Protein AF-0000000074483983 (afdb_homodimer)

pLDDT: mean 97.48, std 4.15, range [44.78, 98.94]

Foldseek 3Di:
DPQDDQEDQQWAAQRDRDAAPVNDWDFFFFQFFRDTRHIYHAYFLVSLVRLLVLQQVCQVVLLPDALLVLLVLLVQLLVLLLVCLQVLLVLLCRLQFFASVLSSVLSNQLSQLSNVLSVCLNVQDKDWDDDPDPQKTKIKHWAFQEEEEEEEESLSQRNSLSLQLRLLSSRRYAYEYEYDLSRSVSVSVSVVSSVVSPPGGSSYTYHHHDPVRSLLSLLQPLRHQEYEYEEALVVVVVSVVSNVVNPHQYFYQYAAAAEEEEEPQFPLLLSLVQLLVQCCRSQNQDRQGHQEYEYAPVCVVVNLVSNLVVLVPAAEHGSHDNRHNHTAHSADVLLVLLLVLLVQFVVVPKDWSDFRDADPPDHPRHGGRQTEIEPGDCVGCSLADRSSHRYHYYYYDHDLVRSQVSRQPYQWAFEYEYGHPDPVSCVVSVVSHQHPYYYYSHRDPDHQQDWGHTDGSSTDFTGHHSRNSSSRIDIDMDMDGHDDD/DPQDDQEDQQWAAQLDRDAAPVNDWDFFFFQFFRDTRHIYHAYFLVSLVRLLVLQQVCQVVLLPDALLVLLVLLVQLLVVLVVCLQVLLVLLCRLQFFASVLSSVLSNQLSQLSNVLSVCLNVQDKDWDDDPDPQKTKIKHWAFQEEEEEEEESLSQRNSLSLQLRLQSSRRYAYEYEYDLSRSVSVSVSVVSSVVSPPGGSSYTYHHHDPVRSLLSLLQPLRHQEYEYEEALVVVVVSVVSNVVNPHQYFYQYAAAAEEEEEPQFPLLLSLVQLLVQCCRSQNQDRQGHQEYEYAPVCVVVNLVSNLVVLVPAAEHGSHDNRHNHTFHSADVLLVLLLVLLVQFVVVPKDWSDFRDADPPDHNRHGGRQTEIEPGDCVGCSLAPRSSHRYHYYYYDHDLVRSQVSRQPYQWAFEYEYGHPDPVSCVVSVVSHQHPYYYYSHRDPDHQQDWGHTDGSSTDFTGHHSRNSSSRIDIDMDMDGHDDD

Organism: Parageobacillus thermoglucosidasius (NCBI:txid1426)

Structure (mmCIF, N/CA/C/O backbone):
data_AF-0000000074483983-model_v1
#
loop_
_entity.id
_entity.type
_entity.pdbx_description
1 polymer 'Aldehyde dehydrogenase'
#
loop_
_atom_site.group_PDB
_atom_site.id
_atom_site.type_symbol
_atom_site.label_atom_id
_atom_site.label_alt_id
_atom_site.label_comp_id
_atom_site.label_asym_id
_atom_site.label_entity_id
_atom_site.label_seq_id
_atom_site.pdbx_PDB_ins_code
_atom_site.Cartn_x
_atom_site.Cartn_y
_atom_site.Cartn_z
_atom_site.occupancy
_atom_site.B_iso_or_equiv
_atom_site.auth_seq_id
_atom_site.auth_comp_id
_atom_site.auth_asym_id
_atom_site.auth_atom_id
_atom_site.pdbx_PDB_model_num
ATOM 1 N N . MET A 1 1 ? 23.078 33.781 14.992 1 44.78 1 MET A N 1
ATOM 2 C CA . MET A 1 1 ? 22.203 33.656 13.836 1 44.78 1 MET A CA 1
ATOM 3 C C . MET A 1 1 ? 22.891 32.844 12.734 1 44.78 1 MET A C 1
ATOM 5 O O . MET A 1 1 ? 24.016 33.125 12.352 1 44.78 1 MET A O 1
ATOM 9 N N . SER A 1 2 ? 22.484 31.562 12.562 1 54.44 2 SER A N 1
ATOM 10 C CA . SER A 1 2 ? 23.219 30.766 11.586 1 54.44 2 SER A CA 1
ATOM 11 C C . SER A 1 2 ? 23.438 31.547 10.289 1 54.44 2 SER A C 1
ATOM 13 O O . SER A 1 2 ? 22.469 32.031 9.68 1 54.44 2 SER A O 1
ATOM 15 N N . LYS A 1 3 ? 24.547 32.188 10.148 1 72.56 3 LYS A N 1
ATOM 16 C CA . LYS A 1 3 ? 24.891 33 8.984 1 72.56 3 LYS A CA 1
ATOM 17 C C . LYS A 1 3 ? 25.203 32.125 7.777 1 72.56 3 LYS A C 1
ATOM 19 O O . LYS A 1 3 ? 26.141 31.297 7.824 1 72.56 3 LYS A O 1
ATOM 24 N N . PHE A 1 4 ? 24.172 31.984 6.988 1 85.19 4 PHE A N 1
ATOM 25 C CA . PHE A 1 4 ? 24.422 31.359 5.695 1 85.19 4 PHE A CA 1
ATOM 26 C C . PHE A 1 4 ? 25.281 32.25 4.816 1 85.19 4 PHE A C 1
ATOM 28 O O . PHE A 1 4 ? 25.203 33.469 4.898 1 85.19 4 PHE A O 1
ATOM 35 N N . SER A 1 5 ? 26.156 31.594 4.113 1 90.31 5 SER A N 1
ATOM 36 C CA . SER A 1 5 ? 26.875 32.312 3.08 1 90.31 5 SER A CA 1
ATOM 37 C C . SER A 1 5 ? 25.953 32.781 1.965 1 90.31 5 SER A C 1
ATOM 39 O O . SER A 1 5 ? 24.75 32.469 1.979 1 90.31 5 SER A O 1
ATOM 41 N N . GLU A 1 6 ? 26.531 33.531 1.128 1 94 6 GLU A N 1
ATOM 42 C CA . GLU A 1 6 ? 25.75 34.031 0.001 1 94 6 GLU A CA 1
ATOM 43 C C . GLU A 1 6 ? 25.219 32.906 -0.856 1 94 6 GLU A C 1
ATOM 45 O O . GLU A 1 6 ? 24.172 33.031 -1.496 1 94 6 GLU A O 1
ATOM 50 N N . TYR A 1 7 ? 25.953 31.891 -0.861 1 96.25 7 TYR A N 1
ATOM 51 C CA . TYR A 1 7 ? 25.594 30.688 -1.612 1 96.25 7 TYR A CA 1
ATOM 52 C C . TYR A 1 7 ? 25.891 29.422 -0.805 1 96.25 7 TYR A C 1
ATOM 54 O O . TYR A 1 7 ? 26.938 29.328 -0.159 1 96.25 7 TYR A O 1
ATOM 62 N N . THR A 1 8 ? 24.953 28.5 -0.777 1 97.25 8 THR A N 1
ATOM 63 C CA . THR A 1 8 ? 25.062 27.234 -0.047 1 97.25 8 THR A CA 1
ATOM 64 C C . THR A 1 8 ? 24.891 26.047 -0.99 1 97.25 8 THR A C 1
ATOM 66 O O . THR A 1 8 ? 23.859 25.906 -1.644 1 97.25 8 THR A O 1
ATOM 69 N N . LYS A 1 9 ? 25.891 25.172 -1.106 1 97.94 9 LYS A N 1
ATOM 70 C CA . LYS A 1 9 ? 25.75 23.906 -1.84 1 97.94 9 LYS A CA 1
ATOM 71 C C . LYS A 1 9 ? 24.812 22.953 -1.119 1 97.94 9 LYS A C 1
ATOM 73 O O . LYS A 1 9 ? 25.156 22.422 -0.063 1 97.94 9 LYS A O 1
ATOM 78 N N . THR A 1 10 ? 23.641 22.703 -1.785 1 98.38 10 THR A N 1
ATOM 79 C CA . THR A 1 10 ? 22.625 21.938 -1.056 1 98.38 10 THR A CA 1
ATOM 80 C C . THR A 1 10 ? 22.391 20.578 -1.707 1 98.38 10 THR A C 1
ATOM 82 O O . THR A 1 10 ? 21.484 19.844 -1.312 1 98.38 10 THR A O 1
ATOM 85 N N . ILE A 1 11 ? 23.078 20.25 -2.746 1 98.88 11 ILE A N 1
ATOM 86 C CA . ILE A 1 11 ? 23.016 18.906 -3.305 1 98.88 11 ILE A CA 1
ATOM 87 C C . ILE A 1 11 ? 24.062 18.016 -2.633 1 98.88 11 ILE A C 1
ATOM 89 O O . ILE A 1 11 ? 25.234 18.375 -2.564 1 98.88 11 ILE A O 1
ATOM 93 N N . PHE A 1 12 ? 23.641 16.953 -2.029 1 98.88 12 PHE A N 1
ATOM 94 C CA . PHE A 1 12 ? 24.5 15.992 -1.341 1 98.88 12 PHE A CA 1
ATOM 95 C C . PHE A 1 12 ? 24.375 14.609 -1.967 1 98.88 12 PHE A C 1
ATOM 97 O O . PHE A 1 12 ? 23.328 13.969 -1.875 1 98.88 12 PHE A O 1
ATOM 104 N N . ILE A 1 13 ? 25.406 14.141 -2.67 1 98.88 13 ILE A N 1
ATOM 105 C CA . ILE A 1 13 ? 25.406 12.844 -3.336 1 98.88 13 ILE A CA 1
ATOM 106 C C . ILE A 1 13 ? 26.703 12.094 -3.025 1 98.88 13 ILE A C 1
ATOM 108 O O . ILE A 1 13 ? 27.797 12.633 -3.207 1 98.88 13 ILE A O 1
ATOM 112 N N . ASP A 1 14 ? 26.578 10.93 -2.48 1 98.69 14 ASP A N 1
ATOM 113 C CA . ASP A 1 14 ? 27.703 10.039 -2.223 1 98.69 14 ASP A CA 1
ATOM 114 C C . ASP A 1 14 ? 28.719 10.695 -1.29 1 98.69 14 ASP A C 1
ATOM 116 O O . ASP A 1 14 ? 29.922 10.633 -1.532 1 98.69 14 ASP A O 1
ATOM 120 N N . GLY A 1 15 ? 28.172 11.422 -0.33 1 98.5 15 GLY A N 1
ATOM 121 C CA . GLY A 1 15 ? 29 11.992 0.715 1 98.5 15 GLY A CA 1
ATOM 122 C C . GLY A 1 15 ? 29.656 13.305 0.31 1 98.5 15 GLY A C 1
ATOM 123 O O . GLY A 1 15 ? 30.562 13.781 0.981 1 98.5 15 GLY A O 1
ATOM 124 N N . GLN A 1 16 ? 29.172 13.867 -0.784 1 98.62 16 GLN A N 1
ATOM 125 C CA . GLN A 1 16 ? 29.781 15.109 -1.256 1 98.62 16 GLN A CA 1
ATOM 126 C C . GLN A 1 16 ? 28.719 16.188 -1.488 1 98.62 16 GLN A C 1
ATOM 128 O O . GLN A 1 16 ? 27.656 15.898 -2.059 1 98.62 16 GLN A O 1
ATOM 133 N N . TRP A 1 17 ? 29 17.359 -1.001 1 98.62 17 TRP A N 1
ATOM 134 C CA . TRP A 1 17 ? 28.172 18.516 -1.295 1 98.62 17 TRP A CA 1
ATOM 135 C C . TRP A 1 17 ? 28.531 19.125 -2.65 1 98.62 17 TRP A C 1
ATOM 137 O O . TRP A 1 17 ? 29.688 19.469 -2.896 1 98.62 17 TRP A O 1
ATOM 147 N N . LEU A 1 18 ? 27.5 19.297 -3.529 1 98.31 18 LEU A N 1
ATOM 148 C CA . LEU A 1 18 ? 27.781 19.594 -4.93 1 98.31 18 LEU A CA 1
ATOM 149 C C . LEU A 1 18 ? 26.984 20.812 -5.398 1 98.31 18 LEU A C 1
ATOM 151 O O . LEU A 1 18 ? 25.938 21.141 -4.832 1 98.31 18 LEU A O 1
ATOM 155 N N . ASP A 1 19 ? 27.578 21.469 -6.41 1 97.94 19 ASP A N 1
ATOM 156 C CA . ASP A 1 19 ? 26.812 22.375 -7.254 1 97.94 19 ASP A CA 1
ATOM 157 C C . ASP A 1 19 ? 25.891 21.609 -8.211 1 97.94 19 ASP A C 1
ATOM 159 O O . ASP A 1 19 ? 26.109 20.422 -8.453 1 97.94 19 ASP A O 1
ATOM 163 N N . ALA A 1 20 ? 24.906 22.312 -8.672 1 98.25 20 ALA A N 1
ATOM 164 C CA . ALA A 1 20 ? 24.172 21.719 -9.781 1 98.25 20 ALA A CA 1
ATOM 165 C C . ALA A 1 20 ? 25.031 21.609 -11.031 1 98.25 20 ALA A C 1
ATOM 167 O O . ALA A 1 20 ? 25.844 22.5 -11.32 1 98.25 20 ALA A O 1
ATOM 168 N N . HIS A 1 21 ? 24.812 20.562 -11.742 1 97.44 21 HIS A N 1
ATOM 169 C CA . HIS A 1 21 ? 25.609 20.359 -12.938 1 97.44 21 HIS A CA 1
ATOM 170 C C . HIS A 1 21 ? 25.453 21.516 -13.914 1 97.44 21 HIS A C 1
ATOM 172 O O . HIS A 1 21 ? 26.391 21.859 -14.633 1 97.44 21 HIS A O 1
ATOM 178 N N . ASN A 1 22 ? 24.297 22.141 -13.922 1 96.81 22 ASN A N 1
ATOM 179 C CA . ASN A 1 22 ? 24 23.203 -14.867 1 96.81 22 ASN A CA 1
ATOM 180 C C . ASN A 1 22 ? 24.344 24.578 -14.289 1 96.81 22 ASN A C 1
ATOM 182 O O . ASN A 1 22 ? 24.141 25.609 -14.945 1 96.81 22 ASN A O 1
ATOM 186 N N . GLY A 1 23 ? 24.719 24.656 -13.062 1 97 23 GLY A N 1
ATOM 187 C CA . GLY A 1 23 ? 25.125 25.891 -12.406 1 97 23 GLY A CA 1
ATOM 188 C C . GLY A 1 23 ? 23.953 26.703 -11.906 1 97 23 GLY A C 1
ATOM 189 O O . GLY A 1 23 ? 24.141 27.781 -11.344 1 97 23 GLY A O 1
ATOM 190 N N . ASN A 1 24 ? 22.734 26.203 -12.062 1 97.81 24 ASN A N 1
ATOM 191 C CA . ASN A 1 24 ? 21.547 26.938 -11.641 1 97.81 24 ASN A CA 1
ATOM 192 C C . ASN A 1 24 ? 21.453 27.031 -10.125 1 97.81 24 ASN A C 1
ATOM 194 O O . ASN A 1 24 ? 21.906 26.125 -9.414 1 97.81 24 ASN A O 1
ATOM 198 N N . THR A 1 25 ? 20.906 28.141 -9.609 1 98.19 25 THR A N 1
ATOM 199 C CA . THR A 1 25 ? 20.672 28.359 -8.195 1 98.19 25 THR A CA 1
ATOM 200 C C . THR A 1 25 ? 19.25 28.906 -7.965 1 98.19 25 THR A C 1
ATOM 202 O O . THR A 1 25 ? 18.578 29.281 -8.914 1 98.19 25 THR A O 1
ATOM 205 N N . LEU A 1 26 ? 18.797 28.812 -6.77 1 98 26 LEU A N 1
ATOM 206 C CA . LEU A 1 26 ? 17.5 29.328 -6.344 1 98 26 LEU A CA 1
ATOM 207 C C . LEU A 1 26 ? 17.641 30.156 -5.074 1 98 26 LEU A C 1
ATOM 209 O O . LEU A 1 26 ? 18.219 29.703 -4.086 1 98 26 LEU A O 1
ATOM 213 N N . PRO A 1 27 ? 17.156 31.375 -5.117 1 98.12 27 PRO A N 1
ATOM 214 C CA . PRO A 1 27 ? 17.172 32.156 -3.877 1 98.12 27 PRO A CA 1
ATOM 215 C C . PRO A 1 27 ? 16.188 31.625 -2.832 1 98.12 27 PRO A C 1
ATOM 217 O O . PRO A 1 27 ? 15.078 31.219 -3.174 1 98.12 27 PRO A O 1
ATOM 220 N N . VAL A 1 28 ? 16.641 31.562 -1.575 1 98.19 28 VAL A N 1
ATOM 221 C CA . VAL A 1 28 ? 15.781 31.297 -0.43 1 98.19 28 VAL A CA 1
ATOM 222 C C . VAL A 1 28 ? 15.531 32.594 0.345 1 98.19 28 VAL A C 1
ATOM 224 O O . VAL A 1 28 ? 16.469 33.281 0.751 1 98.19 28 VAL A O 1
ATOM 227 N N . ARG A 1 29 ? 14.227 32.875 0.525 1 97.44 29 ARG A N 1
ATOM 228 C CA . ARG A 1 29 ? 13.875 34.156 1.141 1 97.44 29 ARG A CA 1
ATOM 229 C C . ARG A 1 29 ? 13.078 33.969 2.424 1 97.44 29 ARG A C 1
ATOM 231 O O . ARG A 1 29 ? 12.352 32.969 2.553 1 97.44 29 ARG A O 1
ATOM 238 N N . ASN A 1 30 ? 13.289 34.875 3.359 1 97.81 30 ASN A N 1
ATOM 239 C CA . ASN A 1 30 ? 12.445 34.938 4.551 1 97.81 30 ASN A CA 1
ATOM 240 C C . ASN A 1 30 ? 11.047 35.438 4.23 1 97.81 30 ASN A C 1
ATOM 242 O O . ASN A 1 30 ? 10.883 36.594 3.809 1 97.81 30 ASN A O 1
ATOM 246 N N . PRO A 1 31 ? 10.016 34.625 4.457 1 98.06 31 PRO A N 1
ATOM 247 C CA . PRO A 1 31 ? 8.68 35.031 4.016 1 98.06 31 PRO A CA 1
ATOM 248 C C . PRO A 1 31 ? 8.117 36.188 4.832 1 98.06 31 PRO A C 1
ATOM 250 O O . PRO A 1 31 ? 7.117 36.812 4.438 1 98.06 31 PRO A O 1
ATOM 253 N N . ALA A 1 32 ? 8.703 36.5 5.98 1 97.06 32 ALA A N 1
ATOM 254 C CA . ALA A 1 32 ? 8.266 37.625 6.801 1 97.06 32 ALA A CA 1
ATOM 255 C C . ALA A 1 32 ? 8.867 38.938 6.297 1 97.06 32 ALA A C 1
ATOM 257 O O . ALA A 1 32 ? 8.195 39.969 6.281 1 97.06 32 ALA A O 1
ATOM 258 N N . THR A 1 33 ? 10.18 38.938 5.844 1 95.88 33 THR A N 1
ATOM 259 C CA . THR A 1 33 ? 10.898 40.156 5.516 1 95.88 33 THR A CA 1
ATOM 260 C C . THR A 1 33 ? 11.172 40.219 4.02 1 95.88 33 THR A C 1
ATOM 262 O O . THR A 1 33 ? 11.516 41.312 3.502 1 95.88 33 THR A O 1
ATOM 265 N N . LEU A 1 34 ? 11.156 39.094 3.336 1 96.5 34 LEU A N 1
ATOM 266 C CA . LEU A 1 34 ? 11.422 38.938 1.909 1 96.5 34 LEU A CA 1
ATOM 267 C C . LEU A 1 34 ? 12.914 39.094 1.615 1 96.5 34 LEU A C 1
ATOM 269 O O . LEU A 1 34 ? 13.328 39.062 0.455 1 96.5 34 LEU A O 1
ATOM 273 N N . GLU A 1 35 ? 13.648 39.156 2.621 1 96.06 35 GLU A N 1
ATOM 274 C CA . GLU A 1 35 ? 15.094 39.25 2.451 1 96.06 35 GLU A CA 1
ATOM 275 C C . GLU A 1 35 ? 15.672 37.875 2.057 1 96.06 35 GLU A C 1
ATOM 277 O O . GLU A 1 35 ? 15.219 36.844 2.545 1 96.06 35 GLU A O 1
ATOM 282 N N . ARG A 1 36 ? 16.641 37.969 1.225 1 97.19 36 ARG A N 1
ATOM 283 C CA . ARG A 1 36 ? 17.328 36.719 0.824 1 97.19 36 ARG A CA 1
ATOM 284 C C . ARG A 1 36 ? 18.203 36.188 1.958 1 97.19 36 ARG A C 1
ATOM 286 O O . ARG A 1 36 ? 19.031 36.906 2.514 1 97.19 36 ARG A O 1
ATOM 293 N N . ILE A 1 37 ? 18.016 35 2.275 1 97.81 37 ILE A N 1
ATOM 294 C CA . ILE A 1 37 ? 18.828 34.312 3.275 1 97.81 37 ILE A CA 1
ATOM 295 C C . ILE A 1 37 ? 20.125 33.812 2.633 1 97.81 37 ILE A C 1
ATOM 297 O O . ILE A 1 37 ? 21.203 34.031 3.162 1 97.81 37 ILE A O 1
ATOM 301 N N . THR A 1 38 ? 19.953 33.125 1.515 1 98.12 38 THR A N 1
ATOM 302 C CA . THR A 1 38 ? 21.031 32.531 0.719 1 98.12 38 THR A CA 1
ATOM 303 C C . THR A 1 38 ? 20.516 32.094 -0.65 1 98.12 38 THR A C 1
ATOM 305 O O . THR A 1 38 ? 19.344 32.281 -0.959 1 98.12 38 THR A O 1
ATOM 308 N N . GLU A 1 39 ? 21.375 31.688 -1.494 1 98 39 GLU A N 1
ATOM 309 C CA . GLU A 1 39 ? 21.062 30.906 -2.686 1 98 39 GLU A CA 1
ATOM 310 C C . GLU A 1 39 ? 21.484 29.453 -2.514 1 98 39 GLU A C 1
ATOM 312 O O . GLU A 1 39 ? 22.469 29.156 -1.846 1 98 39 GLU A O 1
ATOM 317 N N . VAL A 1 40 ? 20.75 28.547 -3.16 1 98.44 40 VAL A N 1
ATOM 318 C CA . VAL A 1 40 ? 21.062 27.125 -3.008 1 98.44 40 VAL A CA 1
ATOM 319 C C . VAL A 1 40 ? 21.234 26.484 -4.383 1 98.44 40 VAL A C 1
ATOM 321 O O . VAL A 1 40 ? 20.75 27.016 -5.387 1 98.44 40 VAL A O 1
ATOM 324 N N . SER A 1 41 ? 21.906 25.312 -4.453 1 98.38 41 SER A N 1
ATOM 325 C CA . SER A 1 41 ? 22 24.547 -5.688 1 98.38 41 SER A CA 1
ATOM 326 C C . SER A 1 41 ? 20.625 24.172 -6.219 1 98.38 41 SER A C 1
ATOM 328 O O . SER A 1 41 ? 19.719 23.844 -5.441 1 98.38 41 SER A O 1
ATOM 330 N N . TYR A 1 42 ? 20.438 24.234 -7.516 1 98.5 42 TYR A N 1
ATOM 331 C CA . TYR A 1 42 ? 19.172 23.922 -8.164 1 98.5 42 TYR A CA 1
ATOM 332 C C . TYR A 1 42 ? 19.375 22.922 -9.297 1 98.5 42 TYR A C 1
ATOM 334 O O . TYR A 1 42 ? 19.547 23.312 -10.453 1 98.5 42 TYR A O 1
ATOM 342 N N . GLY A 1 43 ? 19.281 21.641 -8.93 1 98.5 43 GLY A N 1
ATOM 343 C CA . GLY A 1 43 ? 19.562 20.562 -9.859 1 98.5 43 GLY A CA 1
ATOM 344 C C . GLY A 1 43 ? 18.328 20.109 -10.641 1 98.5 43 GLY A C 1
ATOM 345 O O . GLY A 1 43 ? 17.344 20.844 -10.711 1 98.5 43 GLY A O 1
ATOM 346 N N . ASP A 1 44 ? 18.453 19 -11.352 1 98.38 44 ASP A N 1
ATOM 347 C CA . ASP A 1 44 ? 17.406 18.406 -12.18 1 98.38 44 ASP A CA 1
ATOM 348 C C . ASP A 1 44 ? 17.547 16.891 -12.25 1 98.38 44 ASP A C 1
ATOM 350 O O . ASP A 1 44 ? 17.922 16.25 -11.266 1 98.38 44 ASP A O 1
ATOM 354 N N . GLU A 1 45 ? 17.188 16.219 -13.328 1 98.38 45 GLU A N 1
ATOM 355 C CA . GLU A 1 45 ? 17.172 14.766 -13.484 1 98.38 45 GLU A CA 1
ATOM 356 C C . GLU A 1 45 ? 18.594 14.195 -13.414 1 98.38 45 GLU A C 1
ATOM 358 O O . GLU A 1 45 ? 18.781 13.055 -12.992 1 98.38 45 GLU A O 1
ATOM 363 N N . ILE A 1 46 ? 19.578 15.016 -13.766 1 98.62 46 ILE A N 1
ATOM 364 C CA . ILE A 1 46 ? 20.953 14.531 -13.773 1 98.62 46 ILE A CA 1
ATOM 365 C C . ILE A 1 46 ? 21.391 14.211 -12.344 1 98.62 46 ILE A C 1
ATOM 367 O O . ILE A 1 46 ? 21.875 13.109 -12.07 1 98.62 46 ILE A O 1
ATOM 371 N N . GLU A 1 47 ? 21.234 15.18 -11.445 1 98.81 47 GLU A N 1
ATOM 372 C CA . GLU A 1 47 ? 21.562 14.938 -10.039 1 98.81 47 GLU A CA 1
ATOM 373 C C . GLU A 1 47 ? 20.656 13.859 -9.445 1 98.81 47 GLU A C 1
ATOM 375 O O . GLU A 1 47 ? 21.094 13.078 -8.602 1 98.81 47 GLU A O 1
ATOM 380 N N . ALA A 1 48 ? 19.375 13.867 -9.891 1 98.88 48 ALA A N 1
ATOM 381 C CA . ALA A 1 48 ? 18.438 12.844 -9.414 1 98.88 48 ALA A CA 1
ATOM 382 C C . ALA A 1 48 ? 18.953 11.445 -9.734 1 98.88 48 ALA A C 1
ATOM 384 O O . ALA A 1 48 ? 18.938 10.562 -8.867 1 98.88 48 ALA A O 1
ATOM 385 N N . GLU A 1 49 ? 19.375 11.219 -10.914 1 98.81 49 GLU A N 1
ATOM 386 C CA . GLU A 1 49 ? 19.891 9.922 -11.344 1 98.81 49 GLU A CA 1
ATOM 387 C C . GLU A 1 49 ? 21.172 9.555 -10.609 1 98.81 49 GLU A C 1
ATOM 389 O O . GLU A 1 49 ? 21.359 8.406 -10.219 1 98.81 49 GLU A O 1
ATOM 394 N N . GLN A 1 50 ? 22.047 10.539 -10.469 1 98.88 50 GLN A N 1
ATOM 395 C CA . GLN A 1 50 ? 23.297 10.32 -9.75 1 98.88 50 GLN A CA 1
ATOM 396 C C . GLN A 1 50 ? 23.031 9.891 -8.312 1 98.88 50 GLN A C 1
ATOM 398 O O . GLN A 1 50 ? 23.719 9.016 -7.781 1 98.88 50 GLN A O 1
ATOM 403 N N . ALA A 1 51 ? 22.078 10.547 -7.719 1 98.94 51 ALA A N 1
ATOM 404 C CA . ALA A 1 51 ? 21.703 10.219 -6.344 1 98.94 51 ALA A CA 1
ATOM 405 C C . ALA A 1 51 ? 21.203 8.781 -6.234 1 98.94 51 ALA A C 1
ATOM 407 O O . ALA A 1 51 ? 21.562 8.062 -5.297 1 98.94 51 ALA A O 1
ATOM 408 N N . VAL A 1 52 ? 20.375 8.328 -7.191 1 98.94 52 VAL A N 1
ATOM 409 C CA . VAL A 1 52 ? 19.844 6.973 -7.176 1 98.94 52 VAL A CA 1
ATOM 410 C C . VAL A 1 52 ? 20.984 5.965 -7.332 1 98.94 52 VAL A C 1
ATOM 412 O O . VAL A 1 52 ? 21.031 4.953 -6.633 1 98.94 52 VAL A O 1
ATOM 415 N N . ARG A 1 53 ? 21.891 6.203 -8.242 1 98.75 53 ARG A N 1
ATOM 416 C CA . ARG A 1 53 ? 23.031 5.316 -8.445 1 98.75 53 ARG A CA 1
ATOM 417 C C . ARG A 1 53 ? 23.859 5.195 -7.172 1 98.75 53 ARG A C 1
ATOM 419 O O . ARG A 1 53 ? 24.312 4.102 -6.816 1 98.75 53 ARG A O 1
ATOM 426 N N . ALA A 1 54 ? 24.094 6.344 -6.539 1 98.94 54 ALA A N 1
ATOM 427 C CA . ALA A 1 54 ? 24.844 6.344 -5.281 1 98.94 54 ALA A CA 1
ATOM 428 C C . ALA A 1 54 ? 24.109 5.527 -4.215 1 98.94 54 ALA A C 1
ATOM 430 O O . ALA A 1 54 ? 24.734 4.738 -3.502 1 98.94 54 ALA A O 1
ATOM 431 N N . ALA A 1 55 ? 22.812 5.75 -4.078 1 98.94 55 ALA A N 1
ATOM 432 C CA . ALA A 1 55 ? 22 5.031 -3.102 1 98.94 55 ALA A CA 1
ATOM 433 C C . ALA A 1 55 ? 22.016 3.531 -3.375 1 98.94 55 ALA A C 1
ATOM 435 O O . ALA A 1 55 ? 22.125 2.727 -2.447 1 98.94 55 ALA A O 1
ATOM 436 N N . SER A 1 56 ? 21.891 3.145 -4.648 1 98.69 56 SER A N 1
ATOM 437 C CA . SER A 1 56 ? 21.906 1.741 -5.051 1 98.69 56 SER A CA 1
ATOM 438 C C . SER A 1 56 ? 23.219 1.075 -4.703 1 98.69 56 SER A C 1
ATOM 440 O O . SER A 1 56 ? 23.25 -0.064 -4.23 1 98.69 56 SER A O 1
ATOM 442 N N . ARG A 1 57 ? 24.297 1.793 -4.949 1 98.56 57 ARG A N 1
ATOM 443 C CA . ARG A 1 57 ? 25.625 1.265 -4.664 1 98.56 57 ARG A CA 1
ATOM 444 C C . ARG A 1 57 ? 25.828 1.084 -3.166 1 98.56 57 ARG A C 1
ATOM 446 O O . ARG A 1 57 ? 26.5 0.143 -2.736 1 98.56 57 ARG A O 1
ATOM 453 N N . ALA A 1 58 ? 25.25 1.927 -2.355 1 98.88 58 ALA A N 1
ATOM 454 C CA . ALA A 1 58 ? 25.438 1.925 -0.909 1 98.88 58 ALA A CA 1
ATOM 455 C C . ALA A 1 58 ? 24.547 0.893 -0.233 1 98.88 58 ALA A C 1
ATOM 457 O O . ALA A 1 58 ? 24.797 0.492 0.906 1 98.88 58 ALA A O 1
ATOM 458 N N . PHE A 1 59 ? 23.531 0.409 -0.875 1 98.56 59 PHE A N 1
ATOM 459 C CA . PHE A 1 59 ? 22.453 -0.369 -0.291 1 98.56 59 PHE A CA 1
ATOM 460 C C . PHE A 1 59 ? 22.969 -1.668 0.308 1 98.56 59 PHE A C 1
ATOM 462 O O . PHE A 1 59 ? 22.688 -1.981 1.467 1 98.56 59 PHE A O 1
ATOM 469 N N . PRO A 1 60 ? 23.781 -2.465 -0.468 1 97.19 60 PRO A N 1
ATOM 470 C CA . PRO A 1 60 ? 24.234 -3.748 0.082 1 97.19 60 PRO A CA 1
ATOM 471 C C . PRO A 1 60 ? 25.016 -3.59 1.383 1 97.19 60 PRO A C 1
ATOM 473 O O . PRO A 1 60 ? 24.828 -4.363 2.324 1 97.19 60 PRO A O 1
ATOM 476 N N . GLN A 1 61 ? 25.828 -2.576 1.465 1 97.56 61 GLN A N 1
ATOM 477 C CA . GLN A 1 61 ? 26.625 -2.365 2.674 1 97.56 61 GLN A CA 1
ATOM 478 C C . GLN A 1 61 ? 25.75 -1.887 3.826 1 97.56 61 GLN A C 1
ATOM 480 O O . GLN A 1 61 ? 25.906 -2.34 4.961 1 97.56 61 GLN A O 1
ATOM 485 N N . TRP A 1 62 ? 24.875 -1.006 3.588 1 98.56 62 TRP A N 1
ATOM 486 C CA . TRP A 1 62 ? 24.016 -0.448 4.621 1 98.56 62 TRP A CA 1
ATOM 487 C C . TRP A 1 62 ? 23.062 -1.509 5.168 1 98.56 62 TRP A C 1
ATOM 489 O O . TRP A 1 62 ? 22.938 -1.672 6.383 1 98.56 62 TRP A O 1
ATOM 499 N N . THR A 1 63 ? 22.391 -2.232 4.262 1 97.38 63 THR A N 1
ATOM 500 C CA . THR A 1 63 ? 21.453 -3.281 4.66 1 97.38 63 THR A CA 1
ATOM 501 C C . THR A 1 63 ? 22.188 -4.402 5.398 1 97.38 63 THR A C 1
ATOM 503 O O . THR A 1 63 ? 21.594 -5.105 6.215 1 97.38 63 THR A O 1
ATOM 506 N N . GLY A 1 64 ? 23.484 -4.535 5.098 1 96.5 64 GLY A N 1
ATOM 507 C CA . GLY A 1 64 ? 24.281 -5.586 5.707 1 96.5 64 GLY A CA 1
ATOM 508 C C . GLY A 1 64 ? 24.656 -5.293 7.145 1 96.5 64 GLY A C 1
ATOM 509 O O . GLY A 1 64 ? 25.062 -6.195 7.883 1 96.5 64 GLY A O 1
ATOM 510 N N . GLN A 1 65 ? 24.5 -4.008 7.582 1 97.69 65 GLN A N 1
ATOM 511 C CA . GLN A 1 65 ? 24.734 -3.668 8.984 1 97.69 65 GLN A CA 1
ATOM 512 C C . GLN A 1 65 ? 23.656 -4.27 9.875 1 97.69 65 GLN A C 1
ATOM 514 O O . GLN A 1 65 ? 22.516 -4.461 9.445 1 97.69 65 GLN A O 1
ATOM 519 N N . THR A 1 66 ? 24.047 -4.574 11.109 1 97.94 66 THR A N 1
ATOM 520 C CA . THR A 1 66 ? 23.047 -5.043 12.062 1 97.94 66 THR A CA 1
ATOM 521 C C . THR A 1 66 ? 22.078 -3.922 12.422 1 97.94 66 THR A C 1
ATOM 523 O O . THR A 1 66 ? 22.391 -2.74 12.273 1 97.94 66 THR A O 1
ATOM 526 N N . ALA A 1 67 ? 20.906 -4.281 12.875 1 98.12 67 ALA A N 1
ATOM 527 C CA . ALA A 1 67 ? 19.938 -3.299 13.328 1 98.12 67 ALA A CA 1
ATOM 528 C C . ALA A 1 67 ? 20.531 -2.385 14.391 1 98.12 67 ALA A C 1
ATOM 530 O O . ALA A 1 67 ? 20.266 -1.18 14.406 1 98.12 67 ALA A O 1
ATOM 531 N N . ARG A 1 68 ? 21.312 -2.965 15.25 1 98.44 68 ARG A N 1
ATOM 532 C CA . ARG A 1 68 ? 21.906 -2.207 16.344 1 98.44 68 ARG A CA 1
ATOM 533 C C . ARG A 1 68 ? 22.891 -1.168 15.812 1 98.44 68 ARG A C 1
ATOM 535 O O . ARG A 1 68 ? 22.953 -0.048 16.328 1 98.44 68 ARG A O 1
ATOM 542 N N . GLU A 1 69 ? 23.656 -1.498 14.781 1 98.5 69 GLU A N 1
ATOM 543 C CA . GLU A 1 69 ? 24.594 -0.55 14.172 1 98.5 69 GLU A CA 1
ATOM 544 C C . GLU A 1 69 ? 23.844 0.629 13.555 1 98.5 69 GLU A C 1
ATOM 546 O O . GLU A 1 69 ? 24.234 1.784 13.742 1 98.5 69 GLU A O 1
ATOM 551 N N . ARG A 1 70 ? 22.797 0.383 12.867 1 98.75 70 ARG A N 1
ATOM 552 C CA . ARG A 1 70 ? 21.984 1.448 12.289 1 98.75 70 ARG A CA 1
ATOM 553 C C . ARG A 1 70 ? 21.312 2.277 13.375 1 98.75 70 ARG A C 1
ATOM 555 O O . ARG A 1 70 ? 21.281 3.508 13.297 1 98.75 70 ARG A O 1
ATOM 562 N N . SER A 1 71 ? 20.844 1.553 14.398 1 98.75 71 SER A N 1
ATOM 563 C CA . SER A 1 71 ? 20.203 2.182 15.547 1 98.75 71 SER A CA 1
ATOM 564 C C . SER A 1 71 ? 21.125 3.201 16.203 1 98.75 71 SER A C 1
ATOM 566 O O . SER A 1 71 ? 20.688 4.301 16.562 1 98.75 71 SER A O 1
ATOM 568 N N . GLN A 1 72 ? 22.359 2.877 16.375 1 98.75 72 GLN A N 1
ATOM 569 C CA . GLN A 1 72 ? 23.328 3.746 17.031 1 98.75 72 GLN A CA 1
ATOM 570 C C . GLN A 1 72 ? 23.5 5.051 16.266 1 98.75 72 GLN A C 1
ATOM 572 O O . GLN A 1 72 ? 23.625 6.121 16.875 1 98.75 72 GLN A O 1
ATOM 577 N N . LEU A 1 73 ? 23.5 4.973 14.961 1 98.81 73 LEU A N 1
ATOM 578 C CA . LEU A 1 73 ? 23.625 6.172 14.133 1 98.81 73 LEU A CA 1
ATOM 579 C C . LEU A 1 73 ? 22.391 7.051 14.273 1 98.81 73 LEU A C 1
ATOM 581 O O . LEU A 1 73 ? 22.5 8.281 14.312 1 98.81 73 LEU A O 1
ATOM 585 N N . LEU A 1 74 ? 21.219 6.453 14.391 1 98.88 74 LEU A N 1
ATOM 586 C CA . LEU A 1 74 ? 19.984 7.211 14.547 1 98.88 74 LEU A CA 1
ATOM 587 C C . LEU A 1 74 ? 19.922 7.875 15.922 1 98.88 74 LEU A C 1
ATOM 589 O O . LEU A 1 74 ? 19.453 9 16.047 1 98.88 74 LEU A O 1
ATOM 593 N N . TYR A 1 75 ? 20.406 7.176 16.984 1 98.81 75 TYR A N 1
ATOM 594 C CA . TYR A 1 75 ? 20.5 7.781 18.312 1 98.81 75 TYR A CA 1
ATOM 595 C C . TYR A 1 75 ? 21.422 8.992 18.281 1 98.81 75 TYR A C 1
ATOM 597 O O . TYR A 1 75 ? 21.109 10.031 18.875 1 98.81 75 TYR A O 1
ATOM 605 N N . ALA A 1 76 ? 22.531 8.82 17.594 1 98.94 76 ALA A N 1
ATOM 606 C CA . ALA A 1 76 ? 23.484 9.922 17.484 1 98.94 76 ALA A CA 1
ATOM 607 C C . ALA A 1 76 ? 22.859 11.117 16.766 1 98.94 76 ALA A C 1
ATOM 609 O O . ALA A 1 76 ? 23.094 12.266 17.156 1 98.94 76 ALA A O 1
ATOM 610 N N . ALA A 1 77 ? 22.125 10.852 15.75 1 98.94 77 ALA A N 1
ATOM 611 C CA . ALA A 1 77 ? 21.438 11.914 15.023 1 98.94 77 ALA A CA 1
ATOM 612 C C . ALA A 1 77 ? 20.438 12.633 15.922 1 98.94 77 ALA A C 1
ATOM 614 O O . ALA A 1 77 ? 20.328 13.867 15.891 1 98.94 77 ALA A O 1
ATOM 615 N N . TYR A 1 78 ? 19.688 11.82 16.688 1 98.88 78 TYR A N 1
ATOM 616 C CA . TYR A 1 78 ? 18.734 12.375 17.656 1 98.88 78 TYR A CA 1
ATOM 617 C C . TYR A 1 78 ? 19.438 13.344 18.594 1 98.88 78 TYR A C 1
ATOM 619 O O . TYR A 1 78 ? 19.016 14.5 18.734 1 98.88 78 TYR A O 1
ATOM 627 N N . GLU A 1 79 ? 20.5 12.945 19.172 1 98.88 79 GLU A N 1
ATOM 628 C CA . GLU A 1 79 ? 21.234 13.758 20.141 1 98.88 79 GLU A CA 1
ATOM 629 C C . GLU A 1 79 ? 21.812 15.008 19.469 1 98.88 79 GLU A C 1
ATOM 631 O O . GLU A 1 79 ? 21.734 16.109 20.031 1 98.88 79 GLU A O 1
ATOM 636 N N . LYS A 1 80 ? 22.375 14.812 18.297 1 98.88 80 LYS A N 1
ATOM 637 C CA . LYS A 1 80 ? 22.984 15.93 17.594 1 98.88 80 LYS A CA 1
ATOM 638 C C . LYS A 1 80 ? 21.953 16.969 17.203 1 98.88 80 LYS A C 1
ATOM 640 O O . LYS A 1 80 ? 22.219 18.172 17.203 1 98.88 80 LYS A O 1
ATOM 645 N N . MET A 1 81 ? 20.781 16.547 16.812 1 98.81 81 MET A N 1
ATOM 646 C CA . MET A 1 81 ? 19.719 17.484 16.484 1 98.81 81 MET A CA 1
ATOM 647 C C . MET A 1 81 ? 19.312 18.312 17.703 1 98.81 81 MET A C 1
ATOM 649 O O . MET A 1 81 ? 19.109 19.516 17.594 1 98.81 81 MET A O 1
ATOM 653 N N . LEU A 1 82 ? 19.203 17.641 18.844 1 98.81 82 LEU A N 1
ATOM 654 C CA . LEU A 1 82 ? 18.844 18.359 20.062 1 98.81 82 LEU A CA 1
ATOM 655 C C . LEU A 1 82 ? 19.938 19.344 20.469 1 98.81 82 LEU A C 1
ATOM 657 O O . LEU A 1 82 ? 19.641 20.438 20.953 1 98.81 82 LEU A O 1
ATOM 661 N N . GLU A 1 83 ? 21.188 18.922 20.234 1 98.62 83 GLU A N 1
ATOM 662 C CA . GLU A 1 83 ? 22.312 19.812 20.5 1 98.62 83 GLU A CA 1
ATOM 663 C C . GLU A 1 83 ? 22.234 21.078 19.656 1 98.62 83 GLU A C 1
ATOM 665 O O . GLU A 1 83 ? 22.672 22.156 20.078 1 98.62 83 GLU A O 1
ATOM 670 N N . ASN A 1 84 ? 21.703 20.953 18.484 1 98.5 84 ASN A N 1
ATOM 671 C CA . ASN A 1 84 ? 21.625 22.062 17.547 1 98.5 84 ASN A CA 1
ATOM 672 C C . ASN A 1 84 ? 20.219 22.625 17.438 1 98.5 84 ASN A C 1
ATOM 674 O O . ASN A 1 84 ? 19.875 23.25 16.438 1 98.5 84 ASN A O 1
ATOM 678 N N . LYS A 1 85 ? 19.375 22.375 18.391 1 98.62 85 LYS A N 1
ATOM 679 C CA . LYS A 1 85 ? 17.938 22.656 18.328 1 98.62 85 LYS A CA 1
ATOM 680 C C . LYS A 1 85 ? 17.688 24.125 18 1 98.62 85 LYS A C 1
ATOM 682 O O . LYS A 1 85 ? 16.891 24.438 17.125 1 98.62 85 LYS A O 1
ATOM 687 N N . GLU A 1 86 ? 18.328 25.016 18.734 1 98.38 86 GLU A N 1
ATOM 688 C CA . GLU A 1 86 ? 18.062 26.438 18.562 1 98.38 86 GLU A CA 1
ATOM 689 C C . GLU A 1 86 ? 18.469 26.906 17.156 1 98.38 86 GLU A C 1
ATOM 691 O O . GLU A 1 86 ? 17.703 27.625 16.5 1 98.38 86 GLU A O 1
ATOM 696 N N . GLU A 1 87 ? 19.609 26.5 16.719 1 98.38 87 GLU A N 1
ATOM 697 C CA . GLU A 1 87 ? 20.062 26.844 15.383 1 98.38 87 GLU A CA 1
ATOM 698 C C . GLU A 1 87 ? 19.109 26.312 14.32 1 98.38 87 GLU A C 1
ATOM 700 O O . GLU A 1 87 ? 18.781 27.016 13.367 1 98.38 87 GLU A O 1
ATOM 705 N N . LEU A 1 88 ? 18.688 25.109 14.461 1 98.75 88 LEU A N 1
ATOM 706 C CA . LEU A 1 88 ? 17.75 24.5 13.531 1 98.75 88 LEU A CA 1
ATOM 707 C C . LEU A 1 88 ? 16.422 25.234 13.547 1 98.75 88 LEU A C 1
ATOM 709 O O . LEU A 1 88 ? 15.836 25.5 12.484 1 98.75 88 LEU A O 1
ATOM 713 N N . ALA A 1 89 ? 15.938 25.594 14.727 1 98.81 89 ALA A N 1
ATOM 714 C CA . ALA A 1 89 ? 14.664 26.281 14.867 1 98.81 89 ALA A CA 1
ATOM 715 C C . ALA A 1 89 ? 14.703 27.656 14.188 1 98.81 89 ALA A C 1
ATOM 717 O O . ALA A 1 89 ? 13.758 28.047 13.508 1 98.81 89 ALA A O 1
ATOM 718 N N . VAL A 1 90 ? 15.773 28.359 14.406 1 98.62 90 VAL A N 1
ATOM 719 C CA . VAL A 1 90 ? 15.93 29.688 13.805 1 98.62 90 VAL A CA 1
ATOM 720 C C . VAL A 1 90 ? 15.977 29.547 12.281 1 98.62 90 VAL A C 1
ATOM 722 O O . VAL A 1 90 ? 15.336 30.328 11.57 1 98.62 90 VAL A O 1
ATOM 725 N N . THR A 1 91 ? 16.766 28.578 11.781 1 98.56 91 THR A N 1
ATOM 726 C CA . THR A 1 91 ? 16.828 28.312 10.344 1 98.56 91 THR A CA 1
ATOM 727 C C . THR A 1 91 ? 15.453 28.031 9.773 1 98.56 91 THR A C 1
ATOM 729 O O . THR A 1 91 ? 15.062 28.594 8.758 1 98.56 91 THR A O 1
ATOM 732 N N . LEU A 1 92 ? 14.734 27.203 10.477 1 98.69 92 LEU A N 1
ATOM 733 C CA . LEU A 1 92 ? 13.383 26.828 10.086 1 98.69 92 LEU A CA 1
ATOM 734 C C . LEU A 1 92 ? 12.469 28.047 10.031 1 98.69 92 LEU A C 1
ATOM 736 O O . LEU A 1 92 ? 11.773 28.266 9.039 1 98.69 92 LEU A O 1
ATOM 740 N N . THR A 1 93 ? 12.492 28.875 11.047 1 98.69 93 THR A N 1
ATOM 741 C CA . THR A 1 93 ? 11.672 30.078 11.094 1 98.69 93 THR A CA 1
ATOM 742 C C . THR A 1 93 ? 12.055 31.047 9.977 1 98.69 93 THR A C 1
ATOM 744 O O . THR A 1 93 ? 11.18 31.641 9.344 1 98.69 93 THR A O 1
ATOM 747 N N . MET A 1 94 ? 13.297 31.125 9.719 1 98.31 94 MET A N 1
ATOM 748 C CA . MET A 1 94 ? 13.773 32.062 8.703 1 98.31 94 MET A CA 1
ATOM 749 C C . MET A 1 94 ? 13.25 31.688 7.324 1 98.31 94 MET A C 1
ATOM 751 O O . MET A 1 94 ? 12.797 32.531 6.566 1 98.31 94 MET A O 1
ATOM 755 N N . GLU A 1 95 ? 13.297 30.422 7.008 1 98.38 95 GLU A N 1
ATOM 756 C CA . GLU A 1 95 ? 12.945 30.062 5.637 1 98.38 95 GLU A CA 1
ATOM 757 C C . GLU A 1 95 ? 11.461 29.75 5.512 1 98.38 95 GLU A C 1
ATOM 759 O O . GLU A 1 95 ? 10.891 29.828 4.418 1 98.38 95 GLU A O 1
ATOM 764 N N . GLN A 1 96 ? 10.789 29.344 6.562 1 98.56 96 GLN A N 1
ATOM 765 C CA . GLN A 1 96 ? 9.398 28.906 6.48 1 98.56 96 GLN A CA 1
ATOM 766 C C . GLN A 1 96 ? 8.461 29.953 7.086 1 98.56 96 GLN A C 1
ATOM 768 O O . GLN A 1 96 ? 7.32 30.094 6.648 1 98.56 96 GLN A O 1
ATOM 773 N N . GLY A 1 97 ? 8.875 30.656 8.148 1 98.38 97 GLY A N 1
ATOM 774 C CA . GLY A 1 97 ? 8.125 31.797 8.641 1 98.38 97 GLY A CA 1
ATOM 775 C C . GLY A 1 97 ? 7.434 31.547 9.961 1 98.38 97 GLY A C 1
ATOM 776 O O . GLY A 1 97 ? 7.078 32.469 10.68 1 98.38 97 GLY A O 1
ATOM 777 N N . LYS A 1 98 ? 7.219 30.281 10.438 1 98.62 98 LYS A N 1
ATOM 778 C CA . LYS A 1 98 ? 6.438 30 11.641 1 98.62 98 LYS A CA 1
ATOM 779 C C . LYS A 1 98 ? 7.098 30.594 12.875 1 98.62 98 LYS A C 1
ATOM 781 O O . LYS A 1 98 ? 8.305 30.828 12.891 1 98.62 98 LYS A O 1
ATOM 786 N N . PRO A 1 99 ? 6.348 30.828 13.93 1 98.62 99 PRO A N 1
ATOM 787 C CA . PRO A 1 99 ? 6.906 31.359 15.18 1 98.62 99 PRO A CA 1
ATOM 788 C C . PRO A 1 99 ? 7.992 30.453 15.766 1 98.62 99 PRO A C 1
ATOM 790 O O . PRO A 1 99 ? 7.879 29.219 15.703 1 98.62 99 PRO A O 1
ATOM 793 N N . LEU A 1 100 ? 8.984 31.047 16.344 1 98.38 100 LEU A N 1
ATOM 794 C CA . LEU A 1 100 ? 10.148 30.344 16.875 1 98.38 100 LEU A CA 1
ATOM 795 C C . LEU A 1 100 ? 9.727 29.266 17.875 1 98.38 100 LEU A C 1
ATOM 797 O O . LEU A 1 100 ? 10.305 28.172 17.891 1 98.38 100 LEU A O 1
ATOM 801 N N . LYS A 1 101 ? 8.719 29.547 18.703 1 97.94 101 LYS A N 1
ATOM 802 C CA . LYS A 1 101 ? 8.227 28.562 19.656 1 97.94 101 LYS A CA 1
ATOM 803 C C . LYS A 1 101 ? 7.719 27.312 18.938 1 97.94 101 LYS A C 1
ATOM 805 O O . LYS A 1 101 ? 7.969 26.188 19.391 1 97.94 101 LYS A O 1
ATOM 810 N N . GLU A 1 102 ? 7.02 27.469 17.844 1 98.56 102 GLU A N 1
ATOM 811 C CA . GLU A 1 102 ? 6.527 26.344 17.047 1 98.56 102 GLU A CA 1
ATOM 812 C C . GLU A 1 102 ? 7.676 25.625 16.344 1 98.56 102 GLU A C 1
ATOM 814 O O . GLU A 1 102 ? 7.656 24.406 16.203 1 98.56 102 GLU A O 1
ATOM 819 N N . ALA A 1 103 ? 8.641 26.406 15.891 1 98.81 103 ALA A N 1
ATOM 820 C CA . ALA A 1 103 ? 9.805 25.812 15.234 1 98.81 103 ALA A CA 1
ATOM 821 C C . ALA A 1 103 ? 10.586 24.938 16.203 1 98.81 103 ALA A C 1
ATOM 823 O O . ALA A 1 103 ? 10.992 23.828 15.836 1 98.81 103 ALA A O 1
ATOM 824 N N . ARG A 1 104 ? 10.82 25.438 17.422 1 98.75 104 ARG A N 1
ATOM 825 C CA . ARG A 1 104 ? 11.5 24.641 18.438 1 98.75 104 ARG A CA 1
ATOM 826 C C . ARG A 1 104 ? 10.766 23.328 18.703 1 98.75 104 ARG A C 1
ATOM 828 O O . ARG A 1 104 ? 11.383 22.266 18.797 1 98.75 104 ARG A O 1
ATOM 835 N N . ALA A 1 105 ? 9.445 23.438 18.781 1 98.5 105 ALA A N 1
ATOM 836 C CA . ALA A 1 105 ? 8.633 22.25 19 1 98.5 105 ALA A CA 1
ATOM 837 C C . ALA A 1 105 ? 8.742 21.266 17.828 1 98.5 105 ALA A C 1
ATOM 839 O O . ALA A 1 105 ? 8.766 20.062 18.031 1 98.5 105 ALA A O 1
ATOM 840 N N . GLU A 1 106 ? 8.797 21.812 16.641 1 98.69 106 GLU A N 1
ATOM 841 C CA . GLU A 1 106 ? 8.945 20.938 15.484 1 98.69 106 GLU A CA 1
ATOM 842 C C . GLU A 1 106 ? 10.289 20.219 15.5 1 98.69 106 GLU A C 1
ATOM 844 O O . GLU A 1 106 ? 10.383 19.062 15.109 1 98.69 106 GLU A O 1
ATOM 849 N N . ILE A 1 107 ? 11.344 20.938 15.883 1 98.88 107 ILE A N 1
ATOM 850 C CA . ILE A 1 107 ? 12.656 20.297 15.945 1 98.88 107 ILE A CA 1
ATOM 851 C C . ILE A 1 107 ? 12.625 19.156 16.953 1 98.88 107 ILE A C 1
ATOM 853 O O . ILE A 1 107 ? 13.164 18.078 16.703 1 98.88 107 ILE A O 1
ATOM 857 N N . ASP A 1 108 ? 11.938 19.391 18.094 1 98.81 108 ASP A N 1
ATOM 858 C CA . ASP A 1 108 ? 11.773 18.312 19.062 1 98.81 108 ASP A CA 1
ATOM 859 C C . ASP A 1 108 ? 11.039 17.125 18.453 1 98.81 108 ASP A C 1
ATOM 861 O O . ASP A 1 108 ? 11.453 15.977 18.625 1 98.81 108 ASP A O 1
ATOM 865 N N . ALA A 1 109 ? 9.992 17.391 17.781 1 98.44 109 ALA A N 1
ATOM 866 C CA . ALA A 1 109 ? 9.203 16.344 17.141 1 98.44 109 ALA A CA 1
ATOM 867 C C . ALA A 1 109 ? 10.023 15.609 16.078 1 98.44 109 ALA A C 1
ATOM 869 O O . ALA A 1 109 ? 9.992 14.383 16 1 98.44 109 ALA A O 1
ATOM 870 N N . ALA A 1 110 ? 10.742 16.375 15.281 1 98.81 110 ALA A N 1
ATOM 871 C CA . ALA A 1 110 ? 11.586 15.80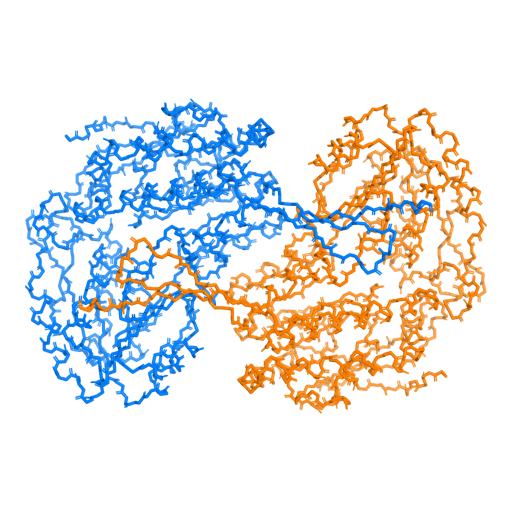5 14.242 1 98.81 110 ALA A CA 1
ATOM 872 C C . ALA A 1 110 ? 12.633 14.867 14.844 1 98.81 110 ALA A C 1
ATOM 874 O O . ALA A 1 110 ? 12.828 13.75 14.352 1 98.81 110 ALA A O 1
ATOM 875 N N . ALA A 1 111 ? 13.266 15.32 15.875 1 98.88 111 ALA A N 1
ATOM 876 C CA . ALA A 1 111 ? 14.273 14.516 16.562 1 98.88 111 ALA A CA 1
ATOM 877 C C . ALA A 1 111 ? 13.656 13.25 17.156 1 98.88 111 ALA A C 1
ATOM 879 O O . ALA A 1 111 ? 14.297 12.195 17.172 1 98.88 111 ALA A O 1
ATOM 880 N N . SER A 1 112 ? 12.445 13.359 17.594 1 98.81 112 SER A N 1
ATOM 881 C CA . SER A 1 112 ? 11.781 12.227 18.234 1 98.81 112 SER A CA 1
ATOM 882 C C . SER A 1 112 ? 11.586 11.07 17.266 1 98.81 112 SER A C 1
ATOM 884 O O . SER A 1 112 ? 11.539 9.914 17.672 1 98.81 112 SER A O 1
ATOM 886 N N . TYR A 1 113 ? 11.508 11.336 15.992 1 98.81 113 TYR A N 1
ATOM 887 C CA . TYR A 1 113 ? 11.398 10.258 15.016 1 98.81 113 TYR A CA 1
ATOM 888 C C . TYR A 1 113 ? 12.703 9.461 14.93 1 98.81 113 TYR A C 1
ATOM 890 O O . TYR A 1 113 ? 12.68 8.234 14.812 1 98.81 113 TYR A O 1
ATOM 898 N N . PHE A 1 114 ? 13.859 10.172 14.961 1 98.94 114 PHE A N 1
ATOM 899 C CA . PHE A 1 114 ? 15.125 9.453 15 1 98.94 114 PHE A CA 1
ATOM 900 C C . PHE A 1 114 ? 15.219 8.586 16.25 1 98.94 114 PHE A C 1
ATOM 902 O O . PHE A 1 114 ? 15.648 7.43 16.188 1 98.94 114 PHE A O 1
ATOM 909 N N . LEU A 1 115 ? 14.75 9.094 17.391 1 98.88 115 LEU A N 1
ATOM 910 C CA . LEU A 1 115 ? 14.773 8.328 18.625 1 98.88 115 LEU A CA 1
ATOM 911 C C . LEU A 1 115 ? 13.883 7.09 18.516 1 98.88 115 LEU A C 1
ATOM 913 O O . LEU A 1 115 ? 14.328 5.973 18.797 1 98.88 115 LEU A O 1
ATOM 917 N N . TRP A 1 116 ? 12.664 7.301 18.094 1 98.81 116 TRP A N 1
ATOM 918 C CA . TRP A 1 116 ? 11.68 6.223 18.016 1 98.81 116 TRP A CA 1
ATOM 919 C C . TRP A 1 116 ? 12.18 5.098 17.109 1 98.81 116 TRP A C 1
ATOM 921 O O . TRP A 1 116 ? 12.133 3.924 17.484 1 98.81 116 TRP A O 1
ATOM 931 N N . TYR A 1 117 ? 12.719 5.418 16.016 1 98.81 117 TYR A N 1
ATOM 932 C CA . TYR A 1 117 ? 13.062 4.379 15.055 1 98.81 117 TYR A CA 1
ATOM 933 C C . TYR A 1 117 ? 14.453 3.82 15.328 1 98.81 117 TYR A C 1
ATOM 935 O O . TYR A 1 117 ? 14.789 2.732 14.859 1 98.81 117 TYR A O 1
ATOM 943 N N . ALA A 1 118 ? 15.281 4.582 16.062 1 98.81 118 ALA A N 1
ATOM 944 C CA . ALA A 1 118 ? 16.469 3.936 16.625 1 98.81 118 ALA A CA 1
ATOM 945 C C . ALA A 1 118 ? 16.078 2.746 17.5 1 98.81 118 ALA A C 1
ATOM 947 O O . ALA A 1 118 ? 16.766 1.724 17.5 1 98.81 118 ALA A O 1
ATOM 948 N N . GLU A 1 119 ? 14.984 2.934 18.219 1 98.5 119 GLU A N 1
ATOM 949 C CA . GLU A 1 119 ? 14.477 1.879 19.078 1 98.5 119 GLU A CA 1
ATOM 950 C C . GLU A 1 119 ? 13.766 0.792 18.281 1 98.5 119 GLU A C 1
ATOM 952 O O . GLU A 1 119 ? 13.953 -0.399 18.531 1 98.5 119 GLU A O 1
ATOM 957 N N . GLU A 1 120 ? 13.023 1.182 17.281 1 98.12 120 GLU A N 1
ATOM 958 C CA . GLU A 1 120 ? 12.211 0.25 16.5 1 98.12 120 GLU A CA 1
ATOM 959 C C . GLU A 1 120 ? 13.078 -0.582 15.562 1 98.12 120 GLU A C 1
ATOM 961 O O . GLU A 1 120 ? 12.703 -1.69 15.18 1 98.12 120 GLU A O 1
ATOM 966 N N . ALA A 1 121 ? 14.242 -0.051 15.211 1 98.06 121 ALA A N 1
ATOM 967 C CA . ALA A 1 121 ? 15.133 -0.783 14.312 1 98.06 121 ALA A CA 1
ATOM 968 C C . ALA A 1 121 ? 15.383 -2.197 14.828 1 98.06 121 ALA A C 1
ATOM 970 O O . ALA A 1 121 ? 15.398 -3.154 14.047 1 98.06 121 ALA A O 1
ATOM 971 N N . ASN A 1 122 ? 15.508 -2.322 16.141 1 97.81 122 ASN A N 1
ATOM 972 C CA . ASN A 1 122 ? 15.875 -3.596 16.75 1 97.81 122 ASN A CA 1
ATOM 973 C C . ASN A 1 122 ? 14.648 -4.469 17 1 97.81 122 ASN A C 1
ATOM 975 O O . ASN A 1 122 ? 14.758 -5.555 17.578 1 97.81 122 ASN A O 1
ATOM 979 N N . ARG A 1 123 ? 13.508 -3.988 16.594 1 97.19 123 ARG A N 1
ATOM 980 C CA . ARG A 1 123 ? 12.273 -4.711 16.875 1 97.19 123 ARG A CA 1
ATOM 981 C C . ARG A 1 123 ? 11.547 -5.082 15.594 1 97.19 123 ARG A C 1
ATOM 983 O O . ARG A 1 123 ? 10.359 -5.391 15.609 1 97.19 123 ARG A O 1
ATOM 990 N N . LEU A 1 124 ? 12.203 -5.027 14.5 1 96.62 124 LEU A N 1
ATOM 991 C CA . LEU A 1 124 ? 11.625 -5.441 13.227 1 96.62 124 LEU A CA 1
ATOM 992 C C . LEU A 1 124 ? 11.516 -6.961 13.148 1 96.62 124 LEU A C 1
ATOM 994 O O . LEU A 1 124 ? 12.203 -7.59 12.336 1 96.62 124 LEU A O 1
ATOM 998 N N . TYR A 1 125 ? 10.633 -7.508 13.961 1 95.94 125 TYR A N 1
ATOM 999 C CA . TYR A 1 125 ? 10.492 -8.945 14.125 1 95.94 125 TYR A CA 1
ATOM 1000 C C . TYR A 1 125 ? 9.75 -9.562 12.945 1 95.94 125 TYR A C 1
ATOM 1002 O O . TYR A 1 125 ? 8.859 -8.938 12.367 1 95.94 125 TYR A O 1
ATOM 1010 N N . GLY A 1 126 ? 10.195 -10.805 12.555 1 96.62 126 GLY A N 1
ATOM 1011 C CA . GLY A 1 126 ? 9.391 -11.68 11.711 1 96.62 126 GLY A CA 1
ATOM 1012 C C . GLY A 1 126 ? 8.461 -12.586 12.508 1 96.62 126 GLY A C 1
ATOM 1013 O O . GLY A 1 126 ? 8.164 -12.305 13.672 1 96.62 126 GLY A O 1
ATOM 1014 N N . GLU A 1 127 ? 7.871 -13.516 11.82 1 96.94 127 GLU A N 1
ATOM 1015 C CA . GLU A 1 127 ? 6.926 -14.406 12.484 1 96.94 127 GLU A CA 1
ATOM 1016 C C . GLU A 1 127 ? 7.145 -15.859 12.062 1 96.94 127 GLU A C 1
ATOM 1018 O O . GLU A 1 127 ? 7.547 -16.125 10.922 1 96.94 127 GLU A O 1
ATOM 1023 N N . ILE A 1 128 ? 6.977 -16.734 13.047 1 98.06 128 ILE A N 1
ATOM 1024 C CA . ILE A 1 128 ? 6.836 -18.156 12.766 1 98.06 128 ILE A CA 1
ATOM 1025 C C . ILE A 1 128 ? 5.355 -18.531 12.758 1 98.06 128 ILE A C 1
ATOM 1027 O O . ILE A 1 128 ? 4.609 -18.188 13.672 1 98.06 128 ILE A O 1
ATOM 1031 N N . ILE A 1 129 ? 4.93 -19.172 11.719 1 98 129 ILE A N 1
ATOM 1032 C CA . ILE A 1 129 ? 3.521 -19.5 11.523 1 98 129 ILE A CA 1
ATOM 1033 C C . ILE A 1 129 ? 3.312 -21 11.703 1 98 129 ILE A C 1
ATOM 1035 O O . ILE A 1 129 ? 4.008 -21.812 11.086 1 98 129 ILE A O 1
ATOM 1039 N N . PRO A 1 130 ? 2.379 -21.422 12.617 1 97.31 130 PRO A N 1
ATOM 1040 C CA . PRO A 1 130 ? 2.057 -22.844 12.672 1 97.31 130 PRO A CA 1
ATOM 1041 C C . PRO A 1 130 ? 1.562 -23.391 11.328 1 97.31 130 PRO A C 1
ATOM 1043 O O . PRO A 1 130 ? 0.606 -22.859 10.758 1 97.31 130 PRO A O 1
ATOM 1046 N N . SER A 1 131 ? 2.219 -24.359 10.891 1 96.31 131 SER A N 1
ATOM 1047 C CA . SER A 1 131 ? 1.869 -24.938 9.594 1 96.31 131 SER A CA 1
ATOM 1048 C C . SER A 1 131 ? 0.756 -25.969 9.734 1 96.31 131 SER A C 1
ATOM 1050 O O . SER A 1 131 ? 0.745 -26.75 10.688 1 96.31 131 SER A O 1
ATOM 1052 N N . SER A 1 132 ? -0.156 -26.016 8.773 1 95.44 132 SER A N 1
ATOM 1053 C CA . SER A 1 132 ? -1.177 -27.047 8.711 1 95.44 132 SER A CA 1
ATOM 1054 C C . SER A 1 132 ? -0.612 -28.344 8.141 1 95.44 132 SER A C 1
ATOM 1056 O O . SER A 1 132 ? -1.3 -29.375 8.109 1 95.44 132 SER A O 1
ATOM 1058 N N . ASN A 1 133 ? 0.591 -28.312 7.637 1 95.75 133 ASN A N 1
ATOM 1059 C CA . ASN A 1 133 ? 1.33 -29.469 7.137 1 95.75 133 ASN A CA 1
ATOM 1060 C C . ASN A 1 133 ? 2.484 -29.828 8.062 1 95.75 133 ASN A C 1
ATOM 1062 O O . ASN A 1 133 ? 3.381 -29.031 8.297 1 95.75 133 ASN A O 1
ATOM 1066 N N . LYS A 1 134 ? 2.488 -31.109 8.492 1 95 134 LYS A N 1
ATOM 1067 C CA . LYS A 1 134 ? 3.455 -31.547 9.492 1 95 134 LYS A CA 1
ATOM 1068 C C . LYS A 1 134 ? 4.875 -31.531 8.93 1 95 134 LYS A C 1
ATOM 1070 O O . LYS A 1 134 ? 5.848 -31.562 9.688 1 95 134 LYS A O 1
ATOM 1075 N N . ASN A 1 135 ? 4.996 -31.469 7.617 1 96.06 135 ASN A N 1
ATOM 1076 C CA . ASN A 1 135 ? 6.309 -31.578 6.996 1 96.06 135 ASN A CA 1
ATOM 1077 C C . ASN A 1 135 ? 6.797 -30.219 6.488 1 96.06 135 ASN A C 1
ATOM 1079 O O . ASN A 1 135 ? 7.684 -30.156 5.637 1 96.06 135 ASN A O 1
ATOM 1083 N N . LYS A 1 136 ? 6.156 -29.125 6.984 1 96.88 136 LYS A N 1
ATOM 1084 C CA . LYS A 1 136 ? 6.562 -27.781 6.566 1 96.88 136 LYS A CA 1
ATOM 1085 C C . LYS A 1 136 ? 6.754 -26.859 7.77 1 96.88 136 LYS A C 1
ATOM 1087 O O . LYS A 1 136 ? 6.078 -27.016 8.789 1 96.88 136 LYS A O 1
ATOM 1092 N N . ARG A 1 137 ? 7.723 -26.016 7.762 1 97.69 137 ARG A N 1
ATOM 1093 C CA . ARG A 1 137 ? 7.879 -24.875 8.664 1 97.69 137 ARG A CA 1
ATOM 1094 C C . ARG A 1 137 ? 7.738 -23.562 7.91 1 97.69 137 ARG A C 1
ATOM 1096 O O . ARG A 1 137 ? 8.258 -23.422 6.801 1 97.69 137 ARG A O 1
ATOM 1103 N N . LEU A 1 138 ? 6.922 -22.703 8.391 1 98.5 138 LEU A N 1
ATOM 1104 C CA . LEU A 1 138 ? 6.609 -21.438 7.738 1 98.5 138 LEU A CA 1
ATOM 1105 C C . LEU A 1 138 ? 7.145 -20.266 8.547 1 98.5 138 LEU A C 1
ATOM 1107 O O . LEU A 1 138 ? 7.027 -20.25 9.781 1 98.5 138 LEU A O 1
ATOM 1111 N N . MET A 1 139 ? 7.781 -19.375 7.895 1 98.31 139 MET A N 1
ATOM 1112 C CA . MET A 1 139 ? 8.188 -18.141 8.562 1 98.31 139 MET A CA 1
ATOM 1113 C C . MET A 1 139 ? 8.039 -16.938 7.629 1 98.31 139 MET A C 1
ATOM 1115 O O . MET A 1 139 ? 7.977 -17.109 6.406 1 98.31 139 MET A O 1
ATOM 1119 N N . VAL A 1 140 ? 7.895 -15.773 8.148 1 98.56 140 VAL A N 1
ATOM 1120 C CA . VAL A 1 140 ? 7.867 -14.5 7.441 1 98.56 140 VAL A CA 1
ATOM 1121 C C . VAL A 1 140 ? 8.977 -13.594 7.973 1 98.56 140 VAL A C 1
ATOM 1123 O O . VAL A 1 140 ? 9.109 -13.406 9.188 1 98.56 140 VAL A O 1
ATOM 1126 N N . ILE A 1 141 ? 9.797 -13.062 7.094 1 97.88 141 ILE A N 1
ATOM 1127 C CA . ILE A 1 141 ? 10.891 -12.203 7.531 1 97.88 141 ILE A CA 1
ATOM 1128 C C . ILE A 1 141 ? 10.797 -10.852 6.82 1 97.88 141 ILE A C 1
ATOM 1130 O O . ILE A 1 141 ? 10.562 -10.797 5.609 1 97.88 141 ILE A O 1
ATOM 1134 N N . PRO A 1 142 ? 10.898 -9.766 7.582 1 97.94 142 PRO A N 1
ATOM 1135 C CA . PRO A 1 142 ? 10.961 -8.445 6.961 1 97.94 142 PRO A CA 1
ATOM 1136 C C . PRO A 1 142 ? 12.32 -8.141 6.34 1 97.94 142 PRO A C 1
ATOM 1138 O O . PRO A 1 142 ? 13.359 -8.453 6.938 1 97.94 142 PRO A O 1
ATOM 1141 N N . GLN A 1 143 ? 12.336 -7.617 5.156 1 98.19 143 GLN A N 1
ATOM 1142 C CA . GLN A 1 143 ? 13.539 -7.156 4.48 1 98.19 143 GLN A CA 1
ATOM 1143 C C . GLN A 1 143 ? 13.344 -5.762 3.887 1 98.19 143 GLN A C 1
ATOM 1145 O O . GLN A 1 143 ? 12.266 -5.445 3.379 1 98.19 143 GLN A O 1
ATOM 1150 N N . PRO A 1 144 ? 14.406 -4.891 3.959 1 98.5 144 PRO A N 1
ATOM 1151 C CA . PRO A 1 144 ? 14.25 -3.547 3.4 1 98.5 144 PRO A CA 1
ATOM 1152 C C . PRO A 1 144 ? 13.891 -3.562 1.916 1 98.5 144 PRO A C 1
ATOM 1154 O O . PRO A 1 144 ? 14.375 -4.414 1.168 1 98.5 144 PRO A O 1
ATOM 1157 N N . ILE A 1 145 ? 13.133 -2.617 1.505 1 98.06 145 ILE A N 1
ATOM 1158 C CA . ILE A 1 145 ? 12.578 -2.578 0.156 1 98.06 145 ILE A CA 1
ATOM 1159 C C . ILE A 1 145 ? 13.672 -2.186 -0.838 1 98.06 145 ILE A C 1
ATOM 1161 O O . ILE A 1 145 ? 13.578 -2.498 -2.027 1 98.06 145 ILE A O 1
ATOM 1165 N N . GLY A 1 146 ? 14.719 -1.369 -0.406 1 98.38 146 GLY A N 1
ATOM 1166 C CA . GLY A 1 146 ? 15.766 -0.905 -1.304 1 98.38 146 GLY A CA 1
ATOM 1167 C C . GLY A 1 146 ? 15.945 0.6 -1.279 1 98.38 146 GLY A C 1
ATOM 1168 O O . GLY A 1 146 ? 16.016 1.205 -0.208 1 98.38 146 GLY A O 1
ATOM 1169 N N . VAL A 1 147 ? 16.062 1.203 -2.49 1 98.88 147 VAL A N 1
ATOM 1170 C CA . VAL A 1 147 ? 16.219 2.648 -2.623 1 98.88 147 VAL A CA 1
ATOM 1171 C C . VAL A 1 147 ? 14.844 3.316 -2.535 1 98.88 147 VAL A C 1
ATOM 1173 O O . VAL A 1 147 ? 13.914 2.949 -3.266 1 98.88 147 VAL A O 1
ATOM 1176 N N . VAL A 1 148 ? 14.75 4.309 -1.628 1 98.94 148 VAL A N 1
ATOM 1177 C CA . VAL A 1 148 ? 13.508 5.031 -1.385 1 98.94 148 VAL A CA 1
ATOM 1178 C C . VAL A 1 148 ? 13.664 6.488 -1.814 1 98.94 148 VAL A C 1
ATOM 1180 O O . VAL A 1 148 ? 14.641 7.145 -1.456 1 98.94 148 VAL A O 1
ATOM 1183 N N . ALA A 1 149 ? 12.727 6.945 -2.602 1 98.94 149 ALA A N 1
ATOM 1184 C CA . ALA A 1 149 ? 12.641 8.375 -2.898 1 98.94 149 ALA A CA 1
ATOM 1185 C C . ALA A 1 149 ? 11.672 9.07 -1.952 1 98.94 149 ALA A C 1
ATOM 1187 O O . ALA A 1 149 ? 10.5 8.703 -1.866 1 98.94 149 ALA A O 1
ATOM 1188 N N . ALA A 1 150 ? 12.172 10.039 -1.248 1 98.94 150 ALA A N 1
ATOM 1189 C CA . ALA A 1 150 ? 11.367 10.812 -0.305 1 98.94 150 ALA A CA 1
ATOM 1190 C C . ALA A 1 150 ? 11.188 12.25 -0.788 1 98.94 150 ALA A C 1
ATOM 1192 O O . ALA A 1 150 ? 12.172 12.953 -1.061 1 98.94 150 ALA A O 1
ATOM 1193 N N . ILE A 1 151 ? 9.953 12.672 -0.928 1 98.88 151 ILE A N 1
ATOM 1194 C CA . ILE A 1 151 ? 9.602 14.031 -1.329 1 98.88 151 ILE A CA 1
ATOM 1195 C C . ILE A 1 151 ? 8.805 14.703 -0.217 1 98.88 151 ILE A C 1
ATOM 1197 O O . ILE A 1 151 ? 7.75 14.203 0.189 1 98.88 151 ILE A O 1
ATOM 1201 N N . THR A 1 152 ? 9.32 15.805 0.292 1 98.75 152 THR A N 1
ATOM 1202 C CA . THR A 1 152 ? 8.742 16.375 1.509 1 98.75 152 THR A CA 1
ATOM 1203 C C . THR A 1 152 ? 8.266 17.797 1.27 1 98.75 152 THR A C 1
ATOM 1205 O O . THR A 1 152 ? 8.82 18.516 0.428 1 98.75 152 THR A O 1
ATOM 1208 N N . PRO A 1 153 ? 7.27 18.266 1.996 1 98.44 153 PRO A N 1
ATOM 1209 C CA . PRO A 1 153 ? 6.684 19.594 1.851 1 98.44 153 PRO A CA 1
ATOM 1210 C C . PRO A 1 153 ? 7.406 20.656 2.688 1 98.44 153 PRO A C 1
ATOM 1212 O O . PRO A 1 153 ? 8.336 20.328 3.43 1 98.44 153 PRO A O 1
ATOM 1215 N N . TRP A 1 154 ? 6.895 21.906 2.58 1 98.56 154 TRP A N 1
ATOM 1216 C CA . TRP A 1 154 ? 7.598 23.031 3.184 1 98.56 154 TRP A CA 1
ATOM 1217 C C . TRP A 1 154 ? 7.031 23.359 4.562 1 98.56 154 TRP A C 1
ATOM 1219 O O . TRP A 1 154 ? 7.652 24.078 5.344 1 98.56 154 TRP A O 1
ATOM 1229 N N . ASN A 1 155 ? 5.875 22.828 4.898 1 98.44 155 ASN A N 1
ATOM 1230 C CA . ASN A 1 155 ? 5.18 23.406 6.043 1 98.44 155 ASN A CA 1
ATOM 1231 C C . ASN A 1 155 ? 5.73 22.875 7.363 1 98.44 155 ASN A C 1
ATOM 1233 O O . ASN A 1 155 ? 5.637 23.547 8.391 1 98.44 155 ASN A O 1
ATOM 1237 N N . PHE A 1 156 ? 6.215 21.672 7.367 1 98.62 156 PHE A N 1
ATOM 1238 C CA . PHE A 1 156 ? 6.988 21.109 8.469 1 98.62 156 PHE A CA 1
ATOM 1239 C C . PHE A 1 156 ? 8.297 20.5 7.965 1 98.62 156 PHE A C 1
ATOM 1241 O O . PHE A 1 156 ? 8.484 19.297 8.016 1 98.62 156 PHE A O 1
ATOM 1248 N N . PRO A 1 157 ? 9.203 21.375 7.582 1 98.62 157 PRO A N 1
ATOM 1249 C CA . PRO A 1 157 ? 10.367 20.953 6.793 1 98.62 157 PRO A CA 1
ATOM 1250 C C . PRO A 1 157 ? 11.32 20.062 7.578 1 98.62 157 PRO A C 1
ATOM 1252 O O . PRO A 1 157 ? 12.141 19.359 6.984 1 98.62 157 PRO A O 1
ATOM 1255 N N . ALA A 1 158 ? 11.281 20.062 8.906 1 98.81 158 ALA A N 1
ATOM 1256 C CA . ALA A 1 158 ? 12.125 19.172 9.695 1 98.81 158 ALA A CA 1
ATOM 1257 C C . ALA A 1 158 ? 11.414 17.844 9.953 1 98.81 158 ALA A C 1
ATOM 1259 O O . ALA A 1 158 ? 11.938 16.766 9.625 1 98.81 158 ALA A O 1
ATOM 1260 N N . SER A 1 159 ? 10.195 17.953 10.445 1 98.56 159 SER A N 1
ATOM 1261 C CA . SER A 1 159 ? 9.445 16.781 10.852 1 98.56 159 SER A CA 1
ATOM 1262 C C . SER A 1 159 ? 9.156 15.867 9.664 1 98.56 159 SER A C 1
ATOM 1264 O O . SER A 1 159 ? 9.242 14.641 9.781 1 98.56 159 SER A O 1
ATOM 1266 N N . MET A 1 160 ? 8.812 16.438 8.516 1 98.44 160 MET A N 1
ATOM 1267 C CA . MET A 1 160 ? 8.469 15.641 7.344 1 98.44 160 MET A CA 1
ATOM 1268 C C . MET A 1 160 ? 9.695 14.906 6.812 1 98.44 160 MET A C 1
ATOM 1270 O O . MET A 1 160 ? 9.586 13.797 6.297 1 98.44 160 MET A O 1
ATOM 1274 N N . VAL A 1 161 ? 10.859 15.523 6.969 1 98.81 161 VAL A N 1
ATOM 1275 C CA . VAL A 1 161 ? 12.102 14.906 6.52 1 98.81 161 VAL A CA 1
ATOM 1276 C C . VAL A 1 161 ? 12.445 13.719 7.418 1 98.81 161 VAL A C 1
ATOM 1278 O O . VAL A 1 161 ? 12.664 12.602 6.934 1 98.81 161 VAL A O 1
ATOM 1281 N N . THR A 1 162 ? 12.422 13.914 8.727 1 98.88 162 THR A N 1
ATOM 1282 C CA . THR A 1 162 ? 12.859 12.867 9.641 1 98.88 162 THR A CA 1
ATOM 1283 C C . THR A 1 162 ? 11.812 11.75 9.727 1 98.88 162 THR A C 1
ATOM 1285 O O . THR A 1 162 ? 12.156 10.586 9.938 1 98.88 162 THR A O 1
ATOM 1288 N N . ARG A 1 163 ? 10.555 12.133 9.484 1 98.44 163 ARG A N 1
ATOM 1289 C CA . ARG A 1 163 ? 9.469 11.156 9.484 1 98.44 163 ARG A CA 1
ATOM 1290 C C . ARG A 1 163 ? 9.664 10.133 8.375 1 98.44 163 ARG A C 1
ATOM 1292 O O . ARG A 1 163 ? 9.18 9 8.477 1 98.44 163 ARG A O 1
ATOM 1299 N N . LYS A 1 164 ? 10.359 10.492 7.336 1 98.81 164 LYS A N 1
ATOM 1300 C CA . LYS A 1 164 ? 10.609 9.602 6.207 1 98.81 164 LYS A CA 1
ATOM 1301 C C . LYS A 1 164 ? 12 8.977 6.289 1 98.81 164 LYS A C 1
ATOM 1303 O O . LYS A 1 164 ? 12.156 7.773 6.09 1 98.81 164 LYS A O 1
ATOM 1308 N N . LEU A 1 165 ? 13.016 9.742 6.699 1 98.94 165 LEU A N 1
ATOM 1309 C CA . LEU A 1 165 ? 14.391 9.258 6.738 1 98.94 165 LEU A CA 1
ATOM 1310 C C . LEU A 1 165 ? 14.57 8.227 7.848 1 98.94 165 LEU A C 1
ATOM 1312 O O . LEU A 1 165 ? 15.18 7.18 7.637 1 98.94 165 LEU A O 1
ATOM 1316 N N . ALA A 1 166 ? 14.008 8.5 9.023 1 98.94 166 ALA A N 1
ATOM 1317 C CA . ALA A 1 166 ? 14.305 7.703 10.211 1 98.94 166 ALA A CA 1
ATOM 1318 C C . ALA A 1 166 ? 13.844 6.262 10.031 1 98.94 166 ALA A C 1
ATOM 1320 O O . ALA A 1 166 ? 14.633 5.324 10.172 1 98.94 166 ALA A O 1
ATOM 1321 N N . PRO A 1 167 ? 12.57 6.055 9.641 1 98.94 167 PRO A N 1
ATOM 1322 C CA . PRO A 1 167 ? 12.148 4.66 9.477 1 98.94 167 PRO A CA 1
ATOM 1323 C C . PRO A 1 167 ? 12.82 3.975 8.297 1 98.94 167 PRO A C 1
ATOM 1325 O O . PRO A 1 167 ? 13.109 2.775 8.352 1 98.94 167 PRO A O 1
ATOM 1328 N N . ALA A 1 168 ? 13.062 4.695 7.219 1 98.94 168 ALA A N 1
ATOM 1329 C CA . ALA A 1 168 ? 13.734 4.109 6.062 1 98.94 168 ALA A CA 1
ATOM 1330 C C . ALA A 1 168 ? 15.133 3.609 6.43 1 98.94 168 ALA A C 1
ATOM 1332 O O . ALA A 1 168 ? 15.484 2.469 6.125 1 98.94 168 ALA A O 1
ATOM 1333 N N . LEU A 1 169 ? 15.883 4.473 7.105 1 98.94 169 LEU A N 1
ATOM 1334 C CA . LEU A 1 169 ? 17.25 4.125 7.504 1 98.94 169 LEU A CA 1
ATOM 1335 C C . LEU A 1 169 ? 17.234 2.994 8.523 1 98.94 169 LEU A C 1
ATOM 1337 O O . LEU A 1 169 ? 18.047 2.072 8.445 1 98.94 169 LEU A O 1
ATOM 1341 N N . ALA A 1 170 ? 16.312 3.078 9.484 1 98.94 170 ALA A N 1
ATOM 1342 C CA . ALA A 1 170 ? 16.172 2.039 10.5 1 98.94 170 ALA A CA 1
ATOM 1343 C C . ALA A 1 170 ? 15.914 0.678 9.867 1 98.94 170 ALA A C 1
ATOM 1345 O O . ALA A 1 170 ? 16.453 -0.339 10.312 1 98.94 170 ALA A O 1
ATOM 1346 N N . ALA A 1 171 ? 15.133 0.607 8.805 1 98.75 171 ALA A N 1
ATOM 1347 C CA . ALA A 1 171 ? 14.75 -0.633 8.133 1 98.75 171 ALA A CA 1
ATOM 1348 C C . ALA A 1 171 ? 15.906 -1.185 7.309 1 98.75 171 ALA A C 1
ATOM 1350 O O . ALA A 1 171 ? 15.898 -2.354 6.914 1 98.75 171 ALA A O 1
ATOM 1351 N N . GLY A 1 172 ? 16.859 -0.299 6.98 1 98.81 172 GLY A N 1
ATOM 1352 C CA . GLY A 1 172 ? 18 -0.716 6.18 1 98.81 172 GLY A CA 1
ATOM 1353 C C . GLY A 1 172 ? 17.938 -0.227 4.742 1 98.81 172 GLY A C 1
ATOM 1354 O O . GLY A 1 172 ? 18.656 -0.716 3.879 1 98.81 172 GLY A O 1
ATOM 1355 N N . CYS A 1 173 ? 17.047 0.688 4.438 1 98.88 173 CYS A N 1
ATOM 1356 C CA . CYS A 1 173 ? 16.922 1.271 3.107 1 98.88 173 CYS A CA 1
ATOM 1357 C C . CYS A 1 173 ? 17.922 2.414 2.92 1 98.88 173 CYS A C 1
ATOM 1359 O O . CYS A 1 173 ? 18.422 2.979 3.898 1 98.88 173 CYS A O 1
ATOM 1361 N N . THR A 1 174 ? 18.219 2.734 1.7 1 98.94 174 THR A N 1
ATOM 1362 C CA . THR A 1 174 ? 18.891 3.982 1.345 1 98.94 174 THR A CA 1
ATOM 1363 C C . THR A 1 174 ? 17.891 4.98 0.76 1 98.94 174 THR A C 1
ATOM 1365 O O . THR A 1 174 ? 16.812 4.594 0.311 1 98.94 174 THR A O 1
ATOM 1368 N N . VAL A 1 175 ? 18.266 6.297 0.832 1 98.94 175 VAL A N 1
ATOM 1369 C CA . VAL A 1 175 ? 17.219 7.281 0.546 1 98.94 175 VAL A CA 1
ATOM 1370 C C . VAL A 1 175 ? 17.781 8.359 -0.383 1 98.94 175 VAL A C 1
ATOM 1372 O O . VAL A 1 175 ? 18.922 8.805 -0.217 1 98.94 175 VAL A O 1
ATOM 1375 N N . VAL A 1 176 ? 16.984 8.75 -1.346 1 98.94 176 VAL A N 1
ATOM 1376 C CA . VAL A 1 176 ? 17.156 9.992 -2.09 1 98.94 176 VAL A CA 1
ATOM 1377 C C . VAL A 1 176 ? 16.047 10.977 -1.721 1 98.94 176 VAL A C 1
ATOM 1379 O O . VAL A 1 176 ? 14.859 10.656 -1.838 1 98.94 176 VAL A O 1
ATOM 1382 N N . LEU A 1 177 ? 16.438 12.109 -1.247 1 98.94 177 LEU A N 1
ATOM 1383 C CA . LEU A 1 177 ? 15.523 13.078 -0.64 1 98.94 177 LEU A CA 1
ATOM 1384 C C . LEU A 1 177 ? 15.414 14.336 -1.494 1 98.94 177 LEU A C 1
ATOM 1386 O O . LEU A 1 177 ? 16.422 14.859 -1.967 1 98.94 177 LEU A O 1
ATOM 1390 N N . LYS A 1 178 ? 14.242 14.789 -1.751 1 98.94 178 LYS A N 1
ATOM 1391 C CA . LYS A 1 178 ? 13.961 16.094 -2.35 1 98.94 178 LYS A CA 1
ATOM 1392 C C . LYS A 1 178 ? 13.047 16.922 -1.458 1 98.94 178 LYS A C 1
ATOM 1394 O O . LYS A 1 178 ? 11.828 16.703 -1.431 1 98.94 178 LYS A O 1
ATOM 1399 N N . PRO A 1 179 ? 13.5 17.922 -0.8 1 98.69 179 PRO A N 1
ATOM 1400 C CA . PRO A 1 179 ? 12.648 18.828 -0.028 1 98.69 179 PRO A CA 1
ATOM 1401 C C . PRO A 1 179 ? 11.969 19.891 -0.898 1 98.69 179 PRO A C 1
ATOM 1403 O O . PRO A 1 179 ? 12.297 20.016 -2.08 1 98.69 179 PRO A O 1
ATOM 1406 N N . ALA A 1 180 ? 11.008 20.562 -0.344 1 98.25 180 ALA A N 1
ATOM 1407 C CA . ALA A 1 180 ? 10.328 21.656 -1.042 1 98.25 180 ALA A CA 1
ATOM 1408 C C . ALA A 1 180 ? 11.305 22.797 -1.343 1 98.25 180 ALA A C 1
ATOM 1410 O O . ALA A 1 180 ? 12.188 23.094 -0.539 1 98.25 180 ALA A O 1
ATOM 1411 N N . PRO A 1 181 ? 11.125 23.453 -2.463 1 97.69 181 PRO A N 1
ATOM 1412 C CA . PRO A 1 181 ? 12.047 24.531 -2.83 1 97.69 181 PRO A CA 1
ATOM 1413 C C . PRO A 1 181 ? 11.961 25.734 -1.89 1 97.69 181 PRO A C 1
ATOM 1415 O O . PRO A 1 181 ? 12.914 26.5 -1.788 1 97.69 181 PRO A O 1
ATOM 1418 N N . GLU A 1 182 ? 10.875 25.875 -1.181 1 97.56 182 GLU A N 1
ATOM 1419 C CA . GLU A 1 182 ? 10.68 27.016 -0.28 1 97.56 182 GLU A CA 1
ATOM 1420 C C . GLU A 1 182 ? 11.516 26.844 0.989 1 97.56 182 GLU A C 1
ATOM 1422 O O . GLU A 1 182 ? 11.875 27.844 1.63 1 97.56 182 GLU A O 1
ATOM 1427 N N . THR A 1 183 ? 11.789 25.531 1.34 1 98.38 183 THR A N 1
ATOM 1428 C CA . THR A 1 183 ? 12.445 25.312 2.625 1 98.38 183 THR A CA 1
ATOM 1429 C C . THR A 1 183 ? 13.562 24.281 2.492 1 98.38 183 THR A C 1
ATOM 1431 O O . THR A 1 183 ? 13.57 23.266 3.197 1 98.38 183 THR A O 1
ATOM 1434 N N . PRO A 1 184 ? 14.562 24.516 1.747 1 98.56 184 PRO A N 1
ATOM 1435 C CA . PRO A 1 184 ? 15.633 23.547 1.53 1 98.56 184 PRO A CA 1
ATOM 1436 C C . PRO A 1 184 ? 16.672 23.547 2.654 1 98.56 184 PRO A C 1
ATOM 1438 O O . PRO A 1 184 ? 17.422 22.578 2.801 1 98.56 184 PRO A O 1
ATOM 1441 N N . LEU A 1 185 ? 16.734 24.609 3.43 1 98.69 185 LEU A N 1
ATOM 1442 C CA . LEU A 1 185 ? 17.844 24.812 4.344 1 98.69 185 LEU A CA 1
ATOM 1443 C C . LEU A 1 185 ? 17.719 23.922 5.57 1 98.69 185 LEU A C 1
ATOM 1445 O O . LEU A 1 185 ? 18.719 23.453 6.105 1 98.69 185 LEU A O 1
ATOM 1449 N N . THR A 1 186 ? 16.484 23.703 6.02 1 98.75 186 THR A N 1
ATOM 1450 C CA . THR A 1 186 ? 16.281 22.797 7.141 1 98.75 186 THR A CA 1
ATOM 1451 C C . THR A 1 186 ? 16.688 21.375 6.77 1 98.75 186 THR A C 1
ATOM 1453 O O . THR A 1 186 ? 17.375 20.703 7.543 1 98.75 186 THR A O 1
ATOM 1456 N N . ALA A 1 187 ? 16.312 20.938 5.605 1 98.75 187 ALA A N 1
ATOM 1457 C CA . ALA A 1 187 ? 16.719 19.609 5.121 1 98.75 187 ALA A CA 1
ATOM 1458 C C . ALA A 1 187 ? 18.234 19.516 4.977 1 98.75 187 ALA A C 1
ATOM 1460 O O . ALA A 1 187 ? 18.828 18.516 5.359 1 98.75 187 ALA A O 1
ATOM 1461 N N . TYR A 1 188 ? 18.812 20.594 4.461 1 98.56 188 TYR A N 1
ATOM 1462 C CA . TYR A 1 188 ? 20.25 20.688 4.324 1 98.56 188 TYR A CA 1
ATOM 1463 C C . TYR A 1 188 ? 20.953 20.484 5.668 1 98.56 188 TYR A C 1
ATOM 1465 O O . TYR A 1 188 ? 21.891 19.688 5.773 1 98.56 188 TYR A O 1
ATOM 1473 N N . ARG A 1 189 ? 20.469 21.125 6.664 1 98.62 189 ARG A N 1
ATOM 1474 C CA . ARG A 1 189 ? 21.094 21.047 7.98 1 98.62 189 ARG A CA 1
ATOM 1475 C C . ARG A 1 189 ? 20.922 19.656 8.586 1 98.62 189 ARG A C 1
ATOM 1477 O O . ARG A 1 189 ? 21.812 19.156 9.273 1 98.62 189 ARG A O 1
ATOM 1484 N N . ILE A 1 190 ? 19.75 19.016 8.367 1 98.88 190 ILE A N 1
ATOM 1485 C CA . ILE A 1 190 ? 19.5 17.672 8.875 1 98.88 190 ILE A CA 1
ATOM 1486 C C . ILE A 1 190 ? 20.453 16.672 8.203 1 98.88 190 ILE A C 1
ATOM 1488 O O . ILE A 1 190 ? 21.031 15.812 8.867 1 98.88 190 ILE A O 1
ATOM 1492 N N . VAL A 1 191 ? 20.656 16.781 6.914 1 98.88 191 VAL A N 1
ATOM 1493 C CA . VAL A 1 191 ? 21.562 15.898 6.191 1 98.88 191 VAL A CA 1
ATOM 1494 C C . VAL A 1 191 ? 23 16.141 6.652 1 98.88 191 VAL A C 1
ATOM 1496 O O . VAL A 1 191 ? 23.781 15.188 6.77 1 98.88 191 VAL A O 1
ATOM 1499 N N . LYS A 1 192 ? 23.375 17.438 6.949 1 98.62 192 LYS A N 1
ATOM 1500 C CA . LYS A 1 192 ? 24.688 17.734 7.52 1 98.62 192 LYS A CA 1
ATOM 1501 C C . LYS A 1 192 ? 24.891 17.016 8.852 1 98.62 192 LYS A C 1
ATOM 1503 O O . LYS A 1 192 ? 25.969 16.5 9.125 1 98.62 192 LYS A O 1
ATOM 1508 N N . ILE A 1 193 ? 23.859 17.016 9.633 1 98.81 193 ILE A N 1
ATOM 1509 C CA . ILE A 1 193 ? 23.922 16.328 10.922 1 98.81 193 ILE A CA 1
ATOM 1510 C C . ILE A 1 193 ? 24.156 14.836 10.695 1 98.81 193 ILE A C 1
ATOM 1512 O O . ILE A 1 193 ? 24.953 14.211 11.391 1 98.81 193 ILE A O 1
ATOM 1516 N N . LEU A 1 194 ? 23.438 14.211 9.742 1 98.88 194 LEU A N 1
ATOM 1517 C CA . LEU A 1 194 ? 23.609 12.797 9.43 1 98.88 194 LEU A CA 1
ATOM 1518 C C . LEU A 1 194 ? 25.031 12.523 8.961 1 98.88 194 LEU A C 1
ATOM 1520 O O . LEU A 1 194 ? 25.625 11.5 9.312 1 98.88 194 LEU A O 1
ATOM 1524 N N . GLU A 1 195 ? 25.547 13.438 8.195 1 98.5 195 GLU A N 1
ATOM 1525 C CA . GLU A 1 195 ? 26.938 13.344 7.789 1 98.5 195 GLU A CA 1
ATOM 1526 C C . GLU A 1 195 ? 27.875 13.391 8.992 1 98.5 195 GLU A C 1
ATOM 1528 O O . GLU A 1 195 ? 28.812 12.594 9.102 1 98.5 195 GLU A O 1
ATOM 1533 N N . GLU A 1 196 ? 27.641 14.32 9.883 1 98.44 196 GLU A N 1
ATOM 1534 C CA . GLU A 1 196 ? 28.484 14.562 11.055 1 98.44 196 GLU A CA 1
ATOM 1535 C C . GLU A 1 196 ? 28.5 13.344 11.984 1 98.44 196 GLU A C 1
ATOM 1537 O O . GLU A 1 196 ? 29.5 13.07 12.633 1 98.44 196 GLU A O 1
ATOM 1542 N N . VAL A 1 197 ? 27.406 12.648 12.039 1 98.44 197 VAL A N 1
ATOM 1543 C CA . VAL A 1 197 ? 27.344 11.523 12.961 1 98.44 197 VAL A CA 1
ATOM 1544 C C . VAL A 1 197 ? 27.922 10.273 12.305 1 98.44 197 VAL A C 1
ATOM 1546 O O . VAL A 1 197 ? 28 9.211 12.922 1 98.44 197 VAL A O 1
ATOM 1549 N N . GLY A 1 198 ? 28.25 10.344 11.008 1 98.25 198 GLY A N 1
ATOM 1550 C CA . GLY A 1 198 ? 29.016 9.281 10.391 1 98.25 198 GLY A CA 1
ATOM 1551 C C . GLY A 1 198 ? 28.188 8.391 9.484 1 98.25 198 GLY A C 1
ATOM 1552 O O . GLY A 1 198 ? 28.547 7.238 9.242 1 98.25 198 GLY A O 1
ATOM 1553 N N . LEU A 1 199 ? 27.078 8.859 9.016 1 98.31 199 LEU A N 1
ATOM 1554 C CA . LEU A 1 199 ? 26.328 8.07 8.039 1 98.31 199 LEU A CA 1
ATOM 1555 C C . LEU A 1 199 ? 27.172 7.793 6.801 1 98.31 199 LEU A C 1
ATOM 1557 O O . LEU A 1 199 ? 27.781 8.711 6.246 1 98.31 199 LEU A O 1
ATOM 1561 N N . PRO A 1 200 ? 27.203 6.539 6.344 1 98.69 200 PRO A N 1
ATOM 1562 C CA . PRO A 1 200 ? 28.062 6.203 5.195 1 98.69 200 PRO A CA 1
ATOM 1563 C C . PRO A 1 200 ? 27.656 6.949 3.928 1 98.69 200 PRO A C 1
ATOM 1565 O O . PRO A 1 200 ? 26.469 7.238 3.729 1 98.69 200 PRO A O 1
ATOM 1568 N N . PRO A 1 201 ? 28.656 7.223 3.025 1 98.75 201 PRO A N 1
ATOM 1569 C CA . PRO A 1 201 ? 28.328 7.883 1.758 1 98.75 201 PRO A CA 1
ATOM 1570 C C . PRO A 1 201 ? 27.297 7.117 0.941 1 98.75 201 PRO A C 1
ATOM 1572 O O . PRO A 1 201 ? 27.328 5.887 0.882 1 98.75 201 PRO A O 1
ATOM 1575 N N . GLY A 1 202 ? 26.375 7.84 0.418 1 98.88 202 GLY A N 1
ATOM 1576 C CA . GLY A 1 202 ? 25.391 7.262 -0.491 1 98.88 202 GLY A CA 1
ATOM 1577 C C . GLY A 1 202 ? 24.141 6.762 0.212 1 98.88 202 GLY A C 1
ATOM 1578 O O . GLY A 1 202 ? 23.125 6.5 -0.431 1 98.88 202 GLY A O 1
ATOM 1579 N N . VAL A 1 203 ? 24.125 6.547 1.534 1 98.94 203 VAL A N 1
ATOM 1580 C CA . VAL A 1 203 ? 22.969 6.027 2.275 1 98.94 203 VAL A CA 1
ATOM 1581 C C . VAL A 1 203 ? 21.844 7.051 2.268 1 98.94 203 VAL A C 1
ATOM 1583 O O . VAL A 1 203 ? 20.672 6.695 2.129 1 98.94 203 VAL A O 1
ATOM 1586 N N . VAL A 1 204 ? 22.203 8.297 2.438 1 98.94 204 VAL A N 1
ATOM 1587 C CA . VAL A 1 204 ? 21.281 9.414 2.234 1 98.94 204 VAL A CA 1
ATOM 1588 C C . VAL A 1 204 ? 21.844 10.367 1.183 1 98.94 204 VAL A C 1
ATOM 1590 O O . VAL A 1 204 ? 23.031 10.719 1.224 1 98.94 204 VAL A O 1
ATOM 1593 N N . ASN A 1 205 ? 21.047 10.68 0.236 1 98.94 205 ASN A N 1
ATOM 1594 C CA . ASN A 1 205 ? 21.359 11.672 -0.793 1 98.94 205 ASN A CA 1
ATOM 1595 C C . ASN A 1 205 ? 20.281 12.75 -0.862 1 98.94 205 ASN A C 1
ATOM 1597 O O . ASN A 1 205 ? 19.078 12.453 -0.736 1 98.94 205 ASN A O 1
ATOM 1601 N N . LEU A 1 206 ? 20.688 13.969 -1.026 1 98.94 206 LEU A N 1
ATOM 1602 C CA . LEU A 1 206 ? 19.797 15.133 -1.075 1 98.94 206 LEU A CA 1
ATOM 1603 C C . LEU A 1 206 ? 19.906 15.828 -2.426 1 98.94 206 LEU A C 1
ATOM 1605 O O . LEU A 1 206 ? 21 16.172 -2.873 1 98.94 206 LEU A O 1
ATOM 1609 N N . VAL A 1 207 ? 18.781 15.977 -3.074 1 98.88 207 VAL A N 1
ATOM 1610 C CA . VAL A 1 207 ? 18.734 16.688 -4.348 1 98.88 207 VAL A CA 1
ATOM 1611 C C . VAL A 1 207 ? 17.766 17.859 -4.254 1 98.88 207 VAL A C 1
ATOM 1613 O O . VAL A 1 207 ? 16.562 17.672 -4.086 1 98.88 207 VAL A O 1
ATOM 1616 N N . THR A 1 208 ? 18.219 19.078 -4.312 1 98.69 208 THR A N 1
ATOM 1617 C CA . THR A 1 208 ? 17.406 20.281 -4.469 1 98.69 208 THR A CA 1
ATOM 1618 C C . THR A 1 208 ? 17.344 20.703 -5.934 1 98.69 208 THR A C 1
ATOM 1620 O O . THR A 1 208 ? 18.344 20.656 -6.645 1 98.69 208 THR A O 1
ATOM 1623 N N . GLY A 1 209 ? 16.188 20.969 -6.414 1 98.38 209 GLY A N 1
ATOM 1624 C CA . GLY A 1 209 ? 16.078 21.328 -7.82 1 98.38 209 GLY A CA 1
ATOM 1625 C C . GLY A 1 209 ? 14.664 21.234 -8.352 1 98.38 209 GLY A C 1
ATOM 1626 O O . GLY A 1 209 ? 13.703 21.375 -7.594 1 98.38 209 GLY A O 1
ATOM 1627 N N . ASP A 1 210 ? 14.508 21.078 -9.609 1 98 210 ASP A N 1
ATOM 1628 C CA . ASP A 1 210 ? 13.227 21.062 -10.32 1 98 210 ASP A CA 1
ATOM 1629 C C . ASP A 1 210 ? 12.422 19.812 -9.961 1 98 210 ASP A C 1
ATOM 1631 O O . ASP A 1 210 ? 12.797 18.703 -10.328 1 98 210 ASP A O 1
ATOM 1635 N N . ALA A 1 211 ? 11.312 20.062 -9.344 1 97.19 211 ALA A N 1
ATOM 1636 C CA . ALA A 1 211 ? 10.508 18.984 -8.789 1 97.19 211 ALA A CA 1
ATOM 1637 C C . ALA A 1 211 ? 10.008 18.047 -9.891 1 97.19 211 ALA A C 1
ATOM 1639 O O . ALA A 1 211 ? 10 16.828 -9.719 1 97.19 211 ALA A O 1
ATOM 1640 N N . VAL A 1 212 ? 9.594 18.547 -10.992 1 97.38 212 VAL A N 1
ATOM 1641 C CA . VAL A 1 212 ? 9.008 17.766 -12.078 1 97.38 212 VAL A CA 1
ATOM 1642 C C . VAL A 1 212 ? 10.07 16.859 -12.688 1 97.38 212 VAL A C 1
ATOM 1644 O O . VAL A 1 212 ? 9.844 15.664 -12.867 1 97.38 212 VAL A O 1
ATOM 1647 N N . SER A 1 213 ? 11.227 17.484 -12.945 1 97.94 213 SER A N 1
ATOM 1648 C CA . SER A 1 213 ? 12.328 16.734 -13.555 1 97.94 213 SER A CA 1
ATOM 1649 C C . SER A 1 213 ? 12.836 15.641 -12.625 1 97.94 213 SER A C 1
ATOM 1651 O O . SER A 1 213 ? 13.039 14.5 -13.055 1 97.94 213 SER A O 1
ATOM 1653 N N . ILE A 1 214 ? 13.047 15.938 -11.406 1 98.69 214 ILE A N 1
ATOM 1654 C CA . ILE A 1 214 ? 13.547 15 -10.406 1 98.69 214 ILE A CA 1
ATOM 1655 C C . ILE A 1 214 ? 12.516 13.898 -10.172 1 98.69 214 ILE A C 1
ATOM 1657 O O . ILE A 1 214 ? 12.859 12.711 -10.172 1 98.69 214 ILE A O 1
ATOM 1661 N N . GLY A 1 215 ? 11.25 14.312 -10.023 1 98.38 215 GLY A N 1
ATOM 1662 C CA . GLY A 1 215 ? 10.18 13.352 -9.812 1 98.38 215 GLY A CA 1
ATOM 1663 C C . GLY A 1 215 ? 10.039 12.359 -10.945 1 98.38 215 GLY A C 1
ATOM 1664 O O . GLY A 1 215 ? 9.891 11.156 -10.711 1 98.38 215 GLY A O 1
ATOM 1665 N N . LYS A 1 216 ? 10.055 12.836 -12.133 1 98.19 216 LYS A N 1
ATOM 1666 C CA . LYS A 1 216 ? 9.945 11.969 -13.305 1 98.19 216 LYS A CA 1
ATOM 1667 C C . LYS A 1 216 ? 11.07 10.938 -13.336 1 98.19 216 LYS A C 1
ATOM 1669 O O . LYS A 1 216 ? 10.836 9.766 -13.633 1 98.19 216 LYS A O 1
ATOM 1674 N N . CYS A 1 217 ? 12.297 11.391 -12.977 1 98.62 217 CYS A N 1
ATOM 1675 C CA . CYS A 1 217 ? 13.445 10.492 -12.938 1 98.62 217 CYS A CA 1
ATOM 1676 C C . CYS A 1 217 ? 13.234 9.383 -11.914 1 98.62 217 CYS A C 1
ATOM 1678 O O . CYS A 1 217 ? 13.414 8.203 -12.219 1 98.62 217 CYS A O 1
ATOM 1680 N N . TRP A 1 218 ? 12.781 9.734 -10.75 1 98.75 218 TRP A N 1
ATOM 1681 C CA . TRP A 1 218 ? 12.664 8.766 -9.664 1 98.75 218 TRP A CA 1
ATOM 1682 C C . TRP A 1 218 ? 11.5 7.812 -9.914 1 98.75 218 TRP A C 1
ATOM 1684 O O . TRP A 1 218 ? 11.578 6.629 -9.578 1 98.75 218 TRP A O 1
ATOM 1694 N N . MET A 1 219 ? 10.398 8.266 -10.539 1 98.25 219 MET A N 1
ATOM 1695 C CA . MET A 1 219 ? 9.25 7.418 -10.844 1 98.25 219 MET A CA 1
ATOM 1696 C C . MET A 1 219 ? 9.609 6.371 -11.891 1 98.25 219 MET A C 1
ATOM 1698 O O . MET A 1 219 ? 9.148 5.23 -11.82 1 98.25 219 MET A O 1
ATOM 1702 N N . SER A 1 220 ? 10.438 6.734 -12.789 1 97.19 220 SER A N 1
ATOM 1703 C CA . SER A 1 220 ? 10.711 5.848 -13.914 1 97.19 220 SER A CA 1
ATOM 1704 C C . SER A 1 220 ? 11.922 4.965 -13.641 1 97.19 220 SER A C 1
ATOM 1706 O O . SER A 1 220 ? 12.102 3.936 -14.297 1 97.19 220 SER A O 1
ATOM 1708 N N . HIS A 1 221 ? 12.789 5.371 -12.758 1 98 221 HIS A N 1
ATOM 1709 C CA . HIS A 1 221 ? 14.039 4.652 -12.531 1 98 221 HIS A CA 1
ATOM 1710 C C . HIS A 1 221 ? 13.781 3.289 -11.898 1 98 221 HIS A C 1
ATOM 1712 O O . HIS A 1 221 ? 13.156 3.195 -10.844 1 98 221 HIS A O 1
ATOM 1718 N N . PRO A 1 222 ? 14.312 2.205 -12.406 1 96.56 222 PRO A N 1
ATOM 1719 C CA . PRO A 1 222 ? 13.992 0.862 -11.914 1 96.56 222 PRO A CA 1
ATOM 1720 C C . PRO A 1 222 ? 14.594 0.574 -10.547 1 96.56 222 PRO A C 1
ATOM 1722 O O . PRO A 1 222 ? 14.102 -0.296 -9.82 1 96.56 222 PRO A O 1
ATOM 1725 N N . ASP A 1 223 ? 15.609 1.336 -10.141 1 97.62 223 ASP A N 1
ATOM 1726 C CA . ASP A 1 223 ? 16.266 1.053 -8.867 1 97.62 223 ASP A CA 1
ATOM 1727 C C . ASP A 1 223 ? 15.477 1.65 -7.707 1 97.62 223 ASP A C 1
ATOM 1729 O O . ASP A 1 223 ? 15.672 1.264 -6.551 1 97.62 223 ASP A O 1
ATOM 1733 N N . VAL A 1 224 ? 14.664 2.678 -8.016 1 98.75 224 VAL A N 1
ATOM 1734 C CA . VAL A 1 224 ? 13.812 3.219 -6.965 1 98.75 224 VAL A CA 1
ATOM 1735 C C . VAL A 1 224 ? 12.609 2.295 -6.746 1 98.75 224 VAL A C 1
ATOM 1737 O O . VAL A 1 224 ? 11.812 2.078 -7.66 1 98.75 224 VAL A O 1
ATOM 1740 N N . ARG A 1 225 ? 12.5 1.866 -5.512 1 98.12 225 ARG A N 1
ATOM 1741 C CA . ARG A 1 225 ? 11.484 0.845 -5.27 1 98.12 225 ARG A CA 1
ATOM 1742 C C . ARG A 1 225 ? 10.266 1.439 -4.574 1 98.12 225 ARG A C 1
ATOM 1744 O O . ARG A 1 225 ? 9.188 0.837 -4.574 1 98.12 225 ARG A O 1
ATOM 1751 N N . MET A 1 226 ? 10.438 2.553 -3.967 1 98.62 226 MET A N 1
ATOM 1752 C CA . MET A 1 226 ? 9.359 3.197 -3.225 1 98.62 226 MET A CA 1
ATOM 1753 C C . MET A 1 226 ? 9.453 4.715 -3.336 1 98.62 226 MET A C 1
ATOM 1755 O O . MET A 1 226 ? 10.555 5.273 -3.373 1 98.62 226 MET A O 1
ATOM 1759 N N . ILE A 1 227 ? 8.32 5.324 -3.428 1 98.75 227 ILE A N 1
ATOM 1760 C CA . ILE A 1 227 ? 8.219 6.773 -3.289 1 98.75 227 ILE A CA 1
ATOM 1761 C C . ILE A 1 227 ? 7.352 7.117 -2.082 1 98.75 227 ILE A C 1
ATOM 1763 O O . ILE A 1 227 ? 6.234 6.609 -1.949 1 98.75 227 ILE A O 1
ATOM 1767 N N . THR A 1 228 ? 7.852 7.793 -1.151 1 98.81 228 THR A N 1
ATOM 1768 C CA . THR A 1 228 ? 7.09 8.375 -0.05 1 98.81 228 THR A CA 1
ATOM 1769 C C . THR A 1 228 ? 6.969 9.891 -0.219 1 98.81 228 THR A C 1
ATOM 1771 O O . THR A 1 228 ? 7.949 10.57 -0.53 1 98.81 228 THR A O 1
ATOM 1774 N N . PHE A 1 229 ? 5.734 10.352 -0.116 1 98.81 229 PHE A N 1
ATOM 1775 C CA . PHE A 1 229 ? 5.43 11.734 -0.467 1 98.81 229 PHE A CA 1
ATOM 1776 C C . PHE A 1 229 ? 4.438 12.336 0.521 1 98.81 229 PHE A C 1
ATOM 1778 O O . PHE A 1 229 ? 3.498 11.664 0.952 1 98.81 229 PHE A O 1
ATOM 1785 N N . THR A 1 230 ? 4.695 13.469 0.968 1 98.69 230 THR A N 1
ATOM 1786 C CA . THR A 1 230 ? 3.713 14.32 1.638 1 98.69 230 THR A CA 1
ATOM 1787 C C . THR A 1 230 ? 3.49 15.609 0.857 1 98.6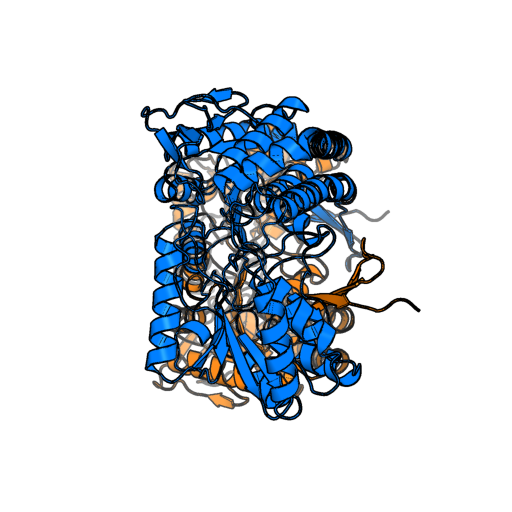9 230 THR A C 1
ATOM 1789 O O . THR A 1 230 ? 4.445 16.328 0.539 1 98.69 230 THR A O 1
ATOM 1792 N N . GLY A 1 231 ? 2.281 15.906 0.492 1 97.81 231 GLY A N 1
ATOM 1793 C CA . GLY A 1 231 ? 1.948 17.109 -0.268 1 97.81 231 GLY A CA 1
ATOM 1794 C C . GLY A 1 231 ? 0.519 17.109 -0.777 1 97.81 231 GLY A C 1
ATOM 1795 O O . GLY A 1 231 ? -0.374 16.547 -0.141 1 97.81 231 GLY A O 1
ATOM 1796 N N . SER A 1 232 ? 0.265 17.797 -1.874 1 96.94 232 SER A N 1
ATOM 1797 C CA . SER A 1 232 ? -1.094 17.953 -2.383 1 96.94 232 SER A CA 1
ATOM 1798 C C . SER A 1 232 ? -1.602 16.656 -3.004 1 96.94 232 SER A C 1
ATOM 1800 O O . SER A 1 232 ? -0.812 15.844 -3.488 1 96.94 232 SER A O 1
ATOM 1802 N N . THR A 1 233 ? -2.896 16.484 -2.98 1 97.56 233 THR A N 1
ATOM 1803 C CA . THR A 1 233 ? -3.545 15.32 -3.572 1 97.56 233 THR A CA 1
ATOM 1804 C C . THR A 1 233 ? -3.262 15.25 -5.07 1 97.56 233 THR A C 1
ATOM 1806 O O . THR A 1 233 ? -3.018 14.164 -5.609 1 97.56 233 THR A O 1
ATOM 1809 N N . GLU A 1 234 ? -3.213 16.391 -5.68 1 97.38 234 GLU A N 1
ATOM 1810 C CA . GLU A 1 234 ? -2.973 16.438 -7.117 1 97.38 234 GLU A CA 1
ATOM 1811 C C . GLU A 1 234 ? -1.602 15.867 -7.469 1 97.38 234 GLU A C 1
ATOM 1813 O O . GLU A 1 234 ? -1.477 15.07 -8.398 1 97.38 234 GLU A O 1
ATOM 1818 N N . VAL A 1 235 ? -0.618 16.266 -6.742 1 97.81 235 VAL A N 1
ATOM 1819 C CA . VAL A 1 235 ? 0.729 15.758 -6.992 1 97.81 235 VAL A CA 1
ATOM 1820 C C . VAL A 1 235 ? 0.8 14.281 -6.629 1 97.81 235 VAL A C 1
ATOM 1822 O O . VAL A 1 235 ? 1.45 13.492 -7.324 1 97.81 235 VAL A O 1
ATOM 1825 N N . GLY A 1 236 ? 0.116 13.906 -5.52 1 98.31 236 GLY A N 1
ATOM 1826 C CA . GLY A 1 236 ? 0.046 12.492 -5.168 1 98.31 236 GLY A CA 1
ATOM 1827 C C . GLY A 1 236 ? -0.49 11.625 -6.289 1 98.31 236 GLY A C 1
ATOM 1828 O O . GLY A 1 236 ? 0.05 10.555 -6.562 1 98.31 236 GLY A O 1
ATOM 1829 N N . ARG A 1 237 ? -1.549 12.078 -6.957 1 98.25 237 ARG A N 1
ATOM 1830 C CA . ARG A 1 237 ? -2.143 11.359 -8.078 1 98.25 237 ARG A CA 1
ATOM 1831 C C . ARG A 1 237 ? -1.146 11.211 -9.227 1 98.25 237 ARG A C 1
ATOM 1833 O O . ARG A 1 237 ? -1.053 10.148 -9.844 1 98.25 237 ARG A O 1
ATOM 1840 N N . LEU A 1 238 ? -0.381 12.25 -9.469 1 98.19 238 LEU A N 1
ATOM 1841 C CA . LEU A 1 238 ? 0.621 12.227 -10.531 1 98.19 238 LEU A CA 1
ATOM 1842 C C . LEU A 1 238 ? 1.716 11.211 -10.219 1 98.19 238 LEU A C 1
ATOM 1844 O O . LEU A 1 238 ? 2.158 10.477 -11.109 1 98.19 238 LEU A O 1
ATOM 1848 N N . LEU A 1 239 ? 2.16 11.227 -8.992 1 98.38 239 LEU A N 1
ATOM 1849 C CA . LEU A 1 239 ? 3.197 10.281 -8.578 1 98.38 239 LEU A CA 1
ATOM 1850 C C . LEU A 1 239 ? 2.701 8.844 -8.688 1 98.38 239 LEU A C 1
ATOM 1852 O O . LEU A 1 239 ? 3.451 7.957 -9.094 1 98.38 239 LEU A O 1
ATOM 1856 N N . MET A 1 240 ? 1.434 8.633 -8.328 1 98.12 240 MET A N 1
ATOM 1857 C CA . MET A 1 240 ? 0.846 7.301 -8.453 1 98.12 240 MET A CA 1
ATOM 1858 C C . MET A 1 240 ? 0.841 6.848 -9.914 1 98.12 240 MET A C 1
ATOM 1860 O O . MET A 1 240 ? 1.248 5.727 -10.219 1 98.12 240 MET A O 1
ATOM 1864 N N . LYS A 1 241 ? 0.42 7.715 -10.797 1 98.12 241 LYS A N 1
ATOM 1865 C CA . LYS A 1 241 ? 0.378 7.395 -12.219 1 98.12 241 LYS A CA 1
ATOM 1866 C C . LYS A 1 241 ? 1.773 7.09 -12.758 1 98.12 241 LYS A C 1
ATOM 1868 O O . LYS A 1 241 ? 1.969 6.102 -13.461 1 98.12 241 LYS A O 1
ATOM 1873 N N . GLY A 1 242 ? 2.709 7.945 -12.383 1 97.94 242 GLY A N 1
ATOM 1874 C CA . GLY A 1 242 ? 4.062 7.812 -12.898 1 97.94 242 GLY A CA 1
ATOM 1875 C C . GLY A 1 242 ? 4.789 6.594 -12.359 1 97.94 242 GLY A C 1
ATOM 1876 O O . GLY A 1 242 ? 5.73 6.102 -12.984 1 97.94 242 GLY A O 1
ATOM 1877 N N . SER A 1 243 ? 4.406 6.102 -11.188 1 98.12 243 SER A N 1
ATOM 1878 C CA . SER A 1 243 ? 5.09 4.992 -10.531 1 98.12 243 SER A CA 1
ATOM 1879 C C . SER A 1 243 ? 4.566 3.648 -11.023 1 98.12 243 SER A C 1
ATOM 1881 O O . SER A 1 243 ? 5.145 2.604 -10.719 1 98.12 243 SER A O 1
ATOM 1883 N N . ALA A 1 244 ? 3.467 3.664 -11.797 1 97.94 244 ALA A N 1
ATOM 1884 C CA . ALA A 1 244 ? 2.764 2.449 -12.195 1 97.94 244 ALA A CA 1
ATOM 1885 C C . ALA A 1 244 ? 3.631 1.588 -13.109 1 97.94 244 ALA A C 1
ATOM 1887 O O . ALA A 1 244 ? 3.605 0.358 -13.023 1 97.94 244 ALA A O 1
ATOM 1888 N N . ASP A 1 245 ? 4.457 2.193 -13.938 1 96.88 245 ASP A N 1
ATOM 1889 C CA . ASP A 1 245 ? 5.223 1.454 -14.938 1 96.88 245 ASP A CA 1
ATOM 1890 C C . ASP A 1 245 ? 6.246 0.537 -14.273 1 96.88 245 ASP A C 1
ATOM 1892 O O . ASP A 1 245 ? 6.668 -0.462 -14.859 1 96.88 245 ASP A O 1
ATOM 1896 N N . GLN A 1 246 ? 6.66 0.898 -13.078 1 97 246 GLN A N 1
ATOM 1897 C CA . GLN A 1 246 ? 7.625 0.088 -12.344 1 97 246 GLN A CA 1
ATOM 1898 C C . GLN A 1 246 ? 6.973 -0.586 -11.141 1 97 246 GLN A C 1
ATOM 1900 O O . GLN A 1 246 ? 7.66 -1.153 -10.289 1 97 246 GLN A O 1
ATOM 1905 N N . VAL A 1 247 ? 5.664 -0.466 -11.039 1 98.06 247 VAL A N 1
ATOM 1906 C CA . VAL A 1 247 ? 4.883 -1.04 -9.945 1 98.06 247 VAL A CA 1
ATOM 1907 C C . VAL A 1 247 ? 5.52 -0.677 -8.609 1 98.06 247 VAL A C 1
ATOM 1909 O O . VAL A 1 247 ? 5.789 -1.555 -7.785 1 98.06 247 VAL A O 1
ATOM 1912 N N . LYS A 1 248 ? 5.801 0.619 -8.375 1 98.25 248 LYS A N 1
ATOM 1913 C CA . LYS A 1 248 ? 6.461 1.06 -7.148 1 98.25 248 LYS A CA 1
ATOM 1914 C C . LYS A 1 248 ? 5.488 1.079 -5.973 1 98.25 248 LYS A C 1
ATOM 1916 O O . LYS A 1 248 ? 4.312 1.421 -6.137 1 98.25 248 LYS A O 1
ATOM 1921 N N . LYS A 1 249 ? 6.02 0.712 -4.836 1 97.94 249 LYS A N 1
ATOM 1922 C CA . LYS A 1 249 ? 5.27 0.958 -3.605 1 97.94 249 LYS A CA 1
ATOM 1923 C C . LYS A 1 249 ? 5.168 2.453 -3.314 1 97.94 249 LYS A C 1
ATOM 1925 O O . LYS A 1 249 ? 6.105 3.207 -3.574 1 97.94 249 LYS A O 1
ATOM 1930 N N . LEU A 1 250 ? 4.02 2.883 -2.793 1 98.12 250 LEU A N 1
ATOM 1931 C CA . LEU A 1 250 ? 3.791 4.293 -2.502 1 98.12 250 LEU A CA 1
ATOM 1932 C C . LEU A 1 250 ? 3.338 4.484 -1.06 1 98.12 250 LEU A C 1
ATOM 1934 O O . LEU A 1 250 ? 2.537 3.699 -0.546 1 98.12 250 LEU A O 1
ATOM 1938 N N . SER A 1 251 ? 3.871 5.395 -0.338 1 98.38 251 SER A N 1
ATOM 1939 C CA . SER A 1 251 ? 3.354 5.992 0.889 1 98.38 251 SER A CA 1
ATOM 1940 C C . SER A 1 251 ? 3.039 7.473 0.695 1 98.38 251 SER A C 1
ATOM 1942 O O . SER A 1 251 ? 3.947 8.289 0.516 1 98.38 251 SER A O 1
ATOM 1944 N N . LEU A 1 252 ? 1.739 7.793 0.705 1 98.56 252 LEU A N 1
ATOM 1945 C CA . LEU A 1 252 ? 1.273 9.117 0.319 1 98.56 252 LEU A CA 1
ATOM 1946 C C . LEU A 1 252 ? 0.502 9.781 1.458 1 98.56 252 LEU A C 1
ATOM 1948 O O . LEU A 1 252 ? -0.517 9.25 1.91 1 98.56 252 LEU A O 1
ATOM 1952 N N . GLU A 1 253 ? 1.012 10.781 1.989 1 98.44 253 GLU A N 1
ATOM 1953 C CA . GLU A 1 253 ? 0.285 11.68 2.879 1 98.44 253 GLU A CA 1
ATOM 1954 C C . GLU A 1 253 ? -0.184 12.93 2.139 1 98.44 253 GLU A C 1
ATOM 1956 O O . GLU A 1 253 ? 0.628 13.773 1.757 1 98.44 253 GLU A O 1
ATOM 1961 N N . LEU A 1 254 ? -1.504 13.039 1.959 1 98.25 254 LEU A N 1
ATOM 1962 C CA . LEU A 1 254 ? -2.02 14.031 1.022 1 98.25 254 LEU A CA 1
ATOM 1963 C C . LEU A 1 254 ? -2.967 15 1.724 1 98.25 254 LEU A C 1
ATOM 1965 O O . LEU A 1 254 ? -2.855 15.211 2.934 1 98.25 254 LEU A O 1
ATOM 1969 N N . GLY A 1 255 ? -3.752 15.695 0.958 1 95.38 255 GLY A N 1
ATOM 1970 C CA . GLY A 1 255 ? -4.543 16.797 1.476 1 95.38 255 GLY A CA 1
ATOM 1971 C C . GLY A 1 255 ? -5.574 16.375 2.5 1 95.38 255 GLY A C 1
ATOM 1972 O O . GLY A 1 255 ? -5.918 15.188 2.584 1 95.38 255 GLY A O 1
ATOM 1973 N N . GLY A 1 256 ? -6 17.297 3.297 1 96.25 256 GLY A N 1
ATOM 1974 C CA . GLY A 1 256 ? -7.047 17.125 4.293 1 96.25 256 GLY A CA 1
ATOM 1975 C C . GLY A 1 256 ? -8 18.312 4.363 1 96.25 256 GLY A C 1
ATOM 1976 O O . GLY A 1 256 ? -7.742 19.359 3.771 1 96.25 256 GLY A O 1
ATOM 1977 N N . HIS A 1 257 ? -9.086 18.141 4.949 1 98 257 HIS A N 1
ATOM 1978 C CA . HIS A 1 257 ? -10.102 19.141 5.238 1 98 257 HIS A CA 1
ATOM 1979 C C . HIS A 1 257 ? -10.812 18.844 6.559 1 98 257 HIS A C 1
ATOM 1981 O O . HIS A 1 257 ? -12.023 18.625 6.586 1 98 257 HIS A O 1
ATOM 1987 N N . ALA A 1 258 ? -10.078 18.984 7.609 1 98.62 258 ALA A N 1
ATOM 1988 C CA . ALA A 1 258 ? -10.414 18.422 8.914 1 98.62 258 ALA A CA 1
ATOM 1989 C C . ALA A 1 258 ? -11.633 19.109 9.516 1 98.62 258 ALA A C 1
ATOM 1991 O O . ALA A 1 258 ? -11.633 20.328 9.695 1 98.62 258 ALA A O 1
ATOM 1992 N N . PRO A 1 259 ? -12.664 18.375 9.875 1 98.75 259 PRO A N 1
ATOM 1993 C CA . PRO A 1 259 ? -13.781 18.922 10.656 1 98.75 259 PRO A CA 1
ATOM 1994 C C . PRO A 1 259 ? -13.5 18.922 12.156 1 98.75 259 PRO A C 1
ATOM 1996 O O . PRO A 1 259 ? -12.82 18.016 12.664 1 98.75 259 PRO A O 1
ATOM 1999 N N . VAL A 1 260 ? -13.969 19.953 12.773 1 98.88 260 VAL A N 1
ATOM 2000 C CA . VAL A 1 260 ? -14.094 20 14.227 1 98.88 260 VAL A CA 1
ATOM 2001 C C . VAL A 1 260 ? -15.57 19.984 14.609 1 98.88 260 VAL A C 1
ATOM 2003 O O . VAL A 1 260 ? -16.375 20.781 14.109 1 98.88 260 VAL A O 1
ATOM 2006 N N . ILE A 1 261 ? -15.898 19.062 15.43 1 98.94 261 ILE A N 1
ATOM 2007 C CA . ILE A 1 261 ? -17.281 18.953 15.891 1 98.94 261 ILE A CA 1
ATOM 2008 C C . ILE A 1 261 ? -17.344 19.25 17.391 1 98.94 261 ILE A C 1
ATOM 2010 O O . ILE A 1 261 ? -16.766 18.547 18.203 1 98.94 261 ILE A O 1
ATOM 2014 N N . VAL A 1 262 ? -18.141 20.297 17.75 1 98.88 262 VAL A N 1
ATOM 2015 C CA . VAL A 1 262 ? -18.297 20.719 19.141 1 98.88 262 VAL A CA 1
ATOM 2016 C C . VAL A 1 262 ? -19.719 20.438 19.594 1 98.88 262 VAL A C 1
ATOM 2018 O O . VAL A 1 262 ? -20.672 21.125 19.188 1 98.88 262 VAL A O 1
ATOM 2021 N N . PHE A 1 263 ? -19.875 19.484 20.484 1 98.81 263 PHE A N 1
ATOM 2022 C CA . PHE A 1 263 ? -21.203 19.109 20.984 1 98.81 263 PHE A CA 1
ATOM 2023 C C . PHE A 1 263 ? -21.562 19.953 22.203 1 98.81 263 PHE A C 1
ATOM 2025 O O . PHE A 1 263 ? 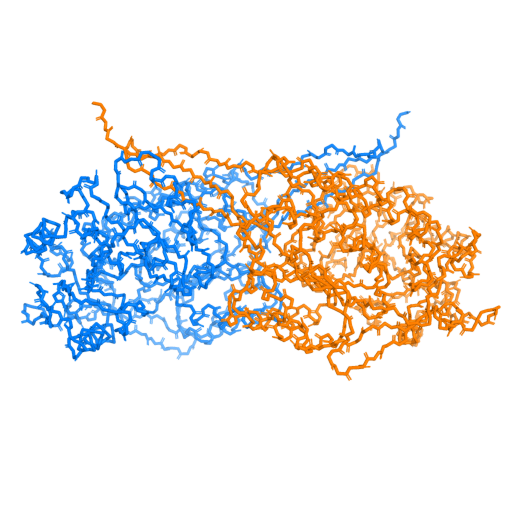-20.703 20.609 22.797 1 98.81 263 PHE A O 1
ATOM 2032 N N . GLU A 1 264 ? -22.828 19.891 22.625 1 98.12 264 GLU A N 1
ATOM 2033 C CA . GLU A 1 264 ? -23.359 20.734 23.688 1 98.12 264 GLU A CA 1
ATOM 2034 C C . GLU A 1 264 ? -22.766 20.359 25.047 1 98.12 264 GLU A C 1
ATOM 2036 O O . GLU A 1 264 ? -22.703 21.188 25.953 1 98.12 264 GLU A O 1
ATOM 2041 N N . ASP A 1 265 ? -22.297 19.109 25.141 1 98.12 265 ASP A N 1
ATOM 2042 C CA . ASP A 1 265 ? -21.766 18.656 26.438 1 98.12 265 ASP A CA 1
ATOM 2043 C C . ASP A 1 265 ? -20.25 18.875 26.516 1 98.12 265 ASP A C 1
ATOM 2045 O O . ASP A 1 265 ? -19.609 18.469 27.469 1 98.12 265 ASP A O 1
ATOM 2049 N N . ALA A 1 266 ? -19.656 19.578 25.516 1 98.12 266 ALA A N 1
ATOM 2050 C CA . ALA A 1 266 ? -18.203 19.812 25.469 1 98.12 266 ALA A CA 1
ATOM 2051 C C . ALA A 1 266 ? -17.797 20.906 26.453 1 98.12 266 ALA A C 1
ATOM 2053 O O . ALA A 1 266 ? -18.609 21.75 26.812 1 98.12 266 ALA A O 1
ATOM 2054 N N . ASP A 1 267 ? -16.547 20.812 26.969 1 97.94 267 ASP A N 1
ATOM 2055 C CA . ASP A 1 267 ? -15.906 21.984 27.562 1 97.94 267 ASP A CA 1
ATOM 2056 C C . ASP A 1 267 ? -15.648 23.062 26.531 1 97.94 267 ASP A C 1
ATOM 2058 O O . ASP A 1 267 ? -14.664 23 25.781 1 97.94 267 ASP A O 1
ATOM 2062 N N . LEU A 1 268 ? -16.453 24.062 26.531 1 98.44 268 LEU A N 1
ATOM 2063 C CA . LEU A 1 268 ? -16.438 25.047 25.453 1 98.44 268 LEU A CA 1
ATOM 2064 C C . LEU A 1 268 ? -15.164 25.891 25.5 1 98.44 268 LEU A C 1
ATOM 2066 O O . LEU A 1 268 ? -14.68 26.344 24.469 1 98.44 268 LEU A O 1
ATOM 2070 N N . ASP A 1 269 ? -14.664 26.141 26.719 1 98 269 ASP A N 1
ATOM 2071 C CA . ASP A 1 269 ? -13.398 26.859 26.812 1 98 269 ASP A CA 1
ATOM 2072 C C . ASP A 1 269 ? -12.266 26.078 26.156 1 98 269 ASP A C 1
ATOM 2074 O O . ASP A 1 269 ? -11.492 26.641 25.375 1 98 269 ASP A O 1
ATOM 2078 N N . LEU A 1 270 ? -12.195 24.844 26.484 1 97.62 270 LEU A N 1
ATOM 2079 C CA . LEU A 1 270 ? -11.188 23.969 25.906 1 97.62 270 LEU A CA 1
ATOM 2080 C C . LEU A 1 270 ? -11.367 23.859 24.391 1 97.62 270 LEU A C 1
ATOM 2082 O O . LEU A 1 270 ? -10.391 23.953 23.641 1 97.62 270 LEU A O 1
ATOM 2086 N N . ALA A 1 271 ? -12.602 23.641 23.969 1 98.69 271 ALA A N 1
ATOM 2087 C CA . ALA A 1 271 ? -12.914 23.5 22.547 1 98.69 271 ALA A CA 1
ATOM 2088 C C . ALA A 1 271 ? -12.492 24.734 21.75 1 98.69 271 ALA A C 1
ATOM 2090 O O . ALA A 1 271 ? -11.875 24.609 20.688 1 98.69 271 ALA A O 1
ATOM 2091 N N . ALA A 1 272 ? -12.836 25.906 22.266 1 98.62 272 ALA A N 1
ATOM 2092 C CA . ALA A 1 272 ? -12.469 27.156 21.594 1 98.62 272 ALA A CA 1
ATOM 2093 C C . ALA A 1 272 ? -10.953 27.312 21.531 1 98.62 272 ALA A C 1
ATOM 2095 O O . ALA A 1 272 ? -10.406 27.625 20.469 1 98.62 272 ALA A O 1
ATOM 2096 N N . GLU A 1 273 ? -10.367 27.078 22.656 1 98.12 273 GLU A N 1
ATOM 2097 C CA . GLU A 1 273 ? -8.914 27.203 22.75 1 98.12 273 GLU A CA 1
ATOM 2098 C C . GLU A 1 273 ? -8.211 26.281 21.766 1 98.12 273 GLU A C 1
ATOM 2100 O O . GLU A 1 273 ? -7.367 26.719 20.969 1 98.12 273 GLU A O 1
ATOM 2105 N N . LEU A 1 274 ? -8.547 25.031 21.766 1 98.44 274 LEU A N 1
ATOM 2106 C CA . LEU A 1 274 ? -7.855 24.016 20.969 1 98.44 274 LEU A CA 1
ATOM 2107 C C . LEU A 1 274 ? -8.211 24.172 19.484 1 98.44 274 LEU A C 1
ATOM 2109 O O . LEU A 1 274 ? -7.379 23.922 18.625 1 98.44 274 LEU A O 1
ATOM 2113 N N . THR A 1 275 ? -9.453 24.531 19.188 1 98.75 275 THR A N 1
ATOM 2114 C CA . THR A 1 275 ? -9.836 24.781 17.812 1 98.75 275 THR A CA 1
ATOM 2115 C C . THR A 1 275 ? -8.969 25.875 17.188 1 98.75 275 THR A C 1
ATOM 2117 O O . THR A 1 275 ? -8.438 25.703 16.094 1 98.75 275 THR A O 1
ATOM 2120 N N . LEU A 1 276 ? -8.781 26.969 17.922 1 98.56 276 LEU A N 1
ATOM 2121 C CA . LEU A 1 276 ? -7.957 28.062 17.438 1 98.56 276 LEU A CA 1
ATOM 2122 C C . LEU A 1 276 ? -6.492 27.656 17.344 1 98.56 276 LEU A C 1
ATOM 2124 O O . LEU A 1 276 ? -5.801 28 16.391 1 98.56 276 LEU A O 1
ATOM 2128 N N . ALA A 1 277 ? -6.078 26.922 18.359 1 98.19 277 ALA A N 1
ATOM 2129 C CA . ALA A 1 277 ? -4.695 26.453 18.359 1 98.19 277 ALA A CA 1
ATOM 2130 C C . ALA A 1 277 ? -4.418 25.578 17.141 1 98.19 277 ALA A C 1
ATOM 2132 O O . ALA A 1 277 ? -3.35 25.656 16.531 1 98.19 277 ALA A O 1
ATOM 2133 N N . SER A 1 278 ? -5.367 24.703 16.812 1 98.25 278 SER A N 1
ATOM 2134 C CA . SER A 1 278 ? -5.254 23.859 15.633 1 98.25 278 SER A CA 1
ATOM 2135 C C . SER A 1 278 ? -5.242 24.688 14.359 1 98.25 278 SER A C 1
ATOM 2137 O O . SER A 1 278 ? -4.363 24.516 13.508 1 98.25 278 SER A O 1
ATOM 2139 N N . LYS A 1 279 ? -6.109 25.562 14.156 1 98.5 279 LYS A N 1
ATOM 2140 C CA . LYS A 1 279 ? -6.293 26.297 12.906 1 98.5 279 LYS A CA 1
ATOM 2141 C C . LYS A 1 279 ? -5.125 27.234 12.648 1 98.5 279 LYS A C 1
ATOM 2143 O O . LYS A 1 279 ? -4.691 27.391 11.508 1 98.5 279 LYS A O 1
ATOM 2148 N N . PHE A 1 280 ? -4.629 27.859 13.672 1 98.31 280 PHE A N 1
ATOM 2149 C CA . PHE A 1 280 ? -3.729 28.969 13.422 1 98.31 280 PHE A CA 1
ATOM 2150 C C . PHE A 1 280 ? -2.283 28.578 13.695 1 98.31 280 PHE A C 1
ATOM 2152 O O . PHE A 1 280 ? -1.371 29.391 13.539 1 98.31 280 PHE A O 1
ATOM 2159 N N . ARG A 1 281 ? -2.092 27.281 14.141 1 97.75 281 ARG A N 1
ATOM 2160 C CA . ARG A 1 281 ? -0.729 26.75 14.133 1 97.75 281 ARG A CA 1
ATOM 2161 C C . ARG A 1 281 ? -0.095 26.891 12.758 1 97.75 281 ARG A C 1
ATOM 2163 O O . ARG A 1 281 ? -0.718 26.578 11.742 1 97.75 281 ARG A O 1
ATOM 2170 N N . ASN A 1 282 ? 1.129 27.453 12.734 1 98.38 282 ASN A N 1
ATOM 2171 C CA . ASN A 1 282 ? 1.833 27.703 11.477 1 98.38 282 ASN A CA 1
ATOM 2172 C C . ASN A 1 282 ? 0.983 28.5 10.5 1 98.38 282 ASN A C 1
ATOM 2174 O O . ASN A 1 282 ? 0.966 28.219 9.305 1 98.38 282 ASN A O 1
ATOM 2178 N N . CYS A 1 283 ? 0.214 29.438 11.102 1 98.25 283 CYS A N 1
ATOM 2179 C CA . CYS A 1 283 ? -0.641 30.344 10.328 1 98.25 283 CYS A CA 1
ATOM 2180 C C . CYS A 1 283 ? -1.63 29.547 9.484 1 98.25 283 CYS A C 1
ATOM 2182 O O . CYS A 1 283 ? -1.94 29.938 8.352 1 98.25 283 CYS A O 1
ATOM 2184 N N . GLY A 1 284 ? -2.051 28.391 9.969 1 98.25 284 GLY A N 1
ATOM 2185 C CA . GLY A 1 284 ? -3.053 27.562 9.312 1 98.25 284 GLY A CA 1
ATOM 2186 C C . GLY A 1 284 ? -2.482 26.688 8.211 1 98.25 284 GLY A C 1
ATOM 2187 O O . GLY A 1 284 ? -3.225 26 7.508 1 98.25 284 GLY A O 1
ATOM 2188 N N . GLN A 1 285 ? -1.173 26.688 8.031 1 98.38 285 GLN A N 1
ATOM 2189 C CA . GLN A 1 285 ? -0.507 25.922 6.984 1 98.38 285 GLN A CA 1
ATOM 2190 C C . GLN A 1 285 ? -0.102 24.531 7.488 1 98.38 285 GLN A C 1
ATOM 2192 O O . GLN A 1 285 ? 1.073 24.172 7.434 1 98.38 285 GLN A O 1
ATOM 2197 N N . THR A 1 286 ? -1.088 23.781 7.988 1 97.81 286 THR A N 1
ATOM 2198 C CA . THR A 1 286 ? -0.942 22.438 8.531 1 97.81 286 THR A CA 1
ATOM 2199 C C . THR A 1 286 ? -1.949 21.484 7.898 1 97.81 286 THR A C 1
ATOM 2201 O O . THR A 1 286 ? -3.137 21.797 7.801 1 97.81 286 THR A O 1
ATOM 2204 N N . CYS A 1 287 ? -1.537 20.328 7.52 1 96.06 287 CYS A N 1
ATOM 2205 C CA . CYS A 1 287 ? -2.383 19.406 6.785 1 96.06 287 CYS A CA 1
ATOM 2206 C C . CYS A 1 287 ? -3.553 18.938 7.641 1 96.06 287 CYS A C 1
ATOM 2208 O O . CYS A 1 287 ? -4.617 18.594 7.117 1 96.06 287 CYS A O 1
ATOM 2210 N N . ILE A 1 288 ? -3.355 18.953 9 1 97.75 288 ILE A N 1
ATOM 2211 C CA . ILE A 1 288 ? -4.398 18.406 9.859 1 97.75 288 ILE A CA 1
ATOM 2212 C C . ILE A 1 288 ? -5.098 19.547 10.609 1 97.75 288 ILE A C 1
ATOM 2214 O O . ILE A 1 288 ? -5.816 19.297 11.578 1 97.75 288 ILE A O 1
ATOM 2218 N N . CYS A 1 289 ? -4.906 20.719 10.289 1 97.44 289 CYS A N 1
ATOM 2219 C CA . CYS A 1 289 ? -5.492 21.797 11.062 1 97.44 289 CYS A CA 1
ATOM 2220 C C . CYS A 1 289 ? -7.004 21.859 10.867 1 97.44 289 CYS A C 1
ATOM 2222 O O . CYS A 1 289 ? -7.531 21.266 9.93 1 97.44 289 CYS A O 1
ATOM 2224 N N . ALA A 1 290 ? -7.711 22.516 11.758 1 97.81 290 ALA A N 1
ATOM 2225 C CA . ALA A 1 290 ? -9.156 22.703 11.68 1 97.81 290 ALA A CA 1
ATOM 2226 C C . ALA A 1 290 ? -9.539 23.484 10.414 1 97.81 290 ALA A C 1
ATOM 2228 O O . ALA A 1 290 ? -9.039 24.594 10.188 1 97.81 290 ALA A O 1
ATOM 2229 N N . ASN A 1 291 ? -10.422 22.922 9.602 1 97.69 291 ASN A N 1
ATOM 2230 C CA . ASN A 1 291 ? -10.781 23.562 8.352 1 97.69 291 ASN A CA 1
ATOM 2231 C C . ASN A 1 291 ? -12.281 23.844 8.266 1 97.69 291 ASN A C 1
ATOM 2233 O O . ASN A 1 291 ? -12.719 24.734 7.547 1 97.69 291 ASN A O 1
ATOM 2237 N N . ARG A 1 292 ? -13.078 23.047 8.922 1 98.12 292 ARG A N 1
ATOM 2238 C CA . ARG A 1 292 ? -14.531 23.156 9.023 1 98.12 292 ARG A CA 1
ATOM 2239 C C . ARG A 1 292 ? -15 22.938 10.453 1 98.12 292 ARG A C 1
ATOM 2241 O O . ARG A 1 292 ? -14.883 21.844 10.992 1 98.12 292 ARG A O 1
ATOM 2248 N N . VAL A 1 293 ? -15.594 24 11.031 1 98.62 293 VAL A N 1
ATOM 2249 C CA . VAL A 1 293 ? -15.961 23.875 12.438 1 98.62 293 VAL A CA 1
ATOM 2250 C C . VAL A 1 293 ? -17.484 23.812 12.57 1 98.62 293 VAL A C 1
ATOM 2252 O O . VAL A 1 293 ? -18.188 24.766 12.203 1 98.62 293 VAL A O 1
ATOM 2255 N N . TYR A 1 294 ? -17.938 22.719 13.07 1 98.69 294 TYR A N 1
ATOM 2256 C CA . TYR A 1 294 ? -19.359 22.5 13.336 1 98.69 294 TYR A CA 1
ATOM 2257 C C . TYR A 1 294 ? -19.656 22.594 14.828 1 98.69 294 TYR A C 1
ATOM 2259 O O . TYR A 1 294 ? -19.078 21.859 15.633 1 98.69 294 TYR A O 1
ATOM 2267 N N . VAL A 1 295 ? -20.594 23.484 15.164 1 98.75 295 VAL A N 1
ATOM 2268 C CA . VAL A 1 295 ? -20.938 23.719 16.562 1 98.75 295 VAL A CA 1
ATOM 2269 C C . VAL A 1 295 ? -22.422 23.453 16.781 1 98.75 295 VAL A C 1
ATOM 2271 O O . VAL A 1 295 ? -23.266 23.969 16.031 1 98.75 295 VAL A O 1
ATOM 2274 N N . GLN A 1 296 ? -22.719 22.672 17.781 1 98.69 296 GLN A N 1
ATOM 2275 C CA . GLN A 1 296 ? -24.125 22.375 18.031 1 98.69 296 GLN A CA 1
ATOM 2276 C C . GLN A 1 296 ? -24.906 23.656 18.312 1 98.69 296 GLN A C 1
ATOM 2278 O O . GLN A 1 296 ? -24.438 24.531 19.062 1 98.69 296 GLN A O 1
ATOM 2283 N N . GLN A 1 297 ? -26.141 23.688 17.812 1 98.19 297 GLN A N 1
ATOM 2284 C CA . GLN A 1 297 ? -26.953 24.891 17.812 1 98.19 297 GLN A CA 1
ATOM 2285 C C . GLN A 1 297 ? -27.156 25.422 19.234 1 98.19 297 GLN A C 1
ATOM 2287 O O . GLN A 1 297 ? -27.156 26.625 19.469 1 98.19 297 GLN A O 1
ATOM 2292 N N . THR A 1 298 ? -27.281 24.578 20.141 1 98.19 298 THR A N 1
ATOM 2293 C CA . THR A 1 298 ? -27.625 24.938 21.5 1 98.19 298 THR A CA 1
ATOM 2294 C C . THR A 1 298 ? -26.484 25.672 22.188 1 98.19 298 THR A C 1
ATOM 2296 O O . THR A 1 298 ? -26.672 26.359 23.188 1 98.19 298 THR A O 1
ATOM 2299 N N . VAL A 1 299 ? -25.234 25.547 21.672 1 98.31 299 VAL A N 1
ATOM 2300 C CA . VAL A 1 299 ? -24.094 26.203 22.312 1 98.31 299 VAL A CA 1
ATOM 2301 C C . VAL A 1 299 ? -23.391 27.125 21.312 1 98.31 299 VAL A C 1
ATOM 2303 O O . VAL A 1 299 ? -22.25 27.531 21.516 1 98.31 299 VAL A O 1
ATOM 2306 N N . TRP A 1 300 ? -24.031 27.484 20.25 1 98.06 300 TRP A N 1
ATOM 2307 C CA . TRP A 1 300 ? -23.469 28.266 19.141 1 98.06 300 TRP A CA 1
ATOM 2308 C C . TRP A 1 300 ? -22.969 29.625 19.641 1 98.06 300 TRP A C 1
ATOM 2310 O O . TRP A 1 300 ? -21.797 29.953 19.453 1 98.06 300 TRP A O 1
ATOM 2320 N N . ASP A 1 301 ? -23.859 30.375 20.328 1 98.19 301 ASP A N 1
ATOM 2321 C CA . ASP A 1 301 ? -23.531 31.734 20.719 1 98.19 301 ASP A CA 1
ATOM 2322 C C . ASP A 1 301 ? -22.359 31.75 21.719 1 98.19 301 ASP A C 1
ATOM 2324 O O . ASP A 1 301 ? -21.438 32.562 21.594 1 98.19 301 ASP A O 1
ATOM 2328 N N . ALA A 1 302 ? -22.453 30.844 22.641 1 98.56 302 ALA A N 1
ATOM 2329 C CA . ALA A 1 302 ? -21.406 30.766 23.656 1 98.56 302 ALA A CA 1
ATOM 2330 C C . ALA A 1 302 ? -20.062 30.438 23.016 1 98.56 302 ALA A C 1
ATOM 2332 O O . ALA A 1 302 ? -19.031 31.031 23.391 1 98.56 302 ALA A O 1
ATOM 2333 N N . PHE A 1 303 ? -20.031 29.516 22.125 1 98.5 303 PHE A N 1
ATOM 2334 C CA . PHE A 1 303 ? -18.797 29.109 21.469 1 98.5 303 PHE A CA 1
ATOM 2335 C C . PHE A 1 303 ? -18.234 30.234 20.625 1 98.5 303 PHE A C 1
ATOM 2337 O O . PHE A 1 303 ? -17.031 30.516 20.672 1 98.5 303 PHE A O 1
ATOM 2344 N N . VAL A 1 304 ? -19.047 30.906 19.828 1 98.06 304 VAL A N 1
ATOM 2345 C CA . VAL A 1 304 ? -18.609 31.969 18.938 1 98.06 304 VAL A CA 1
ATOM 2346 C C . VAL A 1 304 ? -18 33.094 19.766 1 98.06 304 VAL A C 1
ATOM 2348 O O . VAL A 1 304 ? -16.984 33.688 19.375 1 98.06 304 VAL A O 1
ATOM 2351 N N . GLU A 1 305 ? -18.641 33.406 20.859 1 98.06 305 GLU A N 1
ATOM 2352 C CA . GLU A 1 305 ? -18.141 34.469 21.734 1 98.06 305 GLU A CA 1
ATOM 2353 C C . GLU A 1 305 ? -16.75 34.125 22.266 1 98.06 305 GLU A C 1
ATOM 2355 O O . GLU A 1 305 ? -15.859 34.969 22.312 1 98.06 305 GLU A O 1
ATOM 2360 N N . LYS A 1 306 ? -16.609 32.906 22.688 1 98.38 306 LYS A N 1
ATOM 2361 C CA . LYS A 1 306 ? -15.32 32.469 23.219 1 98.38 306 LYS A CA 1
ATOM 2362 C C . LYS A 1 306 ? -14.242 32.469 22.141 1 98.38 306 LYS A C 1
ATOM 2364 O O . LYS A 1 306 ? -13.102 32.875 22.406 1 98.38 306 LYS A O 1
ATOM 2369 N N . VAL A 1 307 ? -14.562 32.062 20.938 1 98.25 307 VAL A N 1
ATOM 2370 C CA . VAL A 1 307 ? -13.625 32.062 19.828 1 98.25 307 VAL A CA 1
ATOM 2371 C C . VAL A 1 307 ? -13.211 33.469 19.5 1 98.25 307 VAL A C 1
ATOM 2373 O O . VAL A 1 307 ? -12.023 33.75 19.312 1 98.25 307 VAL A O 1
ATOM 2376 N N . LYS A 1 308 ? -14.164 34.344 19.422 1 97.56 308 LYS A N 1
ATOM 2377 C CA . LYS A 1 308 ? -13.898 35.75 19.125 1 97.56 308 LYS A CA 1
ATOM 2378 C C . LYS A 1 308 ? -12.953 36.375 20.141 1 97.56 308 LYS A C 1
ATOM 2380 O O . LYS A 1 308 ? -12 37.062 19.781 1 97.56 308 LYS A O 1
ATOM 2385 N N . ALA A 1 309 ? -13.227 36.125 21.375 1 97.94 309 ALA A N 1
ATOM 2386 C CA . ALA A 1 309 ? -12.414 36.688 22.453 1 97.94 309 ALA A CA 1
ATOM 2387 C C . ALA A 1 309 ? -10.977 36.188 22.375 1 97.94 309 ALA A C 1
ATOM 2389 O O . ALA A 1 309 ? -10.031 36.938 22.609 1 97.94 309 ALA A O 1
ATOM 2390 N N . LYS A 1 310 ? -10.836 34.969 22.078 1 97.88 310 LYS A N 1
ATOM 2391 C CA . LYS A 1 310 ? -9.508 34.344 22.094 1 97.88 310 LYS A CA 1
ATOM 2392 C C . LYS A 1 310 ? -8.711 34.719 20.859 1 97.88 310 LYS A C 1
ATOM 2394 O O . LYS A 1 310 ? -7.5 34.938 20.938 1 97.88 310 LYS A O 1
ATOM 2399 N N . VAL A 1 311 ? -9.32 34.781 19.688 1 97.94 311 VAL A N 1
ATOM 2400 C CA . VAL A 1 311 ? -8.602 35.062 18.453 1 97.94 311 VAL A CA 1
ATOM 2401 C C . VAL A 1 311 ? -8.062 36.5 18.469 1 97.94 311 VAL A C 1
ATOM 2403 O O . VAL A 1 311 ? -7 36.781 17.906 1 97.94 311 VAL A O 1
ATOM 2406 N N . GLN A 1 312 ? -8.703 37.375 19.188 1 96.88 312 GLN A N 1
ATOM 2407 C CA . GLN A 1 312 ? -8.32 38.781 19.297 1 96.88 312 GLN A CA 1
ATOM 2408 C C . GLN A 1 312 ? -7.008 38.938 20.047 1 96.88 312 GLN A C 1
ATOM 2410 O O . GLN A 1 312 ? -6.332 39.969 19.938 1 96.88 312 GLN A O 1
ATOM 2415 N N . GLN A 1 313 ? -6.656 37.938 20.734 1 97.19 313 GLN A N 1
ATOM 2416 C CA . GLN A 1 313 ? -5.48 38 21.594 1 97.19 313 GLN A CA 1
ATOM 2417 C C . GLN A 1 313 ? -4.227 37.562 20.859 1 97.19 313 GLN A C 1
ATOM 2419 O O . GLN A 1 313 ? -3.111 37.719 21.359 1 97.19 313 GLN A O 1
ATOM 2424 N N . LEU A 1 314 ? -4.34 37.062 19.672 1 97.38 314 LEU A N 1
ATOM 2425 C CA . LEU A 1 314 ? -3.201 36.531 18.938 1 97.38 314 LEU A CA 1
ATOM 2426 C C . LEU A 1 314 ? -2.357 37.656 18.344 1 97.38 314 LEU A C 1
ATOM 2428 O O . LEU A 1 314 ? -2.895 38.594 17.781 1 97.38 314 LEU A O 1
ATOM 2432 N N . SER A 1 315 ? -1.06 37.562 18.484 1 96.62 315 SER A N 1
ATOM 2433 C CA . SER A 1 315 ? -0.132 38.594 17.984 1 96.62 315 SER A CA 1
ATOM 2434 C C . SER A 1 315 ? 0.444 38.156 16.625 1 96.62 315 SER A C 1
ATOM 2436 O O . SER A 1 315 ? 0.878 37.031 16.453 1 96.62 315 SER A O 1
ATOM 2438 N N . ILE A 1 316 ? 0.488 39.062 15.656 1 97.06 316 ILE A N 1
ATOM 2439 C CA . ILE A 1 316 ? 1.017 38.812 14.312 1 97.06 316 ILE A CA 1
ATOM 2440 C C . ILE A 1 316 ? 2.4 39.469 14.188 1 97.06 316 ILE A C 1
ATOM 2442 O O . ILE A 1 316 ? 2.631 40.562 14.688 1 97.06 316 ILE A O 1
ATOM 2446 N N . GLY A 1 317 ? 3.305 38.75 13.656 1 96.62 317 GLY A N 1
ATOM 2447 C CA . GLY A 1 317 ? 4.621 39.312 13.445 1 96.62 317 GLY A CA 1
ATOM 2448 C C . GLY A 1 317 ? 5.613 38.344 12.852 1 96.62 317 GLY A C 1
ATOM 2449 O O . GLY A 1 317 ? 5.227 37.312 12.32 1 96.62 317 GLY A O 1
ATOM 2450 N N . SER A 1 318 ? 6.883 38.781 12.922 1 95.94 318 SER A N 1
ATOM 2451 C CA . SER A 1 318 ? 7.957 37.906 12.492 1 95.94 318 SER A CA 1
ATOM 2452 C C . SER A 1 318 ? 8.086 36.688 13.422 1 95.94 318 SER A C 1
ATOM 2454 O O . SER A 1 318 ? 7.988 36.844 14.648 1 95.94 318 SER A O 1
ATOM 2456 N N . GLY A 1 319 ? 8.266 35.562 12.828 1 96.88 319 GLY A N 1
ATOM 2457 C CA . GLY A 1 319 ? 8.422 34.375 13.633 1 96.88 319 GLY A CA 1
ATOM 2458 C C . GLY A 1 319 ? 9.617 34.438 14.562 1 96.88 319 GLY A C 1
ATOM 2459 O O . GLY A 1 319 ? 9.688 33.656 15.531 1 96.88 319 GLY A O 1
ATOM 2460 N N . LEU A 1 320 ? 10.555 35.25 14.273 1 96.38 320 LEU A N 1
ATOM 2461 C CA . LEU A 1 320 ? 11.781 35.344 15.062 1 96.38 320 LEU A CA 1
ATOM 2462 C C . LEU A 1 320 ? 11.539 36.125 16.359 1 96.38 320 LEU A C 1
ATOM 2464 O O . LEU A 1 320 ? 12.367 36.094 17.266 1 96.38 320 LEU A O 1
ATOM 2468 N N . ASP A 1 321 ? 10.383 36.844 16.391 1 95.56 321 ASP A N 1
ATOM 2469 C CA . ASP A 1 321 ? 9.969 37.5 17.625 1 95.56 321 ASP A CA 1
ATOM 2470 C C . ASP A 1 321 ? 9.273 36.531 18.562 1 95.56 321 ASP A C 1
ATOM 2472 O O . ASP A 1 321 ? 8.258 35.906 18.203 1 95.56 321 ASP A O 1
ATOM 2476 N N . GLU A 1 322 ? 9.703 36.438 19.781 1 96.56 322 GLU A N 1
ATOM 2477 C CA . GLU A 1 322 ? 9.227 35.469 20.766 1 96.56 322 GLU A CA 1
ATOM 2478 C C . GLU A 1 322 ? 7.746 35.688 21.078 1 96.56 322 GLU A C 1
ATOM 2480 O O . GLU A 1 322 ? 7.055 34.75 21.5 1 96.56 322 GLU A O 1
ATOM 2485 N N . ALA A 1 323 ? 7.266 36.844 20.859 1 96.06 323 ALA A N 1
ATOM 2486 C CA . ALA A 1 323 ? 5.898 37.188 21.219 1 96.06 323 ALA A CA 1
ATOM 2487 C C . ALA A 1 323 ? 4.922 36.844 20.109 1 96.06 323 ALA A C 1
ATOM 2489 O O . ALA A 1 323 ? 3.705 36.875 20.297 1 96.06 323 ALA A O 1
ATOM 2490 N N . THR A 1 324 ? 5.461 36.469 18.969 1 97.25 324 THR A N 1
ATOM 2491 C CA . THR A 1 324 ? 4.625 36.25 17.797 1 97.25 324 THR A CA 1
ATOM 2492 C C . THR A 1 324 ? 3.822 34.969 17.938 1 97.25 324 THR A C 1
ATOM 2494 O O . THR A 1 324 ? 4.375 33.906 18.297 1 97.25 324 THR A O 1
ATOM 2497 N N . ASP A 1 325 ? 2.525 35 17.672 1 97.81 325 ASP A N 1
ATOM 2498 C CA . ASP A 1 325 ? 1.646 33.844 17.609 1 97.81 325 ASP A CA 1
ATOM 2499 C C . ASP A 1 325 ? 1.355 33.438 16.172 1 97.81 325 ASP A C 1
ATOM 2501 O O . ASP A 1 325 ? 1.148 32.281 15.875 1 97.81 325 ASP A O 1
ATOM 2505 N N . ILE A 1 326 ? 1.262 34.438 15.273 1 98 326 ILE A N 1
ATOM 2506 C CA . ILE A 1 326 ? 0.906 34.219 13.875 1 98 326 ILE A CA 1
ATOM 2507 C C . ILE A 1 326 ? 2.008 34.781 12.969 1 98 326 ILE A C 1
ATOM 2509 O O . ILE A 1 326 ? 2.246 35.969 12.93 1 98 326 ILE A O 1
ATOM 2513 N N . GLY A 1 327 ? 2.695 33.875 12.328 1 98.12 327 GLY A N 1
ATOM 2514 C CA . GLY A 1 327 ? 3.699 34.25 11.352 1 98.12 327 GLY A CA 1
ATOM 2515 C C . GLY A 1 327 ? 3.131 34.438 9.953 1 98.12 327 GLY A C 1
ATOM 2516 O O . GLY A 1 327 ? 1.912 34.5 9.781 1 98.12 327 GLY A O 1
ATOM 2517 N N . PRO A 1 328 ? 3.979 34.625 9 1 98.25 328 PRO A N 1
ATOM 2518 C CA . PRO A 1 328 ? 3.539 34.812 7.617 1 98.25 328 PRO A CA 1
ATOM 2519 C C . PRO A 1 328 ? 3.098 33.5 6.957 1 98.25 328 PRO A C 1
ATOM 2521 O O . PRO A 1 328 ? 3.369 32.406 7.48 1 98.25 328 PRO A O 1
ATOM 2524 N N . LEU A 1 329 ? 2.332 33.625 5.859 1 98.56 329 LEU A N 1
ATOM 2525 C CA . LEU A 1 329 ? 2.172 32.531 4.91 1 98.56 329 LEU A CA 1
ATOM 2526 C C . LEU A 1 329 ? 3.447 32.312 4.105 1 98.56 329 LEU A C 1
ATOM 2528 O O . LEU A 1 329 ? 4.324 33.188 4.082 1 98.56 329 LEU A O 1
ATOM 2532 N N . ILE A 1 330 ? 3.57 31.203 3.436 1 98.62 330 ILE A N 1
ATOM 2533 C CA . ILE A 1 330 ? 4.824 30.75 2.846 1 98.62 330 ILE A CA 1
ATOM 2534 C C . ILE A 1 330 ? 5.164 31.609 1.629 1 98.62 330 ILE A C 1
ATOM 2536 O O . ILE A 1 330 ? 6.34 31.859 1.348 1 98.62 330 ILE A O 1
ATOM 2540 N N . ASN A 1 331 ? 4.16 32.062 0.892 1 98.19 331 ASN A N 1
ATOM 2541 C CA . ASN A 1 331 ? 4.387 32.844 -0.314 1 98.19 331 ASN A CA 1
ATOM 2542 C C . ASN A 1 331 ? 3.139 33.625 -0.712 1 98.19 331 ASN A C 1
ATOM 2544 O O . ASN A 1 331 ? 2.113 33.562 -0.033 1 98.19 331 ASN A O 1
ATOM 2548 N N . GLU A 1 332 ? 3.299 34.344 -1.798 1 97.75 332 GLU A N 1
ATOM 2549 C CA . GLU A 1 332 ? 2.227 35.219 -2.258 1 97.75 332 GLU A CA 1
ATOM 2550 C C . GLU A 1 332 ? 1.027 34.406 -2.75 1 97.75 332 GLU A C 1
ATOM 2552 O O . GLU A 1 332 ? -0.12 34.844 -2.58 1 97.75 332 GLU A O 1
ATOM 2557 N N . GLU A 1 333 ? 1.283 33.344 -3.377 1 97.88 333 GLU A N 1
ATOM 2558 C CA . GLU A 1 333 ? 0.202 32.5 -3.865 1 97.88 333 GLU A CA 1
ATOM 2559 C C . GLU A 1 333 ? -0.691 32.031 -2.719 1 97.88 333 GLU A C 1
ATOM 2561 O O . GLU A 1 333 ? -1.912 31.938 -2.871 1 97.88 333 GLU A O 1
ATOM 2566 N N . ALA A 1 334 ? -0.12 31.703 -1.592 1 98.31 334 ALA A N 1
ATOM 2567 C CA . ALA A 1 334 ? -0.883 31.281 -0.416 1 98.31 334 ALA A CA 1
ATOM 2568 C C . ALA A 1 334 ? -1.775 32.406 0.083 1 98.31 334 ALA A C 1
ATOM 2570 O O . ALA A 1 334 ? -2.928 32.188 0.457 1 98.31 334 ALA A O 1
ATOM 2571 N N . VAL A 1 335 ? -1.269 33.656 0.089 1 98 335 VAL A N 1
ATOM 2572 C CA . VAL A 1 335 ? -2.051 34.812 0.508 1 98 335 VAL A CA 1
ATOM 2573 C C . VAL A 1 335 ? -3.246 35 -0.424 1 98 335 VAL A C 1
ATOM 2575 O O . VAL A 1 335 ? -4.375 35.188 0.033 1 98 335 VAL A O 1
ATOM 2578 N N . ARG A 1 336 ? -2.969 34.875 -1.675 1 98.19 336 ARG A N 1
ATOM 2579 C CA . ARG A 1 336 ? -4.016 35.062 -2.676 1 98.19 336 ARG A CA 1
ATOM 2580 C C . ARG A 1 336 ? -5.102 34 -2.521 1 98.19 336 ARG A C 1
ATOM 2582 O O . ARG A 1 336 ? -6.285 34.281 -2.721 1 98.19 336 ARG A O 1
ATOM 2589 N N . LYS A 1 337 ? -4.715 32.812 -2.234 1 97.81 337 LYS A N 1
ATOM 2590 C CA . LYS A 1 337 ? -5.684 31.75 -2.041 1 97.81 337 LYS A CA 1
ATOM 2591 C C . LYS A 1 337 ? -6.598 32.031 -0.854 1 97.81 337 LYS A C 1
ATOM 2593 O O . LYS A 1 337 ? -7.809 31.828 -0.932 1 97.81 337 LYS A O 1
ATOM 2598 N N . VAL A 1 338 ? -6.031 32.5 0.276 1 98.56 338 VAL A N 1
ATOM 2599 C CA . VAL A 1 338 ? -6.816 32.875 1.447 1 98.56 338 VAL A CA 1
ATOM 2600 C C . VAL A 1 338 ? -7.805 33.969 1.076 1 98.56 338 VAL A C 1
ATOM 2602 O O . VAL A 1 338 ? -8.984 33.906 1.42 1 98.56 338 VAL A O 1
ATOM 2605 N N . GLN A 1 339 ? -7.316 34.938 0.351 1 98.12 339 GLN A N 1
ATOM 2606 C CA . GLN A 1 339 ? -8.148 36.062 -0.074 1 98.12 339 GLN A CA 1
ATOM 2607 C C . GLN A 1 339 ? -9.289 35.594 -0.969 1 98.12 339 GLN A C 1
ATOM 2609 O O . GLN A 1 339 ? -10.43 36.031 -0.812 1 98.12 339 GLN A O 1
ATOM 2614 N N . GLU A 1 340 ? -8.945 34.75 -1.882 1 98.56 340 GLU A N 1
ATOM 2615 C CA . GLU A 1 340 ? -9.945 34.219 -2.803 1 98.56 340 GLU A CA 1
ATOM 2616 C C . GLU A 1 340 ? -11.039 33.469 -2.055 1 98.56 340 GLU A C 1
ATOM 2618 O O . GLU A 1 340 ? -12.227 33.625 -2.336 1 98.56 340 GLU A O 1
ATOM 2623 N N . HIS A 1 341 ? -10.688 32.594 -1.122 1 98.69 341 HIS A N 1
ATOM 2624 C CA . HIS A 1 341 ? -11.656 31.828 -0.337 1 98.69 341 HIS A CA 1
ATOM 2625 C C . HIS A 1 341 ? -12.523 32.75 0.507 1 98.69 341 HIS A C 1
ATOM 2627 O O . HIS A 1 341 ? -13.734 32.562 0.611 1 98.69 341 HIS A O 1
ATOM 2633 N N . LEU A 1 342 ? -11.914 33.75 1.097 1 98.62 342 LEU A N 1
ATOM 2634 C CA . LEU A 1 342 ? -12.633 34.719 1.915 1 98.62 342 LEU A CA 1
ATOM 2635 C C . LEU A 1 342 ? -13.641 35.5 1.076 1 98.62 342 LEU A C 1
ATOM 2637 O O . LEU A 1 342 ? -14.805 35.625 1.461 1 98.62 342 LEU A O 1
ATOM 2641 N N . GLU A 1 343 ? -13.172 36 -0.066 1 98.56 343 GLU A N 1
ATOM 2642 C CA . GLU A 1 343 ? -14.031 36.812 -0.943 1 98.56 343 GLU A CA 1
ATOM 2643 C C . GLU A 1 343 ? -15.211 35.969 -1.454 1 98.56 343 GLU A C 1
ATOM 2645 O O . GLU A 1 343 ? -16.344 36.469 -1.485 1 98.56 343 GLU A O 1
ATOM 2650 N N . ASP A 1 344 ? -14.922 34.781 -1.826 1 98.75 344 ASP A N 1
ATOM 2651 C CA . ASP A 1 344 ? -15.992 33.875 -2.26 1 98.75 344 ASP A CA 1
ATOM 2652 C C . ASP A 1 344 ? -17.031 33.688 -1.156 1 98.75 344 ASP A C 1
ATOM 2654 O O . ASP A 1 344 ? -18.234 33.75 -1.409 1 98.75 344 ASP A O 1
ATOM 2658 N N . ALA A 1 345 ? -16.609 33.406 0.059 1 98.62 345 ALA A N 1
ATOM 2659 C CA . ALA A 1 345 ? -17.5 33.156 1.194 1 98.62 345 ALA A CA 1
ATOM 2660 C C . ALA A 1 345 ? -18.344 34.406 1.495 1 98.62 345 ALA A C 1
ATOM 2662 O O . ALA A 1 345 ? -19.562 34.281 1.663 1 98.62 345 ALA A O 1
ATOM 2663 N N . VAL A 1 346 ? -17.719 35.531 1.519 1 98.5 346 VAL A N 1
ATOM 2664 C CA . VAL A 1 346 ? -18.422 36.781 1.844 1 98.5 346 VAL A CA 1
ATOM 2665 C C . VAL A 1 346 ? -19.438 37.094 0.754 1 98.5 346 VAL A C 1
ATOM 2667 O O . VAL A 1 346 ? -20.578 37.469 1.051 1 98.5 346 VAL A O 1
ATOM 2670 N N . GLN A 1 347 ? -19.016 36.906 -0.462 1 98.5 347 GLN A N 1
ATOM 2671 C CA . GLN A 1 347 ? -19.922 37.156 -1.584 1 98.5 347 GLN A CA 1
ATOM 2672 C C . GLN A 1 347 ? -21.141 36.25 -1.501 1 98.5 347 GLN A C 1
ATOM 2674 O O . GLN A 1 347 ? -22.234 36.625 -1.899 1 98.5 347 GLN A O 1
ATOM 2679 N N . LYS A 1 348 ? -20.953 35.125 -0.921 1 98.31 348 LYS A N 1
ATOM 2680 C CA . LYS A 1 348 ? -22.031 34.156 -0.854 1 98.31 348 LYS A CA 1
ATOM 2681 C C . LYS A 1 348 ? -22.766 34.25 0.479 1 98.31 348 LYS A C 1
ATOM 2683 O O . LYS A 1 348 ? -23.594 33.375 0.795 1 98.31 348 LYS A O 1
ATOM 2688 N N . GLY A 1 349 ? -22.422 35.156 1.316 1 97.94 349 GLY A N 1
ATOM 2689 C CA . GLY A 1 349 ? -23.281 35.469 2.451 1 97.94 349 GLY A CA 1
ATOM 2690 C C . GLY A 1 349 ? -22.609 35.219 3.789 1 97.94 349 GLY A C 1
ATOM 2691 O O . GLY A 1 349 ? -23.219 35.438 4.84 1 97.94 349 GLY A O 1
ATOM 2692 N N . ALA A 1 350 ? -21.375 34.844 3.834 1 98.44 350 ALA A N 1
ATOM 2693 C CA . ALA A 1 350 ? -20.672 34.625 5.098 1 98.44 350 ALA A CA 1
ATOM 2694 C C . ALA A 1 350 ? -20.406 35.938 5.805 1 98.44 350 ALA A C 1
ATOM 2696 O O . ALA A 1 350 ? -20.312 37 5.156 1 98.44 350 ALA A O 1
ATOM 2697 N N . SER A 1 351 ? -20.344 35.875 7.105 1 97.94 351 SER A N 1
ATOM 2698 C CA . SER A 1 351 ? -20.016 37.062 7.922 1 97.94 351 SER A CA 1
ATOM 2699 C C . SER A 1 351 ? -18.625 36.938 8.523 1 97.94 351 SER A C 1
ATOM 2701 O O . SER A 1 351 ? -18.266 35.906 9.102 1 97.94 351 SER A O 1
ATOM 2703 N N . VAL A 1 352 ? -17.875 38 8.383 1 98.31 352 VAL A N 1
ATOM 2704 C CA . VAL A 1 352 ? -16.562 38.062 9.023 1 98.31 352 VAL A CA 1
ATOM 2705 C C . VAL A 1 352 ? -16.734 38.469 10.492 1 98.31 352 VAL A C 1
ATOM 2707 O O . VAL A 1 352 ? -17.125 39.594 10.805 1 98.31 352 VAL A O 1
ATOM 2710 N N . ILE A 1 353 ? -16.375 37.562 11.352 1 97.06 353 ILE A N 1
ATOM 2711 C CA . ILE A 1 353 ? -16.469 37.781 12.789 1 97.06 353 ILE A CA 1
ATOM 2712 C C . ILE A 1 353 ? -15.203 38.469 13.289 1 97.06 353 ILE A C 1
ATOM 2714 O O . ILE A 1 353 ? -15.258 39.25 14.25 1 97.06 353 ILE A O 1
ATOM 2718 N N . TYR A 1 354 ? -14.188 38.156 12.703 1 97.44 354 TYR A N 1
ATOM 2719 C CA . TYR A 1 354 ? -12.891 38.719 13.062 1 97.44 354 TYR A CA 1
ATOM 2720 C C . TYR A 1 354 ? -11.914 38.625 11.891 1 97.44 354 TYR A C 1
ATOM 2722 O O . TYR A 1 354 ? -11.953 37.688 11.109 1 97.44 354 TYR A O 1
ATOM 2730 N N . GLY A 1 355 ? -11.039 39.625 11.766 1 97.62 355 GLY A N 1
ATOM 2731 C CA . GLY A 1 355 ? -9.969 39.625 10.773 1 97.62 355 GLY A CA 1
ATOM 2732 C C . GLY A 1 355 ? -10.469 39.906 9.367 1 97.62 355 GLY A C 1
ATOM 2733 O O . GLY A 1 355 ? -11.305 40.781 9.164 1 97.62 355 GLY A O 1
ATOM 2734 N N . GLY A 1 356 ? -9.812 39.281 8.375 1 96.56 356 GLY A N 1
ATOM 2735 C CA . GLY A 1 356 ? -10.305 39.344 7.004 1 96.56 356 GLY A CA 1
ATOM 2736 C C . GLY A 1 356 ? -9.492 40.25 6.102 1 96.56 356 GLY A C 1
ATOM 2737 O O . GLY A 1 356 ? -9.961 40.625 5.031 1 96.56 356 GLY A O 1
ATOM 2738 N N . ARG A 1 357 ? -8.305 40.531 6.551 1 96.06 357 ARG A N 1
ATOM 2739 C CA . ARG A 1 357 ? -7.504 41.438 5.734 1 96.06 357 ARG A CA 1
ATOM 2740 C C . ARG A 1 357 ? -6.047 41 5.691 1 96.06 357 ARG A C 1
ATOM 2742 O O . ARG A 1 357 ? -5.566 40.312 6.609 1 96.06 357 ARG A O 1
ATOM 2749 N N . ARG A 1 358 ? -5.43 41.375 4.582 1 95.5 358 ARG A N 1
ATOM 2750 C CA . ARG A 1 358 ? -3.975 41.281 4.586 1 95.5 358 ARG A CA 1
ATOM 2751 C C . ARG A 1 358 ? -3.377 42.156 5.691 1 95.5 358 ARG A C 1
ATOM 2753 O O . ARG A 1 358 ? -3.848 43.25 5.938 1 95.5 358 ARG A O 1
ATOM 2760 N N . TRP A 1 359 ? -2.451 41.688 6.371 1 91.75 359 TRP A N 1
ATOM 2761 C CA . TRP A 1 359 ? -1.799 42.406 7.457 1 91.75 359 TRP A CA 1
ATOM 2762 C C . TRP A 1 359 ? -0.587 43.188 6.941 1 91.75 359 TRP A C 1
ATOM 2764 O O . TRP A 1 359 ? 0.323 42.594 6.348 1 91.75 359 TRP A O 1
ATOM 2774 N N . LYS A 1 360 ? -0.57 44.562 6.84 1 80.88 360 LYS A N 1
ATOM 2775 C CA . LYS A 1 360 ? 0.464 45.406 6.215 1 80.88 360 LYS A CA 1
ATOM 2776 C C . LYS A 1 360 ? 1.213 46.219 7.254 1 80.88 360 LYS A C 1
ATOM 2778 O O . LYS A 1 360 ? 0.882 47.375 7.48 1 80.88 360 LYS A O 1
ATOM 2783 N N . ARG A 1 361 ? 1.598 45.75 8.234 1 79.56 361 ARG A N 1
ATOM 2784 C CA . ARG A 1 361 ? 2.277 46.594 9.211 1 79.56 361 ARG A CA 1
ATOM 2785 C C . ARG A 1 361 ? 3.791 46.5 9.039 1 79.56 361 ARG A C 1
ATOM 2787 O O . ARG A 1 361 ? 4.301 46.688 7.926 1 79.56 361 ARG A O 1
ATOM 2794 N N . ALA A 1 362 ? 4.516 46.125 9.961 1 80.81 362 ALA A N 1
ATOM 2795 C CA . ALA A 1 362 ? 5.945 46.281 10.203 1 80.81 362 ALA A CA 1
ATOM 2796 C C . ALA A 1 362 ? 6.777 45.469 9.242 1 80.81 362 ALA A C 1
ATOM 2798 O O . ALA A 1 362 ? 7.965 45.719 9.039 1 80.81 362 ALA A O 1
ATOM 2799 N N . TYR A 1 363 ? 6.133 44.469 8.609 1 88 363 TYR A N 1
ATOM 2800 C CA . TYR A 1 363 ? 6.887 43.562 7.75 1 88 363 TYR A CA 1
ATOM 2801 C C . TYR A 1 363 ? 6.297 43.531 6.348 1 88 363 TYR A C 1
ATOM 2803 O O . TYR A 1 363 ? 5.078 43.531 6.18 1 88 363 TYR A O 1
ATOM 2811 N N . PRO A 1 364 ? 7.074 43.469 5.371 1 92.44 364 PRO A N 1
ATOM 2812 C CA . PRO A 1 364 ? 6.598 43.469 3.986 1 92.44 364 PRO A CA 1
ATOM 2813 C C . PRO A 1 364 ? 6.191 42.094 3.504 1 92.44 364 PRO A C 1
ATOM 2815 O O . PRO A 1 364 ? 5.777 41.906 2.354 1 92.44 364 PRO A O 1
ATOM 2818 N N . GLY A 1 365 ? 6.27 41.125 4.348 1 95.81 365 GLY A N 1
ATOM 2819 C CA . GLY A 1 365 ? 6.125 39.75 3.947 1 95.81 365 GLY A CA 1
ATOM 2820 C C . GLY A 1 365 ? 4.68 39.312 3.764 1 95.81 365 GLY A C 1
ATOM 2821 O O . GLY A 1 365 ? 3.822 40.156 3.441 1 95.81 365 GLY A O 1
ATOM 2822 N N . TYR A 1 366 ? 4.426 38 3.705 1 97.44 366 TYR A N 1
ATOM 2823 C CA . TYR A 1 366 ? 3.168 37.375 3.305 1 97.44 366 TYR A CA 1
ATOM 2824 C C . TYR A 1 366 ? 2.266 37.156 4.512 1 97.44 366 TYR A C 1
ATOM 2826 O O . TYR A 1 366 ? 2 36 4.883 1 97.44 366 TYR A O 1
ATOM 2834 N N . PHE A 1 367 ? 1.683 38.25 5.027 1 97.94 367 PHE A N 1
ATOM 2835 C CA . PHE A 1 367 ? 0.892 38.156 6.25 1 97.94 367 PHE A CA 1
ATOM 2836 C C . PHE A 1 367 ? -0.596 38.281 5.941 1 97.94 367 PHE A C 1
ATOM 2838 O O . PHE A 1 367 ? -0.983 38.969 5 1 97.94 367 PHE A O 1
ATOM 2845 N N . PHE A 1 368 ? -1.368 37.594 6.676 1 98.06 368 PHE A N 1
ATOM 2846 C CA . PHE A 1 368 ? -2.824 37.656 6.656 1 98.06 368 PHE A CA 1
ATOM 2847 C C . PHE A 1 368 ? -3.389 37.5 8.062 1 98.06 368 PHE A C 1
ATOM 2849 O O . PHE A 1 368 ? -2.885 36.719 8.867 1 98.06 368 PHE A O 1
ATOM 2856 N N . GLU A 1 369 ? -4.355 38.281 8.422 1 97.69 369 GLU A N 1
ATOM 2857 C CA . GLU A 1 369 ? -4.953 38.219 9.758 1 97.69 369 GLU A CA 1
ATOM 2858 C C . GLU A 1 369 ? -5.656 36.906 10 1 97.69 369 GLU A C 1
ATOM 2860 O O . GLU A 1 369 ? -6.293 36.344 9.102 1 97.69 369 GLU A O 1
ATOM 2865 N N . PRO A 1 370 ? -5.469 36.344 11.281 1 98.25 370 PRO A N 1
ATOM 2866 C CA . PRO A 1 370 ? -6.398 35.281 11.625 1 98.25 370 PRO A CA 1
ATOM 2867 C C . PRO A 1 370 ? -7.859 35.656 11.406 1 98.25 370 PRO A C 1
ATOM 2869 O O . PRO A 1 370 ? -8.305 36.719 11.898 1 98.25 370 PRO A O 1
ATOM 2872 N N . THR A 1 371 ? -8.555 34.844 10.641 1 98.69 371 THR A N 1
ATOM 2873 C CA . THR A 1 371 ? -9.898 35.219 10.211 1 98.69 371 THR A CA 1
ATOM 2874 C C . THR A 1 371 ? -10.914 34.188 10.617 1 98.69 371 THR A C 1
ATOM 2876 O O . THR A 1 371 ? -10.688 32.969 10.438 1 98.69 371 THR A O 1
ATOM 2879 N N . VAL A 1 372 ? -12 34.625 11.227 1 98.69 372 VAL A N 1
ATOM 2880 C CA . VAL A 1 372 ? -13.094 33.75 11.633 1 98.69 372 VAL A CA 1
ATOM 2881 C C . VAL A 1 372 ? -14.359 34.125 10.875 1 98.69 372 VAL A C 1
ATOM 2883 O O . VAL A 1 372 ? -14.758 35.281 10.844 1 98.69 372 VAL A O 1
ATOM 2886 N N . LEU A 1 373 ? -14.914 33.156 10.227 1 98.56 373 LEU A N 1
ATOM 2887 C CA . LEU A 1 373 ? -16.141 33.344 9.461 1 98.56 373 LEU A CA 1
ATOM 2888 C C . LEU A 1 373 ? -17.312 32.625 10.125 1 98.56 373 LEU A C 1
ATOM 2890 O O . LEU A 1 373 ? -17.156 31.531 10.656 1 98.56 373 LEU A O 1
ATOM 2894 N N . ALA A 1 374 ? -18.469 33.219 10.062 1 97.81 374 ALA A N 1
ATOM 2895 C CA . ALA A 1 374 ? -19.734 32.594 10.406 1 97.81 374 ALA A CA 1
ATOM 2896 C C . ALA A 1 374 ? -20.703 32.625 9.227 1 97.81 374 ALA A C 1
ATOM 2898 O O . ALA A 1 374 ? -20.406 33.219 8.188 1 97.81 374 ALA A O 1
ATOM 2899 N N . ASN A 1 375 ? -21.844 31.891 9.352 1 95.69 375 ASN A N 1
ATOM 2900 C CA . ASN A 1 375 ? -22.844 31.781 8.305 1 95.69 375 ASN A CA 1
ATOM 2901 C C . ASN A 1 375 ? -22.266 31.203 7.02 1 95.69 375 ASN A C 1
ATOM 2903 O O . ASN A 1 375 ? -22.484 31.75 5.934 1 95.69 375 ASN A O 1
ATOM 2907 N N . VAL A 1 376 ? -21.422 30.281 7.137 1 97.56 376 VAL A N 1
ATOM 2908 C CA . VAL A 1 376 ? -20.828 29.641 5.973 1 97.56 376 VAL A CA 1
ATOM 2909 C C . VAL A 1 376 ? -21.734 28.5 5.504 1 97.56 376 VAL A C 1
ATOM 2911 O O . VAL A 1 376 ? -22.531 27.969 6.289 1 97.56 376 VAL A O 1
ATOM 2914 N N . THR A 1 377 ? -21.672 28.188 4.227 1 95.69 377 THR A N 1
ATOM 2915 C CA . THR A 1 377 ? -22.469 27.125 3.643 1 95.69 377 THR A CA 1
ATOM 2916 C C . THR A 1 377 ? -21.625 26.219 2.76 1 95.69 377 THR A C 1
ATOM 2918 O O . THR A 1 377 ? -20.5 26.578 2.404 1 95.69 377 THR A O 1
ATOM 2921 N N . LYS A 1 378 ? -22.188 25.109 2.406 1 94.5 378 LYS A N 1
ATOM 2922 C CA . LYS A 1 378 ? -21.5 24.094 1.627 1 94.5 378 LYS A CA 1
ATOM 2923 C C . LYS A 1 378 ? -21.141 24.609 0.233 1 94.5 378 LYS A C 1
ATOM 2925 O O . LYS A 1 378 ? -20.297 24.031 -0.456 1 94.5 378 LYS A O 1
ATOM 2930 N N . GLU A 1 379 ? -21.719 25.656 -0.236 1 96.12 379 GLU A N 1
ATOM 2931 C CA . GLU A 1 379 ? -21.5 26.188 -1.581 1 96.12 379 GLU A CA 1
ATOM 2932 C C . GLU A 1 379 ? -20.219 27 -1.648 1 96.12 379 GLU A C 1
ATOM 2934 O O . GLU A 1 379 ? -19.719 27.312 -2.736 1 96.12 379 GLU A O 1
ATOM 2939 N N . MET A 1 380 ? -19.719 27.375 -0.535 1 98.25 380 MET A N 1
ATOM 2940 C CA . MET A 1 380 ? -18.547 28.234 -0.456 1 98.25 380 MET A CA 1
ATOM 2941 C C . MET A 1 380 ? -17.266 27.438 -0.657 1 98.25 380 MET A C 1
ATOM 2943 O O . MET A 1 380 ? -17.141 26.312 -0.163 1 98.25 380 MET A O 1
ATOM 2947 N N . LYS A 1 381 ? -16.203 27.984 -1.3 1 98.25 381 LYS A N 1
ATOM 2948 C CA . LYS A 1 381 ? -14.922 27.344 -1.571 1 98.25 381 LYS A CA 1
ATOM 2949 C C . LYS A 1 381 ? -14.25 26.891 -0.278 1 98.25 381 LYS A C 1
ATOM 2951 O O . LYS A 1 381 ? -13.68 25.797 -0.217 1 98.25 381 LYS A O 1
ATOM 2956 N N . VAL A 1 382 ? -14.383 27.703 0.744 1 98.12 382 VAL A N 1
ATOM 2957 C CA . VAL A 1 382 ? -13.688 27.469 2.01 1 98.12 382 VAL A CA 1
ATOM 2958 C C . VAL A 1 382 ? -14.211 26.172 2.646 1 98.12 382 VAL A C 1
ATOM 2960 O O . VAL A 1 382 ? -13.508 25.547 3.438 1 98.12 382 VAL A O 1
ATOM 2963 N N . MET A 1 383 ? -15.406 25.719 2.25 1 97.69 383 MET A N 1
ATOM 2964 C CA . MET A 1 383 ? -16.016 24.516 2.838 1 97.69 383 MET A CA 1
ATOM 2965 C C . MET A 1 383 ? -15.695 23.281 2.002 1 97.69 383 MET A C 1
ATOM 2967 O O . MET A 1 383 ? -16.031 22.156 2.396 1 97.69 383 MET A O 1
ATOM 2971 N N . ASN A 1 384 ? -14.961 23.469 0.881 1 96.69 384 ASN A N 1
ATOM 2972 C CA . ASN A 1 384 ? -14.758 22.359 -0.04 1 96.69 384 ASN A CA 1
ATOM 2973 C C . ASN A 1 384 ? -13.289 22.188 -0.408 1 96.69 384 ASN A C 1
ATOM 2975 O O . ASN A 1 384 ? -12.859 21.094 -0.772 1 96.69 384 ASN A O 1
ATOM 2979 N N . GLU A 1 385 ? -12.539 23.281 -0.354 1 96.44 385 GLU A N 1
ATOM 2980 C CA . GLU A 1 385 ? -11.125 23.281 -0.708 1 96.44 385 GLU A CA 1
ATOM 2981 C C . GLU A 1 385 ? -10.258 23.594 0.508 1 96.44 385 GLU A C 1
ATOM 2983 O O . GLU A 1 385 ? -10.625 24.406 1.352 1 96.44 385 GLU A O 1
ATOM 2988 N N . GLU A 1 386 ? -9.172 22.891 0.611 1 96.19 386 GLU A N 1
ATOM 2989 C CA . GLU A 1 386 ? -8.219 23.219 1.667 1 96.19 386 GLU A CA 1
ATOM 2990 C C . GLU A 1 386 ? -7.621 24.609 1.46 1 96.19 386 GLU A C 1
ATOM 2992 O O . GLU A 1 386 ? -6.996 24.875 0.431 1 96.19 386 GLU A O 1
ATOM 2997 N N . THR A 1 387 ? -7.848 25.438 2.428 1 97 387 THR A N 1
ATOM 2998 C CA . THR A 1 387 ? -7.332 26.797 2.334 1 97 387 THR A CA 1
ATOM 2999 C C . THR A 1 387 ? -5.824 26.828 2.578 1 97 387 THR A C 1
ATOM 3001 O O . THR A 1 387 ? -5.086 27.484 1.849 1 97 387 THR A O 1
ATOM 3004 N N . PHE A 1 388 ? -5.41 26.062 3.57 1 97.94 388 PHE A N 1
ATOM 3005 C CA . PHE A 1 388 ? -4.016 26.031 3.992 1 97.94 388 PHE A CA 1
ATOM 3006 C C . PHE A 1 388 ? -3.529 27.422 4.363 1 97.94 388 PHE A C 1
ATOM 3008 O O . PHE A 1 388 ? -2.498 27.875 3.863 1 97.94 388 PHE A O 1
ATOM 3015 N N . GLY A 1 389 ? -4.258 28.109 5.184 1 98.44 389 GLY A N 1
ATOM 3016 C CA . GLY A 1 389 ? -4.078 29.469 5.664 1 98.44 389 GLY A CA 1
ATOM 3017 C C . GLY A 1 389 ? -4.973 29.797 6.844 1 98.44 389 GLY A C 1
ATOM 3018 O O . GLY A 1 389 ? -5.723 28.953 7.324 1 98.44 389 GLY A O 1
ATOM 3019 N N . PRO A 1 390 ? -4.898 31 7.324 1 98.56 390 PRO A N 1
ATOM 3020 C CA . PRO A 1 390 ? -5.527 31.344 8.602 1 98.56 390 PRO A CA 1
ATOM 3021 C C . PRO A 1 390 ? -6.98 31.781 8.445 1 98.56 390 PRO A C 1
ATOM 3023 O O . PRO A 1 390 ? -7.332 32.906 8.836 1 98.56 390 PRO A O 1
ATOM 3026 N N . LEU A 1 391 ? -7.801 30.906 7.922 1 98.56 391 LEU A N 1
ATOM 3027 C CA . LEU A 1 391 ? -9.234 31.125 7.723 1 98.56 391 LEU A CA 1
ATOM 3028 C C . LEU A 1 391 ? -10.047 30.031 8.406 1 98.56 391 LEU A C 1
ATOM 3030 O O . LEU A 1 391 ? -9.883 28.859 8.102 1 98.56 391 LEU A O 1
ATOM 3034 N N . LEU A 1 392 ? -10.922 30.391 9.359 1 98.5 392 LEU A N 1
ATOM 3035 C CA . LEU A 1 392 ? -11.672 29.438 10.172 1 98.5 392 LEU A CA 1
ATOM 3036 C C . LEU A 1 392 ? -13.172 29.609 9.969 1 98.5 392 LEU A C 1
ATOM 3038 O O . LEU A 1 392 ? -13.781 30.5 10.57 1 98.5 392 LEU A O 1
ATOM 3042 N N . PRO A 1 393 ? -13.797 28.797 9.219 1 98.5 393 PRO A N 1
ATOM 3043 C CA . PRO A 1 393 ? -15.25 28.875 9.055 1 98.5 393 PRO A CA 1
ATOM 3044 C C . PRO A 1 393 ? -16 28.125 10.156 1 98.5 393 PRO A C 1
ATOM 3046 O O . PRO A 1 393 ? -15.641 27 10.5 1 98.5 393 PRO A O 1
ATOM 3049 N N . LEU A 1 394 ? -17.047 28.734 10.711 1 98.19 394 LEU A N 1
ATOM 3050 C CA . LEU A 1 394 ? -17.922 28.125 11.703 1 98.19 394 LEU A CA 1
ATOM 3051 C C . LEU A 1 394 ? -19.328 27.938 11.156 1 98.19 394 LEU A C 1
ATOM 3053 O O . LEU A 1 394 ? -19.844 28.797 10.438 1 98.19 394 LEU A O 1
ATOM 3057 N N . GLN A 1 395 ? -19.875 26.875 11.438 1 97.62 395 GLN A N 1
ATOM 3058 C CA . GLN A 1 395 ? -21.25 26.562 11.031 1 97.62 395 GLN A CA 1
ATOM 3059 C C . GLN A 1 395 ? -21.969 25.766 12.117 1 97.62 395 GLN A C 1
ATOM 3061 O O . GLN A 1 395 ? -21.375 24.891 12.75 1 97.62 395 GLN A O 1
ATOM 3066 N N . PRO A 1 396 ? -23.266 26.109 12.398 1 97.88 396 PRO A N 1
ATOM 3067 C CA . PRO A 1 396 ? -24.031 25.328 13.375 1 97.88 396 PRO A CA 1
ATOM 3068 C C . PRO A 1 396 ? -24.547 24.016 12.812 1 97.88 396 PRO A C 1
ATOM 3070 O O . PRO A 1 396 ? -24.625 23.844 11.594 1 97.88 396 PRO A O 1
ATOM 3073 N N . PHE A 1 397 ? -24.781 23.031 13.656 1 97.81 397 PHE A N 1
ATOM 3074 C CA . PHE A 1 397 ? -25.469 21.797 13.305 1 97.81 397 PHE A CA 1
ATOM 3075 C C . PHE A 1 397 ? -26.547 21.469 14.336 1 97.81 397 PHE A C 1
ATOM 3077 O O . PHE A 1 397 ? -26.484 21.953 15.469 1 97.81 397 PHE A O 1
ATOM 3084 N N . ALA A 1 398 ? -27.5 20.609 13.953 1 97.62 398 ALA A N 1
ATOM 3085 C CA . ALA A 1 398 ? -28.672 20.375 14.797 1 97.62 398 ALA A CA 1
ATOM 3086 C C . ALA A 1 398 ? -28.484 19.125 15.656 1 97.62 398 ALA A C 1
ATOM 3088 O O . ALA A 1 398 ? -28.797 19.141 16.844 1 97.62 398 ALA A O 1
ATOM 3089 N N . ASP A 1 399 ? -28.062 18.016 15.031 1 96.19 399 ASP A N 1
ATOM 3090 C CA . ASP A 1 399 ? -27.969 16.781 15.781 1 96.19 399 ASP A CA 1
ATOM 3091 C C . ASP A 1 399 ? -26.734 15.969 15.352 1 96.19 399 ASP A C 1
ATOM 3093 O O . ASP A 1 399 ? -26.047 16.328 14.391 1 96.19 399 ASP A O 1
ATOM 3097 N N . GLU A 1 400 ? -26.516 14.891 16.047 1 96.75 400 GLU A N 1
ATOM 3098 C CA . GLU A 1 400 ? -25.344 14.055 15.883 1 96.75 400 GLU A CA 1
ATOM 3099 C C . GLU A 1 400 ? -25.219 13.523 14.461 1 96.75 400 GLU A C 1
ATOM 3101 O O . GLU A 1 400 ? -24.141 13.547 13.867 1 96.75 400 GLU A O 1
ATOM 3106 N N . MET A 1 401 ? -26.25 13.062 13.867 1 97.06 401 MET A N 1
ATOM 3107 C CA . MET A 1 401 ? -26.25 12.484 12.531 1 97.06 401 MET A CA 1
ATOM 3108 C C . MET A 1 401 ? -25.922 13.539 11.484 1 97.06 401 MET A C 1
ATOM 3110 O O . MET A 1 401 ? -25.203 13.258 10.516 1 97.06 401 MET A O 1
ATOM 3114 N N . GLU A 1 402 ? -26.469 14.68 11.68 1 97.5 402 GLU A N 1
ATOM 3115 C CA . GLU A 1 402 ? -26.156 15.781 10.766 1 97.5 402 GLU A CA 1
ATOM 3116 C C . GLU A 1 402 ? -24.672 16.141 10.812 1 97.5 402 GLU A C 1
ATOM 3118 O O . GLU A 1 402 ? -24.062 16.359 9.773 1 97.5 402 GLU A O 1
ATOM 3123 N N . ALA A 1 403 ? -24.094 16.219 12.016 1 97.69 403 ALA A N 1
ATOM 3124 C CA . ALA A 1 403 ? -22.672 16.547 12.172 1 97.69 403 ALA A CA 1
ATOM 3125 C C . ALA A 1 403 ? -21.797 15.531 11.445 1 97.69 403 ALA A C 1
ATOM 3127 O O . ALA A 1 403 ? -20.859 15.906 10.734 1 97.69 403 ALA A O 1
ATOM 3128 N N . VAL A 1 404 ? -22.125 14.25 11.586 1 98.44 404 VAL A N 1
ATOM 3129 C CA . VAL A 1 404 ? -21.344 13.18 10.969 1 98.44 404 VAL A CA 1
ATOM 3130 C C . VAL A 1 404 ? -21.469 13.273 9.445 1 98.44 404 VAL A C 1
ATOM 3132 O O . VAL A 1 404 ? -20.484 13.141 8.727 1 98.44 404 VAL A O 1
ATOM 3135 N N . ARG A 1 405 ? -22.688 13.477 8.969 1 97.75 405 ARG A N 1
ATOM 3136 C CA . ARG A 1 405 ? -22.922 13.586 7.531 1 97.75 405 ARG A CA 1
ATOM 3137 C C . ARG A 1 405 ? -22.125 14.742 6.934 1 97.75 405 ARG A C 1
ATOM 3139 O O . ARG A 1 405 ? -21.484 14.594 5.891 1 97.75 405 ARG A O 1
ATOM 3146 N N . GLN A 1 406 ? -22.172 15.883 7.574 1 97.81 406 GLN A N 1
ATOM 3147 C CA . GLN A 1 406 ? -21.453 17.062 7.09 1 97.81 406 GLN A CA 1
ATOM 3148 C C . GLN A 1 406 ? -19.938 16.844 7.148 1 97.81 406 GLN A C 1
ATOM 3150 O O . GLN A 1 406 ? -19.219 17.219 6.223 1 97.81 406 GLN A O 1
ATOM 3155 N N . ALA A 1 407 ? -19.5 16.266 8.219 1 98.38 407 ALA A N 1
ATOM 3156 C CA . ALA A 1 407 ? -18.062 15.992 8.391 1 98.38 407 ALA A CA 1
ATOM 3157 C C . ALA A 1 407 ? -17.547 15.07 7.289 1 98.38 407 ALA A C 1
ATOM 3159 O O . ALA A 1 407 ? -16.438 15.266 6.781 1 98.38 407 ALA A O 1
ATOM 3160 N N . ASN A 1 408 ? -18.328 14.094 6.879 1 97.81 408 ASN A N 1
ATOM 3161 C CA . ASN A 1 408 ? -17.891 13.062 5.941 1 97.81 408 ASN A CA 1
ATOM 3162 C C . ASN A 1 408 ? -18.094 13.508 4.492 1 97.81 408 ASN A C 1
ATOM 3164 O O . ASN A 1 408 ? -17.625 12.844 3.566 1 97.81 408 ASN A O 1
ATOM 3168 N N . ASP A 1 409 ? -18.766 14.648 4.289 1 96.69 409 ASP A N 1
ATOM 3169 C CA . ASP A 1 409 ? -19.094 15.109 2.945 1 96.69 409 ASP A CA 1
ATOM 3170 C C . ASP A 1 409 ? -17.891 15.797 2.297 1 96.69 409 ASP A C 1
ATOM 3172 O O . ASP A 1 409 ? -17.922 17 2.037 1 96.69 409 ASP A O 1
ATOM 3176 N N . THR A 1 410 ? -16.875 15.062 2.004 1 96.69 410 THR A N 1
ATOM 3177 C CA . THR A 1 410 ? -15.633 15.5 1.389 1 96.69 410 THR A CA 1
ATOM 3178 C C . THR A 1 410 ? -14.859 14.312 0.821 1 96.69 410 THR A C 1
ATOM 3180 O O . THR A 1 410 ? -15.07 13.172 1.239 1 96.69 410 THR A O 1
ATOM 3183 N N . GLN A 1 411 ? -14.039 14.531 -0.172 1 95.94 411 GLN A N 1
ATOM 3184 C CA . GLN A 1 411 ? -13.195 13.477 -0.729 1 95.94 411 GLN A CA 1
ATOM 3185 C C . GLN A 1 411 ? -12.008 13.18 0.187 1 95.94 411 GLN A C 1
ATOM 3187 O O . GLN A 1 411 ? -11.312 12.18 0.003 1 95.94 411 GLN A O 1
ATOM 3192 N N . TYR A 1 412 ? -11.758 14.039 1.172 1 97.44 412 TYR A N 1
ATOM 3193 C CA . TYR A 1 412 ? -10.602 13.922 2.059 1 97.44 412 TYR A CA 1
ATOM 3194 C C . TYR A 1 412 ? -10.938 13.07 3.279 1 97.44 412 TYR A C 1
ATOM 3196 O O . TYR A 1 412 ? -12.117 12.891 3.613 1 97.44 412 TYR A O 1
ATOM 3204 N N . GLY A 1 413 ? -9.93 12.492 3.936 1 98.31 413 GLY A N 1
ATOM 3205 C CA . GLY A 1 413 ? -10.078 11.68 5.133 1 98.31 413 GLY A CA 1
ATOM 3206 C C . GLY A 1 413 ? -8.828 11.641 5.992 1 98.31 413 GLY A C 1
ATOM 3207 O O . GLY A 1 413 ? -8.469 10.586 6.52 1 98.31 413 GLY A O 1
ATOM 3208 N N . LEU A 1 414 ? -8.18 12.812 6.195 1 98.5 414 LEU A N 1
ATOM 3209 C CA . LEU A 1 414 ? -6.922 12.82 6.941 1 98.5 414 LEU A CA 1
ATOM 3210 C C . LEU A 1 414 ? -7.184 12.852 8.445 1 98.5 414 LEU A C 1
ATOM 3212 O O . LEU A 1 414 ? -6.984 11.844 9.133 1 98.5 414 LEU A O 1
ATOM 3216 N N . ALA A 1 415 ? -7.801 13.961 8.93 1 98.81 415 ALA A N 1
ATOM 3217 C CA . ALA A 1 415 ? -8.008 14.086 10.375 1 98.81 415 ALA A CA 1
ATOM 3218 C C . ALA A 1 415 ? -9.383 14.68 10.672 1 98.81 415 ALA A C 1
ATOM 3220 O O . ALA A 1 415 ? -9.969 15.375 9.836 1 98.81 415 ALA A O 1
ATOM 3221 N N . ALA A 1 416 ? -9.898 14.398 11.805 1 98.88 416 ALA A N 1
ATOM 3222 C CA . ALA A 1 416 ? -11.125 14.961 12.359 1 98.88 416 ALA A CA 1
ATOM 3223 C C . ALA A 1 416 ? -11.023 15.117 13.875 1 98.88 416 ALA A C 1
ATOM 3225 O O . ALA A 1 416 ? -10.273 14.391 14.531 1 98.88 416 ALA A O 1
ATOM 3226 N N . TYR A 1 417 ? -11.797 16.062 14.422 1 98.88 417 TYR A N 1
ATOM 3227 C CA . TYR A 1 417 ? -11.734 16.328 15.859 1 98.88 417 TYR A CA 1
ATOM 3228 C C . TYR A 1 417 ? -13.125 16.406 16.453 1 98.88 417 TYR A C 1
ATOM 3230 O O . TYR A 1 417 ? -14.047 16.953 15.844 1 98.88 417 TYR A O 1
ATOM 3238 N N . ILE A 1 418 ? -13.234 15.875 17.625 1 98.81 418 ILE A N 1
ATOM 3239 C CA . ILE A 1 418 ? -14.484 15.836 18.391 1 98.81 418 ILE A CA 1
ATOM 3240 C C . ILE A 1 418 ? -14.273 16.453 19.766 1 98.81 418 ILE A C 1
ATOM 3242 O O . ILE A 1 418 ? -13.289 16.141 20.438 1 98.81 418 ILE A O 1
ATOM 3246 N N . PHE A 1 419 ? -15.18 17.312 20.141 1 98.81 419 PHE A N 1
ATOM 3247 C CA . PHE A 1 419 ? -15.227 17.781 21.516 1 98.81 419 PHE A CA 1
ATOM 3248 C C . PHE A 1 419 ? -16.531 17.359 22.203 1 98.81 419 PHE A C 1
ATOM 3250 O O . PHE A 1 419 ? -17.609 17.766 21.781 1 98.81 419 PHE A O 1
ATOM 3257 N N . THR A 1 420 ? -16.484 16.516 23.172 1 98.56 420 THR A N 1
ATOM 3258 C CA . THR A 1 420 ? -17.609 16.016 23.938 1 98.56 420 THR A CA 1
ATOM 3259 C C . THR A 1 420 ? -17.125 15.43 25.266 1 98.56 420 THR A C 1
ATOM 3261 O O . THR A 1 420 ? -15.961 15.07 25.406 1 98.56 420 THR A O 1
ATOM 3264 N N . ASP A 1 421 ? -17.984 15.406 26.219 1 97.44 421 ASP A N 1
ATOM 3265 C CA . ASP A 1 421 ? -17.688 14.758 27.5 1 97.44 421 ASP A CA 1
ATOM 3266 C C . ASP A 1 421 ? -18.453 13.445 27.625 1 97.44 421 ASP A C 1
ATOM 3268 O O . ASP A 1 421 ? -18.344 12.75 28.641 1 97.44 421 ASP A O 1
ATOM 3272 N N . SER A 1 422 ? -19.219 13.094 26.641 1 97.62 422 SER A N 1
ATOM 3273 C CA . SER A 1 422 ? -19.969 11.852 26.625 1 97.62 422 SER A CA 1
ATOM 3274 C C . SER A 1 422 ? -19.156 10.711 26.031 1 97.62 422 SER A C 1
ATOM 3276 O O . SER A 1 422 ? -18.766 10.758 24.859 1 97.62 422 SER A O 1
ATOM 3278 N N . LEU A 1 423 ? -19 9.727 26.875 1 96.56 423 LEU A N 1
ATOM 3279 C CA . LEU A 1 423 ? -18.297 8.531 26.406 1 96.56 423 LEU A CA 1
ATOM 3280 C C . LEU A 1 423 ? -19.047 7.887 25.25 1 96.56 423 LEU A C 1
ATOM 3282 O O . LEU A 1 423 ? -18.422 7.52 24.234 1 96.56 423 LEU A O 1
ATOM 3286 N N . HIS A 1 424 ? -20.359 7.746 25.359 1 97.44 424 HIS A N 1
ATOM 3287 C CA . HIS A 1 424 ? -21.172 7.105 24.328 1 97.44 424 HIS A CA 1
ATOM 3288 C C . HIS A 1 424 ? -21.109 7.879 23.016 1 97.44 424 HIS A C 1
ATOM 3290 O O . HIS A 1 424 ? -20.922 7.285 21.953 1 97.44 424 HIS A O 1
ATOM 3296 N N . ARG A 1 425 ? -21.188 9.188 23.078 1 97.75 425 ARG A N 1
ATOM 3297 C CA . ARG A 1 425 ? -21.125 10.031 21.891 1 97.75 425 ARG A CA 1
ATOM 3298 C C . ARG A 1 425 ? -19.75 9.977 21.266 1 97.75 425 ARG A C 1
ATOM 3300 O O . ARG A 1 425 ? -19.625 9.891 20.031 1 97.75 425 ARG A O 1
ATOM 3307 N N . ALA A 1 426 ? -18.672 10.07 22.094 1 97.88 426 ALA A N 1
ATOM 3308 C CA . ALA A 1 426 ? -17.297 10.016 21.578 1 97.88 426 ALA A CA 1
ATOM 3309 C C . ALA A 1 426 ? -17.078 8.789 20.703 1 97.88 426 ALA A C 1
ATOM 3311 O O . ALA A 1 426 ? -16.578 8.898 19.594 1 97.88 426 ALA A O 1
ATOM 3312 N N . TYR A 1 427 ? -17.531 7.645 21.109 1 97.5 427 TYR A N 1
ATOM 3313 C CA . TYR A 1 427 ? -17.297 6.398 20.375 1 97.5 427 TYR A CA 1
ATOM 3314 C C . TYR A 1 427 ? -18.203 6.297 19.172 1 97.5 427 TYR A C 1
ATOM 3316 O O . TYR A 1 427 ? -17.766 5.902 18.078 1 97.5 427 TYR A O 1
ATOM 3324 N N . ARG A 1 428 ? -19.547 6.684 19.297 1 97.44 428 ARG A N 1
ATOM 3325 C CA . ARG A 1 428 ? -20.484 6.617 18.172 1 97.44 428 ARG A CA 1
ATOM 3326 C C . ARG A 1 428 ? -20 7.48 17.016 1 97.44 428 ARG A C 1
ATOM 3328 O O . ARG A 1 428 ? -19.984 7.035 15.859 1 97.44 428 ARG A O 1
ATOM 3335 N N . VAL A 1 429 ? -19.547 8.688 17.359 1 98.44 429 VAL A N 1
ATOM 3336 C CA . VAL A 1 429 ? -19.156 9.641 16.328 1 98.44 429 VAL A CA 1
ATOM 3337 C C . VAL A 1 429 ? -17.797 9.25 15.758 1 98.44 429 VAL A C 1
ATOM 3339 O O . VAL A 1 429 ? -17.609 9.203 14.539 1 98.44 429 VAL A O 1
ATOM 3342 N N . MET A 1 430 ? -16.828 8.922 16.625 1 98.38 430 MET A N 1
ATOM 3343 C CA . MET A 1 430 ? -15.484 8.523 16.203 1 98.38 430 MET A CA 1
ATOM 3344 C C . MET A 1 430 ? -15.555 7.359 15.219 1 98.38 430 MET A C 1
ATOM 3346 O O . MET A 1 430 ? -14.906 7.391 14.172 1 98.38 430 MET A O 1
ATOM 3350 N N . GLU A 1 431 ? -16.391 6.367 15.453 1 97.56 431 GLU A N 1
ATOM 3351 C CA . GLU A 1 431 ? -16.484 5.164 14.633 1 97.56 431 GLU A CA 1
ATOM 3352 C C . GLU A 1 431 ? -17.141 5.461 13.289 1 97.56 431 GLU A C 1
ATOM 3354 O O . GLU A 1 431 ? -16.906 4.766 12.305 1 97.56 431 GLU A O 1
ATOM 3359 N N . LYS A 1 432 ? -17.938 6.535 13.234 1 97.62 432 LYS A N 1
ATOM 3360 C CA . LYS A 1 432 ? -18.688 6.836 12.023 1 97.62 432 LYS A CA 1
ATOM 3361 C C . LYS A 1 432 ? -17.938 7.836 11.148 1 97.62 432 LYS A C 1
ATOM 3363 O O . LYS A 1 432 ? -18.266 8.016 9.969 1 97.62 432 LYS A O 1
ATOM 3368 N N . LEU A 1 433 ? -16.922 8.492 11.711 1 98.56 433 LEU A N 1
ATOM 3369 C CA . LEU A 1 433 ? -16.125 9.438 10.938 1 98.56 433 LEU A CA 1
ATOM 3370 C C . LEU A 1 433 ? -15.18 8.711 9.992 1 98.56 433 LEU A C 1
ATOM 3372 O O . LEU A 1 433 ? -14.492 7.773 10.398 1 98.56 433 LEU A O 1
ATOM 3376 N N . GLU A 1 434 ? -15.141 9.117 8.703 1 97.94 434 GLU A N 1
ATOM 3377 C CA . GLU A 1 434 ? -14.32 8.484 7.672 1 97.94 434 GLU A CA 1
ATOM 3378 C C . GLU A 1 434 ? -12.969 9.18 7.539 1 97.94 434 GLU A C 1
ATOM 3380 O O . GLU A 1 434 ? -12.656 9.734 6.484 1 97.94 434 GLU A O 1
ATOM 3385 N N . TYR A 1 435 ? -12.18 9.125 8.578 1 98.75 435 TYR A N 1
ATOM 3386 C CA . TYR A 1 435 ? -10.875 9.781 8.68 1 98.75 435 TYR A CA 1
ATOM 3387 C C . TYR A 1 435 ? -9.836 8.836 9.266 1 98.75 435 TYR A C 1
ATOM 3389 O O . TYR A 1 435 ? -10.148 7.996 10.109 1 98.75 435 TYR A O 1
ATOM 3397 N N . GLY A 1 436 ? -8.578 8.977 8.82 1 98.62 436 GLY A N 1
ATOM 3398 C CA . GLY A 1 436 ? -7.492 8.141 9.32 1 98.62 436 GLY A CA 1
ATOM 3399 C C . GLY A 1 436 ? -7.047 8.516 10.719 1 98.62 436 GLY A C 1
ATOM 3400 O O . GLY A 1 436 ? -6.457 7.699 11.43 1 98.62 436 GLY A O 1
ATOM 3401 N N . ILE A 1 437 ? -7.312 9.75 11.133 1 98.88 437 ILE A N 1
ATOM 3402 C CA . ILE A 1 437 ? -6.949 10.258 12.453 1 98.88 437 ILE A CA 1
ATOM 3403 C C . ILE A 1 437 ? -8.148 10.961 13.086 1 98.88 437 ILE A C 1
ATOM 3405 O O . ILE A 1 437 ? -8.789 11.797 12.453 1 98.88 437 ILE A O 1
ATOM 3409 N N . VAL A 1 438 ? -8.445 10.586 14.312 1 98.94 438 VAL A N 1
ATOM 3410 C CA . VAL A 1 438 ? -9.5 11.281 15.039 1 98.94 438 VAL A CA 1
ATOM 3411 C C . VAL A 1 438 ? -8.984 11.719 16.406 1 98.94 438 VAL A C 1
ATOM 3413 O O . VAL A 1 438 ? -8.469 10.906 17.172 1 98.94 438 VAL A O 1
ATOM 3416 N N . GLY A 1 439 ? -9.031 12.977 16.672 1 98.88 439 GLY A N 1
ATOM 3417 C CA . GLY A 1 439 ? -8.773 13.516 18 1 98.88 439 GLY A CA 1
ATOM 3418 C C . GLY A 1 439 ? -10.039 13.75 18.812 1 98.88 439 GLY A C 1
ATOM 3419 O O . GLY A 1 439 ? -10.969 14.398 18.328 1 98.88 439 GLY A O 1
ATOM 3420 N N . ILE A 1 440 ? -10.125 13.211 19.984 1 98.81 440 ILE A N 1
ATOM 3421 C CA . ILE A 1 440 ? -11.219 13.469 20.906 1 98.81 440 ILE A CA 1
ATOM 3422 C C . ILE A 1 440 ? -10.719 14.367 22.047 1 98.81 440 ILE A C 1
ATOM 3424 O O . ILE A 1 440 ? -9.867 13.961 22.844 1 98.81 440 ILE A O 1
ATOM 3428 N N . ASN A 1 441 ? -11.242 15.547 22.094 1 98.5 441 ASN A N 1
ATOM 3429 C CA . ASN A 1 441 ? -10.758 16.578 23.016 1 98.5 441 ASN A CA 1
ATOM 3430 C C . ASN A 1 441 ? -9.258 16.797 22.875 1 98.5 441 ASN A C 1
ATOM 3432 O O . ASN A 1 441 ? -8.562 17.031 23.859 1 98.5 441 ASN A O 1
ATOM 3436 N N . ASP A 1 442 ? -8.758 16.562 21.719 1 98.19 442 ASP A N 1
ATOM 3437 C CA . ASP A 1 442 ? -7.363 16.719 21.328 1 98.19 442 ASP A CA 1
ATOM 3438 C C . ASP A 1 442 ? -7.238 17.109 19.859 1 98.19 442 ASP A C 1
ATOM 3440 O O . ASP A 1 442 ? -7.938 16.547 19.016 1 98.19 442 ASP A O 1
ATOM 3444 N N . VAL A 1 443 ? -6.391 18.062 19.594 1 98.31 443 VAL A N 1
ATOM 3445 C CA . VAL A 1 443 ? -6.266 18.516 18.203 1 98.31 443 VAL A CA 1
ATOM 3446 C C . VAL A 1 443 ? -4.82 18.359 17.75 1 98.31 443 VAL A C 1
ATOM 3448 O O . VAL A 1 443 ? -4.461 18.828 16.656 1 98.31 443 VAL A O 1
ATOM 3451 N N . PHE A 1 444 ? -3.918 17.797 18.5 1 97.44 444 PHE A N 1
ATOM 3452 C CA . PHE A 1 444 ? -2.516 17.578 18.172 1 97.44 444 PHE A CA 1
ATOM 3453 C C . PHE A 1 444 ? -2.152 16.109 18.25 1 97.44 444 PHE A C 1
ATOM 3455 O O . PHE A 1 444 ? -1.31 15.711 19.062 1 97.44 444 PHE A O 1
ATOM 3462 N N . PRO A 1 445 ? -2.631 15.32 17.297 1 97.88 445 PRO A N 1
ATOM 3463 C CA . PRO A 1 445 ? -2.467 13.867 17.406 1 97.88 445 PRO A CA 1
ATOM 3464 C C . PRO A 1 445 ? -1.075 13.398 16.984 1 97.88 445 PRO A C 1
ATOM 3466 O O . PRO A 1 445 ? -0.672 12.273 17.312 1 97.88 445 PRO A O 1
ATOM 3469 N N . ALA A 1 446 ? -0.268 14.125 16.312 1 97.44 446 ALA A N 1
ATOM 3470 C CA . ALA A 1 446 ? 0.962 13.664 15.68 1 97.44 446 ALA A CA 1
ATOM 3471 C C . ALA A 1 446 ? 2.035 13.352 16.719 1 97.44 446 ALA A C 1
ATOM 3473 O O . ALA A 1 446 ? 2.447 14.234 17.469 1 97.44 446 ALA A O 1
ATOM 3474 N N . VAL A 1 447 ? 2.43 12.164 16.828 1 97.94 447 VAL A N 1
ATOM 3475 C CA . VAL A 1 447 ? 3.537 11.688 17.641 1 97.94 447 VAL A CA 1
ATOM 3476 C C . VAL A 1 447 ? 4.293 10.586 16.922 1 97.94 447 VAL A C 1
ATOM 3478 O O . VAL A 1 447 ? 3.732 9.906 16.047 1 97.94 447 VAL A O 1
ATOM 3481 N N . ALA A 1 448 ? 5.566 10.359 17.234 1 98.38 448 ALA A N 1
ATOM 3482 C CA . ALA A 1 448 ? 6.398 9.375 16.547 1 98.38 448 ALA A CA 1
ATOM 3483 C C . ALA A 1 448 ? 5.891 7.957 16.812 1 98.38 448 ALA A C 1
ATOM 3485 O O . ALA A 1 448 ? 6.047 7.066 15.977 1 98.38 448 ALA A O 1
ATOM 3486 N N . GLU A 1 449 ? 5.234 7.742 17.984 1 98.25 449 GLU A N 1
ATOM 3487 C CA . GLU A 1 449 ? 4.902 6.395 18.422 1 98.25 449 GLU A CA 1
ATOM 3488 C C . GLU A 1 449 ? 3.566 5.934 17.844 1 98.25 449 GLU A C 1
ATOM 3490 O O . GLU A 1 449 ? 3.166 4.785 18.031 1 98.25 449 GLU A O 1
ATOM 3495 N N . ALA A 1 450 ? 2.854 6.828 17.078 1 98.44 450 ALA A N 1
ATOM 3496 C CA . ALA A 1 450 ? 1.542 6.461 16.547 1 98.44 450 ALA A CA 1
ATOM 3497 C C . ALA A 1 450 ? 1.487 6.652 15.031 1 98.44 450 ALA A C 1
ATOM 3499 O O . ALA A 1 450 ? 2.188 7.504 14.477 1 98.44 450 ALA A O 1
ATOM 3500 N N . PRO A 1 451 ? 0.634 5.863 14.367 1 98.31 451 PRO A N 1
ATOM 3501 C CA . PRO A 1 451 ? 0.551 5.969 12.914 1 98.31 451 PRO A CA 1
ATOM 3502 C C . PRO A 1 451 ? -0.21 7.211 12.453 1 98.31 451 PRO A C 1
ATOM 3504 O O . PRO A 1 451 ? -1.323 7.465 12.922 1 98.31 451 PRO A O 1
ATOM 3507 N N . PHE A 1 452 ? 0.447 7.949 11.609 1 98.31 452 PHE A N 1
ATOM 3508 C CA . PHE A 1 452 ? -0.088 9.164 11.008 1 98.31 452 PHE A CA 1
ATOM 3509 C C . PHE A 1 452 ? -0.409 8.945 9.531 1 98.31 452 PHE A C 1
ATOM 3511 O O . PHE A 1 452 ? 0.455 8.531 8.758 1 98.31 452 PHE A O 1
ATOM 3518 N N . GLY A 1 453 ? -1.642 9.156 9.117 1 97.56 453 GLY A N 1
ATOM 3519 C CA . GLY A 1 453 ? -2.006 9.031 7.715 1 97.56 453 GLY A CA 1
ATOM 3520 C C . GLY A 1 453 ? -3.506 9 7.492 1 97.56 453 GLY A C 1
ATOM 3521 O O . GLY A 1 453 ? -4.27 8.664 8.398 1 97.56 453 GLY A O 1
ATOM 3522 N N . GLY A 1 454 ? -3.918 9.359 6.32 1 97.31 454 GLY A N 1
ATOM 3523 C CA . GLY A 1 454 ? -5.328 9.508 6 1 97.31 454 GLY A CA 1
ATOM 3524 C C . GLY A 1 454 ? -5.902 8.312 5.262 1 97.31 454 GLY A C 1
ATOM 3525 O O . GLY A 1 454 ? -5.246 7.273 5.152 1 97.31 454 GLY A O 1
ATOM 3526 N N . VAL A 1 455 ? -7.207 8.438 4.984 1 97.44 455 VAL A N 1
ATOM 3527 C CA . VAL A 1 455 ? -7.961 7.52 4.137 1 97.44 455 VAL A CA 1
ATOM 3528 C C . VAL A 1 455 ? -8.586 8.289 2.973 1 97.44 455 VAL A C 1
ATOM 3530 O O . VAL A 1 455 ? -8.336 9.484 2.805 1 97.44 455 VAL A O 1
ATOM 3533 N N . LYS A 1 456 ? -9.344 7.633 2.084 1 97.19 456 LYS A N 1
ATOM 3534 C CA . LYS A 1 456 ? -9.906 8.258 0.888 1 97.19 456 LYS A CA 1
ATOM 3535 C C . LYS A 1 456 ? -8.812 8.906 0.042 1 97.19 456 LYS A C 1
ATOM 3537 O O . LYS A 1 456 ? -7.812 8.273 -0.283 1 97.19 456 LYS A O 1
ATOM 3542 N N . GLN A 1 457 ? -8.984 10.117 -0.362 1 97.5 457 GLN A N 1
ATOM 3543 C CA . GLN A 1 457 ? -8.008 10.75 -1.239 1 97.5 457 GLN A CA 1
ATOM 3544 C C . GLN A 1 457 ? -6.961 11.516 -0.435 1 97.5 457 GLN A C 1
ATOM 3546 O O . GLN A 1 457 ? -6.203 12.312 -0.992 1 97.5 457 GLN A O 1
ATOM 3551 N N . SER A 1 458 ? -6.934 11.25 0.897 1 98.12 458 SER A N 1
ATOM 3552 C CA . SER A 1 458 ? -5.918 11.852 1.757 1 98.12 458 SER A CA 1
ATOM 3553 C C . SER A 1 458 ? -4.68 10.969 1.847 1 98.12 458 SER A C 1
ATOM 3555 O O . SER A 1 458 ? -3.709 11.312 2.521 1 98.12 458 SER A O 1
ATOM 3557 N N . GLY A 1 459 ? -4.734 9.82 1.2 1 96.81 459 GLY A N 1
ATOM 3558 C CA . GLY A 1 459 ? -3.436 9.195 1.018 1 96.81 459 GLY A CA 1
ATOM 3559 C C . GLY A 1 459 ? -3.477 7.684 1.191 1 96.81 459 GLY A C 1
ATOM 3560 O O . GLY A 1 459 ? -4.555 7.082 1.185 1 96.81 459 GLY A O 1
ATOM 3561 N N . LEU A 1 460 ? -2.273 7.086 1.139 1 97.31 460 LEU A N 1
ATOM 3562 C CA . LEU A 1 460 ? -1.979 5.668 1.294 1 97.31 460 LEU A CA 1
ATOM 3563 C C . LEU A 1 460 ? -0.826 5.457 2.27 1 97.31 460 LEU A C 1
ATOM 3565 O O . LEU A 1 460 ? 0.163 6.191 2.236 1 97.31 460 LEU A O 1
ATOM 3569 N N . GLY A 1 461 ? -0.969 4.469 3.166 1 96.5 461 GLY A N 1
ATOM 3570 C CA . GLY A 1 461 ? 0.107 4.16 4.094 1 96.5 461 GLY A CA 1
ATOM 3571 C C . GLY A 1 461 ? 0.061 4.992 5.359 1 96.5 461 GLY A C 1
ATOM 3572 O O . GLY A 1 461 ? -0.845 5.809 5.539 1 96.5 461 GLY A O 1
ATOM 3573 N N . LYS A 1 462 ? 0.979 4.723 6.234 1 97.94 462 LYS A N 1
ATOM 3574 C CA . LYS A 1 462 ? 1.061 5.41 7.52 1 97.94 462 LYS A CA 1
ATOM 3575 C C . LYS A 1 462 ? 2.498 5.816 7.836 1 97.94 462 LYS A C 1
ATOM 3577 O O . LYS A 1 462 ? 3.443 5.156 7.402 1 97.94 462 LYS A O 1
ATOM 3582 N N . GLU A 1 463 ? 2.662 6.863 8.477 1 98.12 463 GLU A N 1
ATOM 3583 C CA . GLU A 1 463 ? 3.934 7.344 9.008 1 98.12 463 GLU A CA 1
ATOM 3584 C C . GLU A 1 463 ? 3.914 7.379 10.531 1 98.12 463 GLU A C 1
ATOM 3586 O O . GLU A 1 463 ? 2.93 7.809 11.133 1 98.12 463 GLU A O 1
ATOM 3591 N N . GLY A 1 464 ? 4.953 6.918 11.148 1 98.12 464 GLY A N 1
ATOM 3592 C CA . GLY A 1 464 ? 5 6.836 12.602 1 98.12 464 GLY A CA 1
ATOM 3593 C C . GLY A 1 464 ? 4.594 5.477 13.141 1 98.12 464 GLY A C 1
ATOM 3594 O O . GLY A 1 464 ? 4.016 4.668 12.414 1 98.12 464 GLY A O 1
ATOM 3595 N N . GLY A 1 465 ? 4.941 5.246 14.422 1 97.62 465 GLY A N 1
ATOM 3596 C CA . GLY A 1 465 ? 4.609 3.971 15.039 1 97.62 465 GLY A CA 1
ATOM 3597 C C . GLY A 1 465 ? 5.348 2.799 14.422 1 97.62 465 GLY A C 1
ATOM 3598 O O . GLY A 1 465 ? 6.305 2.99 13.664 1 97.62 465 GLY A O 1
ATOM 3599 N N . LYS A 1 466 ? 4.941 1.635 14.797 1 96.94 466 LYS A N 1
ATOM 3600 C CA . LYS A 1 466 ? 5.508 0.446 14.164 1 96.94 466 LYS A CA 1
ATOM 3601 C C . LYS A 1 466 ? 5.062 0.331 12.711 1 96.94 466 LYS A C 1
ATOM 3603 O O . LYS A 1 466 ? 5.793 -0.198 11.875 1 96.94 466 LYS A O 1
ATOM 3608 N N . GLU A 1 467 ? 3.865 0.911 12.438 1 97.06 467 GLU A N 1
ATOM 3609 C CA . GLU A 1 467 ? 3.338 0.896 11.078 1 97.06 467 GLU A CA 1
ATOM 3610 C C . GLU A 1 467 ? 4.27 1.629 10.117 1 97.06 467 GLU A C 1
ATOM 3612 O O . GLU A 1 467 ? 4.43 1.22 8.961 1 97.06 467 GLU A O 1
ATOM 3617 N N . GLY A 1 468 ? 4.914 2.668 10.625 1 98.06 468 GLY A N 1
ATOM 3618 C CA . GLY A 1 468 ? 5.75 3.504 9.781 1 98.06 468 GLY A CA 1
ATOM 3619 C C . GLY A 1 468 ? 6.977 2.783 9.25 1 98.06 468 GLY A C 1
ATOM 3620 O O . GLY A 1 468 ? 7.367 2.975 8.102 1 98.06 468 GLY A O 1
ATOM 3621 N N . ILE A 1 469 ? 7.676 1.968 10.062 1 98.5 469 ILE A N 1
ATOM 3622 C CA . ILE A 1 469 ? 8.883 1.284 9.602 1 98.5 469 ILE A CA 1
ATOM 3623 C C . ILE A 1 469 ? 8.5 0.124 8.688 1 98.5 469 ILE A C 1
ATOM 3625 O O . ILE A 1 469 ? 9.227 -0.2 7.746 1 98.5 469 ILE A O 1
ATOM 3629 N N . PHE A 1 470 ? 7.301 -0.428 8.844 1 97.62 470 PHE A N 1
ATOM 3630 C CA . PHE A 1 470 ? 6.871 -1.559 8.023 1 97.62 470 PHE A CA 1
ATOM 3631 C C . PHE A 1 470 ? 6.551 -1.109 6.605 1 97.62 470 PHE A C 1
ATOM 3633 O O . PHE A 1 470 ? 6.477 -1.933 5.691 1 97.62 470 PHE A O 1
ATOM 3640 N N . GLU A 1 471 ? 6.316 0.209 6.418 1 97.81 471 GLU A N 1
ATOM 3641 C CA . GLU A 1 471 ? 6.164 0.718 5.059 1 97.81 471 GLU A CA 1
ATOM 3642 C C . GLU A 1 471 ? 7.438 0.515 4.246 1 97.81 471 GLU A C 1
ATOM 3644 O O . GLU A 1 471 ? 7.398 0.479 3.014 1 97.81 471 GLU A O 1
ATOM 3649 N N . PHE A 1 472 ? 8.602 0.322 4.93 1 98.69 472 PHE A N 1
ATOM 3650 C CA . PHE A 1 472 ? 9.891 0.332 4.246 1 98.69 472 PHE A CA 1
ATOM 3651 C C . PHE A 1 472 ? 10.461 -1.077 4.152 1 98.69 472 PHE A C 1
ATOM 3653 O O . PHE A 1 472 ? 11.648 -1.252 3.861 1 98.69 472 PHE A O 1
ATOM 3660 N N . VAL A 1 473 ? 9.609 -2.109 4.418 1 98.12 473 VAL A N 1
ATOM 3661 C CA . VAL A 1 473 ? 10.078 -3.486 4.316 1 98.12 473 VAL A CA 1
ATOM 3662 C C . VAL A 1 473 ? 9.117 -4.301 3.453 1 98.12 473 VAL A C 1
ATOM 3664 O O . VAL A 1 473 ? 7.961 -3.91 3.264 1 98.12 473 VAL A O 1
ATOM 3667 N N . GLU A 1 474 ? 9.625 -5.316 2.869 1 97.5 474 GLU A N 1
ATOM 3668 C CA . GLU A 1 474 ? 8.859 -6.418 2.285 1 97.5 474 GLU A CA 1
ATOM 3669 C C . GLU A 1 474 ? 8.805 -7.613 3.229 1 97.5 474 GLU A C 1
ATOM 3671 O O . GLU A 1 474 ? 9.797 -7.941 3.881 1 97.5 474 GLU A O 1
ATOM 3676 N N . LEU A 1 475 ? 7.641 -8.203 3.322 1 97.94 475 LEU A N 1
ATOM 3677 C CA . LEU A 1 475 ? 7.512 -9.438 4.09 1 97.94 475 LEU A CA 1
ATOM 3678 C C . LEU A 1 475 ? 7.762 -10.656 3.207 1 97.94 475 LEU A C 1
ATOM 3680 O O . LEU A 1 475 ? 6.945 -10.977 2.336 1 97.94 475 LEU A O 1
ATOM 3684 N N . LYS A 1 476 ? 8.906 -11.258 3.387 1 98.56 476 LYS A N 1
ATOM 3685 C CA . LYS A 1 476 ? 9.227 -12.477 2.646 1 98.56 476 LYS A CA 1
ATOM 3686 C C . LYS A 1 476 ? 8.688 -13.711 3.357 1 98.56 476 LYS A C 1
ATOM 3688 O O . LYS A 1 476 ? 8.992 -13.945 4.527 1 98.56 476 LYS A O 1
ATOM 3693 N N . TYR A 1 477 ? 7.91 -14.422 2.678 1 98.81 477 TYR A N 1
ATOM 3694 C CA . TYR A 1 477 ? 7.395 -15.695 3.164 1 98.81 477 TYR A CA 1
ATOM 3695 C C . TYR A 1 477 ? 8.32 -16.844 2.781 1 98.81 477 TYR A C 1
ATOM 3697 O O . TYR A 1 477 ? 8.695 -16.984 1.612 1 98.81 477 TYR A O 1
ATOM 3705 N N . VAL A 1 478 ? 8.703 -17.609 3.77 1 98.81 478 VAL A N 1
ATOM 3706 C CA . VAL A 1 478 ? 9.586 -18.75 3.545 1 98.81 478 VAL A CA 1
ATOM 3707 C C . VAL A 1 478 ? 8.875 -20.047 3.957 1 98.81 478 VAL A C 1
ATOM 3709 O O . VAL A 1 478 ? 8.406 -20.172 5.09 1 98.81 478 VAL A O 1
ATOM 3712 N N . SER A 1 479 ? 8.695 -20.938 3.068 1 98.75 479 SER A N 1
ATOM 3713 C CA . SER A 1 479 ? 8.195 -22.281 3.312 1 98.75 479 SER A CA 1
ATOM 3714 C C . SER A 1 479 ? 9.312 -23.312 3.23 1 98.75 479 SER A C 1
ATOM 3716 O O . SER A 1 479 ? 9.945 -23.469 2.186 1 98.75 479 SER A O 1
ATOM 3718 N N . MET A 1 480 ? 9.555 -24.047 4.27 1 98.12 480 MET A N 1
ATOM 3719 C CA . MET A 1 480 ? 10.641 -25.016 4.316 1 98.12 480 MET A CA 1
ATOM 3720 C C . MET A 1 480 ? 10.109 -26.438 4.477 1 98.12 480 MET A C 1
ATOM 3722 O O . MET A 1 480 ? 9.375 -26.719 5.426 1 98.12 480 MET A O 1
ATOM 3726 N N . GLY A 1 481 ? 10.461 -27.281 3.496 1 97.62 481 GLY A N 1
ATOM 3727 C CA . GLY A 1 481 ? 10.172 -28.703 3.65 1 97.62 481 GLY A CA 1
ATOM 3728 C C . GLY A 1 481 ? 11.141 -29.406 4.574 1 97.62 481 GLY A C 1
ATOM 3729 O O . GLY A 1 481 ? 12.359 -29.219 4.469 1 97.62 481 GLY A O 1
ATOM 3730 N N . ILE A 1 482 ? 10.523 -30.125 5.543 1 93.62 482 ILE A N 1
ATOM 3731 C CA . ILE A 1 482 ? 11.367 -30.875 6.469 1 93.62 482 ILE A CA 1
ATOM 3732 C C . ILE A 1 482 ? 10.945 -32.344 6.488 1 93.62 482 ILE A C 1
ATOM 3734 O O . ILE A 1 482 ? 9.766 -32.656 6.281 1 93.62 482 ILE A O 1
ATOM 3738 N N . ARG A 1 483 ? 11.961 -33.219 6.637 1 86.19 483 ARG A N 1
ATOM 3739 C CA . ARG A 1 483 ? 11.703 -34.656 6.734 1 86.19 483 ARG A CA 1
ATOM 3740 C C . ARG A 1 483 ? 11.508 -35.062 8.188 1 86.19 483 ARG A C 1
ATOM 3742 O O . ARG A 1 483 ? 12.18 -34.562 9.086 1 86.19 483 ARG A O 1
ATOM 3749 N N . SER A 1 484 ? 10.383 -35.906 8.312 1 76.06 484 SER A N 1
ATOM 3750 C CA . SER A 1 484 ? 10.117 -36.438 9.641 1 76.06 484 SER A CA 1
ATOM 3751 C C . SER A 1 484 ? 11.219 -37.406 10.078 1 76.06 484 SER A C 1
ATOM 3753 O O . SER A 1 484 ? 11.883 -38 9.242 1 76.06 484 SER A O 1
ATOM 3755 N N . LEU A 1 485 ? 11.453 -37.375 11.5 1 67.31 485 LEU A N 1
ATOM 3756 C CA . LEU A 1 485 ? 12.383 -38.344 12.07 1 67.31 485 LEU A CA 1
ATOM 3757 C C . LEU A 1 485 ? 11.891 -39.75 11.836 1 67.31 485 LEU A C 1
ATOM 3759 O O . LEU A 1 485 ? 10.68 -40 11.805 1 67.31 485 LEU A O 1
ATOM 3763 N N . MET B 1 1 ? -22.812 -35.188 -13.453 1 45.03 1 MET B N 1
ATOM 3764 C CA . MET B 1 1 ? -22.109 -34.125 -14.18 1 45.03 1 MET B CA 1
ATOM 3765 C C . MET B 1 1 ? -22.875 -32.812 -14.102 1 45.03 1 MET B C 1
ATOM 3767 O O . MET B 1 1 ? -24.078 -32.781 -14.383 1 45.03 1 MET B O 1
ATOM 3771 N N . SER B 1 2 ? -22.391 -31.859 -13.289 1 54.59 2 SER B N 1
ATOM 3772 C CA . SER B 1 2 ? -23.188 -30.641 -13.18 1 54.59 2 SER B CA 1
ATOM 3773 C C . SER B 1 2 ? -23.656 -30.156 -14.547 1 54.59 2 SER B C 1
ATOM 3775 O O . SER B 1 2 ? -22.828 -29.953 -15.445 1 54.59 2 SER B O 1
ATOM 3777 N N . LYS B 1 3 ? -24.812 -30.516 -14.945 1 72.5 3 LYS B N 1
ATOM 3778 C CA . LYS B 1 3 ? -25.391 -30.172 -16.234 1 72.5 3 LYS B CA 1
ATOM 3779 C C . LYS B 1 3 ? -25.844 -28.719 -16.266 1 72.5 3 LYS B C 1
ATOM 3781 O O . LYS B 1 3 ? -26.688 -28.297 -15.461 1 72.5 3 LYS B O 1
ATOM 3786 N N . PHE B 1 4 ? -24.953 -27.953 -16.844 1 85.31 4 PHE B N 1
ATOM 3787 C CA . PHE B 1 4 ? -25.359 -26.578 -17.109 1 85.31 4 PHE B CA 1
ATOM 3788 C C . PHE B 1 4 ? -26.406 -26.531 -18.219 1 85.31 4 PHE B C 1
ATOM 3790 O O . PHE B 1 4 ? -26.391 -27.375 -19.125 1 85.31 4 PHE B O 1
ATOM 3797 N N . SER B 1 5 ? -27.312 -25.625 -18.016 1 90 5 SER B N 1
ATOM 3798 C CA . SER B 1 5 ? -28.25 -25.344 -19.094 1 90 5 SER B CA 1
ATOM 3799 C C . SER B 1 5 ? -27.531 -24.719 -20.297 1 90 5 SER B C 1
ATOM 3801 O O . SER B 1 5 ? -26.328 -24.453 -20.234 1 90 5 SER B O 1
ATOM 3803 N N . GLU B 1 6 ? -28.281 -24.594 -21.297 1 93.88 6 GLU B N 1
ATOM 3804 C CA . GLU B 1 6 ? -27.719 -23.984 -22.5 1 93.88 6 GLU B CA 1
ATOM 3805 C C . GLU B 1 6 ? -27.25 -22.562 -22.234 1 93.88 6 GLU B C 1
ATOM 3807 O O . GLU B 1 6 ? -26.312 -22.078 -22.891 1 93.88 6 GLU B O 1
ATOM 3812 N N . TYR B 1 7 ? -27.891 -21.984 -21.344 1 96.19 7 TYR B N 1
ATOM 3813 C CA . TYR B 1 7 ? -27.562 -20.609 -20.938 1 96.19 7 TYR B CA 1
ATOM 3814 C C . TYR B 1 7 ? -27.656 -20.453 -19.438 1 96.19 7 TYR B C 1
ATOM 3816 O O . TYR B 1 7 ? -28.578 -20.969 -18.797 1 96.19 7 TYR B O 1
ATOM 3824 N N . THR B 1 8 ? -26.641 -19.812 -18.844 1 97.06 8 THR B N 1
ATOM 3825 C CA . THR B 1 8 ? -26.547 -19.594 -17.406 1 97.06 8 THR B CA 1
ATOM 3826 C C . THR B 1 8 ? -26.438 -18.109 -17.094 1 97.06 8 THR B C 1
ATOM 3828 O O . THR B 1 8 ? -25.516 -17.438 -17.547 1 97.06 8 THR B O 1
ATOM 3831 N N . LYS B 1 9 ? -27.375 -17.531 -16.328 1 97.88 9 LYS B N 1
ATOM 3832 C CA . LYS B 1 9 ? -27.266 -16.156 -15.844 1 97.88 9 LYS B CA 1
ATOM 3833 C C . LYS B 1 9 ? -26.156 -16.031 -14.805 1 97.88 9 LYS B C 1
ATOM 3835 O O . LYS B 1 9 ? -26.281 -16.531 -13.68 1 97.88 9 LYS B O 1
ATOM 3840 N N . THR B 1 10 ? -25.078 -15.273 -15.203 1 98.31 10 THR B N 1
ATOM 3841 C CA . THR B 1 10 ? -23.906 -15.281 -14.328 1 98.31 10 THR B CA 1
ATOM 3842 C C . THR B 1 10 ? -23.688 -13.898 -13.719 1 98.31 10 THR B C 1
ATOM 3844 O O . THR B 1 10 ? -22.672 -13.672 -13.047 1 98.31 10 THR B O 1
ATOM 3847 N N . ILE B 1 11 ? -24.5 -12.938 -14 1 98.88 11 ILE B N 1
ATOM 3848 C CA . ILE B 1 11 ? -24.438 -11.648 -13.328 1 98.88 11 ILE B CA 1
ATOM 3849 C C . ILE B 1 11 ? -25.297 -11.672 -12.07 1 98.88 11 ILE B C 1
ATOM 3851 O O . ILE B 1 11 ? -26.469 -12.047 -12.125 1 98.88 11 ILE B O 1
ATOM 3855 N N . PHE B 1 12 ? -24.688 -11.43 -10.93 1 98.88 12 PHE B N 1
ATOM 3856 C CA . PHE B 1 12 ? -25.359 -11.414 -9.641 1 98.88 12 PHE B CA 1
ATOM 3857 C C . PHE B 1 12 ? -25.25 -10.047 -8.984 1 98.88 12 PHE B C 1
ATOM 3859 O O . PHE B 1 12 ? -24.156 -9.625 -8.594 1 98.88 12 PHE B O 1
ATOM 3866 N N . ILE B 1 13 ? -26.344 -9.281 -8.89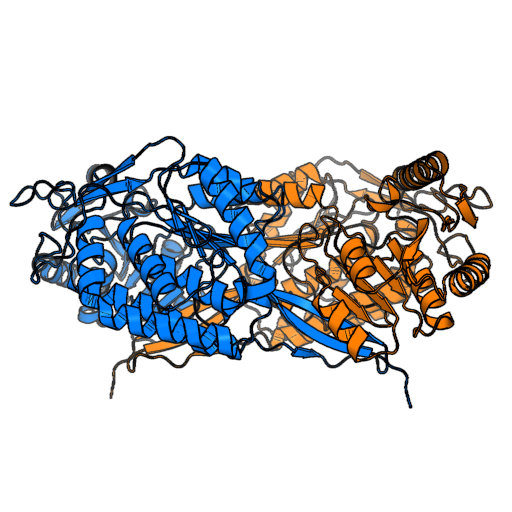8 1 98.88 13 ILE B N 1
ATOM 3867 C CA . ILE B 1 13 ? -26.344 -7.945 -8.312 1 98.88 13 ILE B CA 1
ATOM 3868 C C . ILE B 1 13 ? -27.516 -7.805 -7.348 1 98.88 13 ILE B C 1
ATOM 3870 O O . ILE B 1 13 ? -28.656 -8.078 -7.707 1 98.88 13 ILE B O 1
ATOM 3874 N N . ASP B 1 14 ? -27.219 -7.48 -6.125 1 98.69 14 ASP B N 1
ATOM 3875 C CA . ASP B 1 14 ? -28.234 -7.199 -5.109 1 98.69 14 ASP B CA 1
ATOM 3876 C C . ASP B 1 14 ? -29.141 -8.406 -4.883 1 98.69 14 ASP B C 1
ATOM 3878 O O . ASP B 1 14 ? -30.359 -8.258 -4.801 1 98.69 14 ASP B O 1
ATOM 3882 N N . GLY B 1 15 ? -28.516 -9.562 -4.926 1 98.5 15 GLY B N 1
ATOM 3883 C CA . GLY B 1 15 ? -29.219 -10.797 -4.594 1 98.5 15 GLY B CA 1
ATOM 3884 C C . GLY B 1 15 ? -30.016 -11.359 -5.758 1 98.5 15 GLY B C 1
ATOM 3885 O O . GLY B 1 15 ? -30.844 -12.25 -5.574 1 98.5 15 GLY B O 1
ATOM 3886 N N . GLN B 1 16 ? -29.75 -10.828 -6.941 1 98.56 16 GLN B N 1
ATOM 3887 C CA . GLN B 1 16 ? -30.5 -11.297 -8.102 1 98.56 16 GLN B CA 1
ATOM 3888 C C . GLN B 1 16 ? -29.562 -11.719 -9.234 1 98.56 16 GLN B C 1
ATOM 3890 O O . GLN B 1 16 ? -28.594 -11.031 -9.523 1 98.56 16 GLN B O 1
ATOM 3895 N N . TRP B 1 17 ? -29.859 -12.875 -9.797 1 98.62 17 TRP B N 1
ATOM 3896 C CA . TRP B 1 17 ? -29.172 -13.32 -11 1 98.62 17 TRP B CA 1
ATOM 3897 C C . TRP B 1 17 ? -29.766 -12.688 -12.25 1 98.62 17 TRP B C 1
ATOM 3899 O O . TRP B 1 17 ? -30.984 -12.797 -12.484 1 98.62 17 TRP B O 1
ATOM 3909 N N . LEU B 1 18 ? -28.906 -12.047 -13.094 1 98.31 18 LEU B N 1
ATOM 3910 C CA . LEU B 1 18 ? -29.422 -11.172 -14.141 1 98.31 18 LEU B CA 1
ATOM 3911 C C . LEU B 1 18 ? -28.812 -11.531 -15.492 1 98.31 18 LEU B C 1
ATOM 3913 O O . LEU B 1 18 ? -27.703 -12.094 -15.547 1 98.31 18 LEU B O 1
ATOM 3917 N N . ASP B 1 19 ? -29.578 -11.211 -16.531 1 98 19 ASP B N 1
ATOM 3918 C CA . ASP B 1 19 ? -29.016 -11.086 -17.875 1 98 19 ASP B CA 1
ATOM 3919 C C . ASP B 1 19 ? -28.203 -9.797 -18.016 1 98 19 ASP B C 1
ATOM 3921 O O . ASP B 1 19 ? -28.359 -8.875 -17.219 1 98 19 ASP B O 1
ATOM 3925 N N . ALA B 1 20 ? -27.359 -9.82 -18.984 1 98.25 20 ALA B N 1
ATOM 3926 C CA . ALA B 1 20 ? -26.75 -8.539 -19.344 1 98.25 20 ALA B CA 1
ATOM 3927 C C . ALA B 1 20 ? -27.797 -7.566 -19.891 1 98.25 20 ALA B C 1
ATOM 3929 O O . ALA B 1 20 ? -28.688 -7.965 -20.625 1 98.25 20 ALA B O 1
ATOM 3930 N N . HIS B 1 21 ? -27.594 -6.344 -19.562 1 97.44 21 HIS B N 1
ATOM 3931 C CA . HIS B 1 21 ? -28.547 -5.344 -20.031 1 97.44 21 HIS B CA 1
ATOM 3932 C C . HIS B 1 21 ? -28.625 -5.32 -21.547 1 97.44 21 HIS B C 1
ATOM 3934 O O . HIS B 1 21 ? -29.688 -5.055 -22.125 1 97.44 21 HIS B O 1
ATOM 3940 N N . ASN B 1 22 ? -27.531 -5.613 -22.203 1 96.69 22 ASN B N 1
ATOM 3941 C CA . ASN B 1 22 ? -27.469 -5.547 -23.656 1 96.69 22 ASN B CA 1
ATOM 3942 C C . ASN B 1 22 ? -27.812 -6.883 -24.297 1 96.69 22 ASN B C 1
ATOM 3944 O O . ASN B 1 22 ? -27.781 -7.016 -25.531 1 96.69 22 ASN B O 1
ATOM 3948 N N . GLY B 1 23 ? -28.016 -7.898 -23.547 1 96.94 23 GLY B N 1
ATOM 3949 C CA . GLY B 1 23 ? -28.406 -9.211 -24.031 1 96.94 23 GLY B CA 1
ATOM 3950 C C . GLY B 1 23 ? -27.234 -10.039 -24.531 1 96.94 23 GLY B C 1
ATOM 3951 O O . GLY B 1 23 ? -27.406 -11.172 -24.984 1 96.94 23 GLY B O 1
ATOM 3952 N N . ASN B 1 24 ? -26.016 -9.516 -24.422 1 97.81 24 ASN B N 1
ATOM 3953 C CA . ASN B 1 24 ? -24.844 -10.219 -24.906 1 97.81 24 ASN B CA 1
ATOM 3954 C C . ASN B 1 24 ? -24.531 -11.438 -24.047 1 97.81 24 ASN B C 1
ATOM 3956 O O . ASN B 1 24 ? -24.797 -11.445 -22.844 1 97.81 24 ASN B O 1
ATOM 3960 N N . THR B 1 25 ? -23.984 -12.492 -24.656 1 98.19 25 THR B N 1
ATOM 3961 C CA . THR B 1 25 ? -23.547 -13.711 -24 1 98.19 25 THR B CA 1
ATOM 3962 C C . THR B 1 25 ? -22.156 -14.125 -24.484 1 98.19 25 THR B C 1
ATOM 3964 O O . THR B 1 25 ? -21.656 -13.586 -25.469 1 98.19 25 THR B O 1
ATOM 3967 N N . LEU B 1 26 ? -21.516 -14.953 -23.75 1 97.94 26 LEU B N 1
ATOM 3968 C CA . LEU B 1 26 ? -20.219 -15.523 -24.078 1 97.94 26 LEU B CA 1
ATOM 3969 C C . LEU B 1 26 ? -20.219 -17.031 -23.906 1 97.94 26 LEU B C 1
ATOM 3971 O O . LEU B 1 26 ? -20.594 -17.547 -22.859 1 97.94 26 LEU B O 1
ATOM 3975 N N . PRO B 1 27 ? -19.828 -17.734 -24.938 1 98.12 27 PRO B N 1
ATOM 3976 C CA . PRO B 1 27 ? -19.734 -19.172 -24.766 1 98.12 27 PRO B CA 1
ATOM 3977 C C . PRO B 1 27 ? -18.562 -19.578 -23.875 1 98.12 27 PRO B C 1
ATOM 3979 O O . PRO B 1 27 ? -17.484 -18.969 -23.938 1 98.12 27 PRO B O 1
ATOM 3982 N N . VAL B 1 28 ? -18.797 -20.547 -22.984 1 98.19 28 VAL B N 1
ATOM 3983 C CA . VAL B 1 28 ? -17.766 -21.188 -22.188 1 98.19 28 VAL B CA 1
ATOM 3984 C C . VAL B 1 28 ? -17.484 -22.594 -22.75 1 98.19 28 VAL B C 1
ATOM 3986 O O . VAL B 1 28 ? -18.406 -23.406 -22.875 1 98.19 28 VAL B O 1
ATOM 3989 N N . ARG B 1 29 ? -16.188 -22.828 -23.062 1 97.44 29 ARG B N 1
ATOM 3990 C CA . ARG B 1 29 ? -15.844 -24.078 -23.719 1 97.44 29 ARG B CA 1
ATOM 3991 C C . ARG B 1 29 ? -14.852 -24.875 -22.891 1 97.44 29 ARG B C 1
ATOM 3993 O O . ARG B 1 29 ? -14.039 -24.297 -22.172 1 97.44 29 ARG B O 1
ATOM 4000 N N . ASN B 1 30 ? -14.984 -26.203 -22.984 1 97.81 30 ASN B N 1
ATOM 4001 C CA . ASN B 1 30 ? -13.977 -27.078 -22.406 1 97.81 30 ASN B CA 1
ATOM 4002 C C . ASN B 1 30 ? -12.68 -27.062 -23.219 1 97.81 30 ASN B C 1
ATOM 4004 O O . ASN B 1 30 ? -12.672 -27.453 -24.391 1 97.81 30 ASN B O 1
ATOM 4008 N N . PRO B 1 31 ? -11.57 -26.641 -22.609 1 98.06 31 PRO B N 1
ATOM 4009 C CA . PRO B 1 31 ? -10.352 -26.453 -23.406 1 98.06 31 PRO B CA 1
ATOM 4010 C C . PRO B 1 31 ? -9.758 -27.781 -23.891 1 98.06 31 PRO B C 1
ATOM 4012 O O . PRO B 1 31 ? -8.875 -27.797 -24.75 1 98.06 31 PRO B O 1
ATOM 4015 N N . ALA B 1 32 ? -10.18 -28.906 -23.328 1 97 32 ALA B N 1
ATOM 4016 C CA . ALA B 1 32 ? -9.703 -30.234 -23.75 1 97 32 ALA B CA 1
ATOM 4017 C C . ALA B 1 32 ? -10.469 -30.719 -24.984 1 97 32 ALA B C 1
ATOM 4019 O O . ALA B 1 32 ? -9.883 -31.312 -25.891 1 97 32 ALA B O 1
ATOM 4020 N N . THR B 1 33 ? -11.828 -30.438 -25.047 1 95.81 33 THR B N 1
ATOM 4021 C CA . THR B 1 33 ? -12.68 -31.016 -26.078 1 95.81 33 THR B CA 1
ATOM 4022 C C . THR B 1 33 ? -13.188 -29.938 -27.031 1 95.81 33 THR B C 1
ATOM 4024 O O . THR B 1 33 ? -13.688 -30.234 -28.109 1 95.81 33 THR B O 1
ATOM 4027 N N . LEU B 1 34 ? -13.195 -28.688 -26.562 1 96.44 34 LEU B N 1
ATOM 4028 C CA . LEU B 1 34 ? -13.664 -27.5 -27.297 1 96.44 34 LEU B CA 1
ATOM 4029 C C . LEU B 1 34 ? -15.188 -27.484 -27.359 1 96.44 34 LEU B C 1
ATOM 4031 O O . LEU B 1 34 ? -15.773 -26.594 -27.984 1 96.44 34 LEU B O 1
ATOM 4035 N N . GLU B 1 35 ? -15.773 -28.375 -26.688 1 96 35 GLU B N 1
ATOM 4036 C CA . GLU B 1 35 ? -17.234 -28.391 -26.625 1 96 35 GLU B CA 1
ATOM 4037 C C . GLU B 1 35 ? -17.766 -27.266 -25.734 1 96 35 GLU B C 1
ATOM 4039 O O . GLU B 1 35 ? -17.156 -26.953 -24.703 1 96 35 GLU B O 1
ATOM 4044 N N . ARG B 1 36 ? -18.859 -26.75 -26.156 1 97.19 36 ARG B N 1
ATOM 4045 C CA . ARG B 1 36 ? -19.5 -25.719 -25.359 1 97.19 36 ARG B CA 1
ATOM 4046 C C . ARG B 1 36 ? -20.141 -26.312 -24.109 1 97.19 36 ARG B C 1
ATOM 4048 O O . ARG B 1 36 ? -20.922 -27.25 -24.203 1 97.19 36 ARG B O 1
ATOM 4055 N N . ILE B 1 37 ? -19.812 -25.781 -23.016 1 97.81 37 ILE B N 1
ATOM 4056 C CA . ILE B 1 37 ? -20.422 -26.188 -21.75 1 97.81 37 ILE B CA 1
ATOM 4057 C C . ILE B 1 37 ? -21.75 -25.469 -21.547 1 97.81 37 ILE B C 1
ATOM 4059 O O . ILE B 1 37 ? -22.766 -26.094 -21.234 1 97.81 37 ILE B O 1
ATOM 4063 N N . THR B 1 38 ? -21.719 -24.156 -21.734 1 98.12 38 THR B N 1
ATOM 4064 C CA . THR B 1 38 ? -22.859 -23.25 -21.625 1 98.12 38 THR B CA 1
ATOM 4065 C C . THR B 1 38 ? -22.531 -21.875 -22.219 1 98.12 38 THR B C 1
ATOM 4067 O O . THR B 1 38 ? -21.422 -21.672 -22.719 1 98.12 38 THR B O 1
ATOM 4070 N N . GLU B 1 39 ? -23.469 -21.031 -22.281 1 98 39 GLU B N 1
ATOM 4071 C CA . GLU B 1 39 ? -23.281 -19.594 -22.469 1 98 39 GLU B CA 1
ATOM 4072 C C . GLU B 1 39 ? -23.562 -18.828 -21.188 1 98 39 GLU B C 1
ATOM 4074 O O . GLU B 1 39 ? -24.422 -19.234 -20.391 1 98 39 GLU B O 1
ATOM 4079 N N . VAL B 1 40 ? -22.875 -17.703 -21 1 98.44 40 VAL B N 1
ATOM 4080 C CA . VAL B 1 40 ? -23.062 -16.953 -19.766 1 98.44 40 VAL B CA 1
ATOM 4081 C C . VAL B 1 40 ? -23.375 -15.492 -20.094 1 98.44 40 VAL B C 1
ATOM 4083 O O . VAL B 1 40 ? -23.094 -15.031 -21.203 1 98.44 40 VAL B O 1
ATOM 4086 N N . SER B 1 41 ? -23.969 -14.75 -19.141 1 98.38 41 SER B N 1
ATOM 4087 C CA . SER B 1 41 ? -24.203 -13.32 -19.312 1 98.38 41 SER B CA 1
ATOM 4088 C C . SER B 1 41 ? -22.891 -12.57 -19.562 1 98.38 41 SER B C 1
ATOM 4090 O O . SER B 1 41 ? -21.859 -12.891 -18.953 1 98.38 41 SER B O 1
ATOM 4092 N N . TYR B 1 42 ? -22.906 -11.617 -20.453 1 98.5 42 TYR B N 1
ATOM 4093 C CA . TYR B 1 42 ? -21.734 -10.812 -20.797 1 98.5 42 TYR B CA 1
ATOM 4094 C C . TYR B 1 42 ? -22.047 -9.328 -20.688 1 98.5 42 TYR B C 1
ATOM 4096 O O . TYR B 1 42 ? -22.406 -8.688 -21.688 1 98.5 42 TYR B O 1
ATOM 4104 N N . GLY B 1 43 ? -21.797 -8.789 -19.5 1 98.44 43 GLY B N 1
ATOM 4105 C CA . GLY B 1 43 ? -22.141 -7.406 -19.188 1 98.44 43 GLY B CA 1
ATOM 4106 C C . GLY B 1 43 ? -21.016 -6.434 -19.531 1 98.44 43 GLY B C 1
ATOM 4107 O O . GLY B 1 43 ? -20.109 -6.766 -20.281 1 98.44 43 GLY B O 1
ATOM 4108 N N . ASP B 1 44 ? -21.156 -5.18 -19.078 1 98.38 44 ASP B N 1
ATOM 4109 C CA . ASP B 1 44 ? -20.203 -4.098 -19.297 1 98.38 44 ASP B CA 1
ATOM 4110 C C . ASP B 1 44 ? -20.25 -3.088 -18.156 1 98.38 44 ASP B C 1
ATOM 4112 O O . ASP B 1 44 ? -20.422 -3.465 -17 1 98.38 44 ASP B O 1
ATOM 4116 N N . GLU B 1 45 ? -20.016 -1.812 -18.375 1 98.38 45 GLU B N 1
ATOM 4117 C CA . GLU B 1 45 ? -19.922 -0.767 -17.359 1 98.38 45 GLU B CA 1
ATOM 4118 C C . GLU B 1 45 ? -21.266 -0.562 -16.656 1 98.38 45 GLU B C 1
ATOM 4120 O O . GLU B 1 45 ? -21.312 -0.173 -15.484 1 98.38 45 GLU B O 1
ATOM 4125 N N . ILE B 1 46 ? -22.344 -0.882 -17.344 1 98.62 46 ILE B N 1
ATOM 4126 C CA . ILE B 1 46 ? -23.672 -0.672 -16.766 1 98.62 46 ILE B CA 1
ATOM 4127 C C . ILE B 1 46 ? -23.859 -1.599 -15.57 1 98.62 46 ILE B C 1
ATOM 4129 O O . ILE B 1 46 ? -24.219 -1.148 -14.477 1 98.62 46 ILE B O 1
ATOM 4133 N N . GLU B 1 47 ? -23.641 -2.896 -15.781 1 98.81 47 GLU B N 1
ATOM 4134 C CA . GLU B 1 47 ? -23.734 -3.842 -14.672 1 98.81 47 GLU B CA 1
ATOM 4135 C C . GLU B 1 47 ? -22.672 -3.555 -13.609 1 98.81 47 GLU B C 1
ATOM 4137 O O . GLU B 1 47 ? -22.906 -3.738 -12.422 1 98.81 47 GLU B O 1
ATOM 4142 N N . ALA B 1 48 ? -21.469 -3.123 -14.094 1 98.88 48 ALA B N 1
ATOM 4143 C CA . ALA B 1 48 ? -20.406 -2.777 -13.156 1 98.88 48 ALA B CA 1
ATOM 4144 C C . ALA B 1 48 ? -20.844 -1.677 -12.195 1 98.88 48 ALA B C 1
ATOM 4146 O O . ALA B 1 48 ? -20.641 -1.78 -10.984 1 98.88 48 ALA B O 1
ATOM 4147 N N . GLU B 1 49 ? -21.438 -0.648 -12.688 1 98.81 49 GLU B N 1
ATOM 4148 C CA . GLU B 1 49 ? -21.906 0.472 -11.875 1 98.81 49 GLU B CA 1
ATOM 4149 C C . GLU B 1 49 ? -23.047 0.043 -10.945 1 98.81 49 GLU B C 1
ATOM 4151 O O . GLU B 1 49 ? -23.078 0.458 -9.781 1 98.81 49 GLU B O 1
ATOM 4156 N N . GLN B 1 50 ? -23.953 -0.761 -11.477 1 98.88 50 GLN B N 1
ATOM 4157 C CA . GLN B 1 50 ? -25.062 -1.262 -10.672 1 98.88 50 GLN B CA 1
ATOM 4158 C C . GLN B 1 50 ? -24.547 -2.082 -9.492 1 98.88 50 GLN B C 1
ATOM 4160 O O . GLN B 1 50 ? -25.094 -1.984 -8.383 1 98.88 50 GLN B O 1
ATOM 4165 N N . ALA B 1 51 ? -23.562 -2.883 -9.773 1 98.94 51 ALA B N 1
ATOM 4166 C CA . ALA B 1 51 ? -22.969 -3.707 -8.727 1 98.94 51 ALA B CA 1
ATOM 4167 C C . ALA B 1 51 ? -22.359 -2.842 -7.629 1 98.94 51 ALA B C 1
ATOM 4169 O O . ALA B 1 51 ? -22.516 -3.131 -6.441 1 98.94 51 ALA B O 1
ATOM 4170 N N . VAL B 1 52 ? -21.656 -1.756 -7.996 1 98.94 52 VAL B N 1
ATOM 4171 C CA . VAL B 1 52 ? -21.031 -0.867 -7.027 1 98.94 52 VAL B CA 1
ATOM 4172 C C . VAL B 1 52 ? -22.094 -0.189 -6.176 1 98.94 52 VAL B C 1
ATOM 4174 O O . VAL B 1 52 ? -21.969 -0.087 -4.957 1 98.94 52 VAL B O 1
ATOM 4177 N N . ARG B 1 53 ? -23.156 0.296 -6.789 1 98.75 53 ARG B N 1
ATOM 4178 C CA . ARG B 1 53 ? -24.25 0.932 -6.055 1 98.75 53 ARG B CA 1
ATOM 4179 C C . ARG B 1 53 ? -24.859 -0.031 -5.047 1 98.75 53 ARG B C 1
ATOM 4181 O O . ARG B 1 53 ? -25.156 0.355 -3.916 1 98.75 53 ARG B O 1
ATOM 4188 N N . ALA B 1 54 ? -25.078 -1.265 -5.504 1 98.94 54 ALA B N 1
ATOM 4189 C CA . ALA B 1 54 ? -25.625 -2.285 -4.609 1 98.94 54 ALA B CA 1
ATOM 4190 C C . ALA B 1 54 ? -24.688 -2.535 -3.432 1 98.94 54 ALA B C 1
ATOM 4192 O O . ALA B 1 54 ? -25.125 -2.621 -2.285 1 98.94 54 ALA B O 1
ATOM 4193 N N . ALA B 1 55 ? -23.391 -2.688 -3.711 1 98.94 55 ALA B N 1
ATOM 4194 C CA . ALA B 1 55 ? -22.391 -2.922 -2.678 1 98.94 55 ALA B CA 1
ATOM 4195 C C . ALA B 1 55 ? -22.344 -1.761 -1.689 1 98.94 55 ALA B C 1
ATOM 4197 O O . ALA B 1 55 ? -22.25 -1.972 -0.477 1 98.94 55 ALA B O 1
ATOM 4198 N N . SER B 1 56 ? -22.375 -0.525 -2.205 1 98.75 56 SER B N 1
ATOM 4199 C CA . SER B 1 56 ? -22.344 0.673 -1.372 1 98.75 56 SER B CA 1
ATOM 4200 C C . SER B 1 56 ? -23.547 0.731 -0.44 1 98.75 56 SER B C 1
ATOM 4202 O O . SER B 1 56 ? -23.422 1.09 0.732 1 98.75 56 SER B O 1
ATOM 4204 N N . ARG B 1 57 ? -24.688 0.39 -0.983 1 98.5 57 ARG B N 1
ATOM 4205 C CA . ARG B 1 57 ? -25.922 0.409 -0.198 1 98.5 57 ARG B CA 1
ATOM 4206 C C . ARG B 1 57 ? -25.891 -0.647 0.902 1 98.5 57 ARG B C 1
ATOM 4208 O O . ARG B 1 57 ? -26.422 -0.432 1.994 1 98.5 57 ARG B O 1
ATOM 4215 N N . ALA B 1 58 ? -25.25 -1.764 0.666 1 98.81 58 ALA B N 1
ATOM 4216 C CA . ALA B 1 58 ? -25.219 -2.891 1.594 1 98.81 58 ALA B CA 1
ATOM 4217 C C . ALA B 1 58 ? -24.156 -2.691 2.67 1 98.81 58 ALA B C 1
ATOM 4219 O O . ALA B 1 58 ? -24.203 -3.33 3.725 1 98.81 58 ALA B O 1
ATOM 4220 N N . PHE B 1 59 ? -23.219 -1.824 2.496 1 98.56 59 PHE B N 1
ATOM 4221 C CA . PHE B 1 59 ? -22.016 -1.701 3.289 1 98.56 59 PHE B CA 1
ATOM 4222 C C . PHE B 1 59 ? -22.344 -1.381 4.742 1 98.56 59 PHE B C 1
ATOM 4224 O O . PHE B 1 59 ? -21.859 -2.057 5.656 1 98.56 59 PHE B O 1
ATOM 4231 N N . PRO B 1 60 ? -23.188 -0.332 4.992 1 97.19 60 PRO B N 1
ATOM 4232 C CA . PRO B 1 60 ? -23.453 0.027 6.387 1 97.19 60 PRO B CA 1
ATOM 4233 C C . PRO B 1 60 ? -24.031 -1.129 7.195 1 97.19 60 PRO B C 1
ATOM 4235 O O . PRO B 1 60 ? -23.641 -1.35 8.344 1 97.19 60 PRO B O 1
ATOM 4238 N N . GLN B 1 61 ? -24.906 -1.893 6.59 1 97.56 61 GLN B N 1
ATOM 4239 C CA . GLN B 1 61 ? -25.516 -3.014 7.301 1 97.56 61 GLN B CA 1
ATOM 4240 C C . GLN B 1 61 ? -24.516 -4.141 7.508 1 97.56 61 GLN B C 1
ATOM 4242 O O . GLN B 1 61 ? -24.453 -4.738 8.586 1 97.56 61 GLN B O 1
ATOM 4247 N N . TRP B 1 62 ? -23.75 -4.449 6.547 1 98.56 62 TRP B N 1
ATOM 4248 C CA . TRP B 1 62 ? -22.781 -5.535 6.625 1 98.56 62 TRP B CA 1
ATOM 4249 C C . TRP B 1 62 ? -21.688 -5.211 7.637 1 98.56 62 TRP B C 1
ATOM 4251 O O . TRP B 1 62 ? -21.359 -6.035 8.5 1 98.56 62 TRP B O 1
ATOM 4261 N N . THR B 1 63 ? -21.109 -4.012 7.535 1 97.44 63 THR B N 1
ATOM 4262 C CA . THR B 1 63 ? -20.047 -3.59 8.453 1 97.44 63 THR B CA 1
ATOM 4263 C C . THR B 1 63 ? -20.578 -3.498 9.883 1 97.44 63 THR B C 1
ATOM 4265 O O . THR B 1 63 ? -19.812 -3.637 10.836 1 97.44 63 THR B O 1
ATOM 4268 N N . GLY B 1 64 ? -21.891 -3.277 9.992 1 96.5 64 GLY B N 1
ATOM 4269 C CA . GLY B 1 64 ? -22.516 -3.137 11.305 1 96.5 64 GLY B CA 1
ATOM 4270 C C . GLY B 1 64 ? -22.688 -4.461 12.023 1 96.5 64 GLY B C 1
ATOM 4271 O O . GLY B 1 64 ? -22.922 -4.488 13.234 1 96.5 64 GLY B O 1
ATOM 4272 N N . GLN B 1 65 ? -22.562 -5.598 11.281 1 97.62 65 GLN B N 1
ATOM 4273 C CA . GLN B 1 65 ? -22.594 -6.91 11.922 1 97.62 65 GLN B CA 1
ATOM 4274 C C . GLN B 1 65 ? -21.359 -7.141 12.773 1 97.62 65 GLN B C 1
ATOM 4276 O O . GLN B 1 65 ? -20.281 -6.605 12.484 1 97.62 65 GLN B O 1
ATOM 4281 N N . THR B 1 66 ? -21.531 -7.918 13.836 1 97.94 66 THR B N 1
ATOM 4282 C CA . THR B 1 66 ? -20.375 -8.281 14.633 1 97.94 66 THR B CA 1
ATOM 4283 C C . THR B 1 66 ? -19.438 -9.195 13.844 1 97.94 66 THR B C 1
ATOM 4285 O O . THR B 1 66 ? -19.859 -9.859 12.891 1 97.94 66 THR B O 1
ATOM 4288 N N . ALA B 1 67 ? -18.203 -9.234 14.219 1 98.12 67 ALA B N 1
ATOM 4289 C CA . ALA B 1 67 ? -17.234 -10.133 13.594 1 98.12 67 ALA B CA 1
ATOM 4290 C C . ALA B 1 67 ? -17.719 -11.578 13.648 1 98.12 67 ALA B C 1
ATOM 4292 O O . ALA B 1 67 ? -17.547 -12.336 12.688 1 98.12 67 ALA B O 1
ATOM 4293 N N . ARG B 1 68 ? -18.328 -11.922 14.75 1 98.44 68 ARG B N 1
ATOM 4294 C CA . ARG B 1 68 ? -18.797 -13.289 14.93 1 98.44 68 ARG B CA 1
ATOM 4295 C C . ARG B 1 68 ? -19.922 -13.609 13.961 1 98.44 68 ARG B C 1
ATOM 4297 O O . ARG B 1 68 ? -19.984 -14.719 13.422 1 98.44 68 ARG B O 1
ATOM 4304 N N . GLU B 1 69 ? -20.812 -12.664 13.68 1 98.5 69 GLU B N 1
ATOM 4305 C CA . GLU B 1 69 ? -21.891 -12.867 12.719 1 98.5 69 GLU B CA 1
ATOM 4306 C C . GLU B 1 69 ? -21.344 -13.086 11.312 1 98.5 69 GLU B C 1
ATOM 4308 O O . GLU B 1 69 ? -21.781 -13.992 10.602 1 98.5 69 GLU B O 1
ATOM 4313 N N . ARG B 1 70 ? -20.391 -12.32 10.914 1 98.75 70 ARG B N 1
ATOM 4314 C CA . ARG B 1 70 ? -19.75 -12.492 9.609 1 98.75 70 ARG B CA 1
ATOM 4315 C C . ARG B 1 70 ? -18.984 -13.805 9.547 1 98.75 70 ARG B C 1
ATOM 4317 O O . ARG B 1 70 ? -19.062 -14.523 8.539 1 98.75 70 ARG B O 1
ATOM 4324 N N . SER B 1 71 ? -18.312 -14.102 10.664 1 98.75 71 SER B N 1
ATOM 4325 C CA . SER B 1 71 ? -17.547 -15.336 10.797 1 98.75 71 SER B CA 1
ATOM 4326 C C . SER B 1 71 ? -18.438 -16.562 10.562 1 98.75 71 SER B C 1
ATOM 4328 O O . SER B 1 71 ? -18.031 -17.5 9.867 1 98.75 71 SER B O 1
ATOM 4330 N N . GLN B 1 72 ? -19.609 -16.562 11.102 1 98.75 72 GLN B N 1
ATOM 4331 C CA . GLN B 1 72 ? -20.516 -17.703 10.984 1 98.75 72 GLN B CA 1
ATOM 4332 C C . GLN B 1 72 ? -20.906 -17.953 9.531 1 98.75 72 GLN B C 1
ATOM 4334 O O . GLN B 1 72 ? -21.016 -19.094 9.102 1 98.75 72 GLN B O 1
ATOM 4339 N N . LEU B 1 73 ? -21.109 -16.891 8.789 1 98.81 73 LEU B N 1
ATOM 4340 C CA . LEU B 1 73 ? -21.438 -17.031 7.375 1 98.81 73 LEU B CA 1
ATOM 4341 C C . LEU B 1 73 ? -20.266 -17.609 6.59 1 98.81 73 LEU B C 1
ATOM 4343 O O . LEU B 1 73 ? -20.453 -18.422 5.691 1 98.81 73 LEU B O 1
ATOM 4347 N N . LEU B 1 74 ? -19.047 -17.234 6.941 1 98.88 74 LEU B N 1
ATOM 4348 C CA . LEU B 1 74 ? -17.859 -17.734 6.27 1 98.88 74 LEU B CA 1
ATOM 4349 C C . LEU B 1 74 ? -17.641 -19.219 6.602 1 98.88 74 LEU B C 1
ATOM 4351 O O . LEU B 1 74 ? -17.234 -20 5.738 1 98.88 74 LEU B O 1
ATOM 4355 N N . TYR B 1 75 ? -17.906 -19.625 7.871 1 98.81 75 TYR B N 1
ATOM 4356 C CA . TYR B 1 75 ? -17.844 -21.031 8.242 1 98.81 75 TYR B CA 1
ATOM 4357 C C . TYR B 1 75 ? -18.844 -21.844 7.438 1 98.81 75 TYR B C 1
ATOM 4359 O O . TYR B 1 75 ? -18.516 -22.938 6.953 1 98.81 75 TYR B O 1
ATOM 4367 N N . ALA B 1 76 ? -20.031 -21.297 7.316 1 98.94 76 ALA B N 1
ATOM 4368 C CA . ALA B 1 76 ? -21.062 -21.984 6.547 1 98.94 76 ALA B CA 1
ATOM 4369 C C . ALA B 1 76 ? -20.641 -22.141 5.09 1 98.94 76 ALA B C 1
ATOM 4371 O O . ALA B 1 76 ? -20.891 -23.188 4.477 1 98.94 76 ALA B O 1
ATOM 4372 N N . ALA B 1 77 ? -20.047 -21.141 4.543 1 98.94 77 ALA B N 1
ATOM 4373 C CA . ALA B 1 77 ? -19.562 -21.203 3.166 1 98.94 77 ALA B CA 1
ATOM 4374 C C . ALA B 1 77 ? -18.484 -22.281 3.018 1 98.94 77 ALA B C 1
ATOM 4376 O O . ALA B 1 77 ? -18.484 -23.031 2.039 1 98.94 77 ALA B O 1
ATOM 4377 N N . TYR B 1 78 ? -17.562 -22.297 4.012 1 98.88 78 TYR B N 1
ATOM 4378 C CA . TYR B 1 78 ? -16.531 -23.328 4.035 1 98.88 78 TYR B CA 1
ATOM 4379 C C . TYR B 1 78 ? -17.141 -24.719 3.98 1 98.88 78 TYR B C 1
ATOM 4381 O O . TYR B 1 78 ? -16.781 -25.531 3.117 1 98.88 78 TYR B O 1
ATOM 4389 N N . GLU B 1 79 ? -18.078 -24.969 4.809 1 98.88 79 GLU B N 1
ATOM 4390 C CA . GLU B 1 79 ? -18.719 -26.281 4.895 1 98.88 79 GLU B CA 1
ATOM 4391 C C . GLU B 1 79 ? -19.469 -26.609 3.609 1 98.88 79 GLU B C 1
ATOM 4393 O O . GLU B 1 79 ? -19.391 -27.734 3.1 1 98.88 79 GLU B O 1
ATOM 4398 N N . LYS B 1 80 ? -20.188 -25.625 3.121 1 98.88 80 LYS B N 1
ATOM 4399 C CA . LYS B 1 80 ? -20.984 -25.844 1.915 1 98.88 80 LYS B CA 1
ATOM 4400 C C . LYS B 1 80 ? -20.094 -26.125 0.709 1 98.88 80 LYS B C 1
ATOM 4402 O O . LYS B 1 80 ? -20.453 -26.922 -0.166 1 98.88 80 LYS B O 1
ATOM 4407 N N . MET B 1 81 ? -18.984 -25.469 0.622 1 98.81 81 MET B N 1
ATOM 4408 C CA . MET B 1 81 ? -18.047 -25.734 -0.463 1 98.81 81 MET B CA 1
ATOM 4409 C C . MET B 1 81 ? -17.531 -27.172 -0.404 1 98.81 81 MET B C 1
ATOM 4411 O O . MET B 1 81 ? -17.438 -27.844 -1.433 1 98.81 81 MET B O 1
ATOM 4415 N N . LEU B 1 82 ? -17.188 -27.609 0.794 1 98.81 82 LEU B N 1
ATOM 4416 C CA . LEU B 1 82 ? -16.703 -28.969 0.95 1 98.81 82 LEU B CA 1
ATOM 4417 C C . LEU B 1 82 ? -17.781 -29.984 0.606 1 98.81 82 LEU B C 1
ATOM 4419 O O . LEU B 1 82 ? -17.5 -31.031 0.02 1 98.81 82 LEU B O 1
ATOM 4423 N N . GLU B 1 83 ? -19.031 -29.641 0.961 1 98.62 83 GLU B N 1
ATOM 4424 C CA . GLU B 1 83 ? -20.156 -30.484 0.616 1 98.62 83 GLU B CA 1
ATOM 4425 C C . GLU B 1 83 ? -20.297 -30.641 -0.896 1 98.62 83 GLU B C 1
ATOM 4427 O O . GLU B 1 83 ? -20.734 -31.672 -1.387 1 98.62 83 GLU B O 1
ATOM 4432 N N . ASN B 1 84 ? -19.953 -29.609 -1.592 1 98.44 84 ASN B N 1
ATOM 4433 C CA . ASN B 1 84 ? -20.109 -29.594 -3.043 1 98.44 84 ASN B CA 1
ATOM 4434 C C . ASN B 1 84 ? -18.766 -29.766 -3.758 1 98.44 84 ASN B C 1
ATOM 4436 O O . ASN B 1 84 ? -18.625 -29.359 -4.918 1 98.44 84 ASN B O 1
ATOM 4440 N N . LYS B 1 85 ? -17.781 -30.266 -3.117 1 98.62 85 LYS B N 1
ATOM 4441 C CA . LYS B 1 85 ? -16.406 -30.297 -3.586 1 98.62 85 LYS B CA 1
ATOM 4442 C C . LYS B 1 85 ? -16.297 -30.969 -4.953 1 98.62 85 LYS B C 1
ATOM 4444 O O . LYS B 1 85 ? -15.68 -30.422 -5.871 1 98.62 85 LYS B O 1
ATOM 4449 N N . GLU B 1 86 ? -16.891 -32.125 -5.09 1 98.38 86 GLU B N 1
ATOM 4450 C CA . GLU B 1 86 ? -16.766 -32.875 -6.332 1 98.38 86 GLU B CA 1
ATOM 4451 C C . GLU B 1 86 ? -17.406 -32.125 -7.5 1 98.38 86 GLU B C 1
ATOM 4453 O O . GLU B 1 86 ? -16.812 -32.031 -8.578 1 98.38 86 GLU B O 1
ATOM 4458 N N . GLU B 1 87 ? -18.578 -31.625 -7.277 1 98.31 87 GLU B N 1
ATOM 4459 C CA . GLU B 1 87 ? -19.25 -30.844 -8.312 1 98.31 87 GLU B CA 1
ATOM 4460 C C . GLU B 1 87 ? -18.422 -29.625 -8.711 1 98.31 87 GLU B C 1
ATOM 4462 O O . GLU B 1 87 ? -18.297 -29.312 -9.891 1 98.31 87 GLU B O 1
ATOM 4467 N N . LEU B 1 88 ? -17.906 -28.938 -7.746 1 98.75 88 LEU B N 1
ATOM 4468 C CA . LEU B 1 88 ? -17.062 -27.766 -8 1 98.75 88 LEU B CA 1
ATOM 4469 C C . LEU B 1 88 ? -15.812 -28.141 -8.766 1 98.75 88 LEU B C 1
ATOM 4471 O O . LEU B 1 88 ? -15.414 -27.453 -9.711 1 98.75 88 LEU B O 1
ATOM 4475 N N . ALA B 1 89 ? -15.18 -29.25 -8.375 1 98.75 89 ALA B N 1
ATOM 4476 C CA . ALA B 1 89 ? -13.953 -29.703 -9.023 1 98.75 89 ALA B CA 1
ATOM 4477 C C . ALA B 1 89 ? -14.195 -30.047 -10.484 1 98.75 89 ALA B C 1
ATOM 4479 O O . ALA B 1 89 ? -13.391 -29.703 -11.359 1 98.75 89 ALA B O 1
ATOM 4480 N N . VAL B 1 90 ? -15.273 -30.734 -10.734 1 98.62 90 VAL B N 1
ATOM 4481 C CA . VAL B 1 90 ? -15.617 -31.125 -12.094 1 98.62 90 VAL B CA 1
ATOM 4482 C C . VAL B 1 90 ? -15.883 -29.875 -12.938 1 98.62 90 VAL B C 1
ATOM 4484 O O . VAL B 1 90 ? -15.406 -29.766 -14.062 1 98.62 90 VAL B O 1
ATOM 4487 N N . THR B 1 91 ? -16.656 -28.922 -12.383 1 98.56 91 THR B N 1
ATOM 4488 C CA . THR B 1 91 ? -16.938 -27.672 -13.055 1 98.56 91 THR B CA 1
ATOM 4489 C C . THR B 1 91 ? -15.633 -26.953 -13.398 1 98.56 91 THR B C 1
ATOM 4491 O O . THR B 1 91 ? -15.438 -26.5 -14.531 1 98.56 91 THR B O 1
ATOM 4494 N N . LEU B 1 92 ? -14.758 -26.906 -12.438 1 98.69 92 LEU B N 1
ATOM 4495 C CA . LEU B 1 92 ? -13.453 -26.266 -12.594 1 98.69 92 LEU B CA 1
ATOM 4496 C C . LEU B 1 92 ? -12.648 -26.938 -13.703 1 98.69 92 LEU B C 1
ATOM 4498 O O . LEU B 1 92 ? -12.133 -26.266 -14.602 1 98.69 92 LEU B O 1
ATOM 4502 N N . THR B 1 93 ? -12.578 -28.234 -13.719 1 98.69 93 THR B N 1
ATOM 4503 C CA . THR B 1 93 ? -11.852 -28.984 -14.742 1 98.69 93 THR B CA 1
ATOM 4504 C C . THR B 1 93 ? -12.469 -28.75 -16.109 1 98.69 93 THR B C 1
ATOM 4506 O O . THR B 1 93 ? -11.75 -28.578 -17.109 1 98.69 93 THR B O 1
ATOM 4509 N N . MET B 1 94 ? -13.742 -28.719 -16.156 1 98.31 94 MET B N 1
ATOM 4510 C CA . MET B 1 94 ? -14.43 -28.562 -17.422 1 98.31 94 MET B CA 1
ATOM 4511 C C . MET B 1 94 ? -14.102 -27.219 -18.062 1 98.31 94 MET B C 1
ATOM 4513 O O . MET B 1 94 ? -13.828 -27.141 -19.266 1 98.31 94 MET B O 1
ATOM 4517 N N . GLU B 1 95 ? -14.109 -26.172 -17.281 1 98.38 95 GLU B N 1
ATOM 4518 C CA . GLU B 1 95 ? -13.953 -24.859 -17.922 1 98.38 95 GLU B CA 1
ATOM 4519 C C . GLU B 1 95 ? -12.484 -24.453 -17.984 1 98.38 95 GLU B C 1
ATOM 4521 O O . GLU B 1 95 ? -12.094 -23.641 -18.812 1 98.38 95 GLU B O 1
ATOM 4526 N N . GLN B 1 96 ? -11.633 -24.953 -17.125 1 98.56 96 GLN B N 1
ATOM 4527 C CA . GLN B 1 96 ? -10.242 -24.516 -17.047 1 98.56 96 GLN B CA 1
ATOM 4528 C C . GLN B 1 96 ? -9.305 -25.578 -17.625 1 98.56 96 GLN B C 1
ATOM 4530 O O . GLN B 1 96 ? -8.25 -25.25 -18.188 1 98.56 96 GLN B O 1
ATOM 4535 N N . GLY B 1 97 ? -9.594 -26.875 -17.438 1 98.38 97 GLY B N 1
ATOM 4536 C CA . GLY B 1 97 ? -8.859 -27.922 -18.141 1 98.38 97 GLY B CA 1
ATOM 4537 C C . GLY B 1 97 ? -7.949 -28.719 -17.219 1 98.38 97 GLY B C 1
ATOM 4538 O O . GLY B 1 97 ? -7.555 -29.844 -17.547 1 98.38 97 GLY B O 1
ATOM 4539 N N . LYS B 1 98 ? -7.574 -28.281 -15.984 1 98.62 98 LYS B N 1
ATOM 4540 C CA . LYS B 1 98 ? -6.598 -28.969 -15.148 1 98.62 98 LYS B CA 1
ATOM 4541 C C . LYS B 1 98 ? -7.102 -30.344 -14.742 1 98.62 98 LYS B C 1
ATOM 4543 O O . LYS B 1 98 ? -8.312 -30.594 -14.727 1 98.62 98 LYS B O 1
ATOM 4548 N N . PRO B 1 99 ? -6.223 -31.25 -14.383 1 98.62 99 PRO B N 1
ATOM 4549 C CA . PRO B 1 99 ? -6.617 -32.594 -13.922 1 98.62 99 PRO B CA 1
ATOM 4550 C C . PRO B 1 99 ? -7.531 -32.531 -12.695 1 98.62 99 PRO B C 1
ATOM 4552 O O . PRO B 1 99 ? -7.344 -31.703 -11.812 1 98.62 99 PRO B O 1
ATOM 4555 N N . LEU B 1 100 ? -8.469 -33.438 -12.648 1 98.38 100 LEU B N 1
ATOM 4556 C CA . LEU B 1 100 ? -9.484 -33.5 -11.602 1 98.38 100 LEU B CA 1
ATOM 4557 C C . LEU B 1 100 ? -8.836 -33.562 -10.219 1 98.38 100 LEU B C 1
ATOM 4559 O O . LEU B 1 100 ? -9.312 -32.906 -9.281 1 98.38 100 LEU B O 1
ATOM 4563 N N . LYS B 1 101 ? -7.738 -34.281 -10.07 1 97.94 101 LYS B N 1
ATOM 4564 C CA . LYS B 1 101 ? -7.039 -34.375 -8.789 1 97.94 101 LYS B CA 1
ATOM 4565 C C . LYS B 1 101 ? -6.559 -32.969 -8.352 1 97.94 101 LYS B C 1
ATOM 4567 O O . LYS B 1 101 ? -6.652 -32.625 -7.168 1 97.94 101 LYS B O 1
ATOM 4572 N N . GLU B 1 102 ? -6.043 -32.188 -9.258 1 98.56 102 GLU B N 1
ATOM 4573 C CA . GLU B 1 102 ? -5.598 -30.828 -8.969 1 98.56 102 GLU B CA 1
ATOM 4574 C C . GLU B 1 102 ? -6.785 -29.922 -8.672 1 98.56 102 GLU B C 1
ATOM 4576 O O . GLU B 1 102 ? -6.699 -29.031 -7.82 1 98.56 102 GLU B O 1
ATOM 4581 N N . ALA B 1 103 ? -7.859 -30.125 -9.398 1 98.81 103 ALA B N 1
ATOM 4582 C CA . ALA B 1 103 ? -9.07 -29.328 -9.18 1 98.81 103 ALA B CA 1
ATOM 4583 C C . ALA B 1 103 ? -9.633 -29.562 -7.781 1 98.81 103 ALA B C 1
ATOM 4585 O O . ALA B 1 103 ? -10 -28.625 -7.086 1 98.81 103 ALA B O 1
ATOM 4586 N N . ARG B 1 104 ? -9.719 -30.844 -7.371 1 98.75 104 ARG B N 1
ATOM 4587 C CA . ARG B 1 104 ? -10.172 -31.172 -6.023 1 98.75 104 ARG B CA 1
ATOM 4588 C C . ARG B 1 104 ? -9.305 -30.5 -4.969 1 98.75 104 ARG B C 1
ATOM 4590 O O . ARG B 1 104 ? -9.828 -29.938 -4.004 1 98.75 104 ARG B O 1
ATOM 4597 N N . ALA B 1 105 ? -8 -30.531 -5.195 1 98.5 105 ALA B N 1
ATOM 4598 C CA . ALA B 1 105 ? -7.074 -29.875 -4.27 1 98.5 105 ALA B CA 1
ATOM 4599 C C . ALA B 1 105 ? -7.297 -28.375 -4.23 1 98.5 105 ALA B C 1
ATOM 4601 O O . ALA B 1 105 ? -7.203 -27.75 -3.168 1 98.5 105 ALA B O 1
ATOM 4602 N N . GLU B 1 106 ? -7.574 -27.812 -5.367 1 98.69 106 GLU B N 1
ATOM 4603 C CA . GLU B 1 106 ? -7.832 -26.375 -5.398 1 98.69 106 GLU B CA 1
ATOM 4604 C C . GLU B 1 106 ? -9.109 -26.031 -4.633 1 98.69 106 GLU B C 1
ATOM 4606 O O . GLU B 1 106 ? -9.172 -25 -3.959 1 98.69 106 GLU B O 1
ATOM 4611 N N . ILE B 1 107 ? -10.141 -26.859 -4.785 1 98.88 107 ILE B N 1
ATOM 4612 C CA . ILE B 1 107 ? -11.375 -26.594 -4.055 1 98.88 107 ILE B CA 1
ATOM 4613 C C . ILE B 1 107 ? -11.102 -26.641 -2.551 1 98.88 107 ILE B C 1
ATOM 4615 O O . ILE B 1 107 ? -11.602 -25.797 -1.797 1 98.88 107 ILE B O 1
ATOM 4619 N N . ASP B 1 108 ? -10.273 -27.609 -2.131 1 98.81 108 ASP B N 1
ATOM 4620 C CA . ASP B 1 108 ? -9.883 -27.656 -0.726 1 98.81 108 ASP B CA 1
ATOM 4621 C C . ASP B 1 108 ? -9.172 -26.375 -0.302 1 98.81 108 ASP B C 1
ATOM 4623 O O . ASP B 1 108 ? -9.469 -25.812 0.754 1 98.81 108 ASP B O 1
ATOM 4627 N N . ALA B 1 109 ? -8.25 -25.969 -1.089 1 98.44 109 ALA B N 1
ATOM 4628 C CA . ALA B 1 109 ? -7.496 -24.75 -0.799 1 98.44 109 ALA B CA 1
ATOM 4629 C C . ALA B 1 109 ? -8.414 -23.531 -0.766 1 98.44 109 ALA B C 1
ATOM 4631 O O . ALA B 1 109 ? -8.305 -22.688 0.129 1 98.44 109 ALA B O 1
ATOM 4632 N N . ALA B 1 110 ? -9.297 -23.453 -1.741 1 98.81 110 ALA B N 1
ATOM 4633 C CA . ALA B 1 110 ? -10.25 -22.344 -1.812 1 98.81 110 ALA B CA 1
ATOM 4634 C C . ALA B 1 110 ? -11.125 -22.297 -0.562 1 98.81 110 ALA B C 1
ATOM 4636 O O . ALA B 1 110 ? -11.312 -21.219 0.027 1 98.81 110 ALA B O 1
ATOM 4637 N N . ALA B 1 111 ? -11.617 -23.422 -0.17 1 98.88 111 ALA B N 1
ATOM 4638 C CA . ALA B 1 111 ? -12.445 -23.516 1.026 1 98.88 111 ALA B CA 1
ATOM 4639 C C . ALA B 1 111 ? -11.664 -23.109 2.273 1 98.88 111 ALA B C 1
ATOM 4641 O O . ALA B 1 111 ? -12.211 -22.5 3.191 1 98.88 111 ALA B O 1
ATOM 4642 N N . SER B 1 112 ? -10.406 -23.438 2.281 1 98.81 112 SER B N 1
ATOM 4643 C CA . SER B 1 112 ? -9.57 -23.172 3.447 1 98.81 112 SER B CA 1
ATOM 4644 C C . SER B 1 112 ? -9.453 -21.672 3.707 1 98.81 112 SER B C 1
ATOM 4646 O O . SER B 1 112 ? -9.258 -21.25 4.848 1 98.81 112 SER B O 1
ATOM 4648 N N . TYR B 1 113 ? -9.586 -20.844 2.705 1 98.81 113 TYR B N 1
ATOM 4649 C CA . TYR B 1 113 ? -9.555 -19.406 2.912 1 98.81 113 TYR B CA 1
ATOM 4650 C C . TYR B 1 113 ? -10.797 -18.938 3.666 1 98.81 113 TYR B C 1
ATOM 4652 O O . TYR B 1 113 ? -10.703 -18.062 4.535 1 98.81 113 TYR B O 1
ATOM 4660 N N . PHE B 1 114 ? -11.984 -19.484 3.32 1 98.94 114 PHE B N 1
ATOM 4661 C CA . PHE B 1 114 ? -13.172 -19.156 4.094 1 98.94 114 PHE B CA 1
ATOM 4662 C C . PHE B 1 114 ? -13.008 -19.578 5.551 1 98.94 114 PHE B C 1
ATOM 4664 O O . PHE B 1 114 ? -13.359 -18.828 6.461 1 98.94 114 PHE B O 1
ATOM 4671 N N . LEU B 1 115 ? -12.406 -20.734 5.781 1 98.88 115 LEU B N 1
ATOM 4672 C CA . LEU B 1 115 ? -12.18 -21.203 7.145 1 98.88 115 LEU B CA 1
ATOM 4673 C C . LEU B 1 115 ? -11.234 -20.266 7.891 1 98.88 115 LEU B C 1
ATOM 4675 O O . LEU B 1 115 ? -11.555 -19.812 8.992 1 98.88 115 LEU B O 1
ATOM 4679 N N . TRP B 1 116 ? -10.109 -19.984 7.285 1 98.81 116 TRP B N 1
ATOM 4680 C CA . TRP B 1 116 ? -9.07 -19.172 7.922 1 98.81 116 TRP B CA 1
ATOM 4681 C C . TRP B 1 116 ? -9.617 -17.797 8.305 1 98.81 116 TRP B C 1
ATOM 4683 O O . TRP B 1 116 ? -9.438 -17.344 9.43 1 98.81 116 TRP B O 1
ATOM 4693 N N . TYR B 1 117 ? -10.352 -17.203 7.453 1 98.81 117 TYR B N 1
ATOM 4694 C CA . TYR B 1 117 ? -10.758 -15.828 7.707 1 98.81 117 TYR B CA 1
ATOM 4695 C C . TYR B 1 117 ? -12.047 -15.789 8.516 1 98.81 117 TYR B C 1
ATOM 4697 O O . TYR B 1 117 ? -12.375 -14.758 9.117 1 98.81 117 TYR B O 1
ATOM 4705 N N . ALA B 1 118 ? -12.797 -16.906 8.523 1 98.81 118 ALA B N 1
ATOM 4706 C CA . ALA B 1 118 ? -13.828 -17.016 9.547 1 98.81 118 ALA B CA 1
ATOM 4707 C C . ALA B 1 118 ? -13.227 -16.891 10.945 1 98.81 118 ALA B C 1
ATOM 4709 O O . ALA B 1 118 ? -13.828 -16.312 11.844 1 98.81 118 ALA B O 1
ATOM 4710 N N . GLU B 1 119 ? -12.062 -17.469 11.07 1 98.5 119 GLU B N 1
ATOM 4711 C CA . GLU B 1 119 ? -11.352 -17.438 12.344 1 98.5 119 GLU B CA 1
ATOM 4712 C C . GLU B 1 119 ? -10.695 -16.078 12.578 1 98.5 119 GLU B C 1
ATOM 4714 O O . GLU B 1 119 ? -10.758 -15.539 13.68 1 98.5 119 GLU B O 1
ATOM 4719 N N . GLU B 1 120 ? -10.148 -15.508 11.547 1 98.12 120 GLU B N 1
ATOM 4720 C CA . GLU B 1 120 ? -9.398 -14.258 11.656 1 98.12 120 GLU B CA 1
ATOM 4721 C C . GLU B 1 120 ? -10.336 -13.07 11.844 1 98.12 120 GLU B C 1
ATOM 4723 O O . GLU B 1 120 ? -9.945 -12.047 12.406 1 98.12 120 GLU B O 1
ATOM 4728 N N . ALA B 1 121 ? -11.57 -13.219 11.398 1 98.06 121 ALA B N 1
ATOM 4729 C CA . ALA B 1 121 ? -12.539 -12.133 11.539 1 98.06 121 ALA B CA 1
ATOM 4730 C C . ALA B 1 121 ? -12.609 -11.648 12.984 1 98.06 121 ALA B C 1
ATOM 4732 O O . ALA B 1 121 ? -12.68 -10.445 13.242 1 98.06 121 ALA B O 1
ATOM 4733 N N . ASN B 1 122 ? -12.516 -12.586 13.914 1 97.75 122 ASN B N 1
ATOM 4734 C CA . ASN B 1 122 ? -12.695 -12.273 15.328 1 97.75 122 ASN B CA 1
ATOM 4735 C C . ASN B 1 122 ? -11.383 -11.828 15.977 1 97.75 122 ASN B C 1
ATOM 4737 O O . ASN B 1 122 ? -11.336 -11.594 17.188 1 97.75 122 ASN B O 1
ATOM 4741 N N . ARG B 1 123 ? -10.359 -11.742 15.195 1 97.25 123 ARG B N 1
ATOM 4742 C CA . ARG B 1 123 ? -9.047 -11.406 15.734 1 97.25 123 ARG B CA 1
ATOM 4743 C C . ARG B 1 123 ? -8.5 -10.125 15.117 1 97.25 123 ARG B C 1
ATOM 4745 O O . ARG B 1 123 ? -7.305 -9.844 15.203 1 97.25 123 ARG B O 1
ATOM 4752 N N . LEU B 1 124 ? -9.312 -9.383 14.484 1 96.56 124 LEU B N 1
ATOM 4753 C CA . LEU B 1 124 ? -8.906 -8.094 13.922 1 96.56 124 LEU B CA 1
ATOM 4754 C C . LEU B 1 124 ? -8.719 -7.055 15.023 1 96.56 124 LEU B C 1
ATOM 4756 O O . LEU B 1 124 ? -9.477 -6.09 15.109 1 96.56 124 LEU B O 1
ATOM 4760 N N . TYR B 1 125 ? -7.688 -7.258 15.82 1 95.88 125 TYR B N 1
ATOM 4761 C CA . TYR B 1 125 ? -7.434 -6.457 17.016 1 95.88 125 TYR B CA 1
ATOM 4762 C C . TYR B 1 125 ? -6.828 -5.105 16.641 1 95.88 125 TYR B C 1
ATOM 4764 O O . TYR B 1 125 ? -6.086 -4.996 15.672 1 95.88 125 TYR B O 1
ATOM 4772 N N . GLY B 1 126 ? -7.219 -4.055 17.422 1 96.62 126 GLY B N 1
ATOM 4773 C CA . GLY B 1 126 ? -6.488 -2.797 17.453 1 96.62 126 GLY B CA 1
ATOM 4774 C C . GLY B 1 126 ? -5.387 -2.773 18.5 1 96.62 126 GLY B C 1
ATOM 4775 O O . GLY B 1 126 ? -4.949 -3.824 18.969 1 96.62 126 GLY B O 1
ATOM 4776 N N . GLU B 1 127 ? -4.832 -1.608 18.688 1 97 127 GLU B N 1
ATOM 4777 C CA . GLU B 1 127 ? -3.73 -1.483 19.641 1 97 127 GLU B CA 1
ATOM 4778 C C . GLU B 1 127 ? -3.904 -0.254 20.531 1 97 127 GLU B C 1
ATOM 4780 O O . GLU B 1 127 ? -4.453 0.761 20.094 1 97 127 GLU B O 1
ATOM 4785 N N . ILE B 1 128 ? -3.521 -0.438 21.781 1 98.06 128 ILE B N 1
ATOM 4786 C CA . ILE B 1 128 ? -3.322 0.695 22.688 1 98.06 128 ILE B CA 1
ATOM 4787 C C . ILE B 1 128 ? -1.839 1.053 22.734 1 98.06 128 ILE B C 1
ATOM 4789 O O . ILE B 1 128 ? -0.99 0.179 22.938 1 98.06 128 ILE B O 1
ATOM 4793 N N . ILE B 1 129 ? -1.53 2.287 22.516 1 98 129 ILE B N 1
ATOM 4794 C CA . ILE B 1 129 ? -0.148 2.748 22.422 1 98 129 ILE B CA 1
ATOM 4795 C C . ILE B 1 129 ? 0.192 3.574 23.672 1 98 129 ILE B C 1
ATOM 4797 O O . ILE B 1 129 ? -0.532 4.512 24.016 1 98 129 ILE B O 1
ATOM 4801 N N . PRO B 1 130 ? 1.282 3.203 24.406 1 97.31 130 PRO B N 1
ATOM 4802 C CA . PRO B 1 130 ? 1.713 4.09 25.5 1 97.31 130 PRO B CA 1
ATOM 4803 C C . PRO B 1 130 ? 2.035 5.5 25.016 1 97.31 130 PRO B C 1
ATOM 4805 O O . PRO B 1 130 ? 2.861 5.676 24.109 1 97.31 130 PRO B O 1
ATOM 4808 N N . SER B 1 131 ? 1.385 6.406 25.578 1 96.38 131 SER B N 1
ATOM 4809 C CA . SER B 1 131 ? 1.572 7.797 25.172 1 96.38 131 SER B CA 1
ATOM 4810 C C . SER B 1 131 ? 2.766 8.422 25.875 1 96.38 131 SER B C 1
ATOM 4812 O O . SER B 1 131 ? 2.982 8.188 27.078 1 96.38 131 SER B O 1
ATOM 4814 N N . SER B 1 132 ? 3.52 9.25 25.172 1 95.44 132 SER B N 1
ATOM 4815 C CA . SER B 1 132 ? 4.594 10.031 25.781 1 95.44 132 SER B CA 1
ATOM 4816 C C . SER B 1 132 ? 4.047 11.258 26.5 1 95.44 132 SER B C 1
ATOM 4818 O O . SER B 1 132 ? 4.793 11.969 27.172 1 95.44 132 SER B O 1
ATOM 4820 N N . ASN B 1 133 ? 2.785 11.531 26.344 1 95.88 133 ASN B N 1
ATOM 4821 C CA . ASN B 1 133 ? 2.066 12.594 27.031 1 95.88 133 ASN B CA 1
ATOM 4822 C C . ASN B 1 133 ? 1.1 12.039 28.078 1 95.88 133 ASN B C 1
ATOM 4824 O O . ASN B 1 133 ? 0.187 11.281 27.734 1 95.88 133 ASN B O 1
ATOM 4828 N N . LYS B 1 134 ? 1.247 12.516 29.328 1 95.06 134 LYS B N 1
ATOM 4829 C CA . LYS B 1 134 ? 0.479 11.961 30.438 1 95.06 134 LYS B CA 1
ATOM 4830 C C . LYS B 1 134 ? -1.006 12.281 30.297 1 95.06 134 LYS B C 1
ATOM 4832 O O . LYS B 1 134 ? -1.849 11.641 30.922 1 95.06 134 LYS B O 1
ATOM 4837 N N . ASN B 1 135 ? -1.318 13.242 29.438 1 96.12 135 ASN B N 1
ATOM 4838 C CA . ASN B 1 135 ? -2.703 13.695 29.328 1 96.12 135 ASN B CA 1
ATOM 4839 C C . ASN B 1 135 ? -3.359 13.188 28.047 1 96.12 135 ASN B C 1
ATOM 4841 O O . ASN B 1 135 ? -4.367 13.734 27.609 1 96.12 135 ASN B O 1
ATOM 4845 N N . LYS B 1 136 ? -2.736 12.156 27.422 1 96.94 136 LYS B N 1
ATOM 4846 C CA . LYS B 1 136 ? -3.297 11.594 26.188 1 96.94 136 LYS B CA 1
ATOM 4847 C C . LYS B 1 136 ? -3.367 10.07 26.266 1 96.94 136 LYS B C 1
ATOM 4849 O O . LYS B 1 136 ? -2.533 9.438 26.906 1 96.94 136 LYS B O 1
ATOM 4854 N N . ARG B 1 137 ? -4.383 9.469 25.766 1 97.69 137 ARG B N 1
ATOM 4855 C CA . ARG B 1 137 ? -4.477 8.039 25.469 1 97.69 137 ARG B CA 1
ATOM 4856 C C . ARG B 1 137 ? -4.551 7.797 23.969 1 97.69 137 ARG B C 1
ATOM 4858 O O . ARG B 1 137 ? -5.238 8.523 23.25 1 97.69 137 ARG B O 1
ATOM 4865 N N . LEU B 1 138 ? -3.748 6.945 23.484 1 98.56 138 LEU B N 1
ATOM 4866 C CA . LEU B 1 138 ? -3.633 6.664 22.062 1 98.56 138 LEU B CA 1
ATOM 4867 C C . LEU B 1 138 ? -4.117 5.254 21.734 1 98.56 138 LEU B C 1
ATOM 4869 O O . LEU B 1 138 ? -3.814 4.309 22.469 1 98.56 138 LEU B O 1
ATOM 4873 N N . MET B 1 139 ? -4.914 5.145 20.75 1 98.31 139 MET B N 1
ATOM 4874 C CA . MET B 1 139 ? -5.305 3.82 20.266 1 98.31 139 MET B CA 1
ATOM 4875 C C . MET B 1 139 ? -5.391 3.789 18.75 1 98.31 139 MET B C 1
ATOM 4877 O O . MET B 1 139 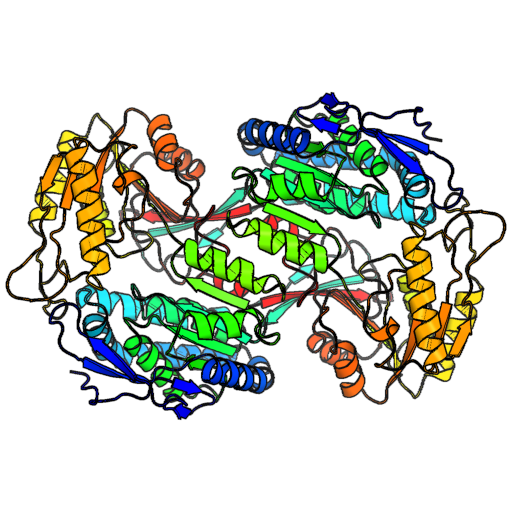? -5.496 4.836 18.109 1 98.31 139 MET B O 1
ATOM 4881 N N . VAL B 1 140 ? -5.254 2.66 18.156 1 98.56 140 VAL B N 1
ATOM 4882 C CA . VAL B 1 140 ? -5.426 2.393 16.734 1 98.56 140 VAL B CA 1
ATOM 4883 C C . VAL B 1 140 ? -6.504 1.327 16.531 1 98.56 140 VAL B C 1
ATOM 4885 O O . VAL B 1 140 ? -6.461 0.268 17.156 1 98.56 140 VAL B O 1
ATOM 4888 N N . ILE B 1 141 ? -7.477 1.611 15.695 1 97.88 141 ILE B N 1
ATOM 4889 C CA . ILE B 1 141 ? -8.555 0.653 15.469 1 97.88 141 ILE B CA 1
ATOM 4890 C C . ILE B 1 141 ? -8.664 0.347 13.977 1 97.88 141 ILE B C 1
ATOM 4892 O O . ILE B 1 141 ? -8.633 1.257 13.148 1 97.88 141 ILE B O 1
ATOM 4896 N N . PRO B 1 142 ? -8.734 -0.951 13.633 1 97.94 142 PRO B N 1
ATOM 4897 C CA . PRO B 1 142 ? -8.977 -1.316 12.242 1 97.94 142 PRO B CA 1
ATOM 4898 C C . PRO B 1 142 ? -10.438 -1.136 11.828 1 97.94 142 PRO B C 1
ATOM 4900 O O . PRO B 1 142 ? -11.344 -1.479 12.594 1 97.94 142 PRO B O 1
ATOM 4903 N N . GLN B 1 143 ? -10.672 -0.539 10.695 1 98.19 143 GLN B N 1
ATOM 4904 C CA . GLN B 1 143 ? -12 -0.399 10.109 1 98.19 143 GLN B CA 1
ATOM 4905 C C . GLN B 1 143 ? -11.992 -0.818 8.641 1 98.19 143 GLN B C 1
ATOM 4907 O O . GLN B 1 143 ? -11.031 -0.555 7.918 1 98.19 143 GLN B O 1
ATOM 4912 N N . PRO B 1 144 ? -13.094 -1.503 8.18 1 98.5 144 PRO B N 1
ATOM 4913 C CA . PRO B 1 144 ? -13.133 -1.915 6.777 1 98.5 144 PRO B CA 1
ATOM 4914 C C . PRO B 1 144 ? -13 -0.739 5.812 1 98.5 144 PRO B C 1
ATOM 4916 O O . PRO B 1 144 ? -13.531 0.344 6.078 1 98.5 144 PRO B O 1
ATOM 4919 N N . ILE B 1 145 ? -12.383 -0.967 4.711 1 98.06 145 ILE B N 1
ATOM 4920 C CA . ILE B 1 145 ? -12.047 0.084 3.758 1 98.06 145 ILE B CA 1
ATOM 4921 C C . ILE B 1 145 ? -13.305 0.524 3.008 1 98.06 145 ILE B C 1
ATOM 4923 O O . ILE B 1 145 ? -13.375 1.647 2.504 1 98.06 145 ILE B O 1
ATOM 4927 N N . GLY B 1 146 ? -14.328 -0.397 2.811 1 98.38 146 GLY B N 1
ATOM 4928 C CA . GLY B 1 146 ? -15.523 -0.077 2.055 1 98.38 146 GLY B CA 1
ATOM 4929 C C . GLY B 1 146 ? -15.812 -1.065 0.94 1 98.38 146 GLY B C 1
ATOM 4930 O O . GLY B 1 146 ? -15.758 -2.279 1.151 1 98.38 146 GLY B O 1
ATOM 4931 N N . VAL B 1 147 ? -16.172 -0.53 -0.26 1 98.88 147 VAL B N 1
ATOM 4932 C CA . VAL B 1 147 ? -16.438 -1.356 -1.432 1 98.88 147 VAL B CA 1
ATOM 4933 C C . VAL B 1 147 ? -15.125 -1.749 -2.1 1 98.88 147 VAL B C 1
ATOM 4935 O O . VAL B 1 147 ? -14.297 -0.888 -2.41 1 98.88 147 VAL B O 1
ATOM 4938 N N . VAL B 1 148 ? -14.961 -3.064 -2.312 1 98.94 148 VAL B N 1
ATOM 4939 C CA . VAL B 1 148 ? -13.75 -3.619 -2.908 1 98.94 148 VAL B CA 1
ATOM 4940 C C . VAL B 1 148 ? -14.078 -4.227 -4.27 1 98.94 148 VAL B C 1
ATOM 4942 O O . VAL B 1 148 ? -15.031 -4.992 -4.406 1 98.94 148 VAL B O 1
ATOM 4945 N N . ALA B 1 149 ? -13.312 -3.844 -5.262 1 98.94 149 ALA B N 1
ATOM 4946 C CA . ALA B 1 149 ? -13.375 -4.516 -6.555 1 98.94 149 ALA B CA 1
ATOM 4947 C C . ALA B 1 149 ? -12.328 -5.621 -6.652 1 98.94 149 ALA B C 1
ATOM 4949 O O . ALA B 1 149 ? -11.133 -5.367 -6.488 1 98.94 149 ALA B O 1
ATOM 4950 N N . ALA B 1 150 ? -12.781 -6.812 -6.883 1 98.94 150 ALA B N 1
ATOM 4951 C CA . ALA B 1 150 ? -11.898 -7.973 -7.02 1 98.94 150 ALA B CA 1
ATOM 4952 C C . ALA B 1 150 ? -11.898 -8.5 -8.453 1 98.94 150 ALA B C 1
ATOM 4954 O O . ALA B 1 150 ? -12.961 -8.805 -9.008 1 98.94 150 ALA B O 1
ATOM 4955 N N . ILE B 1 151 ? -10.734 -8.562 -9.047 1 98.88 151 ILE B N 1
ATOM 4956 C CA . ILE B 1 151 ? -10.547 -9.086 -10.398 1 98.88 151 ILE B CA 1
ATOM 4957 C C . ILE B 1 151 ? -9.641 -10.312 -10.352 1 98.88 151 ILE B C 1
ATOM 4959 O O . ILE B 1 151 ? -8.5 -10.227 -9.875 1 98.88 151 ILE B O 1
ATOM 4963 N N . THR B 1 152 ? -10.148 -11.445 -10.812 1 98.75 152 THR B N 1
ATOM 4964 C CA . THR B 1 152 ? -9.438 -12.695 -10.578 1 98.75 152 THR B CA 1
ATOM 4965 C C . THR B 1 152 ? -9.109 -13.391 -11.898 1 98.75 152 THR B C 1
ATOM 4967 O O . THR B 1 152 ? -9.836 -13.227 -12.883 1 98.75 152 THR B O 1
ATOM 4970 N N . PRO B 1 153 ? -8.047 -14.172 -11.961 1 98.44 153 PRO B N 1
ATOM 4971 C CA . PRO B 1 153 ? -7.594 -14.859 -13.172 1 98.44 153 PRO B CA 1
ATOM 4972 C C . PRO B 1 153 ? -8.25 -16.234 -13.352 1 98.44 153 PRO B C 1
ATOM 4974 O O . PRO B 1 153 ? -9.031 -16.656 -12.492 1 98.44 153 PRO B O 1
ATOM 4977 N N . TRP B 1 154 ? -7.863 -16.906 -14.461 1 98.56 154 TRP B N 1
ATOM 4978 C CA . TRP B 1 154 ? -8.547 -18.141 -14.844 1 98.56 154 TRP B CA 1
ATOM 4979 C C . TRP B 1 154 ? -7.793 -19.359 -14.32 1 98.56 154 TRP B C 1
ATOM 4981 O O . TRP B 1 154 ? -8.328 -20.469 -14.305 1 98.56 154 TRP B O 1
ATOM 4991 N N . ASN B 1 155 ? -6.562 -19.188 -13.891 1 98.44 155 ASN B N 1
ATOM 4992 C CA . ASN B 1 155 ? -5.738 -20.391 -13.734 1 98.44 155 ASN B CA 1
ATOM 4993 C C . ASN B 1 155 ? -6.035 -21.109 -12.422 1 98.44 155 ASN B C 1
ATOM 4995 O O . ASN B 1 155 ? -5.832 -22.312 -12.312 1 98.44 155 ASN B O 1
ATOM 4999 N N . PHE B 1 156 ? -6.43 -20.391 -11.406 1 98.62 156 PHE B N 1
ATOM 5000 C CA . PHE B 1 156 ? -6.98 -20.938 -10.172 1 98.62 156 PHE B CA 1
ATOM 5001 C C . PHE B 1 156 ? -8.305 -20.25 -9.828 1 98.62 156 PHE B C 1
ATOM 5003 O O . PHE B 1 156 ? -8.391 -19.547 -8.828 1 98.62 156 PHE B O 1
ATOM 5010 N N . PRO B 1 157 ? -9.32 -20.578 -10.586 1 98.62 157 PRO B N 1
ATOM 5011 C CA . PRO B 1 157 ? -10.555 -19.781 -10.578 1 98.62 157 PRO B CA 1
ATOM 5012 C C . PRO B 1 157 ? -11.312 -19.891 -9.258 1 98.62 157 PRO B C 1
ATOM 5014 O O . PRO B 1 157 ? -12.164 -19.047 -8.953 1 98.62 157 PRO B O 1
ATOM 5017 N N . ALA B 1 158 ? -11.078 -20.922 -8.445 1 98.81 158 ALA B N 1
ATOM 5018 C CA . ALA B 1 158 ? -11.719 -21.016 -7.133 1 98.81 158 ALA B CA 1
ATOM 5019 C C . ALA B 1 158 ? -10.883 -20.328 -6.062 1 98.81 158 ALA B C 1
ATOM 5021 O O . ALA B 1 158 ? -11.375 -19.438 -5.363 1 98.81 158 ALA B O 1
ATOM 5022 N N . SER B 1 159 ? -9.617 -20.688 -6.027 1 98.56 159 SER B N 1
ATOM 5023 C CA . SER B 1 159 ? -8.727 -20.203 -4.98 1 98.56 159 SER B CA 1
ATOM 5024 C C . SER B 1 159 ? -8.562 -18.688 -5.059 1 98.56 159 SER B C 1
ATOM 5026 O O . SER B 1 159 ? -8.547 -18 -4.031 1 98.56 159 SER B O 1
ATOM 5028 N N . MET B 1 160 ? -8.438 -18.141 -6.273 1 98.44 160 MET B N 1
ATOM 5029 C CA . MET B 1 160 ? -8.227 -16.703 -6.434 1 98.44 160 MET B CA 1
ATOM 5030 C C . MET B 1 160 ? -9.469 -15.922 -6.012 1 98.44 160 MET B C 1
ATOM 5032 O O . MET B 1 160 ? -9.352 -14.812 -5.484 1 98.44 160 MET B O 1
ATOM 5036 N N . VAL B 1 161 ? -10.625 -16.516 -6.215 1 98.81 161 VAL B N 1
ATOM 5037 C CA . VAL B 1 161 ? -11.875 -15.867 -5.828 1 98.81 161 VAL B CA 1
ATOM 5038 C C . VAL B 1 161 ? -11.992 -15.828 -4.305 1 98.81 161 VAL B C 1
ATOM 5040 O O . VAL B 1 161 ? -12.203 -14.766 -3.717 1 98.81 161 VAL B O 1
ATOM 5043 N N . THR B 1 162 ? -11.781 -16.953 -3.645 1 98.88 162 THR B N 1
ATOM 5044 C CA . THR B 1 162 ? -11.992 -17.031 -2.203 1 98.88 162 THR B CA 1
ATOM 5045 C C . THR B 1 162 ? -10.875 -16.312 -1.455 1 98.88 162 THR B C 1
ATOM 5047 O O . THR B 1 162 ? -11.094 -15.766 -0.374 1 98.88 162 THR B O 1
ATOM 5050 N N . ARG B 1 163 ? -9.695 -16.281 -2.096 1 98.44 163 ARG B N 1
ATOM 5051 C CA . ARG B 1 163 ? -8.555 -15.578 -1.518 1 98.44 163 ARG B CA 1
ATOM 5052 C C . ARG B 1 163 ? -8.844 -14.086 -1.382 1 98.44 163 ARG B C 1
ATOM 5054 O O . ARG B 1 163 ? -8.266 -13.414 -0.521 1 98.44 163 ARG B O 1
ATOM 5061 N N . LYS B 1 164 ? -9.719 -13.57 -2.189 1 98.81 164 LYS B N 1
ATOM 5062 C CA . LYS B 1 164 ? -10.062 -12.156 -2.17 1 98.81 164 LYS B CA 1
ATOM 5063 C C . LYS B 1 164 ? -11.383 -11.922 -1.427 1 98.81 164 LYS B C 1
ATOM 5065 O O . LYS B 1 164 ? -11.477 -11.016 -0.595 1 98.81 164 LYS B O 1
ATOM 5070 N N . LEU B 1 165 ? -12.367 -12.797 -1.607 1 98.94 165 LEU B N 1
ATOM 5071 C CA . LEU B 1 165 ? -13.688 -12.617 -0.997 1 98.94 165 LEU B CA 1
ATOM 5072 C C . LEU B 1 165 ? -13.617 -12.836 0.511 1 98.94 165 LEU B C 1
ATOM 5074 O O . LEU B 1 165 ? -14.172 -12.047 1.28 1 98.94 165 LEU B O 1
ATOM 5078 N N . ALA B 1 166 ? -12.914 -13.867 0.941 1 98.94 166 ALA B N 1
ATOM 5079 C CA . ALA B 1 166 ? -12.969 -14.297 2.336 1 98.94 166 ALA B CA 1
ATOM 5080 C C . ALA B 1 166 ? -12.43 -13.211 3.266 1 98.94 166 ALA B C 1
ATOM 5082 O O . ALA B 1 166 ? -13.125 -12.789 4.195 1 98.94 166 ALA B O 1
ATOM 5083 N N . PRO B 1 167 ? -11.219 -12.695 2.986 1 98.94 167 PRO B N 1
ATOM 5084 C CA . PRO B 1 167 ? -10.727 -11.656 3.896 1 98.94 167 PRO B CA 1
ATOM 5085 C C . PRO B 1 167 ? -11.523 -10.352 3.793 1 98.94 167 PRO B C 1
ATOM 5087 O O . PRO B 1 167 ? -11.711 -9.664 4.797 1 98.94 167 PRO B O 1
ATOM 5090 N N . ALA B 1 168 ? -11.977 -10 2.613 1 98.94 168 ALA B N 1
ATOM 5091 C CA . ALA B 1 168 ? -12.773 -8.789 2.447 1 98.94 168 ALA B CA 1
ATOM 5092 C C . ALA B 1 168 ? -14.055 -8.852 3.271 1 98.94 168 ALA B C 1
ATOM 5094 O O . ALA B 1 168 ? -14.367 -7.922 4.016 1 98.94 168 ALA B O 1
ATOM 5095 N N . LEU B 1 169 ? -14.758 -9.969 3.143 1 98.94 169 LEU B N 1
ATOM 5096 C CA . LEU B 1 169 ? -16.016 -10.156 3.865 1 98.94 169 LEU B CA 1
ATOM 5097 C C . LEU B 1 169 ? -15.766 -10.227 5.367 1 98.94 169 LEU B C 1
ATOM 5099 O O . LEU B 1 169 ? -16.516 -9.641 6.152 1 98.94 169 LEU B O 1
ATOM 5103 N N . ALA B 1 170 ? -14.711 -10.953 5.758 1 98.94 170 ALA B N 1
ATOM 5104 C CA . ALA B 1 170 ? -14.352 -11.07 7.168 1 98.94 170 ALA B CA 1
ATOM 5105 C C . ALA B 1 170 ? -14.086 -9.695 7.781 1 98.94 170 ALA B C 1
ATOM 5107 O O . ALA B 1 170 ? -14.477 -9.438 8.922 1 98.94 170 ALA B O 1
ATOM 5108 N N . ALA B 1 171 ? -13.477 -8.781 7.055 1 98.75 171 ALA B N 1
ATOM 5109 C CA . ALA B 1 171 ? -13.117 -7.449 7.535 1 98.75 171 ALA B CA 1
ATOM 5110 C C . ALA B 1 171 ? -14.344 -6.547 7.617 1 98.75 171 ALA B C 1
ATOM 5112 O O . ALA B 1 171 ? -14.305 -5.496 8.266 1 98.75 171 ALA B O 1
ATOM 5113 N N . GLY B 1 172 ? -15.398 -6.93 6.887 1 98.81 172 GLY B N 1
ATOM 5114 C CA . GLY B 1 172 ? -16.625 -6.133 6.883 1 98.81 172 GLY B CA 1
ATOM 5115 C C . GLY B 1 172 ? -16.797 -5.332 5.609 1 98.81 172 GLY B C 1
ATOM 5116 O O . GLY B 1 172 ? -17.625 -4.414 5.559 1 98.81 172 GLY B O 1
ATOM 5117 N N . CYS B 1 173 ? -16.047 -5.605 4.582 1 98.88 173 CYS B N 1
ATOM 5118 C CA . CYS B 1 173 ? -16.172 -4.945 3.289 1 98.88 173 CYS B CA 1
ATOM 5119 C C . CYS B 1 173 ? -17.25 -5.602 2.445 1 98.88 173 CYS B C 1
ATOM 5121 O O . CYS B 1 173 ? -17.641 -6.746 2.697 1 98.88 173 CYS B O 1
ATOM 5123 N N . THR B 1 174 ? -17.766 -4.887 1.483 1 98.94 174 THR B N 1
ATOM 5124 C CA . THR B 1 174 ? -18.562 -5.453 0.405 1 98.94 174 THR B CA 1
ATOM 5125 C C . THR B 1 174 ? -17.734 -5.562 -0.878 1 98.94 174 THR B C 1
ATOM 5127 O O . THR B 1 174 ? -16.719 -4.887 -1.029 1 98.94 174 THR B O 1
ATOM 5130 N N . VAL B 1 175 ? -18.188 -6.488 -1.784 1 98.94 175 VAL B N 1
ATOM 5131 C CA . VAL B 1 175 ? -17.281 -6.816 -2.881 1 98.94 175 VAL B CA 1
ATOM 5132 C C . VAL B 1 175 ? -18.047 -6.828 -4.199 1 98.94 175 VAL B C 1
ATOM 5134 O O . VAL B 1 175 ? -19.172 -7.324 -4.266 1 98.94 175 VAL B O 1
ATOM 5137 N N . VAL B 1 176 ? -17.438 -6.266 -5.215 1 98.94 176 VAL B N 1
ATOM 5138 C CA . VAL B 1 176 ? -17.812 -6.496 -6.605 1 98.94 176 VAL B CA 1
ATOM 5139 C C . VAL B 1 176 ? -16.734 -7.32 -7.305 1 98.94 176 VAL B C 1
ATOM 5141 O O . VAL B 1 176 ? -15.57 -6.941 -7.32 1 98.94 176 VAL B O 1
ATOM 5144 N N . LEU B 1 177 ? -17.125 -8.438 -7.83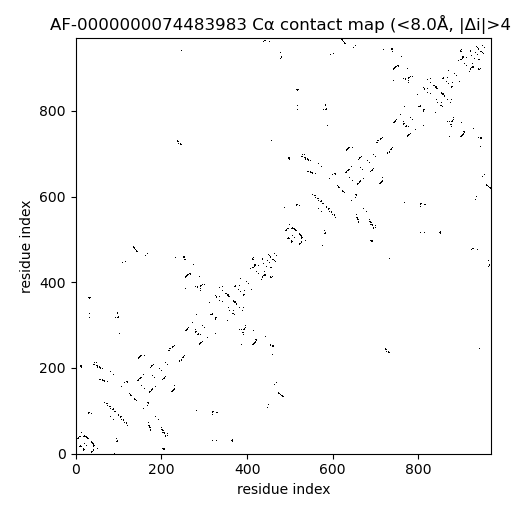2 1 98.94 177 LEU B N 1
ATOM 5145 C CA . LEU B 1 177 ? -16.203 -9.453 -8.336 1 98.94 177 LEU B CA 1
ATOM 5146 C C . LEU B 1 177 ? -16.328 -9.586 -9.852 1 98.94 177 LEU B C 1
ATOM 5148 O O . LEU B 1 177 ? -17.422 -9.625 -10.398 1 98.94 177 LEU B O 1
ATOM 5152 N N . LYS B 1 178 ? -15.234 -9.586 -10.539 1 98.94 178 LYS B N 1
ATOM 5153 C CA . LYS B 1 178 ? -15.148 -9.93 -11.953 1 98.94 178 LYS B CA 1
ATOM 5154 C C . LYS B 1 178 ? -14.164 -11.078 -12.18 1 98.94 178 LYS B C 1
ATOM 5156 O O . LYS B 1 178 ? -12.953 -10.875 -12.172 1 98.94 178 LYS B O 1
ATOM 5161 N N . PRO B 1 179 ? -14.594 -12.258 -12.477 1 98.69 179 PRO B N 1
ATOM 5162 C CA . PRO B 1 179 ? -13.703 -13.367 -12.828 1 98.69 179 PRO B CA 1
ATOM 5163 C C . PRO B 1 179 ? -13.242 -13.312 -14.281 1 98.69 179 PRO B C 1
ATOM 5165 O O . PRO B 1 179 ? -13.742 -12.508 -15.062 1 98.69 179 PRO B O 1
ATOM 5168 N N . ALA B 1 180 ? -12.266 -14.102 -14.609 1 98.25 180 ALA B N 1
ATOM 5169 C CA . ALA B 1 180 ? -11.781 -14.211 -15.984 1 98.25 180 ALA B CA 1
ATOM 5170 C C . ALA B 1 180 ? -12.867 -14.766 -16.906 1 98.25 180 ALA B C 1
ATOM 5172 O O . ALA B 1 180 ? -13.641 -15.641 -16.5 1 98.25 180 ALA B O 1
ATOM 5173 N N . PRO B 1 181 ? -12.906 -14.305 -18.141 1 97.69 181 PRO B N 1
ATOM 5174 C CA . PRO B 1 181 ? -13.953 -14.766 -19.047 1 97.69 181 PRO B CA 1
ATOM 5175 C C . PRO B 1 181 ? -13.812 -16.25 -19.406 1 97.69 181 PRO B C 1
ATOM 5177 O O . PRO B 1 181 ? -14.789 -16.891 -19.797 1 97.69 181 PRO B O 1
ATOM 5180 N N . GLU B 1 182 ? -12.641 -16.812 -19.234 1 97.5 182 GLU B N 1
ATOM 5181 C CA . GLU B 1 182 ? -12.398 -18.219 -19.578 1 97.5 182 GLU B CA 1
ATOM 5182 C C . GLU B 1 182 ? -13.016 -19.156 -18.547 1 97.5 182 GLU B C 1
ATOM 5184 O O . GLU B 1 182 ? -13.344 -20.297 -18.844 1 97.5 182 GLU B O 1
ATOM 5189 N N . THR B 1 183 ? -13.141 -18.594 -17.266 1 98.38 183 THR B N 1
ATOM 5190 C CA . THR B 1 183 ? -13.57 -19.5 -16.203 1 98.38 183 THR B CA 1
ATOM 5191 C C . THR B 1 183 ? -14.617 -18.828 -15.32 1 98.38 183 THR B C 1
ATOM 5193 O O . THR B 1 183 ? -14.445 -18.719 -14.102 1 98.38 183 THR B O 1
ATOM 5196 N N . PRO B 1 184 ? -15.734 -18.469 -15.812 1 98.56 184 PRO B N 1
ATOM 5197 C CA . PRO B 1 184 ? -16.75 -17.766 -15.031 1 98.56 184 PRO B CA 1
ATOM 5198 C C . PRO B 1 184 ? -17.594 -18.719 -14.18 1 98.56 184 PRO B C 1
ATOM 5200 O O . PRO B 1 184 ? -18.25 -18.266 -13.234 1 98.56 184 PRO B O 1
ATOM 5203 N N . LEU B 1 185 ? -17.625 -19.984 -14.516 1 98.69 185 LEU B N 1
ATOM 5204 C CA . LEU B 1 185 ? -18.594 -20.906 -13.938 1 98.69 185 LEU B CA 1
ATOM 5205 C C . LEU B 1 185 ? -18.219 -21.266 -12.5 1 98.69 185 LEU B C 1
ATOM 5207 O O . LEU B 1 185 ? -19.094 -21.453 -11.648 1 98.69 185 LEU B O 1
ATOM 5211 N N . THR B 1 186 ? -16.922 -21.391 -12.25 1 98.75 186 THR B N 1
ATOM 5212 C CA . THR B 1 186 ? -16.469 -21.656 -10.883 1 98.75 186 THR B CA 1
ATOM 5213 C C . THR B 1 186 ? -16.844 -20.516 -9.961 1 98.75 186 THR B C 1
ATOM 5215 O O . THR B 1 186 ? -17.359 -20.734 -8.859 1 98.75 186 THR B O 1
ATOM 5218 N N . ALA B 1 187 ? -16.609 -19.312 -10.391 1 98.75 187 ALA B N 1
ATOM 5219 C CA . ALA B 1 187 ? -16.984 -18.125 -9.617 1 98.75 187 ALA B CA 1
ATOM 5220 C C . ALA B 1 187 ? -18.484 -18.062 -9.398 1 98.75 187 ALA B C 1
ATOM 5222 O O . ALA B 1 187 ? -18.953 -17.766 -8.297 1 98.75 187 ALA B O 1
ATOM 5223 N N . TYR B 1 188 ? -19.219 -18.391 -10.453 1 98.56 188 TYR B N 1
ATOM 5224 C CA . TYR B 1 188 ? -20.672 -18.469 -10.391 1 98.56 188 TYR B CA 1
ATOM 5225 C C . TYR B 1 188 ? -21.141 -19.406 -9.289 1 98.56 188 TYR B C 1
ATOM 5227 O O . TYR B 1 188 ? -21.984 -19.062 -8.469 1 98.56 188 TYR B O 1
ATOM 5235 N N . ARG B 1 189 ? -20.547 -20.547 -9.242 1 98.62 189 ARG B N 1
ATOM 5236 C CA . ARG B 1 189 ? -20.953 -21.547 -8.266 1 98.62 189 ARG B CA 1
ATOM 5237 C C . ARG B 1 189 ? -20.594 -21.125 -6.852 1 98.62 189 ARG B C 1
ATOM 5239 O O . ARG B 1 189 ? -21.328 -21.391 -5.902 1 98.62 189 ARG B O 1
ATOM 5246 N N . ILE B 1 190 ? -19.438 -20.453 -6.676 1 98.88 190 ILE B N 1
ATOM 5247 C CA . ILE B 1 190 ? -19.016 -19.969 -5.363 1 98.88 190 ILE B CA 1
ATOM 5248 C C . ILE B 1 190 ? -19.984 -18.891 -4.871 1 98.88 190 ILE B C 1
ATOM 5250 O O . ILE B 1 190 ? -20.391 -18.906 -3.709 1 98.88 190 ILE B O 1
ATOM 5254 N N . VAL B 1 191 ? -20.391 -18 -5.73 1 98.88 191 VAL B N 1
ATOM 5255 C CA . VAL B 1 191 ? -21.328 -16.938 -5.355 1 98.88 191 VAL B CA 1
ATOM 5256 C C . VAL B 1 191 ? -22.688 -17.547 -5.031 1 98.88 191 VAL B C 1
ATOM 5258 O O . VAL B 1 191 ? -23.375 -17.094 -4.109 1 98.88 191 VAL B O 1
ATOM 5261 N N . LYS B 1 192 ? -23.109 -18.625 -5.789 1 98.62 192 LYS B N 1
ATOM 5262 C CA . LYS B 1 192 ? -24.328 -19.344 -5.465 1 98.62 192 LYS B CA 1
ATOM 5263 C C . LYS B 1 192 ? -24.266 -19.922 -4.055 1 98.62 192 LYS B C 1
ATOM 5265 O O . LYS B 1 192 ? -25.266 -19.891 -3.32 1 98.62 192 LYS B O 1
ATOM 5270 N N . ILE B 1 193 ? -23.156 -20.469 -3.723 1 98.75 193 ILE B N 1
ATOM 5271 C CA . ILE B 1 193 ? -22.953 -21.016 -2.389 1 98.75 193 ILE B CA 1
ATOM 5272 C C . ILE B 1 193 ? -23.109 -19.906 -1.345 1 98.75 193 ILE B C 1
ATOM 5274 O O . ILE B 1 193 ? -23.75 -20.109 -0.311 1 98.75 193 ILE B O 1
ATOM 5278 N N . LEU B 1 194 ? -22.5 -18.734 -1.565 1 98.88 194 LEU B N 1
ATOM 5279 C CA . LEU B 1 194 ? -22.625 -17.609 -0.647 1 98.88 194 LEU B CA 1
ATOM 5280 C C . LEU B 1 194 ? -24.078 -17.172 -0.509 1 98.88 194 LEU B C 1
ATOM 5282 O O . LEU B 1 194 ? -24.531 -16.828 0.587 1 98.88 194 LEU B O 1
ATOM 5286 N N . GLU B 1 195 ? -24.766 -17.203 -1.609 1 98.5 195 GLU B N 1
ATOM 5287 C CA . GLU B 1 195 ? -26.203 -16.938 -1.576 1 98.5 195 GLU B CA 1
ATOM 5288 C C . GLU B 1 195 ? -26.938 -17.969 -0.723 1 98.5 195 GLU B C 1
ATOM 5290 O O . GLU B 1 195 ? -27.781 -17.609 0.102 1 98.5 195 GLU B O 1
ATOM 5295 N N . GLU B 1 196 ? -26.625 -19.219 -0.919 1 98.44 196 GLU B N 1
ATOM 5296 C CA . GLU B 1 196 ? -27.297 -20.328 -0.25 1 98.44 196 GLU B CA 1
ATOM 5297 C C . GLU B 1 196 ? -27.078 -20.281 1.259 1 98.44 196 GLU B C 1
ATOM 5299 O O . GLU B 1 196 ? -27.953 -20.688 2.031 1 98.44 196 GLU B O 1
ATOM 5304 N N . VAL B 1 197 ? -25.953 -19.797 1.659 1 98.38 197 VAL B N 1
ATOM 5305 C CA . VAL B 1 197 ? -25.656 -19.797 3.09 1 98.38 197 VAL B CA 1
ATOM 5306 C C . VAL B 1 197 ? -26.25 -18.531 3.73 1 98.38 197 VAL B C 1
ATOM 5308 O O . VAL B 1 197 ? -26.141 -18.344 4.945 1 98.38 197 VAL B O 1
ATOM 5311 N N . GLY B 1 198 ? -26.75 -17.594 2.928 1 98.25 198 GLY B N 1
ATOM 5312 C CA . GLY B 1 198 ? -27.531 -16.5 3.488 1 98.25 198 GLY B CA 1
ATOM 5313 C C . GLY B 1 198 ? -26.797 -15.18 3.484 1 98.25 198 GLY B C 1
ATOM 5314 O O . GLY B 1 198 ? -27.109 -14.289 4.277 1 98.25 198 GLY B O 1
ATOM 5315 N N . LEU B 1 199 ? -25.797 -15.047 2.668 1 98.31 199 LEU B N 1
ATOM 5316 C CA . LEU B 1 199 ? -25.156 -13.742 2.562 1 98.31 199 LEU B CA 1
ATOM 5317 C C . LEU B 1 199 ? -26.156 -12.672 2.133 1 98.31 199 LEU B C 1
ATOM 5319 O O . LEU B 1 199 ? -26.906 -12.875 1.176 1 98.31 199 LEU B O 1
ATOM 5323 N N . PRO B 1 200 ? -26.172 -11.516 2.826 1 98.69 200 PRO B N 1
ATOM 5324 C CA . PRO B 1 200 ? -27.156 -10.484 2.498 1 98.69 200 PRO B CA 1
ATOM 5325 C C . PRO B 1 200 ? -27.016 -9.953 1.074 1 98.69 200 PRO B C 1
ATOM 5327 O O . PRO B 1 200 ? -25.891 -9.898 0.547 1 98.69 200 PRO B O 1
ATOM 5330 N N . PRO B 1 201 ? -28.156 -9.516 0.455 1 98.75 201 PRO B N 1
ATOM 5331 C CA . PRO B 1 201 ? -28.094 -8.938 -0.889 1 98.75 201 PRO B CA 1
ATOM 5332 C C . PRO B 1 201 ? -27.141 -7.75 -0.97 1 98.75 201 PRO B C 1
ATOM 5334 O O . PRO B 1 201 ? -27.094 -6.926 -0.053 1 98.75 201 PRO B O 1
ATOM 5337 N N . GLY B 1 202 ? -26.359 -7.738 -1.995 1 98.88 202 GLY B N 1
ATOM 5338 C CA . GLY B 1 202 ? -25.5 -6.602 -2.268 1 98.88 202 GLY B CA 1
ATOM 5339 C C . GLY B 1 202 ? -24.125 -6.734 -1.64 1 98.88 202 GLY B C 1
ATOM 5340 O O . GLY B 1 202 ? -23.203 -6 -1.998 1 98.88 202 GLY B O 1
ATOM 5341 N N . VAL B 1 203 ? -23.875 -7.605 -0.656 1 98.94 203 VAL B N 1
ATOM 5342 C CA . VAL B 1 203 ? -22.594 -7.762 0.03 1 98.94 203 VAL B CA 1
ATOM 5343 C C . VAL B 1 203 ? -21.562 -8.328 -0.937 1 98.94 203 VAL B C 1
ATOM 5345 O O . VAL B 1 203 ? -20.391 -7.902 -0.928 1 98.94 203 VAL B O 1
ATOM 5348 N N . VAL B 1 204 ? -21.984 -9.273 -1.73 1 98.94 204 VAL B N 1
ATOM 5349 C CA . VAL B 1 204 ? -21.188 -9.758 -2.852 1 98.94 204 VAL B CA 1
ATOM 5350 C C . VAL B 1 204 ? -21.969 -9.594 -4.152 1 98.94 204 VAL B C 1
ATOM 5352 O O . VAL B 1 204 ? -23.156 -9.938 -4.215 1 98.94 204 VAL B O 1
ATOM 5355 N N . ASN B 1 205 ? -21.344 -9.008 -5.102 1 98.94 205 ASN B N 1
ATOM 5356 C CA . ASN B 1 205 ? -21.875 -8.867 -6.457 1 98.94 205 ASN B CA 1
ATOM 5357 C C . ASN B 1 205 ? -20.891 -9.422 -7.492 1 98.94 205 ASN B C 1
ATOM 5359 O O . ASN B 1 205 ? -19.688 -9.25 -7.367 1 98.94 205 ASN B O 1
ATOM 5363 N N . LEU B 1 206 ? -21.422 -10.109 -8.477 1 98.94 206 LEU B N 1
ATOM 5364 C CA . LEU B 1 206 ? -20.641 -10.742 -9.531 1 98.94 206 LEU B CA 1
ATOM 5365 C C . LEU B 1 206 ? -20.984 -10.156 -10.898 1 98.94 206 LEU B C 1
ATOM 5367 O O . LEU B 1 206 ? -22.156 -10.109 -11.273 1 98.94 206 LEU B O 1
ATOM 5371 N N . VAL B 1 207 ? -20 -9.656 -11.578 1 98.88 207 VAL B N 1
ATOM 5372 C CA . VAL B 1 207 ? -20.203 -9.125 -12.922 1 98.88 207 VAL B CA 1
ATOM 5373 C C . VAL B 1 207 ? -19.312 -9.875 -13.914 1 98.88 207 VAL B C 1
ATOM 5375 O O . VAL B 1 207 ? -18.078 -9.797 -13.844 1 98.88 207 VAL B O 1
ATOM 5378 N N . THR B 1 208 ? -19.859 -10.641 -14.82 1 98.69 208 THR B N 1
ATOM 5379 C CA . THR B 1 208 ? -19.172 -11.219 -15.969 1 98.69 208 THR B CA 1
ATOM 5380 C C . THR B 1 208 ? -19.359 -10.352 -17.203 1 98.69 208 THR B C 1
ATOM 5382 O O . THR B 1 208 ? -20.453 -9.852 -17.469 1 98.69 208 THR B O 1
ATOM 5385 N N . GLY B 1 209 ? -18.328 -10.07 -17.891 1 98.38 209 GLY B N 1
ATOM 5386 C CA . GLY B 1 209 ? -18.453 -9.203 -19.047 1 98.38 209 GLY B CA 1
ATOM 5387 C C . GLY B 1 209 ? -17.125 -8.633 -19.516 1 98.38 209 GLY B C 1
ATOM 5388 O O . GLY B 1 209 ? -16.078 -9.234 -19.312 1 98.38 209 GLY B O 1
ATOM 5389 N N . ASP B 1 210 ? -17.156 -7.551 -20.203 1 97.94 210 ASP B N 1
ATOM 5390 C CA . ASP B 1 210 ? -16.016 -6.902 -20.828 1 97.94 210 ASP B CA 1
ATOM 5391 C C . ASP B 1 210 ? -15.07 -6.328 -19.766 1 97.94 210 ASP B C 1
ATOM 5393 O O . ASP B 1 210 ? -15.414 -5.371 -19.078 1 97.94 210 ASP B O 1
ATOM 5397 N N . ALA B 1 211 ? -13.898 -6.887 -19.766 1 97.19 211 ALA B N 1
ATOM 5398 C CA . ALA B 1 211 ? -12.938 -6.57 -18.703 1 97.19 211 ALA B CA 1
ATOM 5399 C C . ALA B 1 211 ? -12.547 -5.094 -18.75 1 97.19 211 ALA B C 1
ATOM 5401 O O . ALA B 1 211 ? -12.422 -4.453 -17.703 1 97.19 211 ALA B O 1
ATOM 5402 N N . VAL B 1 212 ? -12.336 -4.527 -19.875 1 97.38 212 VAL B N 1
ATOM 5403 C CA . VAL B 1 212 ? -11.875 -3.154 -20.031 1 97.38 212 VAL B CA 1
ATOM 5404 C C . VAL B 1 212 ? -12.953 -2.186 -19.562 1 97.38 212 VAL B C 1
ATOM 5406 O O . VAL B 1 212 ? -12.672 -1.271 -18.781 1 97.38 212 VAL B O 1
ATOM 5409 N N . SER B 1 213 ? -14.172 -2.467 -20.016 1 97.94 213 SER B N 1
ATOM 5410 C CA . SER B 1 213 ? -15.297 -1.608 -19.656 1 97.94 213 SER B CA 1
ATOM 5411 C C . SER B 1 213 ? -15.57 -1.666 -18.156 1 97.94 213 SER B C 1
ATOM 5413 O O . SER B 1 213 ? -15.758 -0.63 -17.516 1 97.94 213 SER B O 1
ATOM 5415 N N . ILE B 1 214 ? -15.617 -2.811 -17.594 1 98.69 214 ILE B N 1
ATOM 5416 C CA . ILE B 1 214 ? -15.891 -3.025 -16.188 1 98.69 214 ILE B CA 1
ATOM 5417 C C . ILE B 1 214 ? -14.758 -2.43 -15.344 1 98.69 214 ILE B C 1
ATOM 5419 O O . ILE B 1 214 ? -15.008 -1.703 -14.383 1 98.69 214 ILE B O 1
ATOM 5423 N N . GLY B 1 215 ? -13.516 -2.715 -15.758 1 98.38 215 GLY B N 1
ATOM 5424 C CA . GLY B 1 215 ? -12.359 -2.189 -15.055 1 98.38 215 GLY B CA 1
ATOM 5425 C C . GLY B 1 215 ? -12.32 -0.674 -15.008 1 98.38 215 GLY B C 1
ATOM 5426 O O . GLY B 1 215 ? -12.055 -0.083 -13.961 1 98.38 215 GLY B O 1
ATOM 5427 N N . LYS B 1 216 ? -12.562 -0.066 -16.109 1 98.19 216 LYS B N 1
ATOM 5428 C CA . LYS B 1 216 ? -12.57 1.392 -16.188 1 98.19 216 LYS B CA 1
ATOM 5429 C C . LYS B 1 216 ? -13.602 1.99 -15.242 1 98.19 216 LYS B C 1
ATOM 5431 O O . LYS B 1 216 ? -13.328 2.98 -14.562 1 98.19 216 LYS B O 1
ATOM 5436 N N . CYS B 1 217 ? -14.789 1.341 -15.18 1 98.62 217 CYS B N 1
ATOM 5437 C CA . CYS B 1 217 ? -15.852 1.797 -14.289 1 98.62 217 CYS B CA 1
ATOM 5438 C C . CYS B 1 217 ? -15.406 1.73 -12.828 1 98.62 217 CYS B C 1
ATOM 5440 O O . CYS B 1 217 ? -15.539 2.705 -12.094 1 98.62 217 CYS B O 1
ATOM 5442 N N . TRP B 1 218 ? -14.812 0.651 -12.453 1 98.75 218 TRP B N 1
ATOM 5443 C CA . TRP B 1 218 ? -14.453 0.435 -11.055 1 98.75 218 TRP B CA 1
ATOM 5444 C C . TRP B 1 218 ? -13.281 1.315 -10.648 1 98.75 218 TRP B C 1
ATOM 5446 O O . TRP B 1 218 ? -13.219 1.804 -9.516 1 98.75 218 TRP B O 1
ATOM 5456 N N . MET B 1 219 ? -12.32 1.591 -11.555 1 98.25 219 MET B N 1
ATOM 5457 C CA . MET B 1 219 ? -11.172 2.449 -11.273 1 98.25 219 MET B CA 1
ATOM 5458 C C . MET B 1 219 ? -11.617 3.895 -11.062 1 98.25 219 MET B C 1
ATOM 5460 O O . MET B 1 219 ? -11.07 4.598 -10.211 1 98.25 219 MET B O 1
ATOM 5464 N N . SER B 1 220 ? -12.594 4.285 -11.766 1 97.19 220 SER B N 1
ATOM 5465 C CA . SER B 1 220 ? -12.969 5.695 -11.742 1 97.19 220 SER B CA 1
ATOM 5466 C C . SER B 1 220 ? -14.055 5.961 -10.711 1 97.19 220 SER B C 1
ATOM 5468 O O . SER B 1 220 ? -14.258 7.102 -10.289 1 97.19 220 SER B O 1
ATOM 5470 N N . HIS B 1 221 ? -14.812 4.961 -10.344 1 98 221 HIS B N 1
ATOM 5471 C CA . HIS B 1 221 ? -15.961 5.148 -9.453 1 98 221 HIS B CA 1
ATOM 5472 C C . HIS B 1 221 ? -15.508 5.551 -8.055 1 98 221 HIS B C 1
ATOM 5474 O O . HIS B 1 221 ? -14.734 4.84 -7.418 1 98 221 HIS B O 1
ATOM 5480 N N . PRO B 1 222 ? -16.031 6.594 -7.457 1 96.56 222 PRO B N 1
ATOM 5481 C CA . PRO B 1 222 ? -15.539 7.094 -6.172 1 96.56 222 PRO B CA 1
ATOM 5482 C C . PRO B 1 222 ? -15.898 6.18 -5.004 1 96.56 222 PRO B C 1
ATOM 5484 O O . PRO B 1 222 ? -15.242 6.211 -3.961 1 96.56 222 PRO B O 1
ATOM 5487 N N . ASP B 1 223 ? -16.906 5.312 -5.188 1 97.62 223 ASP B N 1
ATOM 5488 C CA . ASP B 1 223 ? -17.328 4.465 -4.078 1 97.62 223 ASP B CA 1
ATOM 5489 C C . ASP B 1 223 ? -16.422 3.246 -3.939 1 97.62 223 ASP B C 1
ATOM 5491 O O . ASP B 1 223 ? -16.406 2.588 -2.898 1 97.62 223 ASP B O 1
ATOM 5495 N N . VAL B 1 224 ? -15.734 2.895 -5.039 1 98.75 224 VAL B N 1
ATOM 5496 C CA . VAL B 1 224 ? -14.773 1.805 -4.938 1 98.75 224 VAL B CA 1
ATOM 5497 C C . VAL B 1 224 ? -13.492 2.309 -4.277 1 98.75 224 VAL B C 1
ATOM 5499 O O . VAL B 1 224 ? -12.828 3.205 -4.801 1 98.75 224 VAL B O 1
ATOM 5502 N N . ARG B 1 225 ? -13.156 1.645 -3.197 1 98.12 225 ARG B N 1
ATOM 5503 C CA . ARG B 1 225 ? -12.047 2.178 -2.414 1 98.12 225 ARG B CA 1
ATOM 5504 C C . ARG B 1 225 ? -10.781 1.356 -2.629 1 98.12 225 ARG B C 1
ATOM 5506 O O . ARG B 1 225 ? -9.672 1.82 -2.338 1 98.12 225 ARG B O 1
ATOM 5513 N N . MET B 1 226 ? -10.953 0.163 -3.078 1 98.62 226 MET B N 1
ATOM 5514 C CA . MET B 1 226 ? -9.82 -0.736 -3.279 1 98.62 226 MET B CA 1
ATOM 5515 C C . MET B 1 226 ? -10.039 -1.623 -4.5 1 98.62 226 MET B C 1
ATOM 5517 O O . MET B 1 226 ? -11.164 -2.033 -4.777 1 98.62 226 MET B O 1
ATOM 5521 N N . ILE B 1 227 ? -8.977 -1.853 -5.199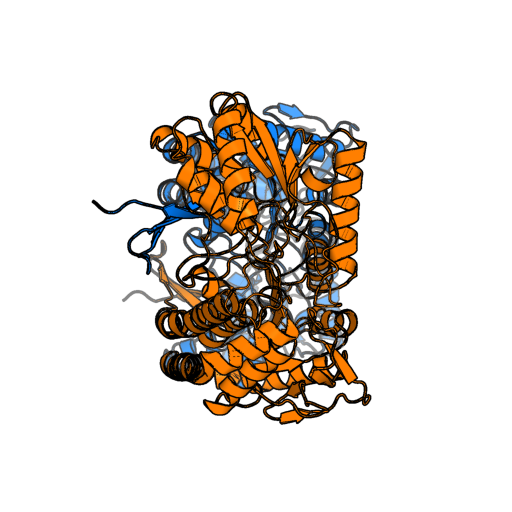 1 98.75 227 ILE B N 1
ATOM 5522 C CA . ILE B 1 227 ? -8.961 -2.873 -6.242 1 98.75 227 ILE B CA 1
ATOM 5523 C C . ILE B 1 227 ? -7.941 -3.955 -5.887 1 98.75 227 ILE B C 1
ATOM 5525 O O . ILE B 1 227 ? -6.785 -3.652 -5.586 1 98.75 227 ILE B O 1
ATOM 5529 N N . THR B 1 228 ? -8.344 -5.145 -5.758 1 98.88 228 THR B N 1
ATOM 5530 C CA . THR B 1 228 ? -7.469 -6.305 -5.645 1 98.88 228 THR B CA 1
ATOM 5531 C C . THR B 1 228 ? -7.484 -7.121 -6.934 1 98.88 228 THR B C 1
ATOM 5533 O O . THR B 1 228 ? -8.547 -7.383 -7.5 1 98.88 228 THR B O 1
ATOM 5536 N N . PHE B 1 229 ? -6.285 -7.414 -7.418 1 98.81 229 PHE B N 1
ATOM 5537 C CA . PHE B 1 229 ? -6.137 -7.996 -8.742 1 98.81 229 PHE B CA 1
ATOM 5538 C C . PHE B 1 229 ? -5.055 -9.07 -8.75 1 98.81 229 PHE B C 1
ATOM 5540 O O . PHE B 1 229 ? -4.012 -8.906 -8.117 1 98.81 229 PHE B O 1
ATOM 5547 N N . THR B 1 230 ? -5.324 -10.148 -9.305 1 98.69 230 THR B N 1
ATOM 5548 C CA . THR B 1 230 ? -4.316 -11.133 -9.688 1 98.69 230 THR B CA 1
ATOM 5549 C C . THR B 1 230 ? -4.312 -11.336 -11.203 1 98.69 230 THR B C 1
ATOM 5551 O O . THR B 1 230 ? -5.352 -11.609 -11.797 1 98.69 230 THR B O 1
ATOM 5554 N N . GLY B 1 231 ? -3.195 -11.156 -11.844 1 97.81 231 GLY B N 1
ATOM 5555 C CA . GLY B 1 231 ? -3.072 -11.305 -13.289 1 97.81 231 GLY B CA 1
ATOM 5556 C C . GLY B 1 231 ? -1.742 -10.82 -13.828 1 97.81 231 GLY B C 1
ATOM 5557 O O . GLY B 1 231 ? -0.723 -10.883 -13.133 1 97.81 231 GLY B O 1
ATOM 5558 N N . SER B 1 232 ? -1.711 -10.391 -15.078 1 96.94 232 SER B N 1
ATOM 5559 C CA . SER B 1 232 ? -0.46 -10 -15.719 1 96.94 232 SER B CA 1
ATOM 5560 C C . SER B 1 232 ? 0.041 -8.664 -15.188 1 96.94 232 SER B C 1
ATOM 5562 O O . SER B 1 232 ? -0.751 -7.828 -14.742 1 96.94 232 SER B O 1
ATOM 5564 N N . THR B 1 233 ? 1.329 -8.484 -15.227 1 97.56 233 THR B N 1
ATOM 5565 C CA . THR B 1 233 ? 1.965 -7.246 -14.797 1 97.56 233 THR B CA 1
ATOM 5566 C C . THR B 1 233 ? 1.465 -6.066 -15.625 1 97.56 233 THR B C 1
ATOM 5568 O O . THR B 1 233 ? 1.219 -4.984 -15.086 1 97.56 233 THR B O 1
ATOM 5571 N N . GLU B 1 234 ? 1.246 -6.316 -16.875 1 97.38 234 GLU B N 1
ATOM 5572 C CA . GLU B 1 234 ? 0.787 -5.262 -17.766 1 97.38 234 GLU B CA 1
ATOM 5573 C C . GLU B 1 234 ? -0.576 -4.727 -17.344 1 97.38 234 GLU B C 1
ATOM 5575 O O . GLU B 1 234 ? -0.784 -3.512 -17.281 1 97.38 234 GLU B O 1
ATOM 5580 N N . VAL B 1 235 ? -1.472 -5.605 -17.047 1 97.81 235 VAL B N 1
ATOM 5581 C CA . VAL B 1 235 ? -2.801 -5.191 -16.609 1 97.81 235 VAL B CA 1
ATOM 5582 C C . VAL B 1 235 ? -2.711 -4.539 -15.227 1 97.81 235 VAL B C 1
ATOM 5584 O O . VAL B 1 235 ? -3.4 -3.553 -14.953 1 97.81 235 VAL B O 1
ATOM 5587 N N . GLY B 1 236 ? -1.842 -5.109 -14.359 1 98.31 236 GLY B N 1
ATOM 5588 C CA . GLY B 1 236 ? -1.617 -4.48 -13.07 1 98.31 236 GLY B CA 1
ATOM 5589 C C . GLY B 1 236 ? -1.194 -3.027 -13.172 1 98.31 236 GLY B C 1
ATOM 5590 O O . GLY B 1 236 ? -1.688 -2.174 -12.438 1 98.31 236 GLY B O 1
ATOM 5591 N N . ARG B 1 237 ? -0.283 -2.723 -14.102 1 98.25 237 ARG B N 1
ATOM 5592 C CA . ARG B 1 237 ? 0.186 -1.361 -14.328 1 98.25 237 ARG B CA 1
ATOM 5593 C C . ARG B 1 237 ? -0.958 -0.458 -14.781 1 98.25 237 ARG B C 1
ATOM 5595 O O . ARG B 1 237 ? -1.064 0.686 -14.336 1 98.25 237 ARG B O 1
ATOM 5602 N N . LEU B 1 238 ? -1.829 -0.976 -15.617 1 98.19 238 LEU B N 1
ATOM 5603 C CA . LEU B 1 238 ? -2.977 -0.216 -16.094 1 98.19 238 LEU B CA 1
ATOM 5604 C C . LEU B 1 238 ? -3.932 0.115 -14.961 1 98.19 238 LEU B C 1
ATOM 5606 O O . LEU B 1 238 ? -4.445 1.233 -14.875 1 98.19 238 LEU B O 1
ATOM 5610 N N . LEU B 1 239 ? -4.188 -0.876 -14.133 1 98.38 239 LEU B N 1
ATOM 5611 C CA . LEU B 1 239 ? -5.078 -0.671 -12.992 1 98.38 239 LEU B CA 1
ATOM 5612 C C . LEU B 1 239 ? -4.5 0.362 -12.031 1 98.38 239 LEU B C 1
ATOM 5614 O O . LEU B 1 239 ? -5.234 1.188 -11.484 1 98.38 239 LEU B O 1
ATOM 5618 N N . MET B 1 240 ? -3.182 0.303 -11.836 1 98.12 240 MET B N 1
ATOM 5619 C CA . MET B 1 240 ? -2.521 1.285 -10.984 1 98.12 240 MET B CA 1
ATOM 5620 C C . MET B 1 240 ? -2.697 2.695 -11.539 1 98.12 240 MET B C 1
ATOM 5622 O O . MET B 1 240 ? -3.061 3.615 -10.805 1 98.12 240 MET B O 1
ATOM 5626 N N . LYS B 1 241 ? -2.484 2.859 -12.812 1 98.12 241 LYS B N 1
ATOM 5627 C CA . LYS B 1 241 ? -2.635 4.16 -13.461 1 98.12 241 LYS B CA 1
ATOM 5628 C C . LYS B 1 241 ? -4.07 4.668 -13.344 1 98.12 241 LYS B C 1
ATOM 5630 O O . LYS B 1 241 ? -4.297 5.828 -12.992 1 98.12 241 LYS B O 1
ATOM 5635 N N . GLY B 1 242 ? -4.996 3.777 -13.625 1 97.94 242 GLY B N 1
ATOM 5636 C CA . GLY B 1 242 ? -6.398 4.16 -13.641 1 97.94 242 GLY B CA 1
ATOM 5637 C C . GLY B 1 242 ? -6.945 4.465 -12.258 1 97.94 242 GLY B C 1
ATOM 5638 O O . GLY B 1 242 ? -7.934 5.191 -12.125 1 97.94 242 GLY B O 1
ATOM 5639 N N . SER B 1 243 ? -6.355 3.912 -11.211 1 98.12 243 SER B N 1
ATOM 5640 C CA . SER B 1 243 ? -6.848 4.059 -9.852 1 98.12 243 SER B CA 1
ATOM 5641 C C . SER B 1 243 ? -6.309 5.328 -9.195 1 98.12 243 SER B C 1
ATOM 5643 O O . SER B 1 243 ? -6.758 5.715 -8.117 1 98.12 243 SER B O 1
ATOM 5645 N N . ALA B 1 244 ? -5.348 5.992 -9.852 1 97.94 244 ALA B N 1
ATOM 5646 C CA . ALA B 1 244 ? -4.629 7.125 -9.273 1 97.94 244 ALA B CA 1
ATOM 5647 C C . ALA B 1 244 ? -5.559 8.312 -9.055 1 97.94 244 ALA B C 1
ATOM 5649 O O . ALA B 1 244 ? -5.434 9.031 -8.055 1 97.94 244 ALA B O 1
ATOM 5650 N N . ASP B 1 245 ? -6.539 8.5 -9.898 1 96.94 245 ASP B N 1
ATOM 5651 C CA . ASP B 1 245 ? -7.395 9.68 -9.836 1 96.94 245 ASP B CA 1
ATOM 5652 C C . ASP B 1 245 ? -8.234 9.68 -8.562 1 96.94 245 ASP B C 1
ATOM 5654 O O . ASP B 1 245 ? -8.664 10.734 -8.086 1 96.94 245 ASP B O 1
ATOM 5658 N N . GLN B 1 246 ? -8.484 8.5 -8.047 1 96.94 246 GLN B N 1
ATOM 5659 C CA . GLN B 1 246 ? -9.266 8.375 -6.816 1 96.94 246 GLN B CA 1
ATOM 5660 C C . GLN B 1 246 ? -8.391 7.922 -5.652 1 96.94 246 GLN B C 1
ATOM 5662 O O . GLN B 1 246 ? -8.898 7.578 -4.582 1 96.94 246 GLN B O 1
ATOM 5667 N N . VAL B 1 247 ? -7.094 7.875 -5.875 1 98.06 247 VAL B N 1
ATOM 5668 C CA . VAL B 1 247 ? -6.117 7.457 -4.875 1 98.06 247 VAL B CA 1
ATOM 5669 C C . VAL B 1 247 ? -6.566 6.152 -4.227 1 98.06 247 VAL B C 1
ATOM 5671 O O . VAL B 1 247 ? -6.645 6.055 -3 1 98.06 247 VAL B O 1
ATOM 5674 N N . LYS B 1 248 ? -6.898 5.125 -5.031 1 98.25 248 LYS B N 1
ATOM 5675 C CA . LYS B 1 248 ? -7.398 3.855 -4.512 1 98.25 248 LYS B CA 1
ATOM 5676 C C . LYS B 1 248 ? -6.262 3.01 -3.943 1 98.25 248 LYS B C 1
ATOM 5678 O O . LYS B 1 248 ? -5.156 3.004 -4.484 1 98.25 248 LYS B O 1
ATOM 5683 N N . LYS B 1 249 ? -6.598 2.322 -2.871 1 97.94 249 LYS B N 1
ATOM 5684 C CA . LYS B 1 249 ? -5.688 1.274 -2.41 1 97.94 249 LYS B CA 1
ATOM 5685 C C . LYS B 1 249 ? -5.652 0.109 -3.395 1 97.94 249 LYS B C 1
ATOM 5687 O O . LYS B 1 249 ? -6.668 -0.234 -3.998 1 97.94 249 LYS B O 1
ATOM 5692 N N . LEU B 1 250 ? -4.461 -0.478 -3.578 1 98.19 250 LEU B N 1
ATOM 5693 C CA . LEU B 1 250 ? -4.289 -1.578 -4.52 1 98.19 250 LEU B CA 1
ATOM 5694 C C . LEU B 1 250 ? -3.641 -2.779 -3.84 1 98.19 250 LEU B C 1
ATOM 5696 O O . LEU B 1 250 ? -2.723 -2.619 -3.033 1 98.19 250 LEU B O 1
ATOM 5700 N N . SER B 1 251 ? -4.133 -3.957 -4.012 1 98.38 251 SER B N 1
ATOM 5701 C CA . SER B 1 251 ? -3.482 -5.246 -3.787 1 98.38 251 SER B CA 1
ATOM 5702 C C . SER B 1 251 ? -3.311 -6.012 -5.094 1 98.38 251 SER B C 1
ATOM 5704 O O . SER B 1 251 ? -4.293 -6.469 -5.688 1 98.38 251 SER B O 1
ATOM 5706 N N . LEU B 1 252 ? -2.043 -6.113 -5.543 1 98.56 252 LEU B N 1
ATOM 5707 C CA . LEU B 1 252 ? -1.74 -6.629 -6.875 1 98.56 252 LEU B CA 1
ATOM 5708 C C . LEU B 1 252 ? -0.854 -7.867 -6.793 1 98.56 252 LEU B C 1
ATOM 5710 O O . LEU B 1 252 ? 0.26 -7.805 -6.27 1 98.56 252 LEU B O 1
ATOM 5714 N N . GLU B 1 253 ? -1.351 -8.953 -7.152 1 98.44 253 GLU B N 1
ATOM 5715 C CA . GLU B 1 253 ? -0.566 -10.164 -7.402 1 98.44 253 GLU B CA 1
ATOM 5716 C C . GLU B 1 253 ? -0.303 -10.352 -8.891 1 98.44 253 GLU B C 1
ATOM 5718 O O . GLU B 1 253 ? -1.221 -10.664 -9.656 1 98.44 253 GLU B O 1
ATOM 5723 N N . LEU B 1 254 ? 0.962 -10.188 -9.289 1 98.25 254 LEU B N 1
ATOM 5724 C CA . LEU B 1 254 ? 1.259 -10.062 -10.711 1 98.25 254 LEU B CA 1
ATOM 5725 C C . LEU B 1 254 ? 2.227 -11.148 -11.164 1 98.25 254 LEU B C 1
ATOM 5727 O O . LEU B 1 254 ? 2.295 -12.219 -10.555 1 98.25 254 LEU B O 1
ATOM 5731 N N . GLY B 1 255 ? 2.82 -10.953 -12.305 1 95.44 255 GLY B N 1
ATOM 5732 C CA . GLY B 1 255 ? 3.594 -12 -12.953 1 95.44 255 GLY B CA 1
ATOM 5733 C C . GLY B 1 255 ? 4.805 -12.43 -12.148 1 95.44 255 GLY B C 1
ATOM 5734 O O . GLY B 1 255 ? 5.234 -11.727 -11.234 1 95.44 255 GLY B O 1
ATOM 5735 N N . GLY B 1 256 ? 5.293 -13.609 -12.438 1 96.25 256 GLY B N 1
ATOM 5736 C CA . GLY B 1 256 ? 6.488 -14.188 -11.852 1 96.25 256 GLY B CA 1
ATOM 5737 C C . GLY B 1 256 ? 7.355 -14.922 -12.859 1 96.25 256 GLY B C 1
ATOM 5738 O O . GLY B 1 256 ? 6.93 -15.156 -14 1 96.25 256 GLY B O 1
ATOM 5739 N N . HIS B 1 257 ? 8.531 -15.172 -12.539 1 98 257 HIS B N 1
ATOM 5740 C CA . HIS B 1 257 ? 9.508 -15.961 -13.289 1 98 257 HIS B CA 1
ATOM 5741 C C . HIS B 1 257 ? 10.422 -16.734 -12.352 1 98 257 HIS B C 1
ATOM 5743 O O . HIS B 1 257 ? 11.641 -16.531 -12.352 1 98 257 HIS B O 1
ATOM 5749 N N . ALA B 1 258 ? 9.852 -17.672 -11.688 1 98.69 258 ALA B N 1
ATOM 5750 C CA . ALA B 1 258 ? 10.422 -18.297 -10.5 1 98.69 258 ALA B CA 1
ATOM 5751 C C . ALA B 1 258 ? 11.672 -19.109 -10.852 1 98.69 258 ALA B C 1
ATOM 5753 O O . ALA B 1 258 ? 11.609 -20.016 -11.68 1 98.69 258 ALA B O 1
ATOM 5754 N N . PRO B 1 259 ? 12.789 -18.844 -10.219 1 98.75 259 PRO B N 1
ATOM 5755 C CA . PRO B 1 259 ? 13.969 -19.703 -10.312 1 98.75 259 PRO B CA 1
ATOM 5756 C C . PRO B 1 259 ? 13.922 -20.891 -9.344 1 98.75 259 PRO B C 1
ATOM 5758 O O . PRO B 1 259 ? 13.398 -20.766 -8.234 1 98.75 259 PRO B O 1
ATOM 5761 N N . VAL B 1 260 ? 14.406 -21.984 -9.836 1 98.88 260 VAL B N 1
ATOM 5762 C CA . VAL B 1 260 ? 14.75 -23.125 -8.992 1 98.88 260 VAL B CA 1
ATOM 5763 C C . VAL B 1 260 ? 16.266 -23.297 -8.961 1 98.88 260 VAL B C 1
ATOM 5765 O O . VAL B 1 260 ? 16.922 -23.359 -10.008 1 98.88 260 VAL B O 1
ATOM 5768 N N . ILE B 1 261 ? 16.781 -23.328 -7.797 1 98.94 261 ILE B N 1
ATOM 5769 C CA . ILE B 1 261 ? 18.219 -23.5 -7.641 1 98.94 261 ILE B CA 1
ATOM 5770 C C . ILE B 1 261 ? 18.5 -24.844 -6.957 1 98.94 261 ILE B C 1
ATOM 5772 O O . ILE B 1 261 ? 18.109 -25.062 -5.812 1 98.94 261 ILE B O 1
ATOM 5776 N N . VAL B 1 262 ? 19.266 -25.734 -7.66 1 98.94 262 VAL B N 1
ATOM 5777 C CA . VAL B 1 262 ? 19.594 -27.047 -7.137 1 98.94 262 VAL B CA 1
ATOM 5778 C C . VAL B 1 262 ? 21.094 -27.125 -6.852 1 98.94 262 VAL B C 1
ATOM 5780 O O . VAL B 1 262 ? 21.906 -27.172 -7.777 1 98.94 262 VAL B O 1
ATOM 5783 N N . PHE B 1 263 ? 21.453 -27.188 -5.598 1 98.81 263 PHE B N 1
ATOM 5784 C CA . PHE B 1 263 ? 22.859 -27.25 -5.199 1 98.81 263 PHE B CA 1
ATOM 5785 C C . PHE B 1 263 ? 23.344 -28.703 -5.145 1 98.81 263 PHE B C 1
ATOM 5787 O O . PHE B 1 263 ? 22.531 -29.625 -5.156 1 98.81 263 PHE B O 1
ATOM 5794 N N . GLU B 1 264 ? 24.656 -28.891 -5.039 1 98.12 264 GLU B N 1
ATOM 5795 C CA . GLU B 1 264 ? 25.281 -30.203 -5.102 1 98.12 264 GLU B CA 1
ATOM 5796 C C . GLU B 1 264 ? 24.938 -31.047 -3.881 1 98.12 264 GLU B C 1
ATOM 5798 O O . GLU B 1 264 ? 24.953 -32.281 -3.945 1 98.12 264 GLU B O 1
ATOM 5803 N N . ASP B 1 265 ? 24.578 -30.375 -2.791 1 98.12 265 ASP B N 1
ATOM 5804 C CA . ASP B 1 265 ? 24.281 -31.109 -1.565 1 98.12 265 ASP B CA 1
ATOM 5805 C C . ASP B 1 265 ? 22.797 -31.422 -1.454 1 98.12 265 ASP B C 1
ATOM 5807 O O . ASP B 1 265 ? 22.328 -31.938 -0.435 1 98.12 265 ASP B O 1
ATOM 5811 N N . ALA B 1 266 ? 21.984 -31.141 -2.508 1 98.12 266 ALA B N 1
ATOM 5812 C CA . ALA B 1 266 ? 20.547 -31.359 -2.502 1 98.12 266 ALA B CA 1
ATOM 5813 C C . ALA B 1 266 ? 20.219 -32.844 -2.66 1 98.12 266 ALA B C 1
ATOM 5815 O O . ALA B 1 266 ? 21 -33.594 -3.225 1 98.12 266 ALA B O 1
ATOM 5816 N N . ASP B 1 267 ? 19.062 -33.25 -2.096 1 97.94 267 ASP B N 1
ATOM 5817 C CA . ASP B 1 267 ? 18.438 -34.5 -2.52 1 97.94 267 ASP B CA 1
ATOM 5818 C C . ASP B 1 267 ? 17.938 -34.406 -3.961 1 97.94 267 ASP B C 1
ATOM 5820 O O . ASP B 1 267 ? 16.875 -33.875 -4.215 1 97.94 267 ASP B O 1
ATOM 5824 N N . LEU B 1 268 ? 18.672 -35 -4.84 1 98.44 268 LEU B N 1
ATOM 5825 C CA . LEU B 1 268 ? 18.422 -34.781 -6.262 1 98.44 268 LEU B CA 1
ATOM 5826 C C . LEU B 1 268 ? 17.109 -35.438 -6.688 1 98.44 268 LEU B C 1
ATOM 5828 O O . LEU B 1 268 ? 16.438 -34.969 -7.605 1 98.44 268 LEU B O 1
ATOM 5832 N N . ASP B 1 269 ? 16.781 -36.594 -6.055 1 98 269 ASP B N 1
ATOM 5833 C CA . ASP B 1 269 ? 15.5 -37.219 -6.359 1 98 269 ASP B CA 1
ATOM 5834 C C . ASP B 1 269 ? 14.336 -36.281 -5.992 1 98 269 ASP B C 1
ATOM 5836 O O . ASP B 1 269 ? 13.422 -36.094 -6.793 1 98 269 ASP B O 1
ATOM 5840 N N . LEU B 1 270 ? 14.414 -35.781 -4.816 1 97.62 270 LEU B N 1
ATOM 5841 C CA . LEU B 1 270 ? 13.391 -34.844 -4.352 1 97.62 270 LEU B CA 1
ATOM 5842 C C . LEU B 1 270 ? 13.344 -33.594 -5.234 1 97.62 270 LEU B C 1
ATOM 5844 O O . LEU B 1 270 ? 12.266 -33.125 -5.613 1 97.62 270 LEU B O 1
ATOM 5848 N N . ALA B 1 271 ? 14.516 -33.031 -5.523 1 98.69 271 ALA B N 1
ATOM 5849 C CA . ALA B 1 271 ? 14.617 -31.828 -6.332 1 98.69 271 ALA B CA 1
ATOM 5850 C C . ALA B 1 271 ? 13.984 -32.031 -7.707 1 98.69 271 ALA B C 1
ATOM 5852 O O . ALA B 1 271 ? 13.219 -31.188 -8.18 1 98.69 271 ALA B O 1
ATOM 5853 N N . ALA B 1 272 ? 14.312 -33.156 -8.352 1 98.62 272 ALA B N 1
ATOM 5854 C CA . ALA B 1 272 ? 13.766 -33.438 -9.672 1 98.62 272 ALA B CA 1
ATOM 5855 C C . ALA B 1 272 ? 12.25 -33.625 -9.609 1 98.62 272 ALA B C 1
ATOM 5857 O O . ALA B 1 272 ? 11.523 -33.031 -10.422 1 98.62 272 ALA B O 1
ATOM 5858 N N . GLU B 1 273 ? 11.852 -34.375 -8.633 1 98.12 273 GLU B N 1
ATOM 5859 C CA . GLU B 1 273 ? 10.43 -34.625 -8.461 1 98.12 273 GLU B CA 1
ATOM 5860 C C . GLU B 1 273 ? 9.648 -33.344 -8.242 1 98.12 273 GLU B C 1
ATOM 5862 O O . GLU B 1 273 ? 8.672 -33.062 -8.938 1 98.12 273 GLU B O 1
ATOM 5867 N N . LEU B 1 274 ? 10.078 -32.531 -7.328 1 98.44 274 LEU B N 1
ATOM 5868 C CA . LEU B 1 274 ? 9.344 -31.312 -6.949 1 98.44 274 LEU B CA 1
ATOM 5869 C C . LEU B 1 274 ? 9.461 -30.25 -8.031 1 98.44 274 LEU B C 1
ATOM 5871 O O . LEU B 1 274 ? 8.523 -29.469 -8.25 1 98.44 274 LEU B O 1
ATOM 5875 N N . THR B 1 275 ? 10.609 -30.156 -8.688 1 98.75 275 THR B N 1
ATOM 5876 C CA . THR B 1 275 ? 10.758 -29.219 -9.789 1 98.75 275 THR B CA 1
ATOM 5877 C C . THR B 1 275 ? 9.727 -29.5 -10.883 1 98.75 275 THR B C 1
ATOM 5879 O O . THR B 1 275 ? 9.047 -28.578 -11.352 1 98.75 275 THR B O 1
ATOM 5882 N N . LEU B 1 276 ? 9.578 -30.781 -11.242 1 98.56 276 LEU B N 1
ATOM 5883 C CA . LEU B 1 276 ? 8.617 -31.156 -12.266 1 98.56 276 LEU B CA 1
ATOM 5884 C C . LEU B 1 276 ? 7.188 -30.922 -11.781 1 98.56 276 LEU B C 1
ATOM 5886 O O . LEU B 1 276 ? 6.336 -30.453 -12.539 1 98.56 276 LEU B O 1
ATOM 5890 N N . ALA B 1 277 ? 6.988 -31.281 -10.523 1 98.25 277 ALA B N 1
ATOM 5891 C CA . ALA B 1 277 ? 5.656 -31.078 -9.953 1 98.25 277 ALA B CA 1
ATOM 5892 C C . ALA B 1 277 ? 5.266 -29.594 -9.992 1 98.25 277 ALA B C 1
ATOM 5894 O O . ALA B 1 277 ? 4.109 -29.266 -10.266 1 98.25 277 ALA B O 1
ATOM 5895 N N . SER B 1 278 ? 6.211 -28.734 -9.672 1 98.25 278 SER B N 1
ATOM 5896 C CA . SER B 1 278 ? 5.98 -27.297 -9.734 1 98.25 278 SER B CA 1
ATOM 5897 C C . SER B 1 278 ? 5.711 -26.844 -11.164 1 98.25 278 SER B C 1
ATOM 5899 O O . SER B 1 278 ? 4.723 -26.141 -11.422 1 98.25 278 SER B O 1
ATOM 5901 N N . LYS B 1 279 ? 6.473 -27.172 -12.086 1 98.5 279 LYS B N 1
ATOM 5902 C CA . LYS B 1 279 ? 6.41 -26.656 -13.453 1 98.5 279 LYS B CA 1
ATOM 5903 C C . LYS B 1 279 ? 5.145 -27.141 -14.164 1 98.5 279 LYS B C 1
ATOM 5905 O O . LYS B 1 279 ? 4.527 -26.391 -14.922 1 98.5 279 LYS B O 1
ATOM 5910 N N . PHE B 1 280 ? 4.773 -28.375 -13.922 1 98.31 280 PHE B N 1
ATOM 5911 C CA . PHE B 1 280 ? 3.768 -28.953 -14.797 1 98.31 280 PHE B CA 1
ATOM 5912 C C . PHE B 1 280 ? 2.414 -29.016 -14.102 1 98.31 280 PHE B C 1
ATOM 5914 O O . PHE B 1 280 ? 1.432 -29.484 -14.688 1 98.31 280 PHE B O 1
ATOM 5921 N N . ARG B 1 281 ? 2.383 -28.547 -12.797 1 97.75 281 ARG B N 1
ATOM 5922 C CA . ARG B 1 281 ? 1.077 -28.297 -12.188 1 97.75 281 ARG B CA 1
ATOM 5923 C C . ARG B 1 281 ? 0.231 -27.375 -13.055 1 97.75 281 ARG B C 1
ATOM 5925 O O . ARG B 1 281 ? 0.715 -26.344 -13.531 1 97.75 281 ARG B O 1
ATOM 5932 N N . ASN B 1 282 ? -1.014 -27.812 -13.32 1 98.38 282 ASN B N 1
ATOM 5933 C CA . ASN B 1 282 ? -1.916 -27.047 -14.172 1 98.38 282 ASN B CA 1
ATOM 5934 C C . ASN B 1 282 ? -1.286 -26.75 -15.531 1 98.38 282 ASN B C 1
ATOM 5936 O O . ASN B 1 282 ? -1.426 -25.641 -16.062 1 98.38 282 ASN B O 1
ATOM 5940 N N . CYS B 1 283 ? -0.505 -27.75 -16 1 98.19 283 CYS B N 1
ATOM 5941 C CA . CYS B 1 283 ? 0.154 -27.656 -17.297 1 98.19 283 CYS B CA 1
ATOM 5942 C C . CYS B 1 283 ? 1.055 -26.438 -17.375 1 98.19 283 CYS B C 1
ATOM 5944 O O . CYS B 1 283 ? 1.156 -25.781 -18.422 1 98.19 283 CYS B O 1
ATOM 5946 N N . GLY B 1 284 ? 1.629 -26.047 -16.25 1 98.25 284 GLY B N 1
ATOM 5947 C CA . GLY B 1 284 ? 2.576 -24.938 -16.172 1 98.25 284 GLY B CA 1
ATOM 5948 C C . GLY B 1 284 ? 1.905 -23.578 -16.094 1 98.25 284 GLY B C 1
ATOM 5949 O O . GLY B 1 284 ? 2.58 -22.547 -16.125 1 98.25 284 GLY B O 1
ATOM 5950 N N . GLN B 1 285 ? 0.585 -23.547 -16.016 1 98.38 285 GLN B N 1
ATOM 5951 C CA . GLN B 1 285 ? -0.176 -22.297 -15.969 1 98.38 285 GLN B CA 1
ATOM 5952 C C . GLN B 1 285 ? -0.395 -21.828 -14.531 1 98.38 285 GLN B C 1
ATOM 5954 O O . GLN B 1 285 ? -1.534 -21.641 -14.102 1 98.38 285 GLN B O 1
ATOM 5959 N N . THR B 1 286 ? 0.703 -21.672 -13.781 1 97.88 286 THR B N 1
ATOM 5960 C CA . THR B 1 286 ? 0.741 -21.25 -12.383 1 97.88 286 THR B CA 1
ATOM 5961 C C . THR B 1 286 ? 1.708 -20.078 -12.195 1 97.88 286 THR B C 1
ATOM 5963 O O . THR B 1 286 ? 2.842 -20.125 -12.68 1 97.88 286 THR B O 1
ATOM 5966 N N . CYS B 1 287 ? 1.328 -19.094 -11.492 1 96.12 287 CYS B N 1
ATOM 5967 C CA . CYS B 1 287 ? 2.119 -17.875 -11.359 1 96.12 287 CYS B CA 1
ATOM 5968 C C . CYS B 1 287 ? 3.434 -18.156 -10.648 1 96.12 287 CYS B C 1
ATOM 5970 O O . CYS B 1 287 ? 4.43 -17.453 -10.875 1 96.12 287 CYS B O 1
ATOM 5972 N N . ILE B 1 288 ? 3.445 -19.219 -9.781 1 97.75 288 ILE B N 1
ATOM 5973 C CA . ILE B 1 288 ? 4.645 -19.469 -8.984 1 97.75 288 ILE B CA 1
ATOM 5974 C C . ILE B 1 288 ? 5.367 -20.703 -9.5 1 97.75 288 ILE B C 1
ATOM 5976 O O . ILE B 1 288 ? 6.246 -21.25 -8.828 1 97.75 288 ILE B O 1
ATOM 5980 N N . CYS B 1 289 ? 5.047 -21.219 -10.578 1 97.5 289 CYS B N 1
ATOM 5981 C CA . CYS B 1 289 ? 5.668 -22.453 -11.031 1 97.5 289 CYS B CA 1
ATOM 5982 C C . CYS B 1 289 ? 7.121 -22.219 -11.422 1 97.5 289 CYS B C 1
ATOM 5984 O O . CYS B 1 289 ? 7.543 -21.078 -11.625 1 97.5 289 CYS B O 1
ATOM 5986 N N . ALA B 1 290 ? 7.906 -23.281 -11.477 1 97.81 290 ALA B N 1
ATOM 5987 C CA . ALA B 1 290 ? 9.305 -23.234 -11.898 1 97.81 290 ALA B CA 1
ATOM 5988 C C . ALA B 1 290 ? 9.43 -22.734 -13.336 1 97.81 290 ALA B C 1
ATOM 5990 O O . ALA B 1 290 ? 8.828 -23.297 -14.25 1 97.81 290 ALA B O 1
ATOM 5991 N N . ASN B 1 291 ? 10.219 -21.688 -13.547 1 97.75 291 ASN B N 1
ATOM 5992 C CA . ASN B 1 291 ? 10.336 -21.109 -14.883 1 97.75 291 ASN B CA 1
ATOM 5993 C C . ASN B 1 291 ? 11.781 -21.094 -15.359 1 97.75 291 ASN B C 1
ATOM 5995 O O . ASN B 1 291 ? 12.039 -21.062 -16.562 1 97.75 291 ASN B O 1
ATOM 5999 N N . ARG B 1 292 ? 12.727 -21.031 -14.461 1 98.12 292 ARG B N 1
ATOM 6000 C CA . ARG B 1 292 ? 14.164 -21.078 -14.711 1 98.12 292 ARG B CA 1
ATOM 6001 C C . ARG B 1 292 ? 14.867 -22.016 -13.727 1 98.12 292 ARG B C 1
ATOM 6003 O O . ARG B 1 292 ? 14.914 -21.734 -12.531 1 98.12 292 ARG B O 1
ATOM 6010 N N . VAL B 1 293 ? 15.453 -23.094 -14.273 1 98.62 293 VAL B N 1
ATOM 6011 C CA . VAL B 1 293 ? 16.031 -24.062 -13.367 1 98.62 293 VAL B CA 1
ATOM 6012 C C . VAL B 1 293 ? 17.562 -24.016 -13.461 1 98.62 293 VAL B C 1
ATOM 6014 O O . VAL B 1 293 ? 18.125 -24.281 -14.523 1 98.62 293 VAL B O 1
ATOM 6017 N N . TYR B 1 294 ? 18.172 -23.688 -12.383 1 98.75 294 TYR B N 1
ATOM 6018 C CA . TYR B 1 294 ? 19.625 -23.641 -12.266 1 98.75 294 TYR B CA 1
ATOM 6019 C C . TYR B 1 294 ? 20.141 -24.828 -11.461 1 98.75 294 TYR B C 1
ATOM 6021 O O . TYR B 1 294 ? 19.75 -25.016 -10.312 1 98.75 294 TYR B O 1
ATOM 6029 N N . VAL B 1 295 ? 21.047 -25.594 -12.086 1 98.75 295 VAL B N 1
ATOM 6030 C CA . VAL B 1 295 ? 21.594 -26.781 -11.453 1 98.75 295 VAL B CA 1
ATOM 6031 C C . VAL B 1 295 ? 23.109 -26.672 -11.344 1 98.75 295 VAL B C 1
ATOM 6033 O O . VAL B 1 295 ? 23.781 -26.344 -12.328 1 98.75 295 VAL B O 1
ATOM 6036 N N . GLN B 1 296 ? 23.609 -26.922 -10.156 1 98.69 296 GLN B N 1
ATOM 6037 C CA . GLN B 1 296 ? 25.047 -26.828 -9.984 1 98.69 296 GLN B CA 1
ATOM 6038 C C . GLN B 1 296 ? 25.781 -27.797 -10.914 1 98.69 296 GLN B C 1
ATOM 6040 O O . GLN B 1 296 ? 25.375 -28.953 -11.055 1 98.69 296 GLN B O 1
ATOM 6045 N N . GLN B 1 297 ? 26.906 -27.328 -11.438 1 98.25 297 GLN B N 1
ATOM 6046 C CA . GLN B 1 297 ? 27.625 -28.047 -12.492 1 98.25 297 GLN B CA 1
ATOM 6047 C C . GLN B 1 297 ? 28.016 -29.453 -12.047 1 98.25 297 GLN B C 1
ATOM 6049 O O . GLN B 1 297 ? 27.953 -30.391 -12.836 1 98.25 297 GLN B O 1
ATOM 6054 N N . THR B 1 298 ? 28.328 -29.609 -10.859 1 98.19 298 THR B N 1
ATOM 6055 C CA . THR B 1 298 ? 28.859 -30.859 -10.336 1 98.19 298 THR B CA 1
ATOM 6056 C C . THR B 1 298 ? 27.781 -31.938 -10.305 1 98.19 298 THR B C 1
ATOM 6058 O O . THR B 1 298 ? 28.078 -33.125 -10.242 1 98.19 298 THR B O 1
ATOM 6061 N N . VAL B 1 299 ? 26.484 -31.547 -10.344 1 98.38 299 VAL B N 1
ATOM 6062 C CA . VAL B 1 299 ? 25.406 -32.531 -10.273 1 98.38 299 VAL B CA 1
ATOM 6063 C C . VAL B 1 299 ? 24.5 -32.406 -11.492 1 98.38 299 VAL B C 1
ATOM 6065 O O . VAL B 1 299 ? 23.375 -32.906 -11.5 1 98.38 299 VAL B O 1
ATOM 6068 N N . TRP B 1 300 ? 24.922 -31.781 -12.523 1 98.06 300 TRP B N 1
ATOM 6069 C CA . TRP B 1 300 ? 24.156 -31.469 -13.727 1 98.06 300 TRP B CA 1
ATOM 6070 C C . TRP B 1 300 ? 23.641 -32.75 -14.383 1 98.06 300 TRP B C 1
ATOM 6072 O O . TRP B 1 300 ? 22.438 -32.906 -14.57 1 98.06 300 TRP B O 1
ATOM 6082 N N . ASP B 1 301 ? 24.578 -33.688 -14.68 1 98.19 301 ASP B N 1
ATOM 6083 C CA . ASP B 1 301 ? 24.203 -34.875 -15.43 1 98.19 301 ASP B CA 1
ATOM 6084 C C . ASP B 1 301 ? 23.219 -35.75 -14.641 1 98.19 301 ASP B C 1
ATOM 6086 O O . ASP B 1 301 ? 22.234 -36.219 -15.203 1 98.19 301 ASP B O 1
ATOM 6090 N N . ALA B 1 302 ? 23.5 -35.875 -13.398 1 98.56 302 ALA B N 1
ATOM 6091 C CA . ALA B 1 302 ? 22.641 -36.656 -12.539 1 98.56 302 ALA B CA 1
ATOM 6092 C C . ALA B 1 302 ? 21.234 -36.062 -12.477 1 98.56 302 ALA B C 1
ATOM 6094 O O . ALA B 1 302 ? 20.234 -36.812 -12.555 1 98.56 302 ALA B O 1
ATOM 6095 N N . PHE B 1 303 ? 21.141 -34.812 -12.32 1 98.5 303 PHE B N 1
ATOM 6096 C CA . PHE B 1 303 ? 19.844 -34.125 -12.219 1 98.5 303 PHE B CA 1
ATOM 6097 C C . PHE B 1 303 ? 19.078 -34.25 -13.531 1 98.5 303 PHE B C 1
ATOM 6099 O O . PHE B 1 303 ? 17.891 -34.531 -13.531 1 98.5 303 PHE B O 1
ATOM 6106 N N . VAL B 1 304 ? 19.703 -33.969 -14.656 1 98.06 304 VAL B N 1
ATOM 6107 C CA . VAL B 1 304 ? 19.062 -34 -15.969 1 98.06 304 VAL B CA 1
ATOM 6108 C C . VAL B 1 304 ? 18.516 -35.406 -16.234 1 98.06 304 VAL B C 1
ATOM 6110 O O . VAL B 1 304 ? 17.406 -35.562 -16.766 1 98.06 304 VAL B O 1
ATOM 6113 N N . GLU B 1 305 ? 19.297 -36.406 -15.891 1 98.06 305 GLU B N 1
ATOM 6114 C CA . GLU B 1 305 ? 18.844 -37.781 -16.078 1 98.06 305 GLU B CA 1
ATOM 6115 C C . GLU B 1 305 ? 17.578 -38.062 -15.266 1 98.06 305 GLU B C 1
ATOM 6117 O O . GLU B 1 305 ? 16.656 -38.719 -15.766 1 98.06 305 GLU B O 1
ATOM 6122 N N . LYS B 1 306 ? 17.594 -37.625 -14.062 1 98.38 306 LYS B N 1
ATOM 6123 C CA . LYS B 1 306 ? 16.438 -37.844 -13.188 1 98.38 306 LYS B CA 1
ATOM 6124 C C . LYS B 1 306 ? 15.211 -37.125 -13.711 1 98.38 306 LYS B C 1
ATOM 6126 O O . LYS B 1 306 ? 14.102 -37.656 -13.68 1 98.38 306 LYS B O 1
ATOM 6131 N N . VAL B 1 307 ? 15.367 -35.906 -14.172 1 98.31 307 VAL B N 1
ATOM 6132 C CA . VAL B 1 307 ? 14.273 -35.125 -14.719 1 98.31 307 VAL B CA 1
ATOM 6133 C C . VAL B 1 307 ? 13.711 -35.812 -15.961 1 98.31 307 VAL B C 1
ATOM 6135 O O . VAL B 1 307 ? 12.492 -35.938 -16.109 1 98.31 307 VAL B O 1
ATOM 6138 N N . LYS B 1 308 ? 14.586 -36.219 -16.812 1 97.56 308 LYS B N 1
ATOM 6139 C CA . LYS B 1 308 ? 14.172 -36.906 -18.047 1 97.56 308 LYS B CA 1
ATOM 6140 C C . LYS B 1 308 ? 13.352 -38.156 -17.75 1 97.56 308 LYS B C 1
ATOM 6142 O O . LYS B 1 308 ? 12.305 -38.375 -18.359 1 97.56 308 LYS B O 1
ATOM 6147 N N . ALA B 1 309 ? 13.828 -38.906 -16.828 1 97.94 309 ALA B N 1
ATOM 6148 C CA . ALA B 1 309 ? 13.156 -40.156 -16.469 1 97.94 309 ALA B CA 1
ATOM 6149 C C . ALA B 1 309 ? 11.758 -39.906 -15.906 1 97.94 309 ALA B C 1
ATOM 6151 O O . ALA B 1 309 ? 10.812 -40.625 -16.219 1 97.94 309 ALA B O 1
ATOM 6152 N N . LYS B 1 310 ? 11.656 -38.906 -15.133 1 97.88 310 LYS B N 1
ATOM 6153 C CA . LYS B 1 310 ? 10.406 -38.625 -14.445 1 97.88 310 LYS B CA 1
ATOM 6154 C C . LYS B 1 310 ? 9.398 -37.969 -15.375 1 97.88 310 LYS B C 1
ATOM 6156 O O . LYS B 1 310 ? 8.203 -38.25 -15.32 1 97.88 310 LYS B O 1
ATOM 6161 N N . VAL B 1 311 ? 9.812 -37.062 -16.25 1 97.94 311 VAL B N 1
ATOM 6162 C CA . VAL B 1 311 ? 8.898 -36.344 -17.125 1 97.94 311 VAL B CA 1
ATOM 6163 C C . VAL B 1 311 ? 8.258 -37.312 -18.125 1 97.94 311 VAL B C 1
ATOM 6165 O O . VAL B 1 311 ? 7.102 -37.125 -18.516 1 97.94 311 VAL B O 1
ATOM 6168 N N . GLN B 1 312 ? 8.945 -38.375 -18.438 1 96.88 312 GLN B N 1
ATOM 6169 C CA . GLN B 1 312 ? 8.477 -39.375 -19.406 1 96.88 312 GLN B CA 1
ATOM 6170 C C . GLN B 1 312 ? 7.285 -40.125 -18.844 1 96.88 312 GLN B C 1
ATOM 6172 O O . GLN B 1 312 ? 6.527 -40.75 -19.609 1 96.88 312 GLN B O 1
ATOM 6177 N N . GLN B 1 313 ? 7.113 -40.062 -17.594 1 97.19 313 GLN B N 1
ATOM 6178 C CA . GLN B 1 313 ? 6.082 -40.844 -16.938 1 97.19 313 GLN B CA 1
ATOM 6179 C C . GLN B 1 313 ? 4.762 -40.094 -16.875 1 97.19 313 GLN B C 1
ATOM 6181 O O . GLN B 1 313 ? 3.73 -40.656 -16.5 1 97.19 313 GLN B O 1
ATOM 6186 N N . LEU B 1 314 ? 4.73 -38.875 -17.234 1 97.38 314 LEU B N 1
ATOM 6187 C CA . LEU B 1 314 ? 3.535 -38.031 -17.109 1 97.38 314 LEU B CA 1
ATOM 6188 C C . LEU B 1 314 ? 2.531 -38.344 -18.219 1 97.38 314 LEU B C 1
ATOM 6190 O O . LEU B 1 314 ? 2.906 -38.469 -19.375 1 97.38 314 LEU B O 1
ATOM 6194 N N . SER B 1 315 ? 1.281 -38.5 -17.859 1 96.62 315 SER B N 1
ATOM 6195 C CA . SER B 1 315 ? 0.219 -38.812 -18.812 1 96.62 315 SER B CA 1
ATOM 6196 C C . SER B 1 315 ? -0.528 -37.562 -19.25 1 96.62 315 SER B C 1
ATOM 6198 O O . SER B 1 315 ? -0.909 -36.75 -18.406 1 96.62 315 SER B O 1
ATOM 6200 N N . ILE B 1 316 ? -0.775 -37.375 -20.547 1 97.06 316 ILE B N 1
ATOM 6201 C CA . ILE B 1 316 ? -1.485 -36.25 -21.109 1 97.06 316 ILE B CA 1
ATOM 6202 C C . ILE B 1 316 ? -2.914 -36.656 -21.469 1 97.06 316 ILE B C 1
ATOM 6204 O O . ILE B 1 316 ? -3.145 -37.75 -21.969 1 97.06 316 ILE B O 1
ATOM 6208 N N . GLY B 1 317 ? -3.838 -35.844 -21.109 1 96.62 317 GLY B N 1
ATOM 6209 C CA . GLY B 1 317 ? -5.211 -36.156 -21.484 1 96.62 317 GLY B CA 1
ATOM 6210 C C . GLY B 1 317 ? -6.211 -35.125 -20.953 1 96.62 317 GLY B C 1
ATOM 6211 O O . GLY B 1 317 ? -5.828 -34.031 -20.531 1 96.62 317 GLY B O 1
ATOM 6212 N N . SER B 1 318 ? -7.484 -35.562 -21.047 1 95.94 318 SER B N 1
ATOM 6213 C CA . SER B 1 318 ? -8.539 -34.75 -20.469 1 95.94 318 SER B CA 1
ATOM 6214 C C . SER B 1 318 ? -8.438 -34.719 -18.938 1 95.94 318 SER B C 1
ATOM 6216 O O . SER B 1 318 ? -8.164 -35.719 -18.312 1 95.94 318 SER B O 1
ATOM 6218 N N . GLY B 1 319 ? -8.625 -33.562 -18.422 1 96.88 319 GLY B N 1
ATOM 6219 C CA . GLY B 1 319 ? -8.562 -33.438 -16.969 1 96.88 319 GLY B CA 1
ATOM 6220 C C . GLY B 1 319 ? -9.609 -34.25 -16.25 1 96.88 319 GLY B C 1
ATOM 6221 O O . GLY B 1 319 ? -9.469 -34.531 -15.055 1 96.88 319 GLY B O 1
ATOM 6222 N N . LEU B 1 320 ? -10.641 -34.625 -16.922 1 96.44 320 LEU B N 1
ATOM 6223 C CA . LEU B 1 320 ? -11.734 -35.406 -16.312 1 96.44 320 LEU B CA 1
ATOM 6224 C C . LEU B 1 320 ? -11.352 -36.844 -16.141 1 96.44 320 LEU B C 1
ATOM 6226 O O . LEU B 1 320 ? -12.031 -37.594 -15.422 1 96.44 320 LEU B O 1
ATOM 6230 N N . ASP B 1 321 ? -10.258 -37.25 -16.844 1 95.56 321 ASP B N 1
ATOM 6231 C CA . ASP B 1 321 ? -9.711 -38.594 -16.641 1 95.56 321 ASP B CA 1
ATOM 6232 C C . ASP B 1 321 ? -8.812 -38.656 -15.414 1 95.56 321 ASP B C 1
ATOM 6234 O O . ASP B 1 321 ? -7.824 -37.906 -15.328 1 95.56 321 ASP B O 1
ATOM 6238 N N . GLU B 1 322 ? -9.039 -39.562 -14.547 1 96.5 322 GLU B N 1
ATOM 6239 C CA . GLU B 1 322 ? -8.352 -39.656 -13.266 1 96.5 322 GLU B CA 1
ATOM 6240 C C . GLU B 1 322 ? -6.859 -39.938 -13.461 1 96.5 322 GLU B C 1
ATOM 6242 O O . GLU B 1 322 ? -6.047 -39.625 -12.586 1 96.5 322 GLU B O 1
ATOM 6247 N N . ALA B 1 323 ? -6.5 -40.469 -14.547 1 96.12 323 ALA B N 1
ATOM 6248 C CA . ALA B 1 323 ? -5.117 -40.844 -14.797 1 96.12 323 ALA B CA 1
ATOM 6249 C C . ALA B 1 323 ? -4.309 -39.719 -15.375 1 96.12 323 ALA B C 1
ATOM 6251 O O . ALA B 1 323 ? -3.08 -39.781 -15.461 1 96.12 323 ALA B O 1
ATOM 6252 N N . THR B 1 324 ? -4.988 -38.656 -15.719 1 97.25 324 THR B N 1
ATOM 6253 C CA . THR B 1 324 ? -4.328 -37.531 -16.406 1 97.25 324 THR B CA 1
ATOM 6254 C C . THR B 1 324 ? -3.422 -36.781 -15.453 1 97.25 324 THR B C 1
ATOM 6256 O O . THR B 1 324 ? -3.832 -36.438 -14.344 1 97.25 324 THR B O 1
ATOM 6259 N N . ASP B 1 325 ? -2.189 -36.5 -15.859 1 97.81 325 ASP B N 1
ATOM 6260 C CA . ASP B 1 325 ? -1.248 -35.656 -15.133 1 97.81 325 ASP B CA 1
ATOM 6261 C C . ASP B 1 325 ? -1.154 -34.281 -15.766 1 97.81 325 ASP B C 1
ATOM 6263 O O . ASP B 1 325 ? -0.909 -33.281 -15.078 1 97.81 325 ASP B O 1
ATOM 6267 N N . ILE B 1 326 ? -1.266 -34.219 -17.109 1 98 326 ILE B N 1
ATOM 6268 C CA . ILE B 1 326 ? -1.113 -32.969 -17.859 1 98 326 ILE B CA 1
ATOM 6269 C C . ILE B 1 326 ? -2.379 -32.688 -18.672 1 98 326 ILE B C 1
ATOM 6271 O O . ILE B 1 326 ? -2.705 -33.438 -19.594 1 98 326 ILE B O 1
ATOM 6275 N N . GLY B 1 327 ? -3.088 -31.688 -18.266 1 98.12 327 GLY B N 1
ATOM 6276 C CA . GLY B 1 327 ? -4.258 -31.25 -19.016 1 98.12 327 GLY B CA 1
ATOM 6277 C C . GLY B 1 327 ? -3.926 -30.25 -20.109 1 98.12 327 GLY B C 1
ATOM 6278 O O . GLY B 1 327 ? -2.756 -30.062 -20.453 1 98.12 327 GLY B O 1
ATOM 6279 N N . PRO B 1 328 ? -4.926 -29.688 -20.719 1 98.25 328 PRO B N 1
ATOM 6280 C CA . PRO B 1 328 ? -4.723 -28.719 -21.781 1 98.25 328 PRO B CA 1
ATOM 6281 C C . PRO B 1 328 ? -4.293 -27.344 -21.25 1 98.25 328 PRO B C 1
ATOM 6283 O O . PRO B 1 328 ? -4.402 -27.078 -20.062 1 98.25 328 PRO B O 1
ATOM 6286 N N . LEU B 1 329 ? -3.713 -26.531 -22.156 1 98.56 329 LEU B N 1
ATOM 6287 C CA . LEU B 1 329 ? -3.615 -25.094 -21.922 1 98.56 329 LEU B CA 1
ATOM 6288 C C . LEU B 1 329 ? -4.98 -24.438 -22.062 1 98.56 329 LEU B C 1
ATOM 6290 O O . LEU B 1 329 ? -5.914 -25.016 -22.609 1 98.56 329 LEU B O 1
ATOM 6294 N N . ILE B 1 330 ? -5.133 -23.219 -21.594 1 98.56 330 ILE B N 1
ATOM 6295 C CA . ILE B 1 330 ? -6.426 -22.562 -21.406 1 98.56 330 ILE B CA 1
ATOM 6296 C C . ILE B 1 330 ? -7.008 -22.188 -22.766 1 98.56 330 ILE B C 1
ATOM 6298 O O . ILE B 1 330 ? -8.227 -22.219 -22.969 1 98.56 330 ILE B O 1
ATOM 6302 N N . ASN B 1 331 ? -6.16 -21.844 -23.75 1 98.19 331 ASN B N 1
ATOM 6303 C CA . ASN B 1 331 ? -6.625 -21.438 -25.062 1 98.19 331 ASN B CA 1
ATOM 6304 C C . ASN B 1 331 ? -5.512 -21.531 -26.109 1 98.19 331 ASN B C 1
ATOM 6306 O O . ASN B 1 331 ? -4.391 -21.922 -25.781 1 98.19 331 ASN B O 1
ATOM 6310 N N . GLU B 1 332 ? -5.887 -21.156 -27.297 1 97.69 332 GLU B N 1
ATOM 6311 C CA . GLU B 1 332 ? -4.965 -21.281 -28.422 1 97.69 332 GLU B CA 1
ATOM 6312 C C . GLU B 1 332 ? -3.799 -20.312 -28.297 1 97.69 332 GLU B C 1
ATOM 6314 O O . GLU B 1 332 ? -2.672 -20.625 -28.688 1 97.69 332 GLU B O 1
ATOM 6319 N N . GLU B 1 333 ? -4.066 -19.156 -27.812 1 97.88 333 GLU B N 1
ATOM 6320 C CA . GLU B 1 333 ? -3.014 -18.156 -27.625 1 97.88 333 GLU B CA 1
ATOM 6321 C C . GLU B 1 333 ? -1.922 -18.688 -26.688 1 97.88 333 GLU B C 1
ATOM 6323 O O . GLU B 1 333 ? -0.737 -18.422 -26.906 1 97.88 333 GLU B O 1
ATOM 6328 N N . ALA B 1 334 ? -2.295 -19.391 -25.656 1 98.31 334 ALA B N 1
ATOM 6329 C CA . ALA B 1 334 ? -1.333 -19.984 -24.734 1 98.31 334 ALA B CA 1
ATOM 6330 C C . ALA B 1 334 ? -0.458 -21.016 -25.422 1 98.31 334 ALA B C 1
ATOM 6332 O O . ALA B 1 334 ? 0.752 -21.078 -25.203 1 98.31 334 ALA B O 1
ATOM 6333 N N . VAL B 1 335 ? -1.044 -21.828 -26.297 1 98 335 VAL B N 1
ATOM 6334 C CA . VAL B 1 335 ? -0.292 -22.828 -27.047 1 98 335 VAL B CA 1
ATOM 6335 C C . VAL B 1 335 ? 0.729 -22.141 -27.953 1 98 335 VAL B C 1
ATOM 6337 O O . VAL B 1 335 ? 1.896 -22.531 -28 1 98 335 VAL B O 1
ATOM 6340 N N . ARG B 1 336 ? 0.271 -21.125 -28.594 1 98.19 336 ARG B N 1
ATOM 6341 C CA . ARG B 1 336 ? 1.137 -20.391 -29.516 1 98.19 336 ARG B CA 1
ATOM 6342 C C . ARG B 1 336 ? 2.307 -19.766 -28.766 1 98.19 336 ARG B C 1
ATOM 6344 O O . ARG B 1 336 ? 3.422 -19.703 -29.297 1 98.19 336 ARG B O 1
ATOM 6351 N N . LYS B 1 337 ? 2.059 -19.266 -27.625 1 97.94 337 LYS B N 1
ATOM 6352 C CA . LYS B 1 337 ? 3.121 -18.672 -26.828 1 97.94 337 LYS B CA 1
ATOM 6353 C C . LYS B 1 337 ? 4.184 -19.703 -26.453 1 97.94 337 LYS B C 1
ATOM 6355 O O . LYS B 1 337 ? 5.379 -19.422 -26.531 1 97.94 337 LYS B O 1
ATOM 6360 N N . VAL B 1 338 ? 3.764 -20.891 -26.031 1 98.5 338 VAL B N 1
ATOM 6361 C CA . VAL B 1 338 ? 4.691 -21.969 -25.703 1 98.5 338 VAL B CA 1
ATOM 6362 C C . VAL B 1 338 ? 5.531 -22.312 -26.938 1 98.5 338 VAL B C 1
ATOM 6364 O O . VAL B 1 338 ? 6.754 -22.438 -26.844 1 98.5 338 VAL B O 1
ATOM 6367 N N . GLN B 1 339 ? 4.863 -22.406 -28.047 1 98.12 339 GLN B N 1
ATOM 6368 C CA . GLN B 1 339 ? 5.535 -22.719 -29.297 1 98.12 339 GLN B CA 1
ATOM 6369 C C . GLN B 1 339 ? 6.559 -21.656 -29.672 1 98.12 339 GLN B C 1
ATOM 6371 O O . GLN B 1 339 ? 7.676 -21.969 -30.078 1 98.12 339 GLN B O 1
ATOM 6376 N N . GLU B 1 340 ? 6.141 -20.438 -29.531 1 98.56 340 GLU B N 1
ATOM 6377 C CA . GLU B 1 340 ? 7.023 -19.328 -29.844 1 98.56 340 GLU B CA 1
ATOM 6378 C C . GLU B 1 340 ? 8.273 -19.344 -28.969 1 98.56 340 GLU B C 1
ATOM 6380 O O . GLU B 1 340 ? 9.383 -19.141 -29.453 1 98.56 340 GLU B O 1
ATOM 6385 N N . HIS B 1 341 ? 8.133 -19.531 -27.672 1 98.69 341 HIS B N 1
ATOM 6386 C CA . HIS B 1 341 ? 9.258 -19.594 -26.75 1 98.69 341 HIS B CA 1
ATOM 6387 C C . HIS B 1 341 ? 10.18 -20.766 -27.062 1 98.69 341 HIS B C 1
ATOM 6389 O O . HIS B 1 341 ? 11.398 -20.625 -27.031 1 98.69 341 HIS B O 1
ATOM 6395 N N . LEU B 1 342 ? 9.594 -21.906 -27.375 1 98.62 342 LEU B N 1
ATOM 6396 C CA . LEU B 1 342 ? 10.359 -23.094 -27.719 1 98.62 342 LEU B CA 1
ATOM 6397 C C . LEU B 1 342 ? 11.172 -22.859 -29 1 98.62 342 LEU B C 1
ATOM 6399 O O . LEU B 1 342 ? 12.367 -23.156 -29.031 1 98.62 342 LEU B O 1
ATOM 6403 N N . GLU B 1 343 ? 10.5 -22.344 -30.031 1 98.56 343 GLU B N 1
ATOM 6404 C CA . GLU B 1 343 ? 11.156 -22.109 -31.312 1 98.56 343 GLU B CA 1
ATOM 6405 C C . GLU B 1 343 ? 12.297 -21.109 -31.172 1 98.56 343 GLU B C 1
ATOM 6407 O O . GLU B 1 343 ? 13.383 -21.297 -31.734 1 98.56 343 GLU B O 1
ATOM 6412 N N . ASP B 1 344 ? 12.047 -20.078 -30.438 1 98.75 344 ASP B N 1
ATOM 6413 C CA . ASP B 1 344 ? 13.094 -19.094 -30.172 1 98.75 344 ASP B CA 1
ATOM 6414 C C . ASP B 1 344 ? 14.297 -19.75 -29.5 1 98.75 344 ASP B C 1
ATOM 6416 O O . ASP B 1 344 ? 15.438 -19.5 -29.891 1 98.75 344 ASP B O 1
ATOM 6420 N N . ALA B 1 345 ? 14.086 -20.531 -28.484 1 98.62 345 ALA B N 1
ATOM 6421 C CA . ALA B 1 345 ? 15.148 -21.188 -27.719 1 98.62 345 ALA B CA 1
ATOM 6422 C C . ALA B 1 345 ? 15.953 -22.141 -28.609 1 98.62 345 ALA B C 1
ATOM 6424 O O . ALA B 1 345 ? 17.188 -22.109 -28.625 1 98.62 345 ALA B O 1
ATOM 6425 N N . VAL B 1 346 ? 15.258 -22.922 -29.375 1 98.5 346 VAL B N 1
ATOM 6426 C CA . VAL B 1 346 ? 15.906 -23.906 -30.234 1 98.5 346 VAL B CA 1
ATOM 6427 C C . VAL B 1 346 ? 16.719 -23.203 -31.312 1 98.5 346 VAL B C 1
ATOM 6429 O O . VAL B 1 346 ? 17.859 -23.594 -31.609 1 98.5 346 VAL B O 1
ATOM 6432 N N . GLN B 1 347 ? 16.125 -22.188 -31.875 1 98.5 347 GLN B N 1
ATOM 6433 C CA . GLN B 1 347 ? 16.828 -21.406 -32.875 1 98.5 347 GLN B CA 1
ATOM 6434 C C . GLN B 1 347 ? 18.109 -20.797 -32.312 1 98.5 347 GLN B C 1
ATOM 6436 O O . GLN B 1 347 ? 19.109 -20.672 -33.031 1 98.5 347 GLN B O 1
ATOM 6441 N N . LYS B 1 348 ? 18.094 -20.562 -31.094 1 98.31 348 LYS B N 1
ATOM 6442 C CA . LYS B 1 348 ? 19.234 -19.922 -30.453 1 98.31 348 LYS B CA 1
ATOM 6443 C C . LYS B 1 348 ? 20.172 -20.938 -29.812 1 98.31 348 LYS B C 1
ATOM 6445 O O . LYS B 1 348 ? 21.094 -20.578 -29.078 1 98.31 348 LYS B O 1
ATOM 6450 N N . GLY B 1 349 ? 19.891 -22.188 -29.938 1 98 349 GLY B N 1
ATOM 6451 C CA . GLY B 1 349 ? 20.891 -23.203 -29.594 1 98 349 GLY B CA 1
ATOM 6452 C C . GLY B 1 349 ? 20.453 -24.109 -28.469 1 98 349 GLY B C 1
ATOM 6453 O O . GLY B 1 349 ? 21.188 -25.016 -28.078 1 98 349 GLY B O 1
ATOM 6454 N N . ALA B 1 350 ? 19.266 -24 -27.953 1 98.44 350 ALA B N 1
ATOM 6455 C CA . ALA B 1 350 ? 18.781 -24.891 -26.906 1 98.44 350 ALA B CA 1
ATOM 6456 C C . ALA B 1 350 ? 18.531 -26.297 -27.453 1 98.44 350 ALA B C 1
ATOM 6458 O O . ALA B 1 350 ? 18.266 -26.469 -28.641 1 98.44 350 ALA B O 1
ATOM 6459 N N . SER B 1 351 ? 18.656 -27.266 -26.594 1 97.94 351 SER B N 1
ATOM 6460 C CA . SER B 1 351 ? 18.391 -28.656 -26.922 1 97.94 351 SER B CA 1
ATOM 6461 C C . SER B 1 351 ? 17.109 -29.156 -26.25 1 97.94 351 SER B C 1
ATOM 6463 O O . SER B 1 351 ? 16.922 -28.969 -25.047 1 97.94 351 SER B O 1
ATOM 6465 N N . VAL B 1 352 ? 16.266 -29.781 -27.062 1 98.31 352 VAL B N 1
ATOM 6466 C CA . VAL B 1 352 ? 15.078 -30.406 -26.5 1 98.31 352 VAL B CA 1
ATOM 6467 C C . VAL B 1 352 ? 15.43 -31.766 -25.922 1 98.31 352 VAL B C 1
ATOM 6469 O O . VAL B 1 352 ? 15.805 -32.688 -26.656 1 98.31 352 VAL B O 1
ATOM 6472 N N . ILE B 1 353 ? 15.281 -31.891 -24.641 1 97.12 353 ILE B N 1
ATOM 6473 C CA . ILE B 1 353 ? 15.578 -33.125 -23.922 1 97.12 353 ILE B CA 1
ATOM 6474 C C . ILE B 1 353 ? 14.359 -34.062 -23.969 1 97.12 353 ILE B C 1
ATOM 6476 O O . ILE B 1 353 ? 14.5 -35.281 -23.984 1 97.12 353 ILE B O 1
ATOM 6480 N N . TYR B 1 354 ? 13.289 -33.469 -23.922 1 97.44 354 TYR B N 1
ATOM 6481 C CA . TYR B 1 354 ? 12.023 -34.188 -23.922 1 97.44 354 TYR B CA 1
ATOM 6482 C C . TYR B 1 354 ? 10.891 -33.312 -24.438 1 97.44 354 TYR B C 1
ATOM 6484 O O . TYR B 1 354 ? 10.875 -32.094 -24.203 1 97.44 354 TYR B O 1
ATOM 6492 N N . GLY B 1 355 ? 9.93 -33.906 -25.141 1 97.56 355 GLY B N 1
ATOM 6493 C CA . GLY B 1 355 ? 8.734 -33.219 -25.594 1 97.56 355 GLY B CA 1
ATOM 6494 C C . GLY B 1 355 ? 8.984 -32.281 -26.766 1 97.56 355 GLY B C 1
ATOM 6495 O O . GLY B 1 355 ? 9.703 -32.625 -27.703 1 97.56 355 GLY B O 1
ATOM 6496 N N . GLY B 1 356 ? 8.25 -31.172 -26.812 1 96.56 356 GLY B N 1
ATOM 6497 C CA . GLY B 1 356 ? 8.523 -30.109 -27.766 1 96.56 356 GLY B CA 1
ATOM 6498 C C . GLY B 1 356 ? 7.516 -30.047 -28.891 1 96.56 356 GLY B C 1
ATOM 6499 O O . GLY B 1 356 ? 7.777 -29.453 -29.938 1 96.56 356 GLY B O 1
ATOM 6500 N N . ARG B 1 357 ? 6.387 -30.672 -28.656 1 96 357 ARG B N 1
ATOM 6501 C CA . ARG B 1 357 ? 5.406 -30.672 -29.734 1 96 357 ARG B CA 1
ATOM 6502 C C . ARG B 1 357 ? 3.996 -30.469 -29.203 1 96 357 ARG B C 1
ATOM 6504 O O . ARG B 1 357 ? 3.713 -30.781 -28.047 1 96 357 ARG B O 1
ATOM 6511 N N . ARG B 1 358 ? 3.205 -29.891 -30.078 1 95.31 358 ARG B N 1
ATOM 6512 C CA . ARG B 1 358 ? 1.775 -29.938 -29.797 1 95.31 358 ARG B CA 1
ATOM 6513 C C . ARG B 1 358 ? 1.291 -31.375 -29.688 1 95.31 358 ARG B C 1
ATOM 6515 O O . ARG B 1 358 ? 1.709 -32.25 -30.469 1 95.31 358 ARG B O 1
ATOM 6522 N N . TRP B 1 359 ? 0.513 -31.672 -28.766 1 91.38 359 TRP B N 1
ATOM 6523 C CA . TRP B 1 359 ? -0.021 -33.031 -28.547 1 91.38 359 TRP B CA 1
ATOM 6524 C C . TRP B 1 359 ? -1.363 -33.188 -29.25 1 91.38 359 TRP B C 1
ATOM 6526 O O . TRP B 1 359 ? -2.307 -32.438 -29 1 91.38 359 TRP B O 1
ATOM 6536 N N . LYS B 1 360 ? -1.49 -33.969 -30.422 1 80.69 360 LYS B N 1
ATOM 6537 C CA . LYS B 1 360 ? -2.688 -34.062 -31.25 1 80.69 360 LYS B CA 1
ATOM 6538 C C . LYS B 1 360 ? -3.299 -35.469 -31.156 1 80.69 360 LYS B C 1
ATOM 6540 O O . LYS B 1 360 ? -3.018 -36.312 -31.984 1 80.69 360 LYS B O 1
ATOM 6545 N N . ARG B 1 361 ? -3.514 -35.938 -30.109 1 79.12 361 ARG B N 1
ATOM 6546 C CA . ARG B 1 361 ? -4.078 -37.281 -30.078 1 79.12 361 ARG B CA 1
ATOM 6547 C C . ARG B 1 361 ? -5.594 -37.25 -29.891 1 79.12 361 ARG B C 1
ATOM 6549 O O . ARG B 1 361 ? -6.289 -36.562 -30.641 1 79.12 361 ARG B O 1
ATOM 6556 N N . ALA B 1 362 ? -6.105 -37.75 -28.891 1 80.94 362 ALA B N 1
ATOM 6557 C CA . ALA B 1 362 ? -7.484 -38.156 -28.641 1 80.94 362 ALA B CA 1
ATOM 6558 C C . ALA B 1 362 ? -8.398 -36.969 -28.469 1 80.94 362 ALA B C 1
ATOM 6560 O O . ALA B 1 362 ? -9.625 -37.062 -28.594 1 80.94 362 ALA B O 1
ATOM 6561 N N . TYR B 1 363 ? -7.801 -35.781 -28.219 1 87.81 363 TYR B N 1
ATOM 6562 C CA . TYR B 1 363 ? -8.617 -34.594 -27.938 1 87.81 363 TYR B CA 1
ATOM 6563 C C . TYR B 1 363 ? -8.25 -33.469 -28.859 1 87.81 363 TYR B C 1
ATOM 6565 O O . TYR B 1 363 ? -7.078 -33.25 -29.156 1 87.81 363 TYR B O 1
ATOM 6573 N N . PRO B 1 364 ? -9.164 -32.75 -29.312 1 92.12 364 PRO B N 1
ATOM 6574 C CA . PRO B 1 364 ? -8.914 -31.641 -30.234 1 92.12 364 PRO B CA 1
ATOM 6575 C C . PRO B 1 364 ? -8.492 -30.359 -29.531 1 92.12 364 PRO B C 1
ATOM 6577 O O . PRO B 1 364 ? -8.258 -29.328 -30.188 1 92.12 364 PRO B O 1
ATOM 6580 N N . GLY B 1 365 ? -8.359 -30.422 -28.266 1 95.69 365 GLY B N 1
ATOM 6581 C CA . GLY B 1 365 ? -8.18 -29.219 -27.469 1 95.69 365 GLY B CA 1
ATOM 6582 C C . GLY B 1 365 ? -6.75 -28.703 -27.484 1 95.69 365 GLY B C 1
ATOM 6583 O O . GLY B 1 365 ? -6.016 -28.922 -28.438 1 95.69 365 GLY B O 1
ATOM 6584 N N . TYR B 1 366 ? -6.426 -27.812 -26.547 1 97.38 366 TYR B N 1
ATOM 6585 C CA . TYR B 1 366 ? -5.203 -27.016 -26.5 1 97.38 366 TYR B CA 1
ATOM 6586 C C . TYR B 1 366 ? -4.117 -27.734 -25.703 1 97.38 366 TYR B C 1
ATOM 6588 O O . TYR B 1 366 ? -3.73 -27.281 -24.625 1 97.38 366 TYR B O 1
ATOM 6596 N N . PHE B 1 367 ? -3.525 -28.766 -26.312 1 97.94 367 PHE B N 1
ATOM 6597 C CA . PHE B 1 367 ? -2.553 -29.594 -25.609 1 97.94 367 PHE B CA 1
ATOM 6598 C C . PHE B 1 367 ? -1.143 -29.328 -26.125 1 97.94 367 PHE B C 1
ATOM 6600 O O . PHE B 1 367 ? -0.954 -29.016 -27.297 1 97.94 367 PHE B O 1
ATOM 6607 N N . PHE B 1 368 ? -0.218 -29.391 -25.266 1 98 368 PHE B N 1
ATOM 6608 C CA . PHE B 1 368 ? 1.212 -29.297 -25.531 1 98 368 PHE B CA 1
ATOM 6609 C C . PHE B 1 368 ? 1.993 -30.266 -24.641 1 98 368 PHE B C 1
ATOM 6611 O O . PHE B 1 368 ? 1.677 -30.422 -23.469 1 98 368 PHE B O 1
ATOM 6618 N N . GLU B 1 369 ? 2.938 -30.953 -25.156 1 97.69 369 GLU B N 1
ATOM 6619 C CA . GLU B 1 369 ? 3.734 -31.906 -24.391 1 97.69 369 GLU B CA 1
ATOM 6620 C C . GLU B 1 369 ? 4.566 -31.203 -23.312 1 97.69 369 GLU B C 1
ATOM 6622 O O . GLU B 1 369 ? 5.102 -30.125 -23.547 1 97.69 369 GLU B O 1
ATOM 6627 N N . PRO B 1 370 ? 4.609 -31.859 -22.078 1 98.25 370 PRO B N 1
ATOM 6628 C CA . PRO B 1 370 ? 5.656 -31.375 -21.172 1 98.25 370 PRO B CA 1
ATOM 6629 C C . PRO B 1 370 ? 7.035 -31.344 -21.828 1 98.25 370 PRO B C 1
ATOM 6631 O O . PRO B 1 370 ? 7.469 -32.344 -22.391 1 98.25 370 PRO B O 1
ATOM 6634 N N . THR B 1 371 ? 7.676 -30.188 -21.797 1 98.69 371 THR B N 1
ATOM 6635 C CA . THR B 1 371 ? 8.906 -30 -22.562 1 98.69 371 THR B CA 1
ATOM 6636 C C . THR B 1 371 ? 10.047 -29.562 -21.656 1 98.69 371 THR B C 1
ATOM 6638 O O . THR B 1 371 ? 9.883 -28.688 -20.812 1 98.69 371 THR B O 1
ATOM 6641 N N . VAL B 1 372 ? 11.172 -30.25 -21.781 1 98.69 372 VAL B N 1
ATOM 6642 C CA . VAL B 1 372 ? 12.375 -29.922 -21.031 1 98.69 372 VAL B CA 1
ATOM 6643 C C . VAL B 1 372 ? 13.484 -29.484 -21.984 1 98.69 372 VAL B C 1
ATOM 6645 O O . VAL B 1 372 ? 13.781 -30.172 -22.969 1 98.69 372 VAL B O 1
ATOM 6648 N N . LEU B 1 373 ? 14.008 -28.328 -21.719 1 98.56 373 LEU B N 1
ATOM 6649 C CA . LEU B 1 373 ? 15.086 -27.781 -22.531 1 98.56 373 LEU B CA 1
ATOM 6650 C C . LEU B 1 373 ? 16.391 -27.734 -21.75 1 98.56 373 LEU B C 1
ATOM 6652 O O . LEU B 1 373 ? 16.391 -27.469 -20.547 1 98.56 373 LEU B O 1
ATOM 6656 N N . ALA B 1 374 ? 17.469 -27.984 -22.422 1 97.81 374 ALA B N 1
ATOM 6657 C CA . ALA B 1 374 ? 18.828 -27.766 -21.922 1 97.81 374 ALA B CA 1
ATOM 6658 C C . ALA B 1 374 ? 19.594 -26.812 -22.812 1 97.81 374 ALA B C 1
ATOM 6660 O O . ALA B 1 374 ? 19.094 -26.406 -23.875 1 97.81 374 ALA B O 1
ATOM 6661 N N . ASN B 1 375 ? 20.781 -26.344 -22.344 1 95.75 375 ASN B N 1
ATOM 6662 C CA . ASN B 1 375 ? 21.625 -25.391 -23.078 1 95.75 375 ASN B CA 1
ATOM 6663 C C . ASN B 1 375 ? 20.891 -24.078 -23.328 1 95.75 375 ASN B C 1
ATOM 6665 O O . ASN B 1 375 ? 20.906 -23.578 -24.453 1 95.75 375 ASN B O 1
ATOM 6669 N N . VAL B 1 376 ? 20.141 -23.656 -22.422 1 97.56 376 VAL B N 1
ATOM 6670 C CA . VAL B 1 376 ? 19.422 -22.391 -22.547 1 97.56 376 VAL B CA 1
ATOM 6671 C C . VAL B 1 376 ? 20.328 -21.25 -22.109 1 97.56 376 VAL B C 1
ATOM 6673 O O . VAL B 1 376 ? 21.25 -21.453 -21.312 1 97.56 376 VAL B O 1
ATOM 6676 N N . THR B 1 377 ? 20.094 -20.062 -22.641 1 95.75 377 THR B N 1
ATOM 6677 C CA . THR B 1 377 ? 20.875 -18.875 -22.312 1 95.75 377 THR B CA 1
ATOM 6678 C C . THR B 1 377 ? 19.953 -17.688 -22.031 1 95.75 377 THR B C 1
ATOM 6680 O O . THR B 1 377 ? 18.766 -17.719 -22.359 1 95.75 377 THR B O 1
ATOM 6683 N N . LYS B 1 378 ? 20.547 -16.672 -21.5 1 94.56 378 LYS B N 1
ATOM 6684 C CA . LYS B 1 378 ? 19.812 -15.484 -21.094 1 94.56 378 LYS B CA 1
ATOM 6685 C C . LYS B 1 378 ? 19.234 -14.766 -22.312 1 94.56 378 LYS B C 1
ATOM 6687 O O . LYS B 1 378 ? 18.328 -13.93 -22.172 1 94.56 378 LYS B O 1
ATOM 6692 N N . GLU B 1 379 ? 19.656 -15.031 -23.484 1 96.19 379 GLU B N 1
ATOM 6693 C CA . GLU B 1 379 ? 19.188 -14.352 -24.703 1 96.19 379 GLU B CA 1
ATOM 6694 C C . GLU B 1 379 ? 17.859 -14.922 -25.172 1 96.19 379 GLU B C 1
ATOM 6696 O O . GLU B 1 379 ? 17.188 -14.32 -26.016 1 96.19 379 GLU B O 1
ATOM 6701 N N . MET B 1 380 ? 17.516 -16.031 -24.672 1 98.25 380 MET B N 1
ATOM 6702 C CA . MET B 1 380 ? 16.312 -16.734 -25.109 1 98.25 380 MET B CA 1
ATOM 6703 C C . MET B 1 380 ? 15.078 -16.172 -24.422 1 98.25 380 MET B C 1
ATOM 6705 O O . MET B 1 380 ? 15.109 -15.852 -23.234 1 98.25 380 MET B O 1
ATOM 6709 N N . LYS B 1 381 ? 13.875 -16.094 -25.094 1 98.25 381 LYS B N 1
ATOM 6710 C CA . LYS B 1 381 ? 12.625 -15.562 -24.562 1 98.25 381 LYS B CA 1
ATOM 6711 C C . LYS B 1 381 ? 12.195 -16.328 -23.312 1 98.25 381 LYS B C 1
ATOM 6713 O O . LYS B 1 381 ? 11.719 -15.719 -22.344 1 98.25 381 LYS B O 1
ATOM 6718 N N . VAL B 1 382 ? 12.414 -17.609 -23.328 1 98.12 382 VAL B N 1
ATOM 6719 C CA . VAL B 1 382 ? 11.945 -18.484 -22.25 1 98.12 382 VAL B CA 1
ATOM 6720 C C . VAL B 1 382 ? 12.648 -18.125 -20.938 1 98.12 382 VAL B C 1
ATOM 6722 O O . VAL B 1 382 ? 12.117 -18.375 -19.859 1 98.12 382 VAL B O 1
ATOM 6725 N N . MET B 1 383 ? 13.805 -17.438 -21 1 97.75 383 MET B N 1
ATOM 6726 C CA . MET B 1 383 ? 14.57 -17.078 -19.812 1 97.75 383 MET B CA 1
ATOM 6727 C C . MET B 1 383 ? 14.227 -15.68 -19.344 1 97.75 383 MET B C 1
ATOM 6729 O O . MET B 1 383 ? 14.695 -15.25 -18.281 1 97.75 383 MET B O 1
ATOM 6733 N N . ASN B 1 384 ? 13.32 -14.984 -20.062 1 96.69 384 ASN B N 1
ATOM 6734 C CA . ASN B 1 384 ? 13.062 -13.586 -19.75 1 96.69 384 ASN B CA 1
ATOM 6735 C C . ASN B 1 384 ? 11.57 -13.305 -19.625 1 96.69 384 ASN B C 1
ATOM 6737 O O . ASN B 1 384 ? 11.164 -12.359 -18.953 1 96.69 384 ASN B O 1
ATOM 6741 N N . GLU B 1 385 ? 10.766 -14.094 -20.312 1 96.5 385 GLU B N 1
ATOM 6742 C CA . GLU B 1 385 ? 9.312 -13.93 -20.328 1 96.5 385 GLU B CA 1
ATOM 6743 C C . GLU B 1 385 ? 8.625 -15.125 -19.672 1 96.5 385 GLU B C 1
ATOM 6745 O O . GLU B 1 385 ? 9.062 -16.266 -19.828 1 96.5 385 GLU B O 1
ATOM 6750 N N . GLU B 1 386 ? 7.613 -14.844 -18.906 1 96.19 386 GLU B N 1
ATOM 6751 C CA . GLU B 1 386 ? 6.812 -15.93 -18.344 1 96.19 386 GLU B CA 1
ATOM 6752 C C . GLU B 1 386 ? 6.09 -16.703 -19.453 1 96.19 386 GLU B C 1
ATOM 6754 O O . GLU B 1 386 ? 5.297 -16.125 -20.203 1 96.19 386 GLU B O 1
ATOM 6759 N N . THR B 1 387 ? 6.391 -17.953 -19.547 1 97.06 387 THR B N 1
ATOM 6760 C CA . THR B 1 387 ? 5.766 -18.781 -20.562 1 97.06 387 THR B CA 1
ATOM 6761 C C . THR B 1 387 ? 4.316 -19.094 -20.203 1 97.06 387 THR B C 1
ATOM 6763 O O . THR B 1 387 ? 3.424 -18.984 -21.047 1 97.06 387 THR B O 1
ATOM 6766 N N . PHE B 1 388 ? 4.121 -19.406 -18.938 1 98 388 PHE B N 1
ATOM 6767 C CA . PHE B 1 388 ? 2.814 -19.812 -18.438 1 98 388 PHE B CA 1
ATOM 6768 C C . PHE B 1 388 ? 2.287 -21.016 -19.203 1 98 388 PHE B C 1
ATOM 6770 O O . PHE B 1 388 ? 1.161 -20.984 -19.703 1 98 388 PHE B O 1
ATOM 6777 N N . GLY B 1 389 ? 3.086 -22.016 -19.328 1 98.44 389 GLY B N 1
ATOM 6778 C CA . GLY B 1 389 ? 2.881 -23.266 -20.047 1 98.44 389 GLY B CA 1
ATOM 6779 C C . GLY B 1 389 ? 3.918 -24.312 -19.719 1 98.44 389 GLY B C 1
ATOM 6780 O O . GLY B 1 389 ? 4.797 -24.094 -18.875 1 98.44 389 GLY B O 1
ATOM 6781 N N . PRO B 1 390 ? 3.84 -25.453 -20.328 1 98.56 390 PRO B N 1
ATOM 6782 C CA . PRO B 1 390 ? 4.629 -26.609 -19.906 1 98.56 390 PRO B CA 1
ATOM 6783 C C . PRO B 1 390 ? 6.004 -26.672 -20.562 1 98.56 390 PRO B C 1
ATOM 6785 O O . PRO B 1 390 ? 6.336 -27.641 -21.234 1 98.56 390 PRO B O 1
ATOM 6788 N N . LEU B 1 391 ? 6.801 -25.641 -20.344 1 98.56 391 LEU B N 1
ATOM 6789 C CA . LEU B 1 391 ? 8.164 -25.531 -20.844 1 98.56 391 LEU B CA 1
ATOM 6790 C C . LEU B 1 391 ? 9.148 -25.297 -19.703 1 98.56 391 LEU B C 1
ATOM 6792 O O . LEU B 1 391 ? 9.031 -24.328 -18.953 1 98.56 391 LEU B O 1
ATOM 6796 N N . LEU B 1 392 ? 10.133 -26.203 -19.516 1 98.5 392 LEU B N 1
ATOM 6797 C CA . LEU B 1 392 ? 11.062 -26.172 -18.391 1 98.5 392 LEU B CA 1
ATOM 6798 C C . LEU B 1 392 ? 12.5 -26.016 -18.891 1 98.5 392 LEU B C 1
ATOM 6800 O O . LEU B 1 392 ? 13.125 -26.984 -19.297 1 98.5 392 LEU B O 1
ATOM 6804 N N . PRO B 1 393 ? 13.055 -24.875 -18.812 1 98.5 393 PRO B N 1
ATOM 6805 C CA . PRO B 1 393 ? 14.453 -24.672 -19.188 1 98.5 393 PRO B CA 1
ATOM 6806 C C . PRO B 1 393 ? 15.422 -25 -18.047 1 98.5 393 PRO B C 1
ATOM 6808 O O . PRO B 1 393 ? 15.203 -24.578 -16.922 1 98.5 393 PRO B O 1
ATOM 6811 N N . LEU B 1 394 ? 16.5 -25.734 -18.344 1 98.25 394 LEU B N 1
ATOM 6812 C CA . LEU B 1 394 ? 17.547 -26.062 -17.391 1 98.25 394 LEU B CA 1
ATOM 6813 C C . LEU B 1 394 ? 18.875 -25.406 -17.797 1 98.25 394 LEU B C 1
ATOM 6815 O O . LEU B 1 394 ? 19.203 -25.359 -18.984 1 98.25 394 LEU B O 1
ATOM 6819 N N . GLN B 1 395 ? 19.531 -24.906 -16.891 1 97.56 395 GLN B N 1
ATOM 6820 C CA . GLN B 1 395 ? 20.844 -24.312 -17.109 1 97.56 395 GLN B CA 1
ATOM 6821 C C . GLN B 1 395 ? 21.781 -24.578 -15.945 1 97.56 395 GLN B C 1
ATOM 6823 O O . GLN B 1 395 ? 21.359 -24.547 -14.789 1 97.56 395 GLN B O 1
ATOM 6828 N N . PRO B 1 396 ? 23.078 -24.906 -16.234 1 97.88 396 PRO B N 1
ATOM 6829 C CA . PRO B 1 396 ? 24.031 -25.109 -15.133 1 97.88 396 PRO B CA 1
ATOM 6830 C C . PRO B 1 396 ? 24.547 -23.797 -14.539 1 97.88 396 PRO B C 1
ATOM 6832 O O . PRO B 1 396 ? 24.453 -22.75 -15.188 1 97.88 396 PRO B O 1
ATOM 6835 N N . PHE B 1 397 ? 24.984 -23.812 -13.305 1 97.81 397 PHE B N 1
ATOM 6836 C CA . PHE B 1 397 ? 25.703 -22.703 -12.68 1 97.81 397 PHE B CA 1
ATOM 6837 C C . PHE B 1 397 ? 26.938 -23.219 -11.938 1 97.81 397 PHE B C 1
ATOM 6839 O O . PHE B 1 397 ? 27.016 -24.406 -11.602 1 97.81 397 PHE B O 1
ATOM 6846 N N . ALA B 1 398 ? 27.875 -22.312 -11.672 1 97.69 398 ALA B N 1
ATOM 6847 C CA . ALA B 1 398 ? 29.172 -22.719 -11.148 1 97.69 398 ALA B CA 1
ATOM 6848 C C . ALA B 1 398 ? 29.219 -22.609 -9.633 1 97.69 398 ALA B C 1
ATOM 6850 O O . ALA B 1 398 ? 29.719 -23.5 -8.945 1 97.69 398 ALA B O 1
ATOM 6851 N N . ASP B 1 399 ? 28.781 -21.469 -9.094 1 96.19 399 ASP B N 1
ATOM 6852 C CA . ASP B 1 399 ? 28.891 -21.25 -7.656 1 96.19 399 ASP B CA 1
ATOM 6853 C C . ASP B 1 399 ? 27.672 -20.5 -7.117 1 96.19 399 ASP B C 1
ATOM 6855 O O . ASP B 1 399 ? 26.812 -20.047 -7.891 1 96.19 399 ASP B O 1
ATOM 6859 N N . GLU B 1 400 ? 27.641 -20.359 -5.828 1 96.81 400 GLU B N 1
ATOM 6860 C CA . GLU B 1 400 ? 26.5 -19.797 -5.105 1 96.81 400 GLU B CA 1
ATOM 6861 C C . GLU B 1 400 ? 26.203 -18.375 -5.566 1 96.81 400 GLU B C 1
ATOM 6863 O O . GLU B 1 400 ? 25.047 -18.016 -5.789 1 96.81 400 GLU B O 1
ATOM 6868 N N . MET B 1 401 ? 27.188 -17.547 -5.73 1 97.06 401 MET B N 1
ATOM 6869 C CA . MET B 1 401 ? 27.016 -16.156 -6.121 1 97.06 401 MET B CA 1
ATOM 6870 C C . MET B 1 401 ? 26.453 -16.047 -7.531 1 97.06 401 MET B C 1
ATOM 6872 O O . MET B 1 401 ? 25.609 -15.18 -7.801 1 97.06 401 MET B O 1
ATOM 6876 N N . GLU B 1 402 ? 26.938 -16.875 -8.375 1 97.5 402 GLU B N 1
ATOM 6877 C CA . GLU B 1 402 ? 26.406 -16.906 -9.734 1 97.5 402 GLU B CA 1
ATOM 6878 C C . GLU B 1 402 ? 24.922 -17.266 -9.75 1 97.5 402 GLU B C 1
ATOM 6880 O O . GLU B 1 402 ? 24.141 -16.656 -10.477 1 97.5 402 GLU B O 1
ATOM 6885 N N . ALA B 1 403 ? 24.531 -18.281 -8.984 1 97.69 403 ALA B N 1
ATOM 6886 C CA . ALA B 1 403 ? 23.141 -18.719 -8.914 1 97.69 403 ALA B CA 1
ATOM 6887 C C . ALA B 1 403 ? 22.234 -17.578 -8.445 1 97.69 403 ALA B C 1
ATOM 6889 O O . ALA B 1 403 ? 21.188 -17.344 -9.039 1 97.69 403 ALA B O 1
ATOM 6890 N N . VAL B 1 404 ? 22.672 -16.859 -7.434 1 98.44 404 VAL B N 1
ATOM 6891 C CA . VAL B 1 404 ? 21.891 -15.758 -6.875 1 98.44 404 VAL B CA 1
ATOM 6892 C C . VAL B 1 404 ? 21.781 -14.633 -7.902 1 98.44 404 VAL B C 1
ATOM 6894 O O . VAL B 1 404 ? 20.688 -14.078 -8.102 1 98.44 404 VAL B O 1
ATOM 6897 N N . ARG B 1 405 ? 22.875 -14.297 -8.539 1 97.75 405 ARG B N 1
ATOM 6898 C CA . ARG B 1 405 ? 22.875 -13.25 -9.547 1 97.75 405 ARG B CA 1
ATOM 6899 C C . ARG B 1 405 ? 21.922 -13.578 -10.688 1 97.75 405 ARG B C 1
ATOM 6901 O O . ARG B 1 405 ? 21.141 -12.727 -11.117 1 97.75 405 ARG B O 1
ATOM 6908 N N . GLN B 1 406 ? 21.969 -14.789 -11.172 1 97.81 406 GLN B N 1
ATOM 6909 C CA . GLN B 1 406 ? 21.109 -15.219 -12.266 1 97.81 406 GLN B CA 1
ATOM 6910 C C . GLN B 1 406 ? 19.641 -15.242 -11.836 1 97.81 406 GLN B C 1
ATOM 6912 O O . GLN B 1 406 ? 18.766 -14.812 -12.586 1 97.81 406 GLN B O 1
ATOM 6917 N N . ALA B 1 407 ? 19.422 -15.719 -10.656 1 98.38 407 ALA B N 1
ATOM 6918 C CA . ALA B 1 407 ? 18.062 -15.789 -10.133 1 98.38 407 ALA B CA 1
ATOM 6919 C C . ALA B 1 407 ? 17.438 -14.398 -10.016 1 98.38 407 ALA B C 1
ATOM 6921 O O . ALA B 1 407 ? 16.25 -14.219 -10.312 1 98.38 407 ALA B O 1
ATOM 6922 N N . ASN B 1 408 ? 18.219 -13.406 -9.641 1 97.81 408 ASN B N 1
ATOM 6923 C CA . ASN B 1 408 ? 17.719 -12.062 -9.367 1 97.81 408 ASN B CA 1
ATOM 6924 C C . ASN B 1 408 ? 17.656 -11.219 -10.633 1 97.81 408 ASN B C 1
ATOM 6926 O O . ASN B 1 408 ? 17.094 -10.117 -10.625 1 97.81 408 ASN B O 1
ATOM 6930 N N . ASP B 1 409 ? 18.203 -11.734 -11.734 1 96.69 409 ASP B N 1
ATOM 6931 C CA . ASP B 1 409 ? 18.281 -10.969 -12.977 1 96.69 409 ASP B CA 1
ATOM 6932 C C . ASP B 1 409 ? 16.953 -11 -13.727 1 96.69 409 ASP B C 1
ATOM 6934 O O . ASP B 1 409 ? 16.859 -11.57 -14.812 1 96.69 409 ASP B O 1
ATOM 6938 N N . THR B 1 410 ? 15.969 -10.375 -13.195 1 96.75 410 THR B N 1
ATOM 6939 C CA . THR B 1 410 ? 14.609 -10.273 -13.719 1 96.75 410 THR B CA 1
ATOM 6940 C C . THR B 1 410 ? 13.852 -9.141 -13.039 1 96.75 410 THR B C 1
ATOM 6942 O O . THR B 1 410 ? 14.203 -8.727 -11.93 1 96.75 410 THR B O 1
ATOM 6945 N N . GLN B 1 411 ? 12.875 -8.578 -13.695 1 96 411 GLN B N 1
ATOM 6946 C CA . GLN B 1 411 ? 12.031 -7.543 -13.102 1 96 411 GLN B CA 1
ATOM 6947 C C . GLN B 1 411 ? 11.031 -8.141 -12.117 1 96 411 GLN B C 1
ATOM 6949 O O . GLN B 1 411 ? 10.383 -7.418 -11.359 1 96 411 GLN B O 1
ATOM 6954 N N . TYR B 1 412 ? 10.867 -9.469 -12.133 1 97.44 412 TYR B N 1
ATOM 6955 C CA . TYR B 1 412 ? 9.875 -10.156 -11.312 1 97.44 412 TYR B CA 1
ATOM 6956 C C . TYR B 1 412 ? 10.461 -10.531 -9.953 1 97.44 412 TYR B C 1
ATOM 6958 O O . TYR B 1 412 ? 11.68 -10.594 -9.789 1 97.44 412 TYR B O 1
ATOM 6966 N N . GLY B 1 413 ? 9.609 -10.742 -8.945 1 98.31 413 GLY B N 1
ATOM 6967 C CA . GLY B 1 413 ? 10 -11.141 -7.605 1 98.31 413 GLY B CA 1
ATOM 6968 C C . GLY B 1 413 ? 8.906 -11.867 -6.852 1 98.31 413 GLY B C 1
ATOM 6969 O O . GLY B 1 413 ? 8.703 -11.633 -5.66 1 98.31 413 GLY B O 1
ATOM 6970 N N . LEU B 1 414 ? 8.203 -12.812 -7.527 1 98.5 414 LEU B N 1
ATOM 6971 C CA . LEU B 1 414 ? 7.082 -13.484 -6.883 1 98.5 414 LEU B CA 1
ATOM 6972 C C . LEU B 1 414 ? 7.566 -14.641 -6.016 1 98.5 414 LEU B C 1
ATOM 6974 O O . LEU B 1 414 ? 7.547 -14.547 -4.785 1 98.5 414 LEU B O 1
ATOM 6978 N N . ALA B 1 415 ? 8.172 -15.68 -6.656 1 98.81 415 ALA B N 1
ATOM 6979 C CA . ALA B 1 415 ? 8.586 -16.859 -5.895 1 98.81 415 ALA B CA 1
ATOM 6980 C C . ALA B 1 415 ? 9.945 -17.359 -6.375 1 98.81 415 ALA B C 1
ATOM 6982 O O . ALA B 1 415 ? 10.336 -17.109 -7.52 1 98.81 415 ALA B O 1
ATOM 6983 N N . ALA B 1 416 ? 10.641 -18.016 -5.535 1 98.88 416 ALA B N 1
ATOM 6984 C CA . ALA B 1 416 ? 11.898 -18.703 -5.816 1 98.88 416 ALA B CA 1
ATOM 6985 C C . ALA B 1 416 ? 12.016 -19.984 -4.984 1 98.88 416 ALA B C 1
ATOM 6987 O O . ALA B 1 416 ? 11.43 -20.078 -3.902 1 98.88 416 ALA B O 1
ATOM 6988 N N . TYR B 1 417 ? 12.797 -20.938 -5.48 1 98.88 417 TYR B N 1
ATOM 6989 C CA . TYR B 1 417 ? 12.938 -22.219 -4.789 1 98.88 417 TYR B CA 1
ATOM 6990 C C . TYR B 1 417 ? 14.398 -22.625 -4.688 1 98.88 417 TYR B C 1
ATOM 6992 O O . TYR B 1 417 ? 15.172 -22.438 -5.629 1 98.88 417 TYR B O 1
ATOM 7000 N N . ILE B 1 418 ? 14.727 -23.188 -3.568 1 98.81 418 ILE B N 1
ATOM 7001 C CA . ILE B 1 418 ? 16.078 -23.656 -3.266 1 98.81 418 ILE B CA 1
ATOM 7002 C C . ILE B 1 418 ? 16.031 -25.125 -2.844 1 98.81 418 ILE B C 1
ATOM 7004 O O . ILE B 1 418 ? 15.188 -25.516 -2.037 1 98.81 418 ILE B O 1
ATOM 7008 N N . PHE B 1 419 ? 16.922 -25.891 -3.408 1 98.81 419 PHE B N 1
ATOM 7009 C CA . PHE B 1 419 ? 17.141 -27.25 -2.926 1 98.81 419 PHE B CA 1
ATOM 7010 C C . PHE B 1 419 ? 18.562 -27.406 -2.381 1 98.81 419 PHE B C 1
ATOM 7012 O O . PHE B 1 419 ? 19.531 -27.266 -3.121 1 98.81 419 PHE B O 1
ATOM 7019 N N . THR B 1 420 ? 18.719 -27.609 -1.127 1 98.56 420 THR B N 1
ATOM 7020 C CA . THR B 1 420 ? 19.984 -27.797 -0.427 1 98.56 420 THR B CA 1
ATOM 7021 C C . THR B 1 420 ? 19.766 -28.484 0.916 1 98.56 420 THR B C 1
ATOM 7023 O O . THR B 1 420 ? 18.672 -28.453 1.464 1 98.56 420 THR B O 1
ATOM 7026 N N . ASP B 1 421 ? 20.75 -29.141 1.397 1 97.44 421 ASP B N 1
ATOM 7027 C CA . ASP B 1 421 ? 20.703 -29.734 2.732 1 97.44 421 ASP B CA 1
ATOM 7028 C C . ASP B 1 421 ? 21.578 -28.938 3.709 1 97.44 421 ASP B C 1
ATOM 7030 O O . ASP B 1 421 ? 21.656 -29.281 4.891 1 97.44 421 ASP B O 1
ATOM 7034 N N . SER B 1 422 ? 22.203 -27.906 3.242 1 97.62 422 SER B N 1
ATOM 7035 C CA . SER B 1 422 ? 23.047 -27.047 4.078 1 97.62 422 SER B CA 1
ATOM 7036 C C . SER B 1 422 ? 22.234 -25.922 4.711 1 97.62 422 SER B C 1
ATOM 7038 O O . SER B 1 422 ? 21.656 -25.094 4.004 1 97.62 422 SER B O 1
ATOM 7040 N N . LEU B 1 423 ? 22.266 -25.969 6.012 1 96.62 423 LEU B N 1
ATOM 7041 C CA . LEU B 1 423 ? 21.609 -24.906 6.75 1 96.62 423 LEU B CA 1
ATOM 7042 C C . LEU B 1 423 ? 22.203 -23.547 6.406 1 96.62 423 LEU B C 1
ATOM 7044 O O . LEU B 1 423 ? 21.469 -22.578 6.164 1 96.62 423 LEU B O 1
ATOM 7048 N N . HIS B 1 424 ? 23.531 -23.438 6.383 1 97.44 424 HIS B N 1
ATOM 7049 C CA . HIS B 1 424 ? 24.219 -22.188 6.113 1 97.44 424 HIS B CA 1
ATOM 7050 C C . HIS B 1 424 ? 23.891 -21.672 4.715 1 97.44 424 HIS B C 1
ATOM 7052 O O . HIS B 1 424 ? 23.594 -20.484 4.539 1 97.44 424 HIS B O 1
ATOM 7058 N N . ARG B 1 425 ? 23.891 -22.547 3.736 1 97.75 425 ARG B N 1
ATOM 7059 C CA . ARG B 1 425 ? 23.578 -22.172 2.359 1 97.75 425 ARG B CA 1
ATOM 7060 C C . ARG B 1 425 ? 22.109 -21.75 2.221 1 97.75 425 ARG B C 1
ATOM 7062 O O . ARG B 1 425 ? 21.812 -20.766 1.551 1 97.75 425 ARG B O 1
ATOM 7069 N N . ALA B 1 426 ? 21.188 -22.531 2.832 1 97.88 426 ALA B N 1
ATOM 7070 C CA . ALA B 1 426 ? 19.766 -22.203 2.771 1 97.88 426 ALA B CA 1
ATOM 7071 C C . ALA B 1 426 ? 19.5 -20.766 3.203 1 97.88 426 ALA B C 1
ATOM 7073 O O . ALA B 1 426 ? 18.812 -20.016 2.506 1 97.88 426 ALA B O 1
ATOM 7074 N N . TYR B 1 427 ? 20.078 -20.312 4.262 1 97.5 427 TYR B N 1
ATOM 7075 C CA . TYR B 1 427 ? 19.828 -18.984 4.805 1 97.5 427 TYR B CA 1
ATOM 7076 C C . TYR B 1 427 ? 20.547 -17.922 3.99 1 97.5 427 TYR B C 1
ATOM 7078 O O . TYR B 1 427 ? 19.984 -16.875 3.691 1 97.5 427 TYR B O 1
ATOM 7086 N N . ARG B 1 428 ? 21.875 -18.172 3.568 1 97.44 428 ARG B N 1
ATOM 7087 C CA . ARG B 1 428 ? 22.625 -17.188 2.777 1 97.44 428 ARG B CA 1
ATOM 7088 C C . ARG B 1 428 ? 21.906 -16.891 1.469 1 97.44 428 ARG B C 1
ATOM 7090 O O . ARG B 1 428 ? 21.75 -15.719 1.101 1 97.44 428 ARG B O 1
ATOM 7097 N N . VAL B 1 429 ? 21.422 -17.953 0.829 1 98.44 429 VAL B N 1
ATOM 7098 C CA . VAL B 1 429 ? 20.812 -17.797 -0.484 1 98.44 429 VAL B CA 1
ATOM 7099 C C . VAL B 1 429 ? 19.406 -17.203 -0.33 1 98.44 429 VAL B C 1
ATOM 7101 O O . VAL B 1 429 ? 19.047 -16.25 -1.021 1 98.44 429 VAL B O 1
ATOM 7104 N N . MET B 1 430 ? 18.609 -17.75 0.613 1 98.38 430 MET B N 1
ATOM 7105 C CA . MET B 1 430 ? 17.25 -17.266 0.862 1 98.38 430 MET B CA 1
ATOM 7106 C C . MET B 1 430 ? 17.25 -15.766 1.136 1 98.38 430 MET B C 1
ATOM 7108 O O . MET B 1 430 ? 16.438 -15.031 0.566 1 98.38 430 MET B O 1
ATOM 7112 N N . GLU B 1 431 ? 18.188 -15.25 1.915 1 97.56 431 GLU B N 1
ATOM 7113 C CA . GLU B 1 431 ? 18.234 -13.844 2.316 1 97.56 431 GLU B CA 1
ATOM 7114 C C . GLU B 1 431 ? 18.656 -12.953 1.153 1 97.56 431 GLU B C 1
ATOM 7116 O O . GLU B 1 431 ? 18.312 -11.773 1.11 1 97.56 431 GLU B O 1
ATOM 7121 N N . LYS B 1 432 ? 19.359 -13.539 0.177 1 97.69 432 LYS B N 1
ATOM 7122 C CA . LYS B 1 432 ? 19.875 -12.742 -0.923 1 97.69 432 LYS B CA 1
ATOM 7123 C C . LYS B 1 432 ? 18.938 -12.75 -2.119 1 97.69 432 LYS B C 1
ATOM 7125 O O . LYS B 1 432 ? 19.062 -11.938 -3.035 1 97.69 432 LYS B O 1
ATOM 7130 N N . LEU B 1 433 ? 17.984 -13.688 -2.127 1 98.56 433 LEU B N 1
ATOM 7131 C CA . LEU B 1 433 ? 17.016 -13.75 -3.215 1 98.56 433 LEU B CA 1
ATOM 7132 C C . LEU B 1 433 ? 15.984 -12.633 -3.098 1 98.56 433 LEU B C 1
ATOM 7134 O O . LEU B 1 433 ? 15.43 -12.398 -2.02 1 98.56 433 LEU B O 1
ATOM 7138 N N . GLU B 1 434 ? 15.727 -11.898 -4.199 1 98 434 GLU B N 1
ATOM 7139 C CA . GLU B 1 434 ? 14.805 -10.758 -4.227 1 98 434 GLU B CA 1
ATOM 7140 C C . GLU B 1 434 ? 13.398 -11.203 -4.637 1 98 434 GLU B C 1
ATOM 7142 O O . GLU B 1 434 ? 12.891 -10.766 -5.672 1 98 434 GLU B O 1
ATOM 7147 N N . TYR B 1 435 ? 12.781 -12.023 -3.826 1 98.75 435 TYR B N 1
ATOM 7148 C CA . TYR B 1 435 ? 11.469 -12.617 -4.066 1 98.75 435 TYR B CA 1
ATOM 7149 C C . TYR B 1 435 ? 10.602 -12.539 -2.818 1 98.75 435 TYR B C 1
ATOM 7151 O O . TYR B 1 435 ? 11.109 -12.633 -1.696 1 98.75 435 TYR B O 1
ATOM 7159 N N . GLY B 1 436 ? 9.281 -12.375 -3.014 1 98.62 436 GLY B N 1
ATOM 7160 C CA . GLY B 1 436 ? 8.352 -12.312 -1.896 1 98.62 436 GLY B CA 1
ATOM 7161 C C . GLY B 1 436 ? 8.102 -13.656 -1.25 1 98.62 436 GLY B C 1
ATOM 7162 O O . GLY B 1 436 ? 7.695 -13.727 -0.089 1 98.62 436 GLY B O 1
ATOM 7163 N N . ILE B 1 437 ? 8.336 -14.742 -1.979 1 98.88 437 ILE B N 1
ATOM 7164 C CA . ILE B 1 437 ? 8.141 -16.109 -1.496 1 98.88 437 ILE B CA 1
ATOM 7165 C C . ILE B 1 437 ? 9.367 -16.953 -1.825 1 98.88 437 ILE B C 1
ATOM 7167 O O . ILE B 1 437 ? 9.836 -16.953 -2.963 1 98.88 437 ILE B O 1
ATOM 7171 N N . VAL B 1 438 ? 9.875 -17.641 -0.828 1 98.94 438 VAL B N 1
ATOM 7172 C CA . VAL B 1 438 ? 10.977 -18.562 -1.071 1 98.94 438 VAL B CA 1
ATOM 7173 C C . VAL B 1 438 ? 10.648 -19.922 -0.48 1 98.94 438 VAL B C 1
ATOM 7175 O O . VAL B 1 438 ? 10.32 -20.031 0.705 1 98.94 438 VAL B O 1
ATOM 7178 N N . GLY B 1 439 ? 10.648 -20.922 -1.292 1 98.88 439 GLY B N 1
ATOM 7179 C CA . GLY B 1 439 ? 10.562 -22.297 -0.839 1 98.88 439 GLY B CA 1
ATOM 7180 C C . GLY B 1 439 ? 11.914 -22.984 -0.716 1 98.88 439 GLY B C 1
ATOM 7181 O O . GLY B 1 439 ? 12.711 -22.969 -1.657 1 98.88 439 GLY B O 1
ATOM 7182 N N . ILE B 1 440 ? 12.211 -23.531 0.416 1 98.75 440 ILE B N 1
ATOM 7183 C CA . ILE B 1 440 ? 13.414 -24.328 0.625 1 98.75 440 ILE B CA 1
ATOM 7184 C C . ILE B 1 440 ? 13.031 -25.812 0.712 1 98.75 440 ILE B C 1
ATOM 7186 O O . ILE B 1 440 ? 12.344 -26.234 1.648 1 98.75 440 ILE B O 1
ATOM 7190 N N . ASN B 1 441 ? 13.477 -26.562 -0.251 1 98.44 441 ASN B N 1
ATOM 7191 C CA . ASN B 1 441 ? 13.07 -27.953 -0.392 1 98.44 441 ASN B CA 1
ATOM 7192 C C . ASN B 1 441 ? 11.547 -28.094 -0.429 1 98.44 441 ASN B C 1
ATOM 7194 O O . ASN B 1 441 ? 11 -29.062 0.097 1 98.44 441 ASN B O 1
ATOM 7198 N N . ASP B 1 442 ? 10.898 -27.094 -0.88 1 98.19 442 ASP B N 1
ATOM 7199 C CA . ASP B 1 442 ? 9.453 -27 -1.024 1 98.19 442 ASP B CA 1
ATOM 7200 C C . ASP B 1 442 ? 9.078 -26.125 -2.219 1 98.19 442 ASP B C 1
ATOM 7202 O O . ASP B 1 442 ? 9.688 -25.078 -2.443 1 98.19 442 ASP B O 1
ATOM 7206 N N . VAL B 1 443 ? 8.125 -26.594 -2.984 1 98.31 443 VAL B N 1
ATOM 7207 C CA . VAL B 1 443 ? 7.754 -25.828 -4.172 1 98.31 443 VAL B CA 1
ATOM 7208 C C . VAL B 1 443 ? 6.266 -25.484 -4.125 1 98.31 443 VAL B C 1
ATOM 7210 O O . VAL B 1 443 ? 5.711 -24.969 -5.098 1 98.31 443 VAL B O 1
ATOM 7213 N N . PHE B 1 444 ? 5.535 -25.766 -3.062 1 97.38 444 PHE B N 1
ATOM 7214 C CA . PHE B 1 444 ? 4.117 -25.469 -2.896 1 97.38 444 PHE B CA 1
ATOM 7215 C C . PHE B 1 444 ? 3.879 -24.625 -1.654 1 97.38 444 PHE B C 1
ATOM 7217 O O . PHE B 1 444 ? 3.203 -25.062 -0.719 1 97.38 444 PHE B O 1
ATOM 7224 N N . PRO B 1 445 ? 4.262 -23.359 -1.717 1 97.88 445 PRO B N 1
ATOM 7225 C CA . PRO B 1 445 ? 4.227 -22.531 -0.509 1 97.88 445 PRO B CA 1
ATOM 7226 C C . PRO B 1 445 ? 2.824 -22.016 -0.195 1 97.88 445 PRO B C 1
ATOM 7228 O O . PRO B 1 445 ? 2.561 -21.578 0.931 1 97.88 445 PRO B O 1
ATOM 7231 N N . ALA B 1 446 ? 1.866 -22.016 -1.046 1 97.38 446 ALA B N 1
ATOM 7232 C CA . ALA B 1 446 ? 0.59 -21.312 -0.895 1 97.38 446 ALA B CA 1
ATOM 7233 C C . ALA B 1 446 ? -0.285 -22 0.153 1 97.38 446 ALA B C 1
ATOM 7235 O O . ALA B 1 446 ? -0.643 -23.172 0.006 1 97.38 446 ALA B O 1
ATOM 7236 N N . VAL B 1 447 ? -0.568 -21.359 1.193 1 97.94 447 VAL B N 1
ATOM 7237 C CA . VAL B 1 447 ? -1.499 -21.781 2.236 1 97.94 447 VAL B CA 1
ATOM 7238 C C . VAL B 1 447 ? -2.275 -20.562 2.752 1 97.94 447 VAL B C 1
ATOM 7240 O O . VAL B 1 447 ? -1.808 -19.422 2.65 1 97.94 447 VAL B O 1
ATOM 7243 N N . ALA B 1 448 ? -3.465 -20.766 3.314 1 98.38 448 ALA B N 1
ATOM 7244 C CA . ALA B 1 448 ? -4.316 -19.672 3.779 1 98.38 448 ALA B CA 1
ATOM 7245 C C . ALA B 1 448 ? -3.678 -18.938 4.957 1 98.38 448 ALA B C 1
ATOM 7247 O O . ALA B 1 448 ? -3.896 -17.734 5.145 1 98.38 448 ALA B O 1
ATOM 7248 N N . GLU B 1 449 ? -2.836 -19.641 5.746 1 98.19 449 GLU B N 1
ATOM 7249 C CA . GLU B 1 449 ? -2.342 -19.109 7.012 1 98.19 449 GLU B CA 1
ATOM 7250 C C . GLU B 1 449 ? -1.082 -18.266 6.801 1 98.19 449 GLU B C 1
ATOM 7252 O O . GLU B 1 449 ? -0.582 -17.641 7.738 1 98.19 449 GLU B O 1
ATOM 7257 N N . ALA B 1 450 ? -0.555 -18.203 5.523 1 98.44 450 ALA B N 1
ATOM 7258 C CA . ALA B 1 450 ? 0.682 -17.469 5.277 1 98.44 450 ALA B CA 1
ATOM 7259 C C . ALA B 1 450 ? 0.488 -16.422 4.184 1 98.44 450 ALA B C 1
ATOM 7261 O O . ALA B 1 450 ? -0.35 -16.578 3.293 1 98.44 450 ALA B O 1
ATOM 7262 N N . PRO B 1 451 ? 1.28 -15.344 4.254 1 98.31 451 PRO B N 1
ATOM 7263 C CA . PRO B 1 451 ? 1.131 -14.289 3.254 1 98.31 451 PRO B CA 1
ATOM 7264 C C . PRO B 1 451 ? 1.721 -14.672 1.897 1 98.31 451 PRO B C 1
ATOM 7266 O O . PRO B 1 451 ? 2.867 -15.117 1.824 1 98.31 451 PRO B O 1
ATOM 7269 N N . PHE B 1 452 ? 0.889 -14.531 0.905 1 98.31 452 PHE B N 1
ATOM 7270 C CA . PHE B 1 452 ? 1.235 -14.797 -0.485 1 98.31 452 PHE B CA 1
ATOM 7271 C C . PHE B 1 452 ? 1.342 -13.508 -1.28 1 98.31 452 PHE B C 1
ATOM 7273 O O . PHE B 1 452 ? 0.4 -12.711 -1.309 1 98.31 452 PHE B O 1
ATOM 7280 N N . GLY B 1 453 ? 2.477 -13.227 -1.892 1 97.5 453 GLY B N 1
ATOM 7281 C CA . GLY B 1 453 ? 2.631 -12.039 -2.717 1 97.5 453 GLY B CA 1
ATOM 7282 C C . GLY B 1 453 ? 4.078 -11.734 -3.062 1 97.5 453 GLY B C 1
ATOM 7283 O O . GLY B 1 453 ? 4.992 -12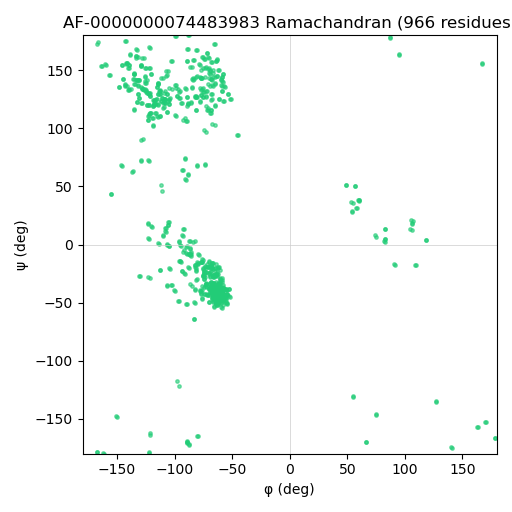.156 -2.35 1 97.5 453 GLY B O 1
ATOM 7284 N N . GLY B 1 454 ? 4.285 -11.047 -4.133 1 97.31 454 GLY B N 1
ATOM 7285 C CA . GLY B 1 454 ? 5.617 -10.789 -4.66 1 97.31 454 GLY B CA 1
ATOM 7286 C C . GLY B 1 454 ? 6.156 -9.422 -4.281 1 97.31 454 GLY B C 1
ATOM 7287 O O . GLY B 1 454 ? 5.578 -8.734 -3.439 1 97.31 454 GLY B O 1
ATOM 7288 N N . VAL B 1 455 ? 7.387 -9.188 -4.754 1 97.44 455 VAL B N 1
ATOM 7289 C CA . VAL B 1 455 ? 8.07 -7.898 -4.688 1 97.44 455 VAL B CA 1
ATOM 7290 C C . VAL B 1 455 ? 8.445 -7.441 -6.094 1 97.44 455 VAL B C 1
ATOM 7292 O O . VAL B 1 455 ? 8.086 -8.086 -7.082 1 97.44 455 VAL B O 1
ATOM 7295 N N . LYS B 1 456 ? 9.102 -6.285 -6.262 1 97.19 456 LYS B N 1
ATOM 7296 C CA . LYS B 1 456 ? 9.43 -5.719 -7.566 1 97.19 456 LYS B CA 1
ATOM 7297 C C . LYS B 1 456 ? 8.18 -5.559 -8.43 1 97.19 456 LYS B C 1
ATOM 7299 O O . LYS B 1 456 ? 7.188 -4.977 -7.984 1 97.19 456 LYS B O 1
ATOM 7304 N N . GLN B 1 457 ? 8.195 -6 -9.625 1 97.5 457 GLN B N 1
ATOM 7305 C CA . GLN B 1 457 ? 7.047 -5.793 -10.508 1 97.5 457 GLN B CA 1
ATOM 7306 C C . GLN B 1 457 ? 6.082 -6.977 -10.438 1 97.5 457 GLN B C 1
ATOM 7308 O O . GLN B 1 457 ? 5.191 -7.105 -11.281 1 97.5 457 GLN B O 1
ATOM 7313 N N . SER B 1 458 ? 6.285 -7.844 -9.414 1 98.12 458 SER B N 1
ATOM 7314 C CA . SER B 1 458 ? 5.367 -8.953 -9.188 1 98.12 458 SER B CA 1
ATOM 7315 C C . SER B 1 458 ? 4.227 -8.555 -8.258 1 98.12 458 SER B C 1
ATOM 7317 O O . SER B 1 458 ? 3.344 -9.359 -7.965 1 98.12 458 SER B O 1
ATOM 7319 N N . GLY B 1 459 ? 4.266 -7.32 -7.789 1 96.81 459 GLY B N 1
ATOM 7320 C CA . GLY B 1 459 ? 3.008 -6.863 -7.223 1 96.81 459 GLY B CA 1
ATOM 7321 C C . GLY B 1 459 ? 3.184 -6.047 -5.957 1 96.81 459 GLY B C 1
ATOM 7322 O O . GLY B 1 459 ? 4.289 -5.59 -5.656 1 96.81 459 GLY B O 1
ATOM 7323 N N . LEU B 1 460 ? 2.031 -5.711 -5.352 1 97.31 460 LEU B N 1
ATOM 7324 C CA . LEU B 1 460 ? 1.87 -4.953 -4.113 1 97.31 460 LEU B CA 1
ATOM 7325 C C . LEU B 1 460 ? 0.897 -5.652 -3.172 1 97.31 460 LEU B C 1
ATOM 7327 O O . LEU B 1 460 ? -0.132 -6.172 -3.607 1 97.31 460 LEU B O 1
ATOM 7331 N N . GLY B 1 461 ? 1.24 -5.703 -1.881 1 96.5 461 GLY B N 1
ATOM 7332 C CA . GLY B 1 461 ? 0.343 -6.301 -0.904 1 96.5 461 GLY B CA 1
ATOM 7333 C C . GLY B 1 461 ? 0.525 -7.797 -0.762 1 96.5 461 GLY B C 1
ATOM 7334 O O . GLY B 1 461 ? 1.396 -8.391 -1.406 1 96.5 461 GLY B O 1
ATOM 7335 N N . LYS B 1 462 ? -0.225 -8.375 0.123 1 97.94 462 LYS B N 1
ATOM 7336 C CA . LYS B 1 462 ? -0.158 -9.805 0.406 1 97.94 462 LYS B CA 1
ATOM 7337 C C . LYS B 1 462 ? -1.555 -10.406 0.505 1 97.94 462 LYS B C 1
ATOM 7339 O O . LYS B 1 462 ? -2.508 -9.727 0.884 1 97.94 462 LYS B O 1
ATOM 7344 N N . GLU B 1 463 ? -1.69 -11.578 0.125 1 98.12 463 GLU B N 1
ATOM 7345 C CA . GLU B 1 463 ? -2.895 -12.391 0.281 1 98.12 463 GLU B CA 1
ATOM 7346 C C . GLU B 1 463 ? -2.643 -13.586 1.198 1 98.12 463 GLU B C 1
ATOM 7348 O O . GLU B 1 463 ? -1.609 -14.242 1.093 1 98.12 463 GLU B O 1
ATOM 7353 N N . GLY B 1 464 ? -3.547 -13.844 2.102 1 98.12 464 GLY B N 1
ATOM 7354 C CA . GLY B 1 464 ? -3.365 -14.914 3.07 1 98.12 464 GLY B CA 1
ATOM 7355 C C . GLY B 1 464 ? -2.781 -14.43 4.387 1 98.12 464 GLY B C 1
ATOM 7356 O O . GLY B 1 464 ? -2.254 -13.32 4.469 1 98.12 464 GLY B O 1
ATOM 7357 N N . GLY B 1 465 ? -2.92 -15.297 5.418 1 97.62 465 GLY B N 1
ATOM 7358 C CA . GLY B 1 465 ? -2.402 -14.938 6.727 1 97.62 465 GLY B CA 1
ATOM 7359 C C . GLY B 1 465 ? -3.137 -13.766 7.355 1 97.62 465 GLY B C 1
ATOM 7360 O O . GLY B 1 465 ? -4.211 -13.375 6.895 1 97.62 465 GLY B O 1
ATOM 7361 N N . LYS B 1 466 ? -2.586 -13.289 8.422 1 97 466 LYS B N 1
ATOM 7362 C CA . LYS B 1 466 ? -3.152 -12.094 9.031 1 97 466 LYS B CA 1
ATOM 7363 C C . LYS B 1 466 ? -2.928 -10.867 8.148 1 97 466 LYS B C 1
ATOM 7365 O O . LYS B 1 466 ? -3.738 -9.938 8.148 1 97 466 LYS B O 1
ATOM 7370 N N . GLU B 1 467 ? -1.833 -10.938 7.352 1 97.12 467 GLU B N 1
ATOM 7371 C CA . GLU B 1 467 ? -1.522 -9.844 6.434 1 97.12 467 GLU B CA 1
ATOM 7372 C C . GLU B 1 467 ? -2.643 -9.641 5.418 1 97.12 467 GLU B C 1
ATOM 7374 O O . GLU B 1 467 ? -2.947 -8.508 5.043 1 97.12 467 GLU B O 1
ATOM 7379 N N . GLY B 1 468 ? -3.27 -10.734 5.031 1 98.06 468 GLY B N 1
ATOM 7380 C CA . GLY B 1 468 ? -4.285 -10.68 3.992 1 98.06 468 GLY B CA 1
ATOM 7381 C C . GLY B 1 468 ? -5.523 -9.906 4.406 1 98.06 468 GLY B C 1
ATOM 7382 O O . GLY B 1 468 ? -6.098 -9.164 3.605 1 98.06 468 GLY B O 1
ATOM 7383 N N . ILE B 1 469 ? -6.031 -10.07 5.648 1 98.44 469 ILE B N 1
ATOM 7384 C CA . ILE B 1 469 ? -7.238 -9.367 6.07 1 98.44 469 ILE B CA 1
ATOM 7385 C C . ILE B 1 469 ? -6.918 -7.898 6.336 1 98.44 469 ILE B C 1
ATOM 7387 O O . ILE B 1 469 ? -7.758 -7.023 6.117 1 98.44 469 ILE B O 1
ATOM 7391 N N . PHE B 1 470 ? -5.672 -7.574 6.668 1 97.62 470 PHE B N 1
ATOM 7392 C CA . PHE B 1 470 ? -5.297 -6.199 6.965 1 97.62 470 PHE B CA 1
ATOM 7393 C C . PHE B 1 470 ? -5.23 -5.367 5.691 1 97.62 470 PHE B C 1
ATOM 7395 O O . PHE B 1 470 ? -5.234 -4.137 5.746 1 97.62 470 PHE B O 1
ATOM 7402 N N . GLU B 1 471 ? -5.133 -6.051 4.527 1 97.81 471 GLU B N 1
ATOM 7403 C CA . GLU B 1 471 ? -5.227 -5.32 3.268 1 97.81 471 GLU B CA 1
ATOM 7404 C C . GLU B 1 471 ? -6.594 -4.652 3.119 1 97.81 471 GLU B C 1
ATOM 7406 O O . GLU B 1 471 ? -6.738 -3.68 2.379 1 97.81 471 GLU B O 1
ATOM 7411 N N . PHE B 1 472 ? -7.613 -5.129 3.881 1 98.69 472 PHE B N 1
ATOM 7412 C CA . PHE B 1 472 ? -8.984 -4.707 3.648 1 98.69 472 PHE B CA 1
ATOM 7413 C C . PHE B 1 472 ? -9.461 -3.781 4.762 1 98.69 472 PHE B C 1
ATOM 7415 O O . PHE B 1 472 ? -10.664 -3.539 4.902 1 98.69 472 PHE B O 1
ATOM 7422 N N . VAL B 1 473 ? -8.508 -3.266 5.586 1 98.12 473 VAL B N 1
ATOM 7423 C CA . VAL B 1 473 ? -8.883 -2.35 6.656 1 98.12 473 VAL B CA 1
ATOM 7424 C C . VAL B 1 473 ? -8.008 -1.099 6.598 1 98.12 473 VAL B C 1
ATOM 7426 O O . VAL B 1 473 ? -6.934 -1.116 6 1 98.12 473 VAL B O 1
ATOM 7429 N N . GLU B 1 474 ? -8.523 -0.043 7.098 1 97.5 474 GLU B N 1
ATOM 7430 C CA . GLU B 1 474 ? -7.781 1.161 7.461 1 97.5 474 GLU B CA 1
ATOM 7431 C C . GLU B 1 474 ? -7.5 1.203 8.961 1 97.5 474 GLU B C 1
ATOM 7433 O O . GLU B 1 474 ? -8.359 0.848 9.773 1 97.5 474 GLU B O 1
ATOM 7438 N N . LEU B 1 475 ? -6.293 1.581 9.305 1 97.94 475 LEU B N 1
ATOM 7439 C CA . LEU B 1 475 ? -5.961 1.782 10.711 1 97.94 475 LEU B CA 1
ATOM 7440 C C . LEU B 1 475 ? -6.258 3.215 11.133 1 97.94 475 LEU B C 1
ATOM 7442 O O . LEU B 1 475 ? -5.566 4.148 10.719 1 97.94 475 LEU B O 1
ATOM 7446 N N . LYS B 1 476 ? -7.309 3.375 11.883 1 98.62 476 LYS B N 1
ATOM 7447 C CA . LYS B 1 476 ? -7.66 4.691 12.414 1 98.62 476 LYS B CA 1
ATOM 7448 C C . LYS B 1 476 ? -6.93 4.973 13.719 1 98.62 476 LYS B C 1
ATOM 7450 O O . LYS B 1 476 ? -7.035 4.199 14.672 1 98.62 476 LYS B O 1
ATOM 7455 N N . TYR B 1 477 ? -6.207 6.008 13.719 1 98.88 477 TYR B N 1
ATOM 7456 C CA . TYR B 1 477 ? -5.527 6.48 14.922 1 98.88 477 TYR B CA 1
ATOM 7457 C C . TYR B 1 477 ? -6.414 7.438 15.703 1 98.88 477 TYR B C 1
ATOM 7459 O O . TYR B 1 477 ? -6.945 8.398 15.148 1 98.88 477 TYR B O 1
ATOM 7467 N N . VAL B 1 478 ? -6.578 7.137 16.969 1 98.81 478 VAL B N 1
ATOM 7468 C CA . VAL B 1 478 ? -7.395 7.969 17.844 1 98.81 478 VAL B CA 1
ATOM 7469 C C . VAL B 1 478 ? -6.539 8.523 18.984 1 98.81 478 VAL B C 1
ATOM 7471 O O . VAL B 1 478 ? -5.895 7.77 19.703 1 98.81 478 VAL B O 1
ATOM 7474 N N . SER B 1 479 ? -6.43 9.789 19.094 1 98.75 479 SER B N 1
ATOM 7475 C CA . SER B 1 479 ? -5.801 10.492 20.203 1 98.75 479 SER B CA 1
ATOM 7476 C C . SER B 1 479 ? -6.844 11.125 21.125 1 98.75 479 SER B C 1
ATOM 7478 O O . SER B 1 479 ? -7.621 11.977 20.688 1 98.75 479 SER B O 1
ATOM 7480 N N . MET B 1 480 ? -6.867 10.773 22.359 1 98.12 480 MET B N 1
ATOM 7481 C CA . MET B 1 480 ? -7.867 11.266 23.297 1 98.12 480 MET B CA 1
ATOM 7482 C C . MET B 1 480 ? -7.215 12.078 24.406 1 98.12 480 MET B C 1
ATOM 7484 O O . MET B 1 480 ? -6.328 11.586 25.109 1 98.12 480 MET B O 1
ATOM 7488 N N . GLY B 1 481 ? -7.648 13.352 24.516 1 97.62 481 GLY B N 1
ATOM 7489 C CA . GLY B 1 481 ? -7.242 14.156 25.656 1 97.62 481 GLY B CA 1
ATOM 7490 C C . GLY B 1 481 ? -8 13.812 26.922 1 97.62 481 GLY B C 1
ATOM 7491 O O . GLY B 1 481 ? -9.227 13.68 26.891 1 97.62 481 GLY B O 1
ATOM 7492 N N . ILE B 1 482 ? -7.188 13.578 27.969 1 93.69 482 ILE B N 1
ATOM 7493 C CA . ILE B 1 482 ? -7.824 13.273 29.25 1 93.69 482 ILE B CA 1
ATOM 7494 C C . ILE B 1 482 ? -7.301 14.227 30.328 1 93.69 482 ILE B C 1
ATOM 7496 O O . ILE B 1 482 ? -6.164 14.695 30.25 1 93.69 482 ILE B O 1
ATOM 7500 N N . ARG B 1 483 ? -8.219 14.578 31.25 1 86.5 483 ARG B N 1
ATOM 7501 C CA . ARG B 1 483 ? -7.855 15.438 32.375 1 86.5 483 ARG B CA 1
ATOM 7502 C C . ARG B 1 483 ? -7.41 14.617 33.562 1 86.5 483 ARG B C 1
ATOM 7504 O O . ARG B 1 483 ? -7.977 13.555 33.844 1 86.5 483 ARG B O 1
ATOM 7511 N N . SER B 1 484 ? -6.234 15.148 34.125 1 76.75 484 SER B N 1
ATOM 7512 C CA . SER B 1 484 ? -5.73 14.484 35.344 1 76.75 484 SER B CA 1
ATOM 7513 C C . SER B 1 484 ? -6.68 14.688 36.5 1 76.75 484 SER B C 1
ATOM 7515 O O . SER B 1 484 ? -7.426 15.672 36.562 1 76.75 484 SER B O 1
ATOM 7517 N N . LEU B 1 485 ? -6.664 13.609 37.438 1 70.38 485 LEU B N 1
ATOM 7518 C CA . LEU B 1 485 ? -7.422 13.719 38.688 1 70.38 485 LEU B CA 1
ATOM 7519 C C . LEU B 1 485 ? -6.891 14.859 39.531 1 70.38 485 LEU B C 1
ATOM 7521 O O . LEU B 1 485 ? -5.691 15.148 39.531 1 70.38 485 LEU B O 1
#

Nearest PDB structures (foldseek):
  4v37-assembly2_D  TM=9.834E-01  e=4.126E-64  Spinacia oleracea
  4a0m-assembly1_C  TM=9.794E-01  e=8.112E-64  Spinacia oleracea
  3iwk-assembly3_F  TM=9.779E-01  e=5.276E-64  Pisum sativum
  3iwj-assembly1_B  TM=9.795E-01  e=1.247E-63  Pisum sativum
  4i8p-assembly1_B  TM=9.754E-01  e=5.126E-63  Zea mays

Solvent-accessible surface area (backbone atoms only — not comparable to full-atom values): 45953 Å² total; per-residue (Å²): 124,88,75,62,49,74,61,42,65,45,23,30,44,53,71,37,74,31,73,21,93,84,66,38,64,43,78,34,39,19,21,33,67,60,45,74,58,31,27,30,27,31,28,36,40,67,55,40,51,51,25,49,54,29,12,57,68,25,29,66,63,53,45,66,46,53,39,64,61,45,14,52,46,27,41,46,35,21,51,51,45,61,75,39,31,67,60,51,12,52,49,36,16,44,36,39,8,30,18,37,71,58,27,41,51,38,46,53,55,17,30,40,22,20,42,50,22,24,59,45,24,70,60,69,69,58,46,78,45,90,54,97,44,94,47,43,49,35,35,36,40,65,40,44,61,42,26,32,37,38,38,29,42,46,74,47,33,48,34,51,46,28,56,51,48,24,25,30,44,28,44,27,24,12,32,34,36,31,56,24,81,63,27,46,62,43,47,43,52,53,52,50,45,40,48,72,60,58,57,60,56,6,37,61,15,36,46,34,48,43,63,66,47,26,47,54,43,52,32,64,35,82,70,42,38,30,43,37,39,40,48,53,39,69,58,51,27,51,51,41,36,49,18,15,85,54,42,41,50,67,33,32,38,29,36,27,61,7,30,31,40,38,44,74,68,27,61,53,68,58,48,32,52,45,48,50,51,28,21,34,41,57,25,10,40,43,65,61,20,46,36,37,35,36,28,26,57,93,39,36,68,64,41,52,52,50,37,54,61,54,60,70,68,61,36,74,40,48,10,85,40,88,77,26,58,29,19,19,35,73,37,67,67,47,49,51,46,41,50,51,32,50,51,48,26,44,76,72,59,27,40,77,76,37,67,75,45,73,46,78,68,98,42,80,28,31,37,56,36,67,21,36,34,32,66,56,52,81,86,25,52,51,66,75,44,69,60,58,28,36,58,40,42,32,32,72,32,85,49,73,68,55,48,51,51,59,61,51,68,53,69,44,7,23,31,34,32,39,28,58,70,46,70,71,57,50,53,58,51,57,72,68,48,66,37,12,26,37,17,36,57,32,69,73,69,86,48,49,76,41,54,45,33,20,28,58,40,2,25,38,59,45,38,24,25,74,58,22,34,54,70,33,37,40,68,27,25,34,29,32,45,51,83,81,131,121,88,75,62,50,76,62,41,65,46,22,29,44,52,74,36,74,31,71,22,92,82,67,39,64,42,78,33,39,20,20,32,67,60,46,73,58,29,27,29,27,31,28,35,39,67,55,39,51,51,25,48,53,30,12,58,69,25,28,66,63,53,46,66,46,52,38,63,61,45,14,50,47,28,41,46,35,22,51,51,45,61,73,40,31,67,58,50,12,52,50,38,18,43,35,39,8,30,18,36,72,58,27,43,51,38,46,50,54,18,30,40,23,18,44,49,22,24,58,45,24,71,59,69,69,58,47,78,45,90,52,95,43,96,47,42,49,35,37,34,41,65,39,44,62,42,27,32,36,38,37,29,42,45,72,47,33,48,33,49,45,28,56,52,48,24,25,31,45,28,44,28,24,12,32,34,36,32,56,23,81,63,25,46,64,43,45,42,52,54,52,50,44,39,50,72,60,59,56,62,55,6,37,61,15,35,46,33,48,43,63,67,46,27,47,53,42,52,32,64,37,82,69,42,38,31,42,37,37,39,48,53,40,69,57,50,28,50,53,42,36,49,18,15,85,52,42,42,49,66,36,31,38,30,36,27,62,8,30,32,39,39,44,73,67,26,62,53,69,59,47,34,53,46,48,51,52,29,21,35,41,57,24,10,40,41,65,62,22,44,34,36,34,37,28,26,56,90,40,36,69,64,39,52,51,50,36,53,60,54,59,69,68,60,36,73,40,48,11,85,40,87,76,28,58,29,17,17,37,72,37,66,68,47,51,50,46,40,50,50,31,49,49,46,27,42,75,72,58,27,42,77,76,38,67,75,44,74,45,79,67,98,42,82,28,31,37,56,36,67,21,36,33,33,65,56,52,81,87,24,51,51,64,74,44,69,61,57,29,36,56,40,41,32,33,73,34,87,49,72,67,55,46,52,52,60,61,50,68,55,69,44,7,23,30,33,32,39,27,58,69,46,70,69,56,52,52,57,50,59,73,68,47,66,36,11,26,38,16,38,58,31,71,74,71,85,47,49,76,40,53,43,34,19,28,58,40,2,26,38,58,45,38,26,27,75,58,21,34,54,70,32,37,41,68,27,24,34,28,32,46,50,82,82,132

Secondary structure (DSSP, 8-state):
-----SEE--EEETTEEE--TT--EEEEE-TTT--EEEEEE-B-HHHHHHHHHHHHHHHHHHHHS-HHHHHHHHHHHHHHHHHTHHHHHHHHHHHH---HHHHHHHHHHHHHHHHHHHHHGGG---EEE--SSTTEEEEEEEEE--EEEEE--SSSTTHHHHHHHHHHHHHT-EEEEE--TT-HHHHHHHHHHHHHTTPPTTTEEE--B-HHHHHHHHHH-TTEEEEEEES-HHHHHHHHHHHGGGT-EEEEE----EEEEE-TTS-HHHHHHHHHHHHHGGGG--TTSEEEEEEEGGGHHHHHHHHHHHHTT--BS-TTSTT-SB---SSHHHHHHHHHHHHHHHHTT-EEEE--SB--SS--S--B--EEEES--TTSGGGTS---SSEEEEEEE-SHHHHHHHHH-SS--SEEEEE-S-HHHHHHHHHH---SEEEES-S----TTS-B--SGGGEES-BSHHHHHHTTEEEEEEEEE----/-----SEE--EEETTEEE--TT--EEEEE-TTT--EEEEEE-B-HHHHHHHHHHHHHHHHHHHHS-HHHHHHHHHHHHHHHHHTHHHHHHHHHHHH---HHHHHHHHHHHHHHHHHHHHHGGG---EEE--SSTTEEEEEEEEE--EEEEE--SSSTTHHHHHHHHHHHHHT-EEEEE--TT-HHHHHHHHHHHHHTTPPTTTEEE--B-HHHHHHHHHH-TTEEEEEEES-HHHHHHHHHHHGGGT-EEEEE----EEEEE-TTS-HHHHHHHHHHHHHGGGG--TTSEEEEEEEGGGHHHHHHHHHHHHTTPPBS-TTSTT-SB---SSHHHHHHHHHHHHHHHHTT-EEEE--SB--SS--S--B--EEEES--TTSGGGTS---SSEEEEEEE-SHHHHHHHHH-SS--SEEEEE-S-HHHHHHHHHH---SEEEES-S----TTS-B--SGGGEES-BSHHHHHHTTEEEEEEEEE----

InterPro domains:
  IPR012394 Aldehyde dehydrogenase NAD(P)-dependent [PIRSF036492] (69-478)
  IPR015590 Aldehyde dehydrogenase domain [PF00171] (17-478)
  IPR016160 Aldehyde dehydrogenase, cysteine active site [PS00070] (280-291)
  IPR016161 Aldehyde/histidinol dehydrogenase [SSF53720] (7-480)
  IPR016162 Aldehyde dehydrogenase, N-terminal [G3DSA:3.40.605.10] (15-476)
  IPR016163 Aldehyde dehydrogenase, C-terminal [G3DSA:3.40.309.10] (256-451)
  IPR050740 Aldehyde Dehydrogenase Superfamily [PTHR43353] (8-481)

Radius of gyration: 29.78 Å; Cα contacts (8 Å, |Δi|>4): 2497; chains: 2; bounding box: 60×87×72 Å

Sequence (970 aa):
MSKFSEYTKTIFIDGQWLDAHNGNTLPVRNPATLERITEVSYGDEIEAEQAVRAASRAFPQWTGQTARERSQLLYAAYEKMLENKEELAVTLTMEQGKPLKEARAEIDAAASYFLWYAEEANRLYGEIIPSSNKNKRLMVIPQPIGVVAAITPWNFPASMVTRKLAPALAAGCTVVLKPAPETPLTAYRIVKILEEVGLPPGVVNLVTGDAVSIGKCWMSHPDVRMITFTGSTEVGRLLMKGSADQVKKLSLELGGHAPVIVFEDADLDLAAELTLASKFRNCGQTCICANRVYVQQTVWDAFVEKVKAKVQQLSIGSGLDEATDIGPLINEEAVRKVQEHLEDAVQKGASVIYGGRRWKRAYPGYFFEPTVLANVTKEMKVMNEETFGPLLPLQPFADEMEAVRQANDTQYGLAAYIFTDSLHRAYRVMEKLEYGIVGINDVFPAVAEAPFGGVKQSGLGKEGGKEGIFEFVELKYVSMGIRSLMSKFSEYTKTIFIDGQWLDAHNGNTLPVRNPATLERITEVSYGDEIEAEQAVRAASRAFPQWTGQTARERSQLLYAAYEKMLENKEELAVTLTMEQGKPLKEARAEIDAAASYFLWYAEEANRLYGEIIPSSNKNKRLMVIPQPIGVVAAITPWNFPASMVTRKLAPALAAGCTVVLKPAPETPLTAYRIVKILEEVGLPPGVVNLVTGDAVSIGKCWMSHPDVRMITFTGSTEVGRLLMKGSADQVKKLSLELGGHAPVIVFEDADLDLAAELTLASKFRNCGQTCICANRVYVQQTVWDAFVEKVKAKVQQLSIGSGLDEATDIGPLINEEAVRKVQEHLEDAVQKGASVIYGGRRWKRAYPGYFFEPTVLANVTKEMKVMNEETFGPLLPLQPFADEMEAVRQANDTQYGLAAYIFTDSLHRAYRVMEKLEYGIVGINDVFPAVAEAPFGGVKQSGLGKEGGKEGIFEFVELKYVSMGIRSL